Protein AF-A0A9P5LFS2-F1 (afdb_monomer)

Organism: NCBI:txid595255

Mean predicted aligned error: 13.46 Å

InterPro domains:
  IPR005656 MmgE/PrpD [PTHR16943] (4-489)
  IPR012705 2-methylcitrate dehydratase PrpD [TIGR02330] (9-488)
  IPR036148 MmgE/PrpD superfamily [SSF103378] (8-488)
  IPR036148 MmgE/PrpD superfamily [SSF103378] (498-830)
  IPR042183 MmgE/PrpD superfamily, domain 1 [G3DSA:1.10.4100.10] (11-475)
  IPR042183 MmgE/PrpD superfamily, domain 1 [G3DSA:1.10.4100.10] (500-798)
  IPR042188 MmgE/PrpD superfamily, domain 2 [G3DSA:3.30.1330.120] (293-437)
  IPR042188 MmgE/PrpD superfamily, domain 2 [G3DSA:3.30.1330.120] (650-782)
  IPR045336 MmgE/PrpD, N-terminal [PF03972] (14-235)
  IPR045336 MmgE/PrpD, N-terminal [PF03972] (502-619)
  IPR045337 MmgE/PrpD, C-terminal [PF19305] (296-475)
  IPR045337 MmgE/PrpD, C-terminal [PF19305] (650-820)

Structure (mmCIF, N/CA/C/O backbone):
data_AF-A0A9P5LFS2-F1
#
_entry.id   AF-A0A9P5LFS2-F1
#
loop_
_atom_site.group_PDB
_atom_site.id
_atom_site.type_symbol
_atom_site.label_atom_id
_atom_site.label_alt_id
_atom_site.label_comp_id
_atom_site.label_asym_id
_atom_site.label_entity_id
_atom_site.label_seq_id
_atom_site.pdbx_PDB_ins_code
_atom_site.Cartn_x
_atom_site.Cartn_y
_atom_site.Cartn_z
_atom_site.occupancy
_atom_site.B_iso_or_equiv
_atom_site.auth_seq_id
_atom_site.auth_comp_id
_atom_site.auth_asym_id
_atom_site.auth_atom_id
_atom_site.pdbx_PDB_model_num
ATOM 1 N N . MET A 1 1 ? -4.703 -47.625 25.492 1.00 35.09 1 MET A N 1
ATOM 2 C CA . MET A 1 1 ? -5.867 -46.845 25.975 1.00 35.09 1 MET A CA 1
ATOM 3 C C . MET A 1 1 ? -6.422 -46.089 24.776 1.00 35.09 1 MET A C 1
ATOM 5 O O . MET A 1 1 ? -5.621 -45.676 23.954 1.00 35.09 1 MET A O 1
ATOM 9 N N . ALA A 1 2 ? -7.746 -46.059 24.623 1.00 31.17 2 ALA A N 1
ATOM 10 C CA . ALA A 1 2 ? -8.492 -45.830 23.378 1.00 31.17 2 ALA A CA 1
ATOM 11 C C . ALA A 1 2 ? -7.915 -44.778 22.403 1.00 31.17 2 ALA A C 1
ATOM 13 O O . ALA A 1 2 ? -7.826 -43.598 22.721 1.00 31.17 2 ALA A O 1
ATOM 14 N N . THR A 1 3 ? -7.601 -45.222 21.185 1.00 36.81 3 THR A N 1
ATOM 15 C CA . THR A 1 3 ? -7.238 -44.421 20.004 1.00 36.81 3 THR A CA 1
ATOM 16 C C . THR A 1 3 ? -8.490 -43.897 19.291 1.00 36.81 3 THR A C 1
ATOM 18 O O . THR A 1 3 ? -8.722 -44.192 18.120 1.00 36.81 3 THR A O 1
ATOM 21 N N . GLY A 1 4 ? -9.347 -43.170 20.008 1.00 42.78 4 GLY A N 1
ATOM 22 C CA . GLY A 1 4 ? -10.378 -42.356 19.366 1.00 42.78 4 GLY A CA 1
ATOM 23 C C . GLY A 1 4 ? -9.766 -41.005 19.021 1.00 42.78 4 GLY A C 1
ATOM 24 O O . GLY A 1 4 ? -9.347 -40.303 19.939 1.00 42.78 4 GLY A O 1
ATOM 25 N N . ASN A 1 5 ? -9.682 -40.639 17.738 1.00 61.62 5 ASN A N 1
ATOM 26 C CA . ASN A 1 5 ? -9.365 -39.260 17.358 1.00 61.62 5 ASN A CA 1
ATOM 27 C C . ASN A 1 5 ? -10.404 -38.350 18.021 1.00 61.62 5 ASN A C 1
ATOM 29 O O . ASN A 1 5 ? -11.585 -38.426 17.685 1.00 61.62 5 ASN A O 1
ATOM 33 N N . ALA A 1 6 ? -9.981 -37.555 19.005 1.00 69.88 6 ALA A N 1
ATOM 34 C CA . ALA A 1 6 ? -10.860 -36.596 19.655 1.00 69.88 6 ALA A CA 1
ATOM 35 C C . ALA A 1 6 ? -11.424 -35.640 18.595 1.00 69.88 6 ALA A C 1
ATOM 37 O O . ALA A 1 6 ? -10.693 -35.174 17.721 1.00 69.88 6 ALA A O 1
ATOM 38 N N . GLU A 1 7 ? -12.726 -35.376 18.657 1.00 87.94 7 GLU A N 1
ATOM 39 C CA . GLU A 1 7 ? -13.367 -34.407 17.773 1.00 87.94 7 GLU A CA 1
ATOM 40 C C . GLU A 1 7 ? -12.897 -32.991 18.133 1.00 87.94 7 GLU A C 1
ATOM 42 O O . GLU A 1 7 ? -12.663 -32.691 19.307 1.00 87.94 7 GLU A O 1
ATOM 47 N N . TYR A 1 8 ? -12.745 -32.121 17.130 1.00 93.25 8 TYR A N 1
ATOM 48 C CA . TYR A 1 8 ? -12.422 -30.718 17.380 1.00 93.25 8 TYR A CA 1
ATOM 49 C C . TYR A 1 8 ? -13.563 -30.023 18.133 1.00 93.25 8 TYR A C 1
ATOM 51 O O . TYR A 1 8 ? -14.745 -30.273 17.865 1.00 93.25 8 TYR A O 1
ATOM 59 N N . ASP A 1 9 ? -13.204 -29.112 19.039 1.00 96.56 9 ASP A N 1
ATOM 60 C CA . ASP A 1 9 ? -14.144 -28.266 19.769 1.00 96.56 9 ASP A CA 1
ATOM 61 C C . ASP A 1 9 ? -15.167 -27.636 18.818 1.00 96.56 9 ASP A C 1
ATOM 63 O O . ASP A 1 9 ? -14.813 -27.160 17.737 1.00 96.56 9 ASP A O 1
ATOM 67 N N . ALA A 1 10 ? -16.441 -27.616 19.226 1.00 96.56 10 ALA A N 1
ATOM 68 C CA . ALA A 1 10 ? -17.539 -27.142 18.380 1.00 96.56 10 ALA A CA 1
ATOM 69 C C . ALA A 1 10 ? -17.257 -25.742 17.814 1.00 96.56 10 ALA A C 1
ATOM 71 O O . ALA A 1 10 ? -17.285 -25.570 16.604 1.00 96.56 10 ALA A O 1
ATOM 72 N N . ILE A 1 11 ? -16.824 -24.796 18.660 1.00 97.75 11 ILE A N 1
ATOM 73 C CA . ILE A 1 11 ? -16.442 -23.436 18.243 1.00 97.75 11 ILE A CA 1
ATOM 74 C C . ILE A 1 11 ? -15.418 -23.439 17.097 1.00 97.75 11 ILE A C 1
ATOM 76 O O . ILE A 1 11 ? -15.554 -22.657 16.163 1.00 97.75 11 ILE A O 1
ATOM 80 N N . ILE A 1 12 ? -14.414 -24.322 17.132 1.00 98.06 12 ILE A N 1
ATOM 81 C CA . ILE A 1 12 ? -13.402 -24.420 16.070 1.00 98.06 12 ILE A CA 1
ATOM 82 C C . ILE A 1 12 ? -14.042 -24.932 14.777 1.00 98.06 12 ILE A C 1
ATOM 84 O O . ILE A 1 12 ? -13.813 -24.359 13.713 1.00 98.06 12 ILE A O 1
ATOM 88 N N . ARG A 1 13 ? -14.867 -25.981 14.865 1.00 97.38 13 ARG A N 1
ATOM 89 C CA . ARG A 1 13 ? -15.572 -26.543 13.705 1.00 97.38 13 ARG A CA 1
ATOM 90 C C . ARG A 1 13 ? -16.541 -25.549 13.080 1.00 97.38 13 ARG A C 1
ATOM 92 O O . ARG A 1 13 ? -16.536 -25.408 11.868 1.00 97.38 13 ARG A O 1
ATOM 99 N N . ASP A 1 14 ? -17.309 -24.831 13.893 1.00 98.25 14 ASP A N 1
ATOM 100 C CA . ASP A 1 14 ? -18.269 -23.828 13.429 1.00 98.25 14 ASP A CA 1
ATOM 101 C C . ASP A 1 14 ? -17.571 -22.656 12.717 1.00 98.25 14 ASP A C 1
ATOM 103 O O . ASP A 1 14 ? -18.073 -22.154 11.712 1.00 98.25 14 ASP A O 1
ATOM 107 N N . ILE A 1 15 ? -16.399 -22.225 13.205 1.00 98.56 15 ILE A N 1
ATOM 108 C CA . ILE A 1 15 ? -15.578 -21.209 12.528 1.00 98.56 15 ILE A CA 1
ATOM 109 C C . ILE A 1 15 ? -15.118 -21.722 11.160 1.00 98.56 15 ILE A C 1
ATOM 111 O O . ILE A 1 15 ? -15.245 -21.009 10.166 1.00 98.56 15 ILE A O 1
ATOM 115 N N . VAL A 1 16 ? -14.578 -22.944 11.101 1.00 97.81 16 VAL A N 1
ATOM 116 C CA . VAL A 1 16 ? -14.068 -23.524 9.850 1.00 97.81 16 VAL A CA 1
ATOM 117 C C . VAL A 1 16 ? -15.199 -23.739 8.845 1.00 97.81 16 VAL A C 1
ATOM 119 O O . VAL A 1 16 ? -15.081 -23.278 7.711 1.00 97.81 16 VAL A O 1
ATOM 122 N N . ASP A 1 17 ? -16.318 -24.327 9.265 1.00 98.25 17 ASP A N 1
ATOM 123 C CA . ASP A 1 17 ? -17.513 -24.505 8.434 1.00 98.25 17 ASP A CA 1
ATOM 124 C C . ASP A 1 17 ? -17.994 -23.164 7.860 1.00 98.25 17 ASP A C 1
ATOM 126 O O . ASP A 1 17 ? -18.172 -23.010 6.648 1.00 98.25 17 ASP A O 1
ATOM 130 N N . TYR A 1 18 ? -18.083 -22.128 8.699 1.00 98.50 18 TYR A N 1
ATOM 131 C CA . TYR A 1 18 ? -18.462 -20.800 8.237 1.00 98.50 18 TYR A CA 1
ATOM 132 C C . TYR A 1 18 ? -17.463 -20.207 7.239 1.00 98.50 18 TYR A C 1
ATOM 134 O O . TYR A 1 18 ? -17.884 -19.602 6.249 1.00 98.50 18 TYR A O 1
ATOM 142 N N . VAL A 1 19 ? -16.154 -20.363 7.446 1.00 98.19 19 VAL A N 1
ATOM 143 C CA . VAL A 1 19 ? -15.147 -19.829 6.518 1.00 98.19 19 VAL A CA 1
ATOM 144 C C . VAL A 1 19 ? -15.230 -20.513 5.151 1.00 98.19 19 VAL A C 1
ATOM 146 O O . VAL A 1 19 ? -15.247 -19.803 4.144 1.00 98.19 19 VAL A O 1
ATOM 149 N N . TYR A 1 20 ? -15.372 -21.838 5.095 1.00 97.06 20 TYR A N 1
ATOM 150 C CA . TYR A 1 20 ? -15.348 -22.595 3.835 1.00 97.06 20 TYR A CA 1
ATOM 151 C C . TYR A 1 20 ? -16.703 -22.647 3.124 1.00 97.06 20 TYR A C 1
ATOM 153 O O . TYR A 1 20 ? -16.758 -22.651 1.893 1.00 97.06 20 TYR A O 1
ATOM 161 N N . HIS A 1 21 ? -17.804 -22.656 3.873 1.00 97.31 21 HIS A N 1
ATOM 162 C CA . HIS A 1 21 ? -19.137 -22.918 3.322 1.00 97.31 21 HIS A CA 1
ATOM 163 C C . HIS A 1 21 ? -20.133 -21.781 3.545 1.00 97.31 21 HIS A C 1
ATOM 165 O O . HIS A 1 21 ? -21.117 -21.673 2.806 1.00 97.31 21 HIS A O 1
ATOM 171 N N . GLY A 1 22 ? -19.873 -20.889 4.505 1.00 95.00 22 GLY A N 1
ATOM 172 C CA . GLY A 1 22 ? -20.713 -19.721 4.755 1.00 95.00 22 GLY A CA 1
ATOM 173 C C . GLY A 1 22 ? -20.782 -18.808 3.529 1.00 95.00 22 GLY A C 1
ATOM 174 O O . GLY A 1 22 ? -19.764 -18.282 3.069 1.00 95.00 22 GLY A O 1
ATOM 175 N N . LYS A 1 23 ? -21.985 -18.599 2.990 1.00 93.06 23 LYS A N 1
ATOM 176 C CA . LYS A 1 23 ? -22.215 -17.733 1.825 1.00 93.06 23 LYS A CA 1
ATOM 177 C C . LYS A 1 23 ? -22.647 -16.341 2.268 1.00 93.06 23 LYS A C 1
ATOM 179 O O . LYS A 1 23 ? -23.629 -16.203 2.990 1.00 93.06 23 LYS A O 1
ATOM 184 N N . ILE A 1 24 ? -21.975 -15.311 1.757 1.00 95.25 24 ILE A N 1
ATOM 185 C CA . ILE A 1 24 ? -22.404 -13.920 1.937 1.00 95.25 24 ILE A CA 1
ATOM 186 C C . ILE A 1 24 ? -23.422 -13.580 0.844 1.00 95.25 24 ILE A C 1
ATOM 188 O O . ILE A 1 24 ? -23.066 -13.358 -0.314 1.00 95.25 24 ILE A O 1
ATOM 192 N N . THR A 1 25 ? -24.706 -13.589 1.199 1.00 86.94 25 THR A N 1
ATOM 193 C CA . THR A 1 25 ? -25.821 -13.409 0.251 1.00 86.94 25 THR A CA 1
ATOM 194 C C . THR A 1 25 ? -26.281 -11.957 0.132 1.00 86.94 25 THR A C 1
ATOM 196 O O . THR A 1 25 ? -26.747 -11.540 -0.931 1.00 86.94 25 THR A O 1
ATOM 199 N N . ASN A 1 26 ? -26.126 -11.163 1.192 1.00 90.19 26 ASN A N 1
ATOM 200 C CA . ASN A 1 26 ? -26.540 -9.767 1.216 1.00 90.19 26 ASN A CA 1
ATOM 201 C C . ASN A 1 26 ? -25.515 -8.876 0.492 1.00 90.19 26 ASN A C 1
ATOM 203 O O . ASN A 1 26 ? -24.455 -8.545 1.022 1.00 90.19 26 ASN A O 1
ATOM 207 N N . LYS A 1 27 ? -25.843 -8.451 -0.735 1.00 88.12 27 LYS A N 1
ATOM 208 C CA . LYS A 1 27 ? -24.968 -7.584 -1.544 1.00 88.12 27 LYS A CA 1
ATOM 209 C C . LYS A 1 27 ? -24.677 -6.233 -0.879 1.00 88.12 27 LYS A C 1
ATOM 211 O O . LYS A 1 27 ? -23.605 -5.684 -1.113 1.00 88.12 27 LYS A O 1
ATOM 216 N N . ALA A 1 28 ? -25.581 -5.713 -0.043 1.00 91.81 28 ALA A N 1
ATOM 217 C CA . ALA A 1 28 ? -25.383 -4.431 0.636 1.00 91.81 28 ALA A CA 1
ATOM 218 C C . ALA A 1 28 ? -24.230 -4.474 1.656 1.00 91.81 28 ALA A C 1
ATOM 220 O O . ALA A 1 28 ? -23.597 -3.450 1.905 1.00 91.81 28 ALA A O 1
ATOM 221 N N . VAL A 1 29 ? -23.896 -5.658 2.182 1.00 96.50 29 VAL A N 1
ATOM 222 C CA . VAL A 1 29 ? -22.780 -5.847 3.125 1.00 96.50 29 VAL A CA 1
ATOM 223 C C . VAL A 1 29 ? -21.441 -5.531 2.475 1.00 96.50 29 VAL A C 1
ATOM 225 O O . VAL A 1 29 ? -20.579 -4.940 3.114 1.00 96.50 29 VAL A O 1
ATOM 228 N N . TYR A 1 30 ? -21.272 -5.845 1.188 1.00 97.31 30 TYR A N 1
ATOM 229 C CA . TYR A 1 30 ? -20.041 -5.514 0.469 1.00 97.31 30 TYR A CA 1
ATOM 230 C C . TYR A 1 30 ? -19.818 -4.002 0.379 1.00 97.31 30 TYR A C 1
ATOM 232 O O . TYR A 1 30 ? -18.676 -3.561 0.449 1.00 97.31 30 TYR A O 1
ATOM 240 N N . LYS A 1 31 ? -20.888 -3.194 0.317 1.00 95.44 31 LYS A N 1
ATOM 241 C CA . LYS A 1 31 ? -20.765 -1.730 0.379 1.00 95.44 31 LYS A CA 1
ATOM 242 C C . LYS A 1 31 ? -20.204 -1.279 1.731 1.00 95.44 31 LYS A C 1
ATOM 244 O O . LYS A 1 31 ? -19.312 -0.439 1.758 1.00 95.44 31 LYS A O 1
ATOM 249 N N . GLN A 1 32 ? -20.686 -1.848 2.839 1.00 96.44 32 GLN A N 1
ATOM 250 C CA . GLN A 1 32 ? -20.129 -1.555 4.165 1.00 96.44 32 GLN A CA 1
ATOM 251 C C . GLN A 1 32 ? -18.680 -2.037 4.296 1.00 96.44 32 GLN A C 1
ATOM 253 O O . GLN A 1 32 ? -17.837 -1.283 4.771 1.00 96.44 32 GLN A O 1
ATOM 258 N N . ALA A 1 33 ? -18.364 -3.231 3.788 1.00 98.38 33 ALA A N 1
ATOM 259 C CA . ALA A 1 33 ? -17.005 -3.766 3.792 1.00 98.38 33 ALA A CA 1
ATOM 260 C C . ALA A 1 33 ? -16.019 -2.858 3.034 1.00 98.38 33 ALA A C 1
ATOM 262 O O . ALA A 1 33 ? -14.942 -2.570 3.551 1.00 98.38 33 ALA A O 1
ATOM 263 N N . ARG A 1 34 ? -16.411 -2.318 1.867 1.00 98.12 34 ARG A N 1
ATOM 264 C CA . ARG A 1 34 ? -15.608 -1.321 1.135 1.00 98.12 34 ARG A CA 1
ATOM 265 C C . ARG A 1 34 ? -15.364 -0.067 1.965 1.00 98.12 34 ARG A C 1
ATOM 267 O O . ARG A 1 34 ? -14.228 0.383 2.044 1.00 98.12 34 ARG A O 1
ATOM 274 N N . MET A 1 35 ? -16.401 0.467 2.614 1.00 97.88 35 MET A N 1
ATOM 275 C CA . MET A 1 35 ? -16.255 1.642 3.483 1.00 97.88 35 MET A CA 1
ATOM 276 C C . MET A 1 35 ? -15.324 1.355 4.663 1.00 97.88 35 MET A C 1
ATOM 278 O O . MET A 1 35 ? -14.467 2.178 4.956 1.00 97.88 35 MET A O 1
ATOM 282 N N . ALA A 1 36 ? -15.415 0.174 5.276 1.00 98.50 36 ALA A N 1
ATO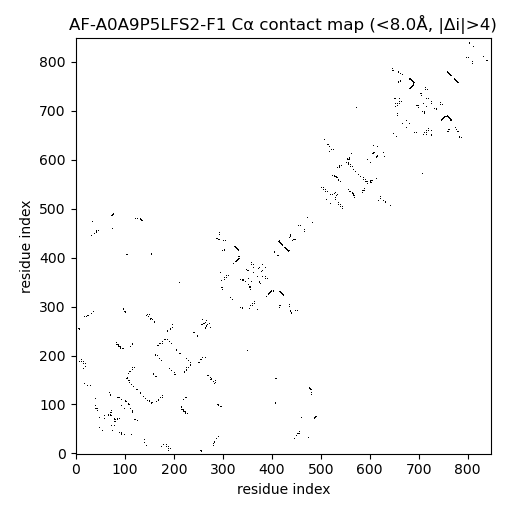M 283 C CA . ALA A 1 36 ? -14.509 -0.236 6.346 1.00 98.50 36 ALA A CA 1
ATOM 284 C C . ALA A 1 36 ? -13.064 -0.449 5.877 1.00 98.50 36 ALA A C 1
ATOM 286 O O . ALA A 1 36 ? -12.130 -0.093 6.592 1.00 98.50 36 ALA A O 1
ATOM 287 N N . LEU A 1 37 ? -12.862 -0.969 4.664 1.00 98.75 37 LEU A N 1
ATOM 288 C CA . LEU A 1 37 ? -11.531 -1.085 4.071 1.00 98.75 37 LEU A CA 1
ATOM 289 C C . LEU A 1 37 ? -10.919 0.297 3.787 1.00 98.75 37 LEU A C 1
ATOM 291 O O . LEU A 1 37 ? -9.755 0.526 4.113 1.00 98.75 37 LEU A O 1
ATOM 295 N N . LEU A 1 38 ? -11.700 1.229 3.229 1.00 98.69 38 LEU A N 1
ATOM 296 C CA . LEU A 1 38 ? -11.257 2.611 3.036 1.00 98.69 38 LEU A CA 1
ATOM 297 C C . LEU A 1 38 ? -10.953 3.292 4.374 1.00 98.69 38 LEU A C 1
ATOM 299 O O . LEU A 1 38 ? -9.890 3.885 4.504 1.00 98.69 38 LEU A O 1
ATOM 303 N N . ASP A 1 39 ? -11.834 3.173 5.370 1.00 98.62 39 ASP A N 1
ATOM 304 C CA . ASP A 1 39 ? -11.632 3.747 6.706 1.00 98.62 39 ASP A CA 1
ATOM 305 C C . ASP A 1 39 ? -10.309 3.282 7.324 1.00 98.62 39 ASP A C 1
ATOM 307 O O . ASP A 1 39 ? -9.482 4.108 7.708 1.00 98.62 39 ASP A O 1
ATOM 311 N N . ALA A 1 40 ? -10.059 1.969 7.323 1.00 98.62 40 ALA A N 1
ATOM 312 C CA . ALA A 1 40 ? -8.836 1.385 7.861 1.00 98.62 40 ALA A CA 1
ATOM 313 C C . ALA A 1 40 ? -7.578 1.879 7.128 1.00 98.62 40 ALA A C 1
ATOM 315 O O . ALA A 1 40 ? -6.602 2.275 7.767 1.00 98.62 40 ALA A O 1
ATOM 316 N N . LEU A 1 41 ? -7.591 1.906 5.789 1.00 98.62 41 LEU A N 1
ATOM 317 C CA . LEU A 1 41 ? -6.463 2.415 4.999 1.00 98.62 41 LEU A CA 1
ATOM 318 C C . LEU A 1 41 ? -6.259 3.923 5.194 1.00 98.62 41 LEU A C 1
ATOM 320 O O . LEU A 1 41 ? -5.121 4.376 5.283 1.00 98.62 41 LEU A O 1
ATOM 324 N N . GLY A 1 42 ? -7.337 4.696 5.328 1.00 98.31 42 GLY A N 1
ATOM 325 C CA . GLY A 1 42 ? -7.276 6.108 5.694 1.00 98.31 42 GLY A CA 1
ATOM 326 C C . GLY A 1 42 ? -6.629 6.307 7.065 1.00 98.31 42 GLY A C 1
ATOM 327 O O . GLY A 1 42 ? -5.731 7.134 7.201 1.00 98.31 42 GLY A O 1
ATOM 328 N N . CYS A 1 43 ? -7.025 5.525 8.072 1.00 97.69 43 CYS A N 1
ATOM 329 C CA . CYS A 1 43 ? -6.382 5.521 9.390 1.00 97.69 43 CYS A CA 1
ATOM 330 C C . CYS A 1 43 ? -4.896 5.150 9.309 1.00 97.69 43 CYS A C 1
ATOM 332 O O . CYS A 1 43 ? -4.083 5.777 9.980 1.00 97.69 43 CYS A O 1
ATOM 334 N N . ALA A 1 44 ? -4.509 4.211 8.440 1.00 98.25 44 ALA A N 1
ATOM 335 C CA . ALA A 1 44 ? -3.101 3.875 8.236 1.00 98.25 44 ALA A CA 1
ATOM 336 C C . ALA A 1 44 ? -2.273 5.067 7.721 1.00 98.25 44 ALA A C 1
ATOM 338 O O . ALA A 1 44 ? -1.171 5.308 8.217 1.00 98.25 44 ALA A O 1
ATOM 339 N N . ILE A 1 45 ? -2.806 5.836 6.765 1.00 98.06 45 ILE A N 1
ATOM 340 C CA . ILE A 1 45 ? -2.139 7.031 6.224 1.00 98.06 45 ILE A CA 1
ATOM 341 C C . ILE A 1 45 ? -2.083 8.163 7.256 1.00 98.06 45 ILE A C 1
ATOM 343 O O . ILE A 1 45 ? -1.040 8.797 7.415 1.00 98.06 45 ILE A O 1
ATOM 347 N N . GLU A 1 46 ? -3.170 8.381 7.995 1.00 95.62 46 GLU A N 1
ATOM 348 C CA . GLU A 1 46 ? -3.219 9.341 9.102 1.00 95.62 46 GLU A CA 1
ATOM 349 C C . GLU A 1 46 ? -2.172 9.012 10.174 1.00 95.62 46 GLU A C 1
ATOM 351 O O . GLU A 1 46 ? -1.366 9.872 10.529 1.00 95.62 46 GLU A O 1
ATOM 356 N N . THR A 1 47 ? -2.104 7.754 10.623 1.00 94.94 47 THR A N 1
ATOM 357 C CA . THR A 1 47 ? -1.098 7.287 11.585 1.00 94.94 47 THR A CA 1
ATOM 358 C C . THR A 1 47 ? 0.320 7.489 11.067 1.00 94.94 47 THR A C 1
ATOM 360 O O . THR A 1 47 ? 1.170 8.005 11.794 1.00 94.94 47 THR A O 1
ATOM 363 N N . LEU A 1 48 ? 0.594 7.114 9.815 1.00 95.44 48 LEU A N 1
ATOM 364 C CA . LEU A 1 48 ? 1.926 7.248 9.227 1.00 95.44 48 LEU A CA 1
ATOM 365 C C . LEU A 1 48 ? 2.393 8.713 9.167 1.00 95.44 48 LEU A C 1
ATOM 367 O O . LEU A 1 48 ? 3.593 8.984 9.280 1.00 95.44 48 LEU A O 1
ATOM 371 N N . HIS A 1 49 ? 1.459 9.646 8.972 1.00 92.94 49 HIS A N 1
ATOM 372 C CA . HIS A 1 49 ? 1.738 11.078 8.940 1.00 92.94 49 HIS A CA 1
ATOM 373 C C . HIS A 1 49 ? 1.900 11.674 10.345 1.00 92.94 49 HIS A C 1
ATOM 375 O O . HIS A 1 49 ? 2.864 12.398 10.591 1.00 92.94 49 HIS A O 1
ATOM 381 N N . LEU A 1 50 ? 0.977 11.361 11.259 1.00 89.25 50 LEU A N 1
ATOM 382 C CA . LEU A 1 50 ? 0.852 12.034 12.555 1.00 89.25 50 LEU A CA 1
ATOM 383 C C . LEU A 1 50 ? 1.628 11.365 13.697 1.00 89.25 50 LEU A C 1
ATOM 385 O O . LEU A 1 50 ? 1.863 12.014 14.712 1.00 89.25 50 LEU A O 1
ATOM 389 N N . SER A 1 51 ? 2.033 10.095 13.570 1.00 87.94 51 SER A N 1
ATOM 390 C CA . SER A 1 51 ? 2.721 9.356 14.638 1.00 87.94 51 SER A CA 1
ATOM 391 C C . SER A 1 51 ? 4.163 8.989 14.260 1.00 87.94 51 SER A C 1
ATOM 393 O O . SER A 1 51 ? 4.405 7.943 13.646 1.00 87.94 51 SER A O 1
ATOM 395 N N . PRO A 1 52 ? 5.161 9.798 14.670 1.00 87.81 52 PRO A N 1
ATOM 396 C CA . PRO A 1 52 ? 6.573 9.449 14.521 1.00 87.81 52 PRO A CA 1
ATOM 397 C C . PRO A 1 52 ? 6.939 8.126 15.206 1.00 87.81 52 PRO A C 1
ATOM 399 O O . PRO A 1 52 ? 7.751 7.366 14.684 1.00 87.81 52 PRO A O 1
ATOM 402 N N . GLU A 1 53 ? 6.315 7.835 16.351 1.00 87.12 53 GLU A N 1
ATOM 403 C CA . GLU A 1 53 ? 6.536 6.603 17.111 1.00 87.12 53 GLU A CA 1
ATOM 404 C C . GLU A 1 53 ? 6.097 5.364 16.332 1.00 87.12 53 GLU A C 1
ATOM 406 O O . GLU A 1 53 ? 6.875 4.425 16.185 1.00 87.12 53 GLU A O 1
ATOM 411 N N . CYS A 1 54 ? 4.875 5.371 15.783 1.00 91.31 54 CYS A N 1
ATOM 412 C CA . CYS A 1 54 ? 4.388 4.263 14.968 1.00 91.31 54 CYS A CA 1
ATOM 413 C C . CYS A 1 54 ? 5.218 4.127 13.690 1.00 91.31 54 CYS A C 1
ATOM 415 O O . CYS A 1 54 ? 5.642 3.028 13.336 1.00 91.31 54 CYS A O 1
ATOM 417 N N . LYS A 1 55 ? 5.529 5.253 13.035 1.00 92.25 55 LYS A N 1
ATOM 418 C CA . LYS A 1 55 ? 6.364 5.283 11.830 1.00 92.25 55 LYS A CA 1
ATOM 419 C C . LYS A 1 55 ? 7.737 4.641 12.051 1.00 92.25 55 LYS A C 1
ATOM 421 O O . LYS A 1 55 ? 8.244 3.999 11.137 1.00 92.25 55 LYS A O 1
ATOM 426 N N . ALA A 1 56 ? 8.317 4.759 13.246 1.00 89.31 56 ALA A N 1
ATOM 427 C CA . ALA A 1 56 ? 9.589 4.122 13.590 1.00 89.31 56 ALA A CA 1
ATOM 428 C C . ALA A 1 56 ? 9.512 2.584 13.690 1.00 89.31 56 ALA A C 1
ATOM 430 O O . ALA A 1 56 ? 10.546 1.920 13.621 1.00 89.31 56 ALA A O 1
ATOM 431 N N . LEU A 1 57 ? 8.313 2.008 13.835 1.00 90.88 57 LEU A N 1
ATOM 432 C CA . LEU A 1 57 ? 8.093 0.557 13.852 1.00 90.88 57 LEU A CA 1
ATOM 433 C C . LEU A 1 57 ? 7.969 -0.041 12.436 1.00 90.88 57 LEU A C 1
ATOM 435 O O . LEU A 1 57 ? 8.156 -1.249 12.260 1.00 90.88 57 LEU A O 1
ATOM 439 N N . VAL A 1 58 ? 7.656 0.790 11.436 1.00 95.69 58 VAL A N 1
ATOM 440 C CA . VAL A 1 58 ? 7.318 0.386 10.062 1.00 95.69 58 VAL A CA 1
ATOM 441 C C . VAL A 1 58 ? 8.569 0.177 9.201 1.00 95.69 58 VAL A C 1
ATOM 443 O O . VAL A 1 58 ? 9.535 0.930 9.289 1.00 95.69 58 VAL A O 1
ATOM 446 N N . GLY A 1 59 ? 8.544 -0.836 8.327 1.00 92.50 59 GLY A N 1
ATOM 447 C CA . GLY A 1 59 ? 9.637 -1.163 7.404 1.00 92.50 59 GLY A CA 1
ATOM 448 C C . GLY A 1 59 ? 10.376 -2.461 7.757 1.00 92.50 59 GLY A C 1
ATOM 449 O O . GLY A 1 59 ? 9.998 -3.168 8.689 1.00 92.50 59 GLY A O 1
ATOM 450 N N . PRO A 1 60 ? 11.414 -2.855 7.002 1.00 90.50 60 PRO A N 1
ATOM 451 C CA . PRO A 1 60 ? 12.107 -4.117 7.250 1.00 90.50 60 PRO A CA 1
ATOM 452 C C . PRO A 1 60 ? 12.851 -4.098 8.595 1.00 90.50 60 PRO A C 1
ATOM 454 O O . PRO A 1 60 ? 13.550 -3.135 8.900 1.00 90.50 60 PRO A O 1
ATOM 457 N N . ILE A 1 61 ? 12.762 -5.195 9.362 1.00 86.88 61 ILE A N 1
ATOM 458 C CA . ILE A 1 61 ? 13.475 -5.351 10.649 1.00 86.88 61 ILE A CA 1
ATOM 459 C C . ILE A 1 61 ? 14.986 -5.151 10.478 1.00 86.88 61 ILE A C 1
ATOM 461 O O . ILE A 1 61 ? 15.630 -4.502 11.297 1.00 86.88 61 ILE A O 1
ATOM 465 N N . VAL A 1 62 ? 15.548 -5.707 9.401 1.00 83.81 62 VAL A N 1
ATOM 466 C CA . VAL A 1 62 ? 16.940 -5.481 9.004 1.00 83.81 62 VAL A CA 1
ATOM 467 C C . VAL A 1 62 ? 16.944 -4.502 7.825 1.00 83.81 62 VAL A C 1
ATOM 469 O O . VAL A 1 62 ? 16.476 -4.872 6.739 1.00 83.81 62 VAL A O 1
ATOM 472 N N . PRO A 1 63 ? 17.454 -3.266 7.993 1.00 79.88 63 PRO A N 1
ATOM 473 C CA . PRO A 1 63 ? 17.527 -2.292 6.908 1.00 79.88 63 PRO A CA 1
ATOM 474 C C . PRO A 1 63 ? 18.226 -2.863 5.668 1.00 79.88 63 PRO A C 1
ATOM 476 O O . PRO A 1 63 ? 19.253 -3.529 5.771 1.00 79.88 63 PRO A O 1
ATOM 479 N N . GLY A 1 64 ? 17.657 -2.611 4.486 1.00 74.25 64 GLY A N 1
ATOM 480 C CA . GLY A 1 64 ? 18.169 -3.138 3.215 1.00 74.25 64 GLY A CA 1
ATOM 481 C C . GLY A 1 64 ? 17.693 -4.551 2.851 1.00 74.25 64 GLY A C 1
ATOM 482 O O . GLY A 1 64 ? 18.092 -5.057 1.805 1.00 74.25 64 GLY A O 1
ATOM 483 N N . THR A 1 65 ? 16.831 -5.182 3.659 1.00 73.75 65 THR A N 1
ATOM 484 C CA . THR A 1 65 ? 16.179 -6.452 3.291 1.00 73.75 65 THR A CA 1
ATOM 485 C C . THR A 1 65 ? 15.408 -6.306 1.978 1.00 73.75 65 THR A C 1
ATOM 487 O O . THR A 1 65 ? 14.628 -5.371 1.808 1.00 73.75 65 THR A O 1
ATOM 490 N N . ILE A 1 66 ? 15.607 -7.256 1.063 1.00 80.81 66 ILE A N 1
ATOM 491 C CA . ILE A 1 66 ? 14.909 -7.328 -0.224 1.00 80.81 66 ILE A CA 1
ATOM 492 C C . ILE A 1 66 ? 13.987 -8.543 -0.198 1.00 80.81 66 ILE A C 1
ATOM 494 O O . ILE A 1 66 ? 14.448 -9.668 -0.009 1.00 80.81 66 ILE A O 1
ATOM 498 N N . VAL A 1 67 ? 12.696 -8.318 -0.435 1.00 80.56 67 VAL A N 1
ATOM 499 C CA . VAL A 1 67 ? 11.680 -9.375 -0.499 1.00 80.56 67 VAL A CA 1
ATOM 500 C C . VAL A 1 67 ? 11.027 -9.360 -1.884 1.00 80.56 67 VAL A C 1
ATOM 502 O O . VAL A 1 67 ? 10.163 -8.520 -2.141 1.00 80.56 67 VAL A O 1
ATOM 505 N N . PRO A 1 68 ? 11.434 -10.246 -2.813 1.00 77.00 68 PRO A N 1
ATOM 506 C CA . PRO A 1 68 ? 10.827 -10.323 -4.141 1.00 77.00 68 PRO A CA 1
ATOM 507 C C . PRO A 1 68 ? 9.326 -10.630 -4.055 1.00 77.00 68 PRO A C 1
ATOM 509 O O . PRO A 1 68 ? 8.933 -11.616 -3.429 1.00 77.00 68 PRO A O 1
ATOM 512 N N . GLY A 1 69 ? 8.495 -9.783 -4.672 1.00 80.50 69 GLY A N 1
ATOM 513 C CA . GLY A 1 69 ? 7.031 -9.893 -4.590 1.00 80.50 69 GLY A CA 1
ATOM 514 C C . GLY A 1 69 ? 6.488 -9.770 -3.161 1.00 80.50 69 GLY A C 1
ATOM 515 O O . GLY A 1 69 ? 5.492 -10.408 -2.831 1.00 80.50 69 GLY A O 1
ATOM 516 N N . GLY A 1 70 ? 7.193 -9.049 -2.284 1.00 88.56 70 GLY A N 1
ATOM 517 C CA . GLY A 1 70 ? 6.774 -8.825 -0.903 1.00 88.56 70 GLY A CA 1
ATOM 518 C C . GLY A 1 70 ? 5.577 -7.882 -0.778 1.00 88.56 70 GLY A C 1
ATOM 519 O O . GLY A 1 70 ? 5.140 -7.249 -1.737 1.00 88.56 70 GLY A O 1
ATOM 520 N N . VAL A 1 71 ? 5.063 -7.775 0.441 1.00 95.31 71 VAL A N 1
ATOM 521 C CA . VAL A 1 71 ? 3.943 -6.906 0.799 1.00 95.31 71 VAL A CA 1
ATOM 522 C C . VAL A 1 71 ? 4.369 -5.453 0.734 1.00 95.31 71 VAL A C 1
ATOM 524 O O . VAL A 1 71 ? 5.394 -5.070 1.304 1.00 95.31 71 VAL A O 1
ATOM 527 N N . ARG A 1 72 ? 3.561 -4.637 0.064 1.00 94.31 72 ARG A N 1
ATOM 528 C CA . ARG A 1 72 ? 3.748 -3.187 0.003 1.00 94.31 72 ARG A CA 1
ATOM 529 C C . ARG A 1 72 ? 3.031 -2.521 1.165 1.00 94.31 72 ARG A C 1
ATOM 531 O O . ARG A 1 72 ? 1.855 -2.788 1.394 1.00 94.31 72 ARG A O 1
ATOM 538 N N . ILE A 1 73 ? 3.721 -1.619 1.861 1.00 96.88 73 ILE A N 1
ATOM 539 C CA . ILE A 1 73 ? 3.123 -0.855 2.961 1.00 96.88 73 ILE A CA 1
ATOM 540 C C . ILE A 1 73 ? 2.566 0.480 2.427 1.00 96.88 73 ILE A C 1
ATOM 542 O O . ILE A 1 73 ? 3.361 1.318 1.981 1.00 96.88 73 ILE A O 1
ATOM 546 N N . PRO A 1 74 ? 1.234 0.705 2.476 1.00 95.75 74 PRO A N 1
ATOM 547 C CA . PRO A 1 74 ? 0.578 1.952 2.084 1.00 95.75 74 PRO A CA 1
ATOM 548 C C . PRO A 1 74 ? 1.251 3.199 2.660 1.00 95.75 74 PRO A C 1
ATOM 550 O O . PRO A 1 74 ? 1.654 3.228 3.819 1.00 95.75 74 PRO A O 1
ATOM 553 N N . GLY A 1 75 ? 1.388 4.234 1.834 1.00 93.50 75 GLY A N 1
ATOM 554 C CA . GLY A 1 75 ? 2.040 5.490 2.196 1.00 93.50 75 GLY A CA 1
ATOM 555 C C . GLY A 1 75 ? 3.572 5.431 2.220 1.00 93.50 75 GLY A C 1
ATOM 556 O O . GLY A 1 75 ? 4.207 6.458 2.445 1.00 93.50 75 GLY A O 1
ATOM 557 N N . THR A 1 76 ? 4.197 4.278 1.953 1.00 91.62 76 THR A N 1
ATOM 558 C CA . THR A 1 76 ? 5.662 4.113 2.009 1.00 91.62 76 THR A CA 1
ATOM 559 C C . THR A 1 76 ? 6.232 3.441 0.757 1.00 91.62 76 THR A C 1
ATOM 561 O O . THR A 1 76 ? 5.495 2.970 -0.111 1.00 91.62 76 THR A O 1
ATOM 564 N N . GLY A 1 77 ? 7.565 3.375 0.675 1.00 88.00 77 GLY A N 1
ATOM 565 C CA . GLY A 1 77 ? 8.299 2.616 -0.341 1.00 88.00 77 GLY A CA 1
ATOM 566 C C . GLY A 1 77 ? 8.749 1.244 0.157 1.00 88.00 77 GLY A C 1
ATOM 567 O O . GLY A 1 77 ? 9.546 0.587 -0.512 1.00 88.00 77 GLY A O 1
ATOM 568 N N . HIS A 1 78 ? 8.310 0.833 1.349 1.00 90.88 78 HIS A N 1
ATOM 569 C CA . HIS A 1 78 ? 8.733 -0.419 1.955 1.00 90.88 78 HIS A CA 1
ATOM 570 C C . HIS A 1 78 ? 8.058 -1.612 1.280 1.00 90.88 78 HIS A C 1
ATOM 572 O O . HIS A 1 78 ? 6.842 -1.639 1.082 1.00 90.88 78 HIS A O 1
ATOM 578 N N . ILE A 1 79 ? 8.884 -2.613 0.977 1.00 92.25 79 ILE A N 1
ATOM 579 C CA . ILE A 1 79 ? 8.468 -3.951 0.574 1.00 92.25 79 ILE A CA 1
ATOM 580 C C . ILE A 1 79 ? 8.999 -4.912 1.634 1.00 92.25 79 ILE A C 1
ATOM 582 O O . ILE A 1 79 ? 10.211 -4.983 1.848 1.00 92.25 79 ILE A O 1
ATOM 586 N N . VAL A 1 80 ? 8.106 -5.630 2.305 1.00 94.81 80 VAL A N 1
ATOM 587 C CA . VAL A 1 80 ? 8.441 -6.524 3.422 1.00 94.81 80 VAL A CA 1
ATOM 588 C C . VAL A 1 80 ? 7.831 -7.910 3.218 1.00 94.81 80 VAL A C 1
ATOM 590 O O . VAL A 1 80 ? 7.042 -8.131 2.303 1.00 94.81 80 VAL A O 1
ATOM 593 N N . ASP A 1 81 ? 8.217 -8.892 4.026 1.00 95.94 81 ASP A N 1
ATOM 594 C CA . ASP A 1 81 ? 7.571 -10.205 3.996 1.00 95.94 81 ASP A CA 1
ATOM 595 C C . ASP A 1 81 ? 6.159 -10.150 4.622 1.00 95.94 81 ASP A C 1
ATOM 597 O O . ASP A 1 81 ? 5.846 -9.202 5.343 1.00 95.94 81 ASP A O 1
ATOM 601 N N . PRO A 1 82 ? 5.290 -11.151 4.383 1.00 96.12 82 PRO A N 1
ATOM 602 C CA . PRO A 1 82 ? 3.911 -11.123 4.873 1.00 96.12 82 PRO A CA 1
ATOM 603 C C . PRO A 1 82 ? 3.745 -11.036 6.392 1.00 96.12 82 PRO A C 1
ATOM 605 O O . PRO A 1 82 ? 2.730 -10.505 6.842 1.00 96.12 82 PRO A O 1
ATOM 608 N N . LEU A 1 83 ? 4.701 -11.531 7.192 1.00 97.25 83 LEU A N 1
ATOM 609 C CA . LEU A 1 83 ? 4.615 -11.415 8.651 1.00 97.25 83 LEU A CA 1
ATOM 610 C C . LEU A 1 83 ? 4.827 -9.957 9.047 1.00 97.25 83 LEU A C 1
ATOM 612 O O . LEU A 1 83 ? 3.997 -9.384 9.754 1.00 97.25 83 LEU A O 1
ATOM 616 N N . LYS A 1 84 ? 5.909 -9.345 8.551 1.00 98.12 84 LYS A N 1
ATOM 617 C CA . LYS A 1 84 ? 6.187 -7.934 8.833 1.00 98.12 84 LYS A CA 1
ATOM 618 C C . LYS A 1 84 ? 5.134 -7.012 8.219 1.00 98.12 84 LYS A C 1
ATOM 620 O O . LYS A 1 84 ? 4.759 -6.035 8.855 1.00 98.12 84 LYS A O 1
ATOM 625 N N . GLY A 1 85 ? 4.598 -7.365 7.051 1.00 98.19 85 GLY A N 1
ATOM 626 C CA . GLY A 1 85 ? 3.477 -6.668 6.424 1.00 98.19 85 GLY A CA 1
ATOM 627 C C . GLY A 1 85 ? 2.253 -6.601 7.330 1.00 98.19 85 GLY A C 1
ATOM 628 O O . GLY A 1 85 ? 1.698 -5.524 7.541 1.00 98.19 85 GLY A O 1
ATOM 629 N N . ALA A 1 86 ? 1.885 -7.735 7.932 1.00 98.62 86 ALA A N 1
ATOM 630 C CA . ALA A 1 86 ? 0.728 -7.815 8.816 1.00 98.62 86 ALA A CA 1
ATOM 631 C C . ALA A 1 86 ? 0.939 -7.056 10.131 1.00 98.62 86 ALA A C 1
ATOM 633 O O . ALA A 1 86 ? -0.004 -6.448 10.638 1.00 98.62 86 ALA A O 1
ATOM 634 N N . PHE A 1 87 ? 2.167 -7.043 10.658 1.00 98.69 87 PHE A N 1
ATOM 635 C CA . PHE A 1 87 ? 2.510 -6.192 11.796 1.00 98.69 87 PHE A CA 1
ATOM 636 C C . PHE A 1 87 ? 2.394 -4.704 11.444 1.00 98.69 87 PHE A C 1
ATOM 638 O O . PHE A 1 87 ? 1.713 -3.966 12.152 1.00 98.69 87 PHE A O 1
ATOM 645 N N . ASP A 1 88 ? 3.007 -4.280 10.337 1.00 98.50 88 ASP A N 1
ATOM 646 C CA . ASP A 1 88 ? 3.088 -2.871 9.935 1.00 98.50 88 ASP A CA 1
ATOM 647 C C . ASP A 1 88 ? 1.731 -2.280 9.616 1.00 98.50 88 ASP A C 1
ATOM 649 O O . ASP A 1 88 ? 1.366 -1.242 10.163 1.00 98.50 88 ASP A O 1
ATOM 653 N N . LEU A 1 89 ? 0.954 -2.962 8.776 1.00 98.50 89 LEU A N 1
ATOM 654 C CA . LEU A 1 89 ? -0.405 -2.536 8.474 1.00 98.50 89 LEU A CA 1
ATOM 655 C C . LEU A 1 89 ? -1.275 -2.513 9.730 1.00 98.50 89 LEU A C 1
ATOM 657 O O . LEU A 1 89 ? -2.048 -1.579 9.908 1.00 98.50 89 LEU A O 1
ATOM 661 N N . GLY A 1 90 ? -1.143 -3.502 10.616 1.00 98.25 90 GLY A N 1
ATOM 662 C CA . GLY A 1 90 ? -1.970 -3.584 11.818 1.00 98.25 90 GLY A CA 1
ATOM 663 C C . GLY A 1 90 ? -1.637 -2.489 12.821 1.00 98.25 90 GLY A C 1
ATOM 664 O O . GLY A 1 90 ? -2.544 -1.874 13.373 1.00 98.25 90 GLY A O 1
ATOM 665 N N . ALA A 1 91 ? -0.349 -2.187 13.003 1.00 97.81 91 ALA A N 1
ATOM 666 C CA . ALA A 1 91 ? 0.082 -1.038 13.785 1.00 97.81 91 ALA A CA 1
ATOM 667 C C . ALA A 1 91 ? -0.446 0.262 13.164 1.00 97.81 91 ALA A C 1
ATOM 669 O O . ALA A 1 91 ? -1.088 1.036 13.862 1.00 97.81 91 ALA A O 1
ATOM 670 N N . LEU A 1 92 ? -0.269 0.476 11.857 1.00 98.44 92 LEU A N 1
ATOM 671 C CA . LEU A 1 92 ? -0.720 1.697 11.182 1.00 98.44 92 LEU A CA 1
ATOM 672 C C . LEU A 1 92 ? -2.240 1.908 11.266 1.00 98.44 92 LEU A C 1
ATOM 674 O O . LEU A 1 92 ? -2.682 3.016 11.560 1.00 98.44 92 LEU A O 1
ATOM 678 N N . ILE A 1 93 ? -3.041 0.863 11.046 1.00 98.44 93 ILE A N 1
ATOM 679 C CA . ILE A 1 93 ? -4.508 0.939 11.136 1.00 98.44 93 ILE A CA 1
ATOM 680 C C . ILE A 1 93 ? -4.946 1.291 12.567 1.00 98.44 93 ILE A C 1
ATOM 682 O O . ILE A 1 93 ? -5.855 2.100 12.745 1.00 98.44 93 ILE A O 1
ATOM 686 N N . ARG A 1 94 ? -4.301 0.701 13.585 1.00 96.50 94 ARG A N 1
ATOM 687 C CA . ARG A 1 94 ? -4.786 0.726 14.973 1.00 96.50 94 ARG A CA 1
ATOM 688 C C . ARG A 1 94 ? -4.179 1.817 15.857 1.00 96.50 94 ARG A C 1
ATOM 690 O O . ARG A 1 94 ? -4.803 2.165 16.862 1.00 96.50 94 ARG A O 1
ATOM 697 N N . TYR A 1 95 ? -2.987 2.339 15.553 1.00 93.19 95 TYR A N 1
ATOM 698 C CA . TYR A 1 95 ? -2.170 3.079 16.532 1.00 93.19 95 TYR A CA 1
ATOM 699 C C . TYR A 1 95 ? -2.881 4.282 17.158 1.00 93.19 95 TYR A C 1
ATOM 701 O O . TYR A 1 95 ? -2.837 4.445 18.375 1.00 93.19 95 TYR A O 1
ATOM 709 N N . LEU A 1 96 ? -3.561 5.087 16.336 1.00 90.50 96 LEU A N 1
ATOM 710 C CA . LEU A 1 96 ? -4.287 6.288 16.768 1.00 90.50 96 LEU A CA 1
ATOM 711 C C . LEU A 1 96 ? -5.701 6.006 17.301 1.00 90.50 96 LEU A C 1
ATOM 713 O O . LEU A 1 96 ? -6.436 6.938 17.604 1.00 90.50 96 LEU A O 1
ATOM 717 N N . ASP A 1 97 ? -6.104 4.734 17.396 1.00 90.38 97 ASP A N 1
ATOM 718 C CA . ASP A 1 97 ? -7.426 4.320 17.892 1.00 90.38 97 ASP A CA 1
ATOM 719 C C . ASP A 1 97 ? -8.606 4.956 17.139 1.00 90.38 97 ASP A C 1
ATOM 721 O O . ASP A 1 97 ? -9.679 5.184 17.700 1.00 90.38 97 ASP A O 1
ATOM 725 N N . HIS A 1 98 ? -8.397 5.256 15.857 1.00 92.75 98 HIS A N 1
ATOM 726 C CA . HIS A 1 98 ? -9.362 5.950 15.011 1.00 92.75 98 HIS A CA 1
ATOM 727 C C . HIS A 1 98 ? -10.078 5.008 14.038 1.00 92.75 98 HIS A C 1
ATOM 729 O O . HIS A 1 98 ? -10.970 5.442 13.321 1.00 92.75 98 HIS A O 1
ATOM 735 N N . ASN A 1 99 ? -9.705 3.731 13.993 1.00 95.88 99 ASN A N 1
ATOM 736 C CA . ASN A 1 99 ? -10.364 2.717 13.179 1.00 95.88 99 ASN A CA 1
ATOM 737 C C . ASN A 1 99 ? -11.698 2.254 13.795 1.00 95.88 99 ASN A C 1
ATOM 739 O O . ASN A 1 99 ? -12.094 2.707 14.873 1.00 95.88 99 ASN A O 1
ATOM 743 N N . ASP A 1 100 ? -12.408 1.373 13.089 1.00 96.94 100 ASP A N 1
ATOM 744 C CA . ASP A 1 100 ? -13.713 0.863 13.511 1.00 96.94 100 ASP A CA 1
ATOM 745 C C . ASP A 1 100 ? -13.710 0.193 14.895 1.00 96.94 100 ASP A C 1
ATOM 747 O O . ASP A 1 100 ? -12.672 -0.094 15.495 1.00 96.94 100 ASP A O 1
ATOM 751 N N . ALA A 1 101 ? -14.903 -0.020 15.441 1.00 94.81 101 ALA A N 1
ATOM 752 C CA . ALA A 1 101 ? -15.091 -0.704 16.705 1.00 94.81 101 ALA A CA 1
ATOM 753 C C . ALA A 1 101 ? -16.357 -1.558 16.693 1.00 94.81 101 ALA A C 1
ATOM 755 O O . ALA A 1 101 ? -17.331 -1.304 15.980 1.00 94.81 101 ALA A O 1
ATOM 756 N N . TYR A 1 102 ? -16.359 -2.572 17.548 1.00 93.75 102 TYR A N 1
ATOM 757 C CA . TYR A 1 102 ? -17.534 -3.373 17.831 1.00 93.75 102 TYR A CA 1
ATOM 758 C C . TYR A 1 102 ? -17.693 -3.493 19.347 1.00 93.75 102 TYR A C 1
ATOM 760 O O . TYR A 1 102 ? -16.735 -3.798 20.048 1.00 93.75 102 TYR A O 1
ATOM 768 N N . ALA A 1 103 ? -18.896 -3.222 19.849 1.00 88.44 103 ALA A N 1
ATOM 769 C CA . ALA A 1 103 ? -19.252 -3.303 21.264 1.00 88.44 103 ALA A CA 1
ATOM 770 C C . ALA A 1 103 ? -19.890 -4.659 21.609 1.00 88.44 103 ALA A C 1
ATOM 772 O O . ALA A 1 103 ? -20.724 -5.144 20.836 1.00 88.44 103 ALA A O 1
ATOM 773 N N . GLY A 1 104 ? -19.531 -5.232 22.764 1.00 89.69 104 GLY A N 1
ATOM 774 C CA . GLY A 1 104 ? -20.043 -6.498 23.298 1.00 89.69 104 GLY A CA 1
ATOM 775 C C . GLY A 1 104 ? -19.630 -6.727 24.760 1.00 89.69 104 GLY A C 1
ATOM 776 O O . GLY A 1 104 ? -19.215 -5.787 25.441 1.00 89.69 104 GLY A O 1
ATOM 777 N N . ALA A 1 105 ? -19.718 -7.973 25.246 1.00 90.50 105 ALA A N 1
ATOM 778 C CA . ALA A 1 105 ? -19.119 -8.380 26.528 1.00 90.50 105 ALA A CA 1
ATOM 779 C C . ALA A 1 105 ? -17.596 -8.132 26.562 1.00 90.50 105 ALA A C 1
ATOM 781 O O . ALA A 1 105 ? -17.012 -7.862 27.611 1.00 90.50 105 ALA A O 1
ATOM 782 N N . GLU A 1 106 ? -16.966 -8.195 25.394 1.00 91.75 106 GLU A N 1
ATOM 783 C CA . GLU A 1 106 ? -15.630 -7.689 25.125 1.00 91.75 106 GLU A CA 1
ATOM 784 C C . GLU A 1 106 ? -15.696 -6.470 24.182 1.00 91.75 106 GLU A C 1
ATOM 786 O O . GLU A 1 106 ? -16.679 -6.270 23.461 1.00 91.75 106 GLU A O 1
ATOM 791 N N . TRP A 1 107 ? -14.647 -5.648 24.183 1.00 88.19 107 TRP A N 1
ATOM 792 C CA . TRP A 1 107 ? -14.457 -4.549 23.233 1.00 88.19 107 TRP A CA 1
ATOM 793 C C . TRP A 1 107 ? -13.350 -4.895 22.239 1.00 88.19 107 TRP A C 1
ATOM 795 O O . TRP A 1 107 ? -12.362 -5.522 22.614 1.00 88.19 107 TRP A O 1
ATOM 805 N N . GLY A 1 108 ? -13.471 -4.464 20.987 1.00 92.94 108 GLY A N 1
ATOM 806 C CA . GLY A 1 108 ? -12.449 -4.746 19.988 1.00 92.94 108 GLY A CA 1
ATOM 807 C C . GLY A 1 108 ? -12.705 -4.074 18.650 1.00 92.94 108 GLY A C 1
ATOM 808 O O . GLY A 1 108 ? -13.740 -3.439 18.438 1.00 92.94 108 GLY A O 1
ATOM 809 N N . HIS A 1 109 ? -11.732 -4.234 17.758 1.00 97.31 109 HIS A N 1
ATOM 810 C CA . HIS A 1 109 ? -11.663 -3.537 16.478 1.00 97.31 109 HIS A CA 1
ATOM 811 C C . HIS A 1 109 ? -11.514 -4.554 15.340 1.00 97.31 109 HIS A C 1
ATOM 813 O O . HIS A 1 109 ? -10.413 -5.041 15.071 1.00 97.31 109 HIS A O 1
ATOM 819 N N . PRO A 1 110 ? -12.620 -4.971 14.707 1.00 98.38 110 PRO A N 1
ATOM 820 C CA . PRO A 1 110 ? -12.572 -5.960 13.639 1.00 98.38 110 PRO A CA 1
ATOM 821 C C . PRO A 1 110 ? -11.707 -5.564 12.434 1.00 98.38 110 PRO A C 1
ATOM 823 O O . PRO A 1 110 ? -11.138 -6.459 11.798 1.00 98.38 110 PRO A O 1
ATOM 826 N N . SER A 1 111 ? -11.535 -4.266 12.140 1.00 98.62 111 SER A N 1
ATOM 827 C CA . SER A 1 111 ? -10.654 -3.817 11.050 1.00 98.62 111 SER A CA 1
ATOM 828 C C . SER A 1 111 ? -9.200 -4.221 11.224 1.00 98.62 111 SER A C 1
ATOM 830 O O . SER A 1 111 ? -8.473 -4.264 10.237 1.00 98.62 111 SER A O 1
ATOM 832 N N . ASP A 1 112 ? -8.760 -4.547 12.439 1.00 98.69 112 ASP A N 1
ATOM 833 C CA . ASP A 1 112 ? -7.388 -4.986 12.690 1.00 98.69 112 ASP A CA 1
ATOM 834 C C . ASP A 1 112 ? -7.022 -6.209 11.826 1.00 98.69 112 ASP A C 1
ATOM 836 O O . ASP A 1 112 ? -5.911 -6.295 11.296 1.00 98.69 112 ASP A O 1
ATOM 840 N N . ASN A 1 113 ? -7.986 -7.111 11.584 1.00 98.88 113 ASN A N 1
ATOM 841 C CA . ASN A 1 113 ? -7.805 -8.303 10.744 1.00 98.88 113 ASN A CA 1
ATOM 842 C C . ASN A 1 113 ? -7.445 -7.970 9.286 1.00 98.88 113 ASN A C 1
ATOM 844 O O . ASN A 1 113 ? -6.844 -8.799 8.597 1.00 98.88 113 ASN A O 1
ATOM 848 N N . LEU A 1 114 ? -7.781 -6.767 8.798 1.00 98.81 114 LEU A N 1
ATOM 849 C CA . LEU A 1 114 ? -7.430 -6.338 7.442 1.00 98.81 114 LEU A CA 1
ATOM 850 C C . LEU A 1 114 ? -5.922 -6.330 7.225 1.00 98.81 114 LEU A C 1
ATOM 852 O O . LEU A 1 114 ? -5.477 -6.608 6.116 1.00 98.81 114 LEU A O 1
ATOM 856 N N . ALA A 1 115 ? -5.130 -6.077 8.267 1.00 98.62 115 ALA A N 1
ATOM 857 C CA . ALA A 1 115 ? -3.681 -6.094 8.155 1.00 98.62 115 ALA A CA 1
ATOM 858 C C . ALA A 1 115 ? -3.149 -7.468 7.733 1.00 98.62 115 ALA A C 1
ATOM 860 O O . ALA A 1 115 ? -2.327 -7.567 6.821 1.00 98.62 115 ALA A O 1
ATOM 861 N N . ALA A 1 116 ? -3.656 -8.532 8.357 1.00 98.69 116 ALA A N 1
ATOM 862 C CA . ALA A 1 116 ? -3.326 -9.906 8.007 1.00 98.69 116 ALA A CA 1
ATOM 863 C C . ALA A 1 116 ? -3.839 -10.264 6.603 1.00 98.69 116 ALA A C 1
ATOM 865 O O . ALA A 1 116 ? -3.074 -10.776 5.782 1.00 98.69 116 ALA A O 1
ATOM 866 N N . ILE A 1 117 ? -5.112 -9.956 6.323 1.00 98.81 117 ILE A N 1
ATOM 867 C CA . ILE A 1 117 ? -5.768 -10.253 5.042 1.00 98.81 117 ILE A CA 1
ATOM 868 C C . ILE A 1 117 ? -5.016 -9.582 3.892 1.00 98.81 117 ILE A C 1
ATOM 870 O O . ILE A 1 117 ? -4.518 -10.285 3.017 1.00 98.81 117 ILE A O 1
ATOM 874 N N . LEU A 1 118 ? -4.870 -8.253 3.923 1.00 98.56 118 LEU A N 1
ATOM 875 C CA . LEU A 1 118 ? -4.218 -7.485 2.862 1.00 98.56 118 LEU A CA 1
ATOM 876 C C . LEU A 1 118 ? -2.771 -7.922 2.660 1.00 98.56 118 LEU A C 1
ATOM 878 O O . LEU A 1 118 ? -2.346 -8.068 1.521 1.00 98.56 118 LEU A O 1
ATOM 882 N N . SER A 1 119 ? -2.030 -8.195 3.737 1.00 98.25 119 SER A N 1
ATOM 883 C CA . SER A 1 119 ? -0.638 -8.644 3.624 1.00 98.25 119 SER A CA 1
ATOM 884 C C . SER A 1 119 ? -0.520 -9.968 2.881 1.00 98.25 119 SER A C 1
ATOM 886 O O . SER A 1 119 ? 0.311 -10.115 1.987 1.00 98.25 119 SER A O 1
ATOM 888 N N . VAL A 1 120 ? -1.364 -10.945 3.214 1.00 96.81 120 VAL A N 1
ATOM 889 C CA . VAL A 1 120 ? -1.329 -12.244 2.538 1.00 96.81 120 VAL A CA 1
ATOM 890 C C . VAL A 1 120 ? -1.851 -12.129 1.111 1.00 96.81 120 VAL A C 1
ATOM 892 O O . VAL A 1 120 ? -1.223 -12.671 0.205 1.00 96.81 120 VAL A O 1
ATOM 895 N N . THR A 1 121 ? -2.946 -11.407 0.874 1.00 97.00 121 THR A N 1
ATOM 896 C CA . THR A 1 121 ? -3.524 -11.302 -0.470 1.00 97.00 121 THR A CA 1
ATOM 897 C C . THR A 1 121 ? -2.659 -10.468 -1.414 1.00 97.00 121 THR A C 1
ATOM 899 O O . THR A 1 121 ? -2.511 -10.853 -2.568 1.00 97.00 121 THR A O 1
ATOM 902 N N . ASP A 1 122 ? -2.025 -9.390 -0.939 1.00 95.94 122 ASP A N 1
ATOM 903 C CA . ASP A 1 122 ? -1.077 -8.582 -1.722 1.00 95.94 122 ASP A CA 1
ATOM 904 C C . ASP A 1 122 ? 0.134 -9.416 -2.164 1.00 95.94 122 ASP A C 1
ATOM 906 O O . ASP A 1 122 ? 0.529 -9.406 -3.330 1.00 95.94 122 ASP A O 1
ATOM 910 N N . TRP A 1 123 ? 0.696 -10.191 -1.233 1.00 94.25 123 TRP A N 1
ATOM 911 C CA . TRP A 1 123 ? 1.805 -11.105 -1.503 1.00 94.25 123 TRP A CA 1
ATOM 912 C C . TRP A 1 123 ? 1.428 -12.247 -2.454 1.00 94.25 123 TRP A C 1
ATOM 914 O O . TRP A 1 123 ? 2.199 -12.576 -3.357 1.00 94.25 123 TRP A O 1
ATOM 924 N N . LEU A 1 124 ? 0.258 -12.867 -2.265 1.00 89.62 124 LEU A N 1
ATOM 925 C CA . LEU A 1 124 ? -0.224 -13.927 -3.153 1.00 89.62 124 LEU A CA 1
ATOM 926 C C . LEU A 1 124 ? -0.473 -13.384 -4.561 1.00 89.62 124 LEU A C 1
ATOM 928 O O . LEU A 1 124 ? 0.016 -13.957 -5.531 1.00 89.62 124 LEU A O 1
ATOM 932 N N . SER A 1 125 ? -1.177 -12.259 -4.679 1.00 89.00 125 SER A N 1
ATOM 933 C CA . SER A 1 125 ? -1.558 -11.690 -5.973 1.00 89.00 125 SER A CA 1
ATOM 934 C C . SER A 1 125 ? -0.332 -11.325 -6.820 1.00 89.00 125 SER A C 1
ATOM 936 O O . SER A 1 125 ? -0.268 -11.675 -7.996 1.00 89.00 125 SER A O 1
ATOM 938 N N . GLN A 1 126 ? 0.728 -10.792 -6.200 1.00 82.94 126 GLN A N 1
ATOM 939 C CA . GLN A 1 126 ? 1.996 -10.507 -6.887 1.00 82.94 126 GLN A CA 1
ATOM 940 C C . GLN A 1 126 ? 2.733 -11.751 -7.414 1.00 82.94 126 GLN A C 1
ATOM 942 O O . GLN A 1 126 ? 3.550 -11.635 -8.328 1.00 82.94 126 GLN A O 1
ATOM 947 N N . LYS A 1 127 ? 2.478 -12.943 -6.860 1.00 71.38 127 LYS A N 1
ATOM 948 C CA . LYS A 1 127 ? 3.091 -14.197 -7.329 1.00 71.38 127 LYS A CA 1
ATOM 949 C C . LYS A 1 127 ? 2.360 -14.837 -8.505 1.00 71.38 127 LYS A C 1
ATOM 951 O O . LYS A 1 127 ? 2.979 -15.617 -9.224 1.00 71.38 127 LYS A O 1
ATOM 956 N N . HIS A 1 128 ? 1.073 -14.547 -8.677 1.00 60.06 128 HIS A N 1
ATOM 957 C CA . HIS A 1 128 ? 0.211 -15.254 -9.626 1.00 60.06 128 HIS A CA 1
ATOM 958 C C . HIS A 1 128 ? -0.006 -14.521 -10.964 1.00 60.06 128 HIS A C 1
ATOM 960 O O . HIS A 1 128 ? -0.571 -15.113 -11.879 1.00 60.06 128 HIS A O 1
ATOM 966 N N . GLY A 1 129 ? 0.492 -13.290 -11.143 1.00 55.50 129 GLY A N 1
ATOM 967 C CA . GLY A 1 129 ? 0.345 -12.557 -12.411 1.00 55.50 129 GLY A CA 1
ATOM 968 C C . GLY A 1 129 ? -1.123 -12.244 -12.744 1.00 55.50 129 GLY A C 1
ATOM 969 O O . GLY A 1 129 ? -1.879 -11.886 -11.850 1.00 55.50 129 GLY A O 1
ATOM 970 N N . GLU A 1 130 ? -1.537 -12.395 -14.012 1.00 47.06 130 GLU A N 1
ATOM 971 C CA . GLU A 1 130 ? -2.888 -12.062 -14.535 1.00 47.06 130 GLU A CA 1
ATOM 972 C C . GLU A 1 130 ? -4.067 -12.806 -13.848 1.00 47.06 130 GLU A C 1
ATOM 974 O O . GLU A 1 130 ? -5.225 -12.517 -14.139 1.00 47.06 130 GLU A O 1
ATOM 979 N N . THR A 1 131 ? -3.808 -13.729 -12.910 1.00 59.38 131 THR A N 1
ATOM 980 C CA . THR A 1 131 ? -4.812 -14.415 -12.069 1.00 59.38 131 THR A CA 1
ATOM 981 C C . THR A 1 131 ? -4.635 -14.080 -10.578 1.00 59.38 131 THR A C 1
ATOM 983 O O . THR A 1 131 ? -4.516 -14.973 -9.736 1.00 59.38 131 THR A O 1
ATOM 986 N N . GLY A 1 132 ? -4.527 -12.789 -10.259 1.00 72.00 132 GLY A N 1
ATOM 987 C CA . GLY A 1 132 ? -4.364 -12.277 -8.896 1.00 72.00 132 GLY A CA 1
ATOM 988 C C . GLY A 1 132 ? -5.587 -12.483 -7.987 1.00 72.00 132 GLY A C 1
ATOM 989 O O . GLY A 1 132 ? -6.686 -12.797 -8.442 1.00 72.00 132 GLY A O 1
ATOM 990 N N . VAL A 1 133 ? -5.412 -12.289 -6.675 1.00 91.75 133 VAL A N 1
ATOM 991 C CA . VAL A 1 133 ? -6.521 -12.344 -5.704 1.00 91.75 133 VAL A CA 1
ATOM 992 C C . VAL A 1 133 ? -7.393 -11.101 -5.889 1.00 91.75 133 VAL A C 1
ATOM 994 O O . VAL A 1 133 ? -6.895 -9.986 -5.772 1.00 91.75 133 VAL A O 1
ATOM 997 N N . SER A 1 134 ? -8.688 -11.267 -6.154 1.00 95.12 134 SER A N 1
ATOM 998 C CA . SER A 1 134 ? -9.592 -10.135 -6.405 1.00 95.12 134 SER A CA 1
ATOM 999 C C . SER A 1 134 ? -9.992 -9.379 -5.130 1.00 95.12 134 SER A C 1
ATOM 1001 O O . SER A 1 134 ? -10.054 -9.959 -4.037 1.00 95.12 134 SER A O 1
ATOM 1003 N N . LEU A 1 135 ? -10.369 -8.101 -5.266 1.00 96.75 135 LEU A N 1
ATOM 1004 C CA . LEU A 1 135 ? -10.972 -7.320 -4.178 1.00 96.75 135 LEU A CA 1
ATOM 1005 C C . LEU A 1 135 ? -12.227 -7.994 -3.605 1.00 96.75 135 LEU A C 1
ATOM 1007 O O . LEU A 1 135 ? -12.422 -7.996 -2.390 1.00 96.75 135 LEU A O 1
ATOM 1011 N N . ARG A 1 136 ? -13.034 -8.667 -4.431 1.00 96.75 136 ARG A N 1
ATOM 1012 C CA . ARG A 1 136 ? -14.179 -9.475 -3.981 1.00 96.75 136 ARG A CA 1
ATOM 1013 C C . ARG A 1 136 ? -13.786 -10.499 -2.919 1.00 96.75 136 ARG A C 1
ATOM 1015 O O . ARG A 1 136 ? -14.518 -10.706 -1.945 1.00 96.75 136 ARG A O 1
ATOM 1022 N N . THR A 1 137 ? -12.643 -11.149 -3.113 1.00 97.12 137 THR A N 1
ATOM 1023 C CA . THR A 1 137 ? -12.117 -12.173 -2.205 1.00 97.12 137 THR A CA 1
ATOM 1024 C C . THR A 1 137 ? -11.650 -11.540 -0.896 1.00 97.12 137 THR A C 1
ATOM 1026 O O . THR A 1 137 ? -12.008 -12.031 0.176 1.00 97.12 137 THR A O 1
ATOM 1029 N N . VAL A 1 138 ? -10.957 -10.396 -0.970 1.00 98.25 138 VAL A N 1
ATOM 1030 C CA . VAL A 1 138 ? -10.542 -9.597 0.199 1.00 98.25 138 VAL A CA 1
ATOM 1031 C C . VAL A 1 138 ? -11.749 -9.169 1.034 1.00 98.25 138 VAL A C 1
ATOM 1033 O O . VAL A 1 138 ? -11.787 -9.435 2.233 1.00 98.25 138 VAL A O 1
ATOM 1036 N N . LEU A 1 139 ? -12.770 -8.579 0.404 1.00 98.50 139 LEU A N 1
ATOM 1037 C CA . LEU A 1 139 ? -13.990 -8.134 1.086 1.00 98.50 139 LEU A CA 1
ATOM 1038 C C . LEU A 1 139 ? -14.746 -9.313 1.718 1.00 98.50 139 LEU A C 1
ATOM 1040 O O . LEU A 1 139 ? -15.294 -9.195 2.810 1.00 98.50 139 LEU A O 1
ATOM 1044 N N . THR A 1 140 ? -14.745 -10.481 1.072 1.00 98.50 140 THR A N 1
ATOM 1045 C CA . THR A 1 140 ? -15.361 -11.695 1.633 1.00 98.50 140 THR A CA 1
ATOM 1046 C C . THR A 1 140 ? -14.603 -12.195 2.866 1.00 98.50 140 THR A C 1
ATOM 1048 O O . THR A 1 140 ? -15.231 -12.524 3.873 1.00 98.50 140 THR A O 1
ATOM 1051 N N . ALA A 1 141 ? -13.266 -12.216 2.820 1.00 98.62 141 ALA A N 1
ATOM 1052 C CA . ALA A 1 141 ? -12.435 -12.558 3.974 1.00 98.62 141 ALA A CA 1
ATOM 1053 C C . ALA A 1 141 ? -12.619 -11.556 5.122 1.00 98.62 141 ALA A C 1
ATOM 1055 O O . ALA A 1 141 ? -12.734 -11.967 6.274 1.00 98.62 141 ALA A O 1
ATOM 1056 N N . GLN A 1 142 ? -12.714 -10.260 4.810 1.00 98.69 142 GLN A N 1
ATOM 1057 C CA . GLN A 1 142 ? -12.983 -9.203 5.782 1.00 98.69 142 GLN A CA 1
ATOM 1058 C C . GLN A 1 142 ? -14.313 -9.443 6.500 1.00 98.69 142 GLN A C 1
ATOM 1060 O O . GLN A 1 142 ? -14.334 -9.510 7.724 1.00 98.69 142 GLN A O 1
ATOM 1065 N N . ILE A 1 143 ? -15.409 -9.638 5.757 1.00 98.81 143 ILE A N 1
ATOM 1066 C CA . ILE A 1 143 ? -16.738 -9.891 6.337 1.00 98.81 143 ILE A CA 1
ATOM 1067 C C . ILE A 1 143 ? -16.699 -11.109 7.266 1.00 98.81 143 ILE A C 1
ATOM 1069 O O . ILE A 1 143 ? -17.207 -11.045 8.383 1.00 98.81 143 ILE A O 1
ATOM 1073 N N . LYS A 1 144 ? -16.041 -12.194 6.840 1.00 98.75 144 LYS A N 1
ATOM 1074 C CA . LYS A 1 144 ? -15.921 -13.414 7.646 1.00 98.75 144 LYS A CA 1
ATOM 1075 C C . LYS A 1 144 ? -15.087 -13.207 8.909 1.00 98.75 144 LYS A C 1
ATOM 1077 O O . LYS A 1 144 ? -15.487 -13.666 9.976 1.00 98.75 144 LYS A O 1
ATOM 1082 N N . ALA A 1 145 ? -13.959 -12.504 8.816 1.00 98.81 145 ALA A N 1
ATOM 1083 C CA . ALA A 1 145 ? -13.122 -12.204 9.975 1.00 98.81 145 ALA A CA 1
ATOM 1084 C C . ALA A 1 145 ? -13.870 -11.330 10.993 1.00 98.81 145 ALA A C 1
ATOM 1086 O O . ALA A 1 145 ? -13.846 -11.618 12.191 1.00 98.81 145 ALA A O 1
ATOM 1087 N N . TYR A 1 146 ? -14.596 -10.319 10.505 1.00 98.69 146 TYR A N 1
ATOM 1088 C CA . TYR A 1 146 ? -15.447 -9.469 11.332 1.00 98.69 146 TYR A CA 1
ATOM 1089 C C . TYR A 1 146 ? -16.495 -10.305 12.059 1.00 98.69 146 TYR A C 1
ATOM 1091 O O . TYR A 1 146 ? -16.623 -10.203 13.277 1.00 98.69 146 TYR A O 1
ATOM 1099 N N . GLU A 1 147 ? -17.196 -11.178 11.336 1.00 98.44 147 GLU A N 1
ATOM 1100 C CA . GLU A 1 147 ? -18.238 -12.019 11.913 1.00 98.44 147 GLU A CA 1
ATOM 1101 C C . GLU A 1 147 ? -17.693 -12.960 12.996 1.00 98.44 147 GLU A C 1
ATOM 1103 O O . GLU A 1 147 ? -18.284 -13.056 14.073 1.00 98.44 147 GLU A O 1
ATOM 1108 N N . ILE A 1 148 ? -16.546 -13.609 12.758 1.00 98.62 148 ILE A N 1
ATOM 1109 C CA . ILE A 1 148 ? -15.910 -14.503 13.737 1.00 98.62 148 ILE A CA 1
ATOM 1110 C C . ILE A 1 148 ? -15.560 -13.738 15.014 1.00 98.62 148 ILE A C 1
ATOM 1112 O O . ILE A 1 148 ? -15.944 -14.163 16.107 1.00 98.62 148 ILE A O 1
ATOM 1116 N N . GLN A 1 149 ? -14.862 -12.606 14.881 1.00 98.56 149 GLN A N 1
ATOM 1117 C CA . GLN A 1 149 ? -14.463 -11.790 16.024 1.00 98.56 149 GLN A CA 1
ATOM 1118 C C . GLN A 1 149 ? -15.684 -11.245 16.766 1.00 98.56 149 GLN A C 1
ATOM 1120 O O . GLN A 1 149 ? -15.839 -11.524 17.952 1.00 98.56 149 GLN A O 1
ATOM 1125 N N . GLY A 1 150 ? -16.570 -10.507 16.094 1.00 97.00 150 GLY A N 1
ATOM 1126 C CA . GLY A 1 150 ? -17.675 -9.800 16.746 1.00 97.00 150 GLY A CA 1
ATOM 1127 C C . GLY A 1 150 ? -18.699 -10.734 17.396 1.00 97.00 150 GLY A C 1
ATOM 1128 O O . GLY A 1 150 ? -19.177 -10.450 18.495 1.00 97.00 150 GLY A O 1
ATOM 1129 N N . THR A 1 151 ? -18.973 -11.894 16.791 1.00 96.06 151 THR A N 1
ATOM 1130 C CA . THR A 1 151 ? -19.903 -12.886 17.360 1.00 96.06 151 THR A CA 1
ATOM 1131 C C . THR A 1 151 ? -19.380 -13.481 18.668 1.00 96.06 151 THR A C 1
ATOM 1133 O O . THR A 1 151 ? -20.153 -13.689 19.606 1.00 96.06 151 THR A O 1
ATOM 1136 N N . LEU A 1 152 ? -18.074 -13.764 18.747 1.00 97.19 152 LEU A N 1
ATOM 1137 C CA . LEU A 1 152 ? -17.438 -14.235 19.980 1.00 97.19 152 LEU A CA 1
ATOM 1138 C C . LEU A 1 152 ? -17.322 -13.092 20.997 1.00 97.19 152 LEU A C 1
ATOM 1140 O O . LEU A 1 152 ? -17.591 -13.272 22.181 1.00 97.19 152 LEU A O 1
ATOM 1144 N N . GLN A 1 153 ? -16.975 -11.893 20.545 1.00 95.12 153 GLN A N 1
ATOM 1145 C CA . GLN A 1 153 ? -16.814 -10.725 21.403 1.00 95.12 153 GLN A CA 1
ATOM 1146 C C . GLN A 1 153 ? -18.110 -10.332 22.134 1.00 95.12 153 GLN A C 1
ATOM 1148 O O . GLN A 1 153 ? -18.077 -9.806 23.245 1.00 95.12 153 GLN A O 1
ATOM 1153 N N . GLN A 1 154 ? -19.269 -10.605 21.532 1.00 93.06 154 GLN A N 1
ATOM 1154 C CA . GLN A 1 154 ? -20.565 -10.235 22.092 1.00 93.06 154 GLN A CA 1
ATOM 1155 C C . GLN A 1 154 ? -20.883 -10.949 23.418 1.00 93.06 154 GLN A C 1
ATOM 1157 O O . GLN A 1 154 ? -21.496 -10.326 24.282 1.00 93.06 154 GLN A O 1
ATOM 1162 N N . THR A 1 155 ? -20.464 -12.206 23.612 1.00 92.38 155 THR A N 1
ATOM 1163 C CA . THR A 1 155 ? -20.784 -12.991 24.826 1.00 92.38 155 THR A CA 1
ATOM 1164 C C . THR A 1 155 ? -19.580 -13.361 25.687 1.00 92.38 155 THR A C 1
ATOM 1166 O O . THR A 1 155 ? -19.770 -13.737 26.844 1.00 92.38 155 THR A O 1
ATOM 1169 N N . ASN A 1 156 ? -18.348 -13.250 25.179 1.00 95.44 156 ASN A N 1
ATOM 1170 C CA . ASN A 1 156 ? -17.151 -13.668 25.912 1.00 95.44 156 ASN A CA 1
ATOM 1171 C C . ASN A 1 156 ? -16.310 -12.461 26.353 1.00 95.44 156 ASN A C 1
ATOM 1173 O O . ASN A 1 156 ? -15.617 -11.862 25.541 1.00 95.44 156 ASN A O 1
ATOM 1177 N N . ALA A 1 157 ? -16.328 -12.136 27.650 1.00 93.62 157 ALA A N 1
ATOM 1178 C CA . ALA A 1 157 ? -15.521 -11.064 28.245 1.00 93.62 157 ALA A CA 1
ATOM 1179 C C . ALA A 1 157 ? -14.116 -11.554 28.656 1.00 93.62 157 ALA A C 1
ATOM 1181 O O . ALA A 1 157 ? -13.914 -11.945 29.809 1.00 93.62 157 ALA A O 1
ATOM 1182 N N . PHE A 1 158 ? -13.143 -11.576 27.741 1.00 94.81 158 PHE A N 1
ATOM 1183 C CA . PHE A 1 158 ? -11.763 -11.993 28.058 1.00 94.81 158 PHE A CA 1
ATOM 1184 C C . PHE A 1 158 ? -11.044 -10.978 28.956 1.00 94.81 158 PHE A C 1
ATOM 1186 O O . PHE A 1 158 ? -10.266 -11.365 29.834 1.00 94.81 158 PHE A O 1
ATOM 1193 N N . ASN A 1 159 ? -11.394 -9.698 28.823 1.00 90.62 159 ASN A N 1
ATOM 1194 C CA . ASN A 1 159 ? -10.922 -8.601 29.658 1.00 90.62 159 ASN A CA 1
ATOM 1195 C C . ASN A 1 159 ? -11.128 -8.861 31.162 1.00 90.62 159 ASN A C 1
ATOM 1197 O O . ASN A 1 159 ? -10.243 -8.544 31.957 1.00 90.62 159 ASN A O 1
ATOM 1201 N N . ALA A 1 160 ? -12.233 -9.508 31.546 1.00 91.25 160 ALA A N 1
ATOM 1202 C CA . ALA A 1 160 ? -12.582 -9.823 32.930 1.00 91.25 160 ALA A CA 1
ATOM 1203 C C . ALA A 1 160 ? -11.668 -10.903 33.531 1.00 91.25 160 ALA A C 1
ATOM 1205 O O . ALA A 1 160 ? -11.669 -11.121 34.740 1.00 91.25 160 ALA A O 1
ATOM 1206 N N . HIS A 1 161 ? -10.880 -11.565 32.682 1.00 92.69 161 HIS A N 1
ATOM 1207 C CA . HIS A 1 161 ? -9.897 -12.582 33.035 1.00 92.69 161 HIS A CA 1
ATOM 1208 C C . HIS A 1 161 ? -8.458 -12.132 32.718 1.00 92.69 161 HIS A C 1
ATOM 1210 O O . HIS A 1 161 ? -7.540 -12.946 32.714 1.00 92.69 161 HIS A O 1
ATOM 1216 N N . GLY A 1 162 ? -8.241 -10.833 32.474 1.00 89.62 162 GLY A N 1
ATOM 1217 C CA . GLY A 1 162 ? -6.911 -10.244 32.285 1.00 89.62 162 GLY A CA 1
ATOM 1218 C C . GLY A 1 162 ? -6.284 -10.463 30.904 1.00 89.62 162 GLY A C 1
ATOM 1219 O O . GLY A 1 162 ? -5.146 -10.041 30.686 1.00 89.62 162 GLY A O 1
ATOM 1220 N N . ILE A 1 163 ? -7.015 -11.076 29.971 1.00 94.50 163 ILE A N 1
ATOM 1221 C CA . ILE A 1 163 ? -6.569 -11.355 28.602 1.00 94.50 163 ILE A CA 1
ATOM 1222 C C . ILE A 1 163 ? -7.006 -10.207 27.688 1.00 94.50 163 ILE A C 1
ATOM 1224 O O . ILE A 1 163 ? -8.114 -9.687 27.826 1.00 94.50 163 ILE A O 1
ATOM 1228 N N . ASP A 1 164 ? -6.137 -9.785 26.767 1.00 94.69 164 ASP A N 1
ATOM 1229 C CA . ASP A 1 164 ? -6.497 -8.756 25.791 1.00 94.69 164 ASP A CA 1
ATOM 1230 C C . ASP A 1 164 ? -7.358 -9.300 24.641 1.00 94.69 164 ASP A C 1
ATOM 1232 O O . ASP A 1 164 ? -7.192 -10.437 24.197 1.00 94.69 164 ASP A O 1
ATOM 1236 N N . HIS A 1 165 ? -8.236 -8.451 24.101 1.00 96.50 165 HIS A N 1
ATOM 1237 C CA . HIS A 1 165 ? -9.190 -8.812 23.046 1.00 96.50 165 HIS A CA 1
ATOM 1238 C C . HIS A 1 165 ? -8.526 -9.255 21.735 1.00 96.50 165 HIS A C 1
ATOM 1240 O O . HIS A 1 165 ? -9.169 -9.901 20.909 1.00 96.50 165 HIS A O 1
ATOM 1246 N N . VAL A 1 166 ? -7.236 -8.956 21.536 1.00 96.88 166 VAL A N 1
ATOM 1247 C CA . VAL A 1 166 ? -6.477 -9.342 20.334 1.00 96.88 166 VAL A CA 1
ATOM 1248 C C . VAL A 1 166 ? -6.337 -10.863 20.157 1.00 96.88 166 VAL A C 1
ATOM 1250 O O . VAL A 1 166 ? -5.966 -11.314 19.074 1.00 96.88 166 VAL A O 1
ATOM 1253 N N . ILE A 1 167 ? -6.706 -11.675 21.161 1.00 97.12 167 ILE A N 1
ATOM 1254 C CA . ILE A 1 167 ? -6.979 -13.111 20.967 1.00 97.12 167 ILE A CA 1
ATOM 1255 C C . ILE A 1 167 ? -7.969 -13.346 19.819 1.00 97.12 167 ILE A C 1
ATOM 1257 O O . ILE A 1 167 ? -7.744 -14.211 18.973 1.00 97.12 167 ILE A O 1
ATOM 1261 N N . LEU A 1 168 ? -9.034 -12.544 19.746 1.00 98.38 168 LEU A N 1
ATOM 1262 C CA . LEU A 1 168 ? -10.065 -12.680 18.724 1.00 98.38 168 LEU A CA 1
ATOM 1263 C C . LEU A 1 168 ? -9.560 -12.271 17.342 1.00 98.38 168 LEU A C 1
ATOM 1265 O O . LEU A 1 168 ? -9.896 -12.941 16.370 1.00 98.38 168 LEU A O 1
ATOM 1269 N N . VAL A 1 169 ? -8.702 -11.248 17.264 1.00 98.69 169 VAL A N 1
ATOM 1270 C CA . VAL A 1 169 ? -8.014 -10.862 16.020 1.00 98.69 169 VAL A CA 1
ATOM 1271 C C . VAL A 1 169 ? -7.158 -12.028 15.521 1.00 98.69 169 VAL A C 1
ATOM 1273 O O . VAL A 1 169 ? -7.258 -12.435 14.366 1.00 98.69 169 VAL A O 1
ATOM 1276 N N . LYS A 1 170 ? -6.370 -12.647 16.411 1.00 98.56 170 LYS A N 1
ATOM 1277 C CA . LYS A 1 170 ? -5.525 -13.800 16.069 1.00 98.56 170 LYS A CA 1
ATOM 1278 C C . LYS A 1 170 ? -6.351 -14.986 15.557 1.00 98.56 170 LYS A C 1
ATOM 1280 O O . LYS A 1 170 ? -6.000 -15.575 14.535 1.00 98.56 170 LYS A O 1
ATOM 1285 N N . VAL A 1 171 ? -7.444 -15.331 16.243 1.00 98.56 171 VAL A N 1
ATOM 1286 C CA . VAL A 1 171 ? -8.331 -16.450 15.873 1.00 98.56 171 VAL A CA 1
ATOM 1287 C C . VAL A 1 171 ? -9.042 -16.180 14.544 1.00 98.56 171 VAL A C 1
ATOM 1289 O O . VAL A 1 171 ? -8.969 -17.015 13.640 1.00 98.56 171 VAL A O 1
ATOM 1292 N N . ALA A 1 172 ? -9.680 -15.015 14.397 1.00 98.81 172 ALA A N 1
ATOM 1293 C CA . ALA A 1 172 ? -10.424 -14.648 13.194 1.00 98.81 172 ALA A CA 1
ATOM 1294 C C . ALA A 1 172 ? -9.510 -14.545 11.966 1.00 98.81 172 ALA A C 1
ATOM 1296 O O . ALA A 1 172 ? -9.798 -15.161 10.938 1.00 98.81 172 ALA A O 1
ATOM 1297 N N . SER A 1 173 ? -8.373 -13.851 12.095 1.00 98.81 173 SER A N 1
ATOM 1298 C CA . SER A 1 173 ? -7.368 -13.755 11.033 1.00 98.81 173 SER A CA 1
ATOM 1299 C C . SER A 1 173 ? -6.842 -15.135 10.636 1.00 98.81 173 SER A C 1
ATOM 1301 O O . SER A 1 173 ? -6.839 -15.464 9.455 1.00 98.81 173 SER A O 1
ATOM 1303 N N . THR A 1 174 ? -6.457 -15.990 11.592 1.00 98.56 174 THR A N 1
ATOM 1304 C CA . THR A 1 174 ? -5.920 -17.328 11.272 1.00 98.56 174 THR A CA 1
ATOM 1305 C C . THR A 1 174 ? -6.918 -18.150 10.454 1.00 98.56 174 THR A C 1
ATOM 1307 O O . THR A 1 174 ? -6.532 -18.768 9.462 1.00 98.56 174 THR A O 1
ATOM 1310 N N . ALA A 1 175 ? -8.201 -18.120 10.827 1.00 98.31 175 ALA A N 1
ATOM 1311 C CA . ALA A 1 175 ? -9.245 -18.869 10.138 1.00 98.31 175 ALA A CA 1
ATOM 1312 C C . ALA A 1 175 ? -9.391 -18.451 8.664 1.00 98.31 175 ALA A C 1
ATOM 1314 O O . ALA A 1 175 ? -9.373 -19.307 7.777 1.00 98.31 175 ALA A O 1
ATOM 1315 N N . VAL A 1 176 ? -9.481 -17.145 8.385 1.00 98.50 176 VAL A N 1
ATOM 1316 C CA . VAL A 1 176 ? -9.647 -16.651 7.005 1.00 98.50 176 VAL A CA 1
ATOM 1317 C C . VAL A 1 176 ? -8.368 -16.766 6.179 1.00 98.50 176 VAL A C 1
ATOM 1319 O O . VAL A 1 176 ? -8.441 -17.021 4.980 1.00 98.50 176 VAL A O 1
ATOM 1322 N N . LEU A 1 177 ? -7.190 -16.633 6.796 1.00 98.00 177 LEU A N 1
ATOM 1323 C CA . LEU A 1 177 ? -5.912 -16.743 6.092 1.00 98.00 177 LEU A CA 1
ATOM 1324 C C . LEU A 1 177 ? -5.654 -18.148 5.553 1.00 98.00 177 LEU A C 1
ATOM 1326 O O . LEU A 1 177 ? -5.117 -18.289 4.460 1.00 98.00 177 LEU A O 1
ATOM 1330 N N . VAL A 1 178 ? -6.028 -19.189 6.297 1.00 93.06 178 VAL A N 1
ATOM 1331 C CA . VAL A 1 178 ? -5.859 -20.575 5.838 1.00 93.06 178 VAL A CA 1
ATOM 1332 C C . VAL A 1 178 ? -6.710 -20.847 4.598 1.00 93.06 178 VAL A C 1
ATOM 1334 O O . VAL A 1 178 ? -6.231 -21.487 3.666 1.00 93.06 178 VAL A O 1
ATOM 1337 N N . TRP A 1 179 ? -7.921 -20.290 4.552 1.00 95.31 179 TRP A N 1
ATOM 1338 C CA . TRP A 1 179 ? -8.774 -20.326 3.365 1.00 95.31 179 TRP A CA 1
ATOM 1339 C C . TRP A 1 179 ? -8.181 -19.525 2.196 1.00 95.31 179 TRP A C 1
ATOM 1341 O O . TRP A 1 179 ? -8.096 -20.039 1.087 1.00 95.31 179 TRP A O 1
ATOM 1351 N N . LEU A 1 180 ? -7.675 -18.310 2.442 1.00 94.81 180 LEU A N 1
ATOM 1352 C CA . LEU A 1 180 ? -6.999 -17.496 1.417 1.00 94.81 180 LEU A CA 1
ATOM 1353 C C . LEU A 1 180 ? -5.728 -18.155 0.856 1.00 94.81 180 LEU A C 1
ATOM 1355 O O . LEU A 1 180 ? -5.333 -17.878 -0.273 1.00 94.81 180 LEU A O 1
ATOM 1359 N N . LEU A 1 181 ? -5.072 -19.013 1.640 1.00 90.81 181 LEU A N 1
ATOM 1360 C CA . LEU A 1 181 ? -3.899 -19.785 1.228 1.00 90.81 181 LEU A CA 1
ATOM 1361 C C . LEU A 1 181 ? -4.242 -21.063 0.446 1.00 90.81 181 LEU A C 1
ATOM 1363 O O . LEU A 1 181 ? -3.298 -21.790 0.106 1.00 90.81 181 LEU A O 1
ATOM 1367 N N . ASP A 1 182 ? -5.533 -21.300 0.186 1.00 88.62 182 ASP A N 1
ATOM 1368 C CA . ASP A 1 182 ? -6.101 -22.467 -0.499 1.00 88.62 182 ASP A CA 1
ATOM 1369 C C . ASP A 1 182 ? -5.710 -23.795 0.169 1.00 88.62 182 ASP A C 1
ATOM 1371 O O . ASP A 1 182 ? -5.230 -24.742 -0.453 1.00 88.62 182 ASP A O 1
ATOM 1375 N N . LEU A 1 183 ? -5.823 -23.836 1.497 1.00 86.12 183 LEU A N 1
ATOM 1376 C CA . LEU A 1 183 ? -5.564 -25.038 2.287 1.00 86.12 183 LEU A CA 1
ATOM 1377 C C . LEU A 1 183 ? -6.869 -25.816 2.535 1.00 86.12 183 LEU A C 1
ATOM 1379 O O . LEU A 1 183 ? -7.946 -25.234 2.476 1.00 86.12 183 LEU A O 1
ATOM 1383 N N . PRO A 1 184 ? -6.810 -27.129 2.824 1.00 86.31 184 PRO A N 1
ATOM 1384 C CA . PRO A 1 184 ? -8.008 -27.909 3.131 1.00 86.31 184 PRO A CA 1
ATOM 1385 C C . PRO A 1 184 ? -8.560 -27.599 4.532 1.00 86.31 184 PRO A C 1
ATOM 1387 O O . PRO A 1 184 ? -7.816 -27.222 5.442 1.00 86.31 184 PRO A O 1
ATOM 1390 N N . GLU A 1 185 ? -9.848 -27.877 4.756 1.00 89.62 185 GLU A N 1
ATOM 1391 C CA . GLU A 1 185 ? -10.531 -27.692 6.051 1.00 89.62 185 GLU A CA 1
ATOM 1392 C C . GLU A 1 185 ? -9.806 -28.358 7.229 1.00 89.62 185 GLU A C 1
ATOM 1394 O O . GLU A 1 185 ? -9.741 -27.793 8.320 1.00 89.62 185 GLU A O 1
ATOM 1399 N N . SER A 1 186 ? -9.184 -29.523 7.019 1.00 84.75 186 SER A N 1
ATOM 1400 C CA . SER A 1 186 ? -8.393 -30.200 8.055 1.00 84.75 186 SER A CA 1
ATOM 1401 C C . SER A 1 186 ? -7.209 -29.353 8.537 1.00 84.75 186 SER A C 1
ATOM 1403 O O . SER A 1 186 ? -6.899 -29.337 9.728 1.00 84.75 186 SER A O 1
ATOM 1405 N N . ALA A 1 187 ? -6.566 -28.608 7.633 1.00 85.38 187 ALA A N 1
ATOM 1406 C CA . ALA A 1 187 ? -5.512 -27.664 7.986 1.00 85.38 187 ALA A CA 1
ATOM 1407 C C . ALA A 1 187 ? -6.085 -26.428 8.698 1.00 85.38 187 ALA A C 1
ATOM 1409 O O . ALA A 1 187 ? -5.447 -25.904 9.609 1.00 85.38 187 ALA A O 1
ATOM 1410 N N . ALA A 1 188 ? -7.299 -25.991 8.349 1.00 89.94 188 ALA A N 1
ATOM 1411 C CA . ALA A 1 188 ? -7.981 -24.902 9.050 1.00 89.94 188 ALA A CA 1
ATOM 1412 C C . ALA A 1 188 ? -8.343 -25.271 10.490 1.00 89.94 188 ALA A C 1
ATOM 1414 O O . ALA A 1 188 ? -8.054 -24.491 11.396 1.00 89.94 188 ALA A O 1
ATOM 1415 N N . LEU A 1 189 ? -8.8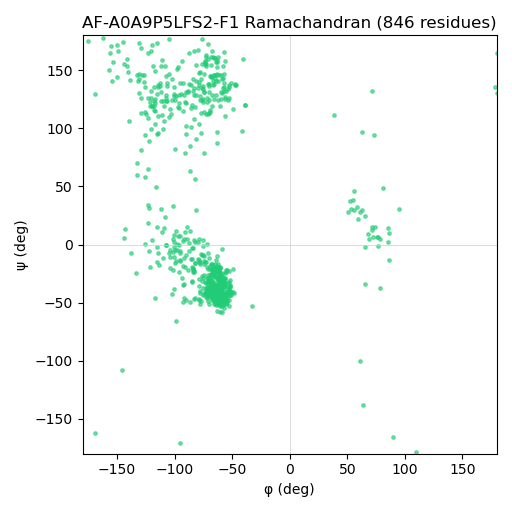68 -26.477 10.726 1.00 91.94 189 LEU A N 1
ATOM 1416 C CA . LEU A 1 189 ? -9.111 -26.993 12.078 1.00 91.94 189 LEU A CA 1
ATOM 1417 C C . LEU A 1 189 ? -7.821 -26.976 12.907 1.00 91.94 189 LEU A C 1
ATOM 1419 O O . LEU A 1 189 ? -7.809 -26.502 14.046 1.00 91.94 189 LEU A O 1
ATOM 1423 N N . ALA A 1 190 ? -6.711 -27.429 12.318 1.00 88.44 190 ALA A N 1
ATOM 1424 C CA . ALA A 1 190 ? -5.416 -27.414 12.979 1.00 88.44 190 ALA A CA 1
ATOM 1425 C C . ALA A 1 190 ? -4.925 -25.994 13.289 1.00 88.44 190 ALA A C 1
ATOM 1427 O O . ALA A 1 190 ? -4.620 -25.696 14.442 1.00 88.44 190 ALA A O 1
ATOM 1428 N N . ALA A 1 191 ? -4.901 -25.097 12.307 1.00 90.31 191 ALA A N 1
ATOM 1429 C CA . ALA A 1 191 ? -4.428 -23.728 12.489 1.00 90.31 191 ALA A CA 1
ATOM 1430 C C . ALA A 1 191 ? -5.267 -22.938 13.505 1.00 90.31 191 ALA A C 1
ATOM 1432 O O . ALA A 1 191 ? -4.709 -22.261 14.367 1.00 90.31 191 ALA A O 1
ATOM 1433 N N . VAL A 1 192 ? -6.599 -23.055 13.453 1.00 96.44 192 VAL A N 1
ATOM 1434 C CA . VAL A 1 192 ? -7.491 -22.387 14.413 1.00 96.44 192 VAL A CA 1
ATOM 1435 C C . VAL A 1 192 ? -7.291 -22.961 15.817 1.00 96.44 192 VAL A C 1
ATOM 1437 O O . VAL A 1 192 ? -7.244 -22.195 16.778 1.00 96.44 192 VAL A O 1
ATOM 1440 N N . SER A 1 193 ? -7.076 -24.275 15.959 1.00 95.38 193 SER A N 1
ATOM 1441 C CA . SER A 1 193 ? -6.703 -24.853 17.259 1.00 95.38 193 SER A CA 1
ATOM 1442 C C . SER A 1 193 ? -5.363 -24.322 17.779 1.00 95.38 193 SER A C 1
ATOM 1444 O O . SER A 1 193 ? -5.256 -24.001 18.961 1.00 95.38 193 SER A O 1
ATOM 1446 N N . HIS A 1 194 ? -4.376 -24.132 16.892 1.00 92.81 194 HIS A N 1
ATOM 1447 C CA . HIS A 1 194 ? -3.091 -23.521 17.237 1.00 92.81 194 HIS A CA 1
ATOM 1448 C C . HIS A 1 194 ? -3.251 -22.067 17.689 1.00 92.81 194 HIS A C 1
ATOM 1450 O O . HIS A 1 194 ? -2.573 -21.645 18.619 1.00 92.81 194 HIS A O 1
ATOM 1456 N N . ALA A 1 195 ? -4.177 -21.309 17.095 1.00 95.56 195 ALA A N 1
ATOM 1457 C CA . ALA A 1 195 ? -4.473 -19.947 17.531 1.00 95.56 195 ALA A CA 1
ATOM 1458 C C . ALA A 1 195 ? -5.060 -19.898 18.951 1.00 95.56 195 ALA A C 1
ATOM 1460 O O . ALA A 1 195 ? -4.722 -18.985 19.699 1.00 95.56 195 ALA A O 1
ATOM 1461 N N . TRP A 1 196 ? -5.882 -20.878 19.348 1.00 95.38 196 TRP A N 1
ATOM 1462 C CA . TRP A 1 196 ? -6.456 -20.953 20.701 1.00 95.38 196 TRP A CA 1
ATOM 1463 C C . TRP A 1 196 ? -5.441 -21.342 21.781 1.00 95.38 196 TRP A C 1
ATOM 1465 O O . TRP A 1 196 ? -5.487 -20.772 22.871 1.00 95.38 196 TRP A O 1
ATOM 1475 N N . ILE A 1 197 ? -4.523 -22.269 21.487 1.00 89.94 197 ILE A N 1
ATOM 1476 C CA . ILE A 1 197 ? -3.468 -22.685 22.435 1.00 89.94 197 ILE A CA 1
ATOM 1477 C C . ILE A 1 197 ? -2.295 -21.699 22.509 1.00 89.94 197 ILE A C 1
ATOM 1479 O O . ILE A 1 197 ? -1.439 -21.827 23.385 1.00 89.94 197 ILE A O 1
ATOM 1483 N N . ASP A 1 198 ? -2.203 -20.764 21.563 1.00 91.62 198 ASP A N 1
ATOM 1484 C CA . ASP A 1 198 ? -1.112 -19.801 21.508 1.00 91.62 198 ASP A CA 1
ATOM 1485 C C . ASP A 1 198 ? -1.101 -18.877 22.733 1.00 91.62 198 ASP A C 1
ATOM 1487 O O . ASP A 1 198 ? -2.125 -18.633 23.366 1.00 91.62 198 ASP A O 1
ATOM 1491 N N . GLY A 1 199 ? 0.059 -18.301 23.049 1.00 82.31 199 GLY A N 1
ATOM 1492 C CA . GLY A 1 199 ? 0.158 -17.333 24.139 1.00 82.31 199 GLY A CA 1
ATOM 1493 C C . GLY A 1 199 ? -0.698 -16.093 23.867 1.00 82.31 199 GLY A C 1
ATOM 1494 O O . GLY A 1 199 ? -0.528 -15.425 22.841 1.00 82.31 199 GLY A O 1
ATOM 1495 N N . HIS A 1 200 ? -1.599 -15.760 24.791 1.00 91.94 200 HIS A N 1
ATOM 1496 C CA . HIS A 1 200 ? -2.444 -14.567 24.691 1.00 91.94 200 HIS A CA 1
ATOM 1497 C C . HIS A 1 200 ? -1.891 -13.448 25.570 1.00 91.94 200 HIS A C 1
ATOM 1499 O O . HIS A 1 200 ? -1.584 -13.691 26.740 1.00 91.94 200 HIS A O 1
ATOM 1505 N N . PRO A 1 201 ? -1.713 -12.229 25.031 1.00 87.00 201 PRO A N 1
ATOM 1506 C CA . PRO A 1 201 ? -1.129 -11.148 25.802 1.00 87.00 201 PRO A CA 1
ATOM 1507 C C . PRO A 1 201 ? -2.065 -10.725 26.936 1.00 87.00 201 PRO A C 1
ATOM 1509 O O . PRO A 1 201 ? -3.287 -10.665 26.780 1.00 87.00 201 PRO A O 1
ATOM 1512 N N . LEU A 1 202 ? -1.461 -10.370 28.069 1.00 90.50 202 LEU A N 1
ATOM 1513 C CA . LEU A 1 202 ? -2.154 -9.661 29.140 1.00 90.50 202 LEU A CA 1
ATOM 1514 C C . LEU A 1 202 ? -2.632 -8.294 28.645 1.00 90.50 202 LEU A C 1
ATOM 1516 O O . LEU A 1 202 ? -2.089 -7.751 27.682 1.00 90.50 202 LEU A O 1
ATOM 1520 N N . ARG A 1 203 ? -3.590 -7.695 29.353 1.00 89.25 203 ARG A N 1
ATOM 1521 C CA . ARG A 1 203 ? -4.138 -6.373 29.007 1.00 89.25 203 ARG A CA 1
ATOM 1522 C C . ARG A 1 203 ? -3.547 -5.201 29.803 1.00 89.25 203 ARG A C 1
ATOM 1524 O O . ARG A 1 203 ? -4.062 -4.089 29.733 1.00 89.25 203 ARG A O 1
ATOM 1531 N N . THR A 1 204 ? -2.458 -5.422 30.542 1.00 85.19 204 THR A N 1
ATOM 1532 C CA . THR A 1 204 ? -1.841 -4.434 31.451 1.00 85.19 204 THR A CA 1
ATOM 1533 C C . THR A 1 204 ? -1.537 -3.091 30.779 1.00 85.19 204 THR A C 1
ATOM 1535 O O . THR A 1 204 ? -1.765 -2.050 31.377 1.00 85.19 204 THR A O 1
ATOM 1538 N N . TYR A 1 205 ? -1.103 -3.095 29.515 1.00 83.31 205 TYR A N 1
ATOM 1539 C CA . TYR A 1 205 ? -0.759 -1.883 28.754 1.00 83.31 205 TYR A CA 1
ATOM 1540 C C . TYR A 1 205 ? -1.959 -1.014 28.335 1.00 83.31 205 TYR A C 1
ATOM 1542 O O . TYR A 1 205 ? -1.775 -0.006 27.653 1.00 83.31 205 TYR A O 1
ATOM 1550 N N . ARG A 1 206 ? -3.188 -1.406 28.694 1.00 83.00 206 ARG A N 1
ATOM 1551 C CA . ARG A 1 206 ? -4.414 -0.623 28.465 1.00 83.00 206 ARG A CA 1
ATOM 1552 C C . ARG A 1 206 ? -4.989 -0.018 29.749 1.00 83.00 206 ARG A C 1
ATOM 1554 O O . ARG A 1 206 ? -6.028 0.624 29.677 1.00 83.00 206 ARG A O 1
ATOM 1561 N N . HIS A 1 207 ? -4.360 -0.261 30.900 1.00 79.38 207 HIS A N 1
ATOM 1562 C CA . HIS A 1 207 ? -4.878 0.123 32.213 1.00 79.38 207 HIS A CA 1
ATOM 1563 C C . HIS A 1 207 ? -3.851 0.904 33.018 1.00 79.38 207 HIS A C 1
ATOM 1565 O O . HIS A 1 207 ? -2.654 0.614 32.981 1.00 79.38 207 HIS A O 1
ATOM 1571 N N . GLU A 1 208 ? -4.343 1.847 33.813 1.00 71.69 208 GLU A N 1
ATOM 1572 C CA . GLU A 1 208 ? -3.539 2.585 34.782 1.00 71.69 208 GLU A CA 1
ATOM 1573 C C . GLU A 1 208 ? -2.861 1.628 35.793 1.00 71.69 208 GLU A C 1
ATOM 1575 O O . GLU A 1 208 ? -3.457 0.616 36.177 1.00 71.69 208 GLU A O 1
ATOM 1580 N N . PRO A 1 209 ? -1.614 1.903 36.233 1.00 76.00 209 PRO A N 1
ATOM 1581 C CA . PRO A 1 209 ? -0.727 3.008 35.835 1.00 76.00 209 PRO A CA 1
ATOM 1582 C C . PRO A 1 209 ? 0.182 2.679 34.636 1.00 76.00 209 PRO A C 1
ATOM 1584 O O . PRO A 1 209 ? 1.174 3.362 34.412 1.00 76.00 209 PRO A O 1
ATOM 1587 N N . ASN A 1 210 ? -0.107 1.612 33.882 1.00 78.00 210 ASN A N 1
ATOM 1588 C CA . ASN A 1 210 ? 0.781 1.066 32.847 1.00 78.00 210 ASN A CA 1
ATOM 1589 C C . ASN A 1 210 ? 0.278 1.305 31.414 1.00 78.00 210 ASN A C 1
ATOM 1591 O O . ASN A 1 210 ? 0.759 0.652 30.483 1.00 78.00 210 ASN A O 1
ATOM 1595 N N . THR A 1 211 ? -0.704 2.190 31.224 1.00 78.75 211 THR A N 1
ATOM 1596 C CA . THR A 1 211 ? -1.201 2.568 29.897 1.00 78.75 211 THR A CA 1
ATOM 1597 C C . THR A 1 211 ? -0.028 3.003 29.019 1.00 78.75 211 THR A C 1
ATOM 1599 O O . THR A 1 211 ? 0.757 3.860 29.414 1.00 78.75 211 THR A O 1
ATOM 1602 N N . GLY A 1 212 ? 0.122 2.404 27.836 1.00 78.44 212 GLY A N 1
ATOM 1603 C CA . GLY A 1 212 ? 1.281 2.678 26.989 1.00 78.44 212 GLY A CA 1
ATOM 1604 C C . GLY A 1 212 ? 1.106 2.268 25.527 1.00 78.44 212 GLY A C 1
ATOM 1605 O O . GLY A 1 212 ? 0.093 1.663 25.158 1.00 78.44 212 GLY A O 1
ATOM 1606 N N . PRO A 1 213 ? 2.114 2.537 24.676 1.00 81.12 213 PRO A N 1
ATOM 1607 C CA . PRO A 1 213 ? 1.992 2.471 23.216 1.00 81.12 213 PRO A CA 1
ATOM 1608 C C . PRO A 1 213 ? 1.717 1.063 22.674 1.00 81.12 213 PRO A C 1
ATOM 1610 O O . PRO A 1 213 ? 1.213 0.918 21.562 1.00 81.12 213 PRO A O 1
ATOM 1613 N N . ARG A 1 214 ? 1.952 0.004 23.467 1.00 87.12 214 ARG A N 1
ATOM 1614 C CA . ARG A 1 214 ? 1.575 -1.369 23.092 1.00 87.12 214 ARG A CA 1
ATOM 1615 C C . ARG A 1 214 ? 0.093 -1.516 22.768 1.00 87.12 214 ARG A C 1
ATOM 1617 O O . ARG A 1 214 ? -0.238 -2.326 21.906 1.00 87.12 214 ARG A O 1
ATOM 1624 N N . LYS A 1 215 ? -0.788 -0.696 23.356 1.00 85.75 215 LYS A N 1
ATOM 1625 C CA . LYS A 1 215 ? -2.215 -0.683 22.996 1.00 85.75 215 LYS A CA 1
ATOM 1626 C C . LYS A 1 215 ? -2.447 -0.429 21.497 1.00 85.75 215 LYS A C 1
ATOM 1628 O O . LYS A 1 215 ? -3.415 -0.957 20.955 1.00 85.75 215 LYS A O 1
ATOM 1633 N N . GLY A 1 216 ? -1.562 0.350 20.864 1.00 88.50 216 GLY A N 1
ATOM 1634 C CA . GLY A 1 216 ? -1.648 0.776 19.468 1.00 88.50 216 GLY A CA 1
ATOM 1635 C C . GLY A 1 216 ? -1.081 -0.227 18.461 1.00 88.50 216 GLY A C 1
ATOM 1636 O O . GLY A 1 216 ? -1.448 -0.171 17.295 1.00 88.50 216 GLY A O 1
ATOM 1637 N N . TRP A 1 217 ? -0.234 -1.173 18.887 1.00 94.38 217 TRP A N 1
ATOM 1638 C CA . TRP A 1 217 ? 0.366 -2.179 17.992 1.00 94.38 217 TRP A CA 1
ATOM 1639 C C . TRP A 1 217 ? 0.092 -3.641 18.381 1.00 94.38 217 TRP A C 1
ATOM 1641 O O . TRP A 1 217 ? 0.422 -4.543 17.613 1.00 94.38 217 TRP A O 1
ATOM 1651 N N . ALA A 1 218 ? -0.554 -3.914 19.523 1.00 93.31 218 ALA A N 1
ATOM 1652 C CA . ALA A 1 218 ? -0.889 -5.277 19.961 1.00 93.31 218 ALA A CA 1
ATOM 1653 C C . ALA A 1 218 ? -1.730 -6.059 18.936 1.00 93.31 218 ALA A C 1
ATOM 1655 O O . ALA A 1 218 ? -1.561 -7.269 18.791 1.00 93.31 218 ALA A O 1
ATOM 1656 N N . ALA A 1 219 ? -2.612 -5.377 18.204 1.00 96.56 219 ALA A N 1
ATOM 1657 C CA . ALA A 1 219 ? -3.407 -6.007 17.159 1.00 96.56 219 ALA A CA 1
ATOM 1658 C C . ALA A 1 219 ? -2.571 -6.354 15.913 1.00 96.56 219 ALA A C 1
ATOM 1660 O O . ALA A 1 219 ? -2.733 -7.435 15.354 1.00 96.56 219 ALA A O 1
ATOM 1661 N N . GLY A 1 220 ? -1.608 -5.502 15.537 1.00 96.31 220 GLY A N 1
ATOM 1662 C CA . GLY A 1 220 ? -0.627 -5.819 14.493 1.00 96.31 220 GLY A CA 1
ATOM 1663 C C . GLY A 1 220 ? 0.228 -7.039 14.840 1.00 96.31 220 GLY A C 1
ATOM 1664 O O . GLY A 1 220 ? 0.440 -7.904 13.993 1.00 96.31 220 GLY A O 1
ATOM 1665 N N . ASP A 1 221 ? 0.639 -7.179 16.103 1.00 95.56 221 ASP A N 1
ATOM 1666 C CA . ASP A 1 221 ? 1.326 -8.381 16.603 1.00 95.56 221 ASP A CA 1
ATOM 1667 C C . ASP A 1 221 ? 0.442 -9.640 16.502 1.00 95.56 221 ASP A C 1
ATOM 1669 O O . ASP A 1 221 ? 0.884 -10.686 16.019 1.00 95.56 221 ASP A O 1
ATOM 1673 N N . ALA A 1 222 ? -0.844 -9.538 16.856 1.00 97.19 222 ALA A N 1
ATOM 1674 C CA . ALA A 1 222 ? -1.800 -10.633 16.684 1.00 97.19 222 ALA A CA 1
ATOM 1675 C C . ALA A 1 222 ? -2.007 -11.020 15.205 1.00 97.19 222 ALA A C 1
ATOM 1677 O O . ALA A 1 222 ? -2.055 -12.212 14.891 1.00 97.19 222 ALA A O 1
ATOM 1678 N N . CYS A 1 223 ? -2.058 -10.043 14.295 1.00 98.62 223 CYS A N 1
ATOM 1679 C CA . CYS A 1 223 ? -2.128 -10.264 12.849 1.00 98.62 223 CYS A CA 1
ATOM 1680 C C . CYS A 1 223 ? -0.865 -10.945 12.307 1.00 98.62 223 CYS A C 1
ATOM 1682 O O . CYS A 1 223 ? -0.962 -11.947 11.596 1.00 98.62 223 CYS A O 1
ATOM 1684 N N . MET A 1 224 ? 0.323 -10.472 12.694 1.00 98.12 224 MET A N 1
ATOM 1685 C CA . MET A 1 224 ? 1.597 -11.123 12.370 1.00 98.12 224 MET A CA 1
ATOM 1686 C C . MET A 1 224 ? 1.616 -12.577 12.851 1.00 98.12 224 MET A C 1
ATOM 1688 O O . MET A 1 224 ? 2.034 -13.480 12.120 1.00 98.12 224 MET A O 1
ATOM 1692 N N . ARG A 1 225 ? 1.121 -12.824 14.069 1.00 97.56 225 ARG A N 1
ATOM 1693 C CA . ARG A 1 225 ? 1.033 -14.169 14.634 1.00 97.56 225 ARG A CA 1
ATOM 1694 C C . ARG A 1 225 ? 0.065 -15.057 13.858 1.00 97.56 225 ARG A C 1
ATOM 1696 O O . ARG A 1 225 ? 0.409 -16.206 13.594 1.00 97.56 225 ARG A O 1
ATOM 1703 N N . ALA A 1 226 ? -1.088 -14.538 13.445 1.00 98.12 226 ALA A N 1
ATOM 1704 C CA . ALA A 1 226 ? -2.038 -15.267 12.609 1.00 98.12 226 ALA A CA 1
ATOM 1705 C C . ALA A 1 226 ? -1.430 -15.672 11.256 1.00 98.12 226 ALA A C 1
ATOM 1707 O O . ALA A 1 226 ? -1.535 -16.833 10.856 1.00 98.12 226 ALA A O 1
ATOM 1708 N N . VAL A 1 227 ? -0.719 -14.752 10.588 1.00 97.62 227 VAL A N 1
ATOM 1709 C CA . VAL A 1 227 ? 0.018 -15.055 9.347 1.00 97.62 227 VAL A CA 1
ATOM 1710 C C . VAL A 1 227 ? 1.059 -16.144 9.586 1.00 97.62 227 VAL A C 1
ATOM 1712 O O . VAL A 1 227 ? 1.146 -17.099 8.814 1.00 97.62 227 VAL A O 1
ATOM 1715 N N . HIS A 1 228 ? 1.818 -16.049 10.678 1.00 95.50 228 HIS A N 1
ATOM 1716 C CA . HIS A 1 228 ? 2.807 -17.061 11.031 1.00 95.50 228 HIS A CA 1
ATOM 1717 C C . HIS A 1 228 ? 2.174 -18.446 11.243 1.00 95.50 228 HIS A C 1
ATOM 1719 O O . HIS A 1 228 ? 2.651 -19.421 10.664 1.00 95.50 228 HIS A O 1
ATOM 1725 N N . LEU A 1 229 ? 1.082 -18.545 12.012 1.00 91.38 229 LEU A N 1
ATOM 1726 C CA . LEU A 1 229 ? 0.380 -19.811 12.262 1.00 91.38 229 LEU A CA 1
ATOM 1727 C C . LEU A 1 229 ? -0.173 -20.429 10.969 1.00 91.38 229 LEU A C 1
ATOM 1729 O O . LEU A 1 229 ? -0.016 -21.634 10.742 1.00 91.38 229 LEU A O 1
ATOM 1733 N N . ALA A 1 230 ? -0.756 -19.613 10.090 1.00 91.94 230 ALA A N 1
ATOM 1734 C CA . ALA A 1 230 ? -1.261 -20.069 8.798 1.00 91.94 230 ALA A CA 1
ATOM 1735 C C . ALA A 1 230 ? -0.128 -20.593 7.889 1.00 91.94 230 ALA A C 1
ATOM 1737 O O . ALA A 1 230 ? -0.250 -21.667 7.295 1.00 91.94 230 ALA A O 1
ATOM 1738 N N . LEU A 1 231 ? 1.014 -19.896 7.829 1.00 88.00 231 LEU A N 1
ATOM 1739 C CA . LEU A 1 231 ? 2.167 -20.306 7.015 1.00 88.00 231 LEU A CA 1
ATOM 1740 C C . LEU A 1 231 ? 2.909 -21.527 7.577 1.00 88.00 231 LEU A C 1
ATOM 1742 O O . LEU A 1 231 ? 3.353 -22.375 6.801 1.00 88.00 231 LEU A O 1
ATOM 1746 N N . VAL A 1 232 ? 3.028 -21.659 8.901 1.00 84.44 232 VAL A N 1
ATOM 1747 C CA . VAL A 1 232 ? 3.584 -22.872 9.527 1.00 84.44 232 VAL A CA 1
ATOM 1748 C C . VAL A 1 232 ? 2.695 -24.074 9.225 1.00 84.44 232 VAL A C 1
ATOM 1750 O O . VAL A 1 232 ? 3.209 -25.122 8.840 1.00 84.44 232 VAL A O 1
ATOM 1753 N N . THR A 1 233 ? 1.372 -23.906 9.304 1.00 83.81 233 THR A N 1
ATOM 1754 C CA . THR A 1 233 ? 0.410 -24.955 8.934 1.00 83.81 233 THR A CA 1
ATOM 1755 C C . THR A 1 233 ? 0.554 -25.341 7.459 1.00 83.81 233 THR A C 1
ATOM 1757 O O . THR A 1 233 ? 0.651 -26.528 7.148 1.00 83.81 233 THR A O 1
ATOM 1760 N N . LYS A 1 234 ? 0.665 -24.355 6.552 1.00 80.12 234 LYS A N 1
ATOM 1761 C CA . LYS A 1 234 ? 0.942 -24.584 5.123 1.00 80.12 234 LYS A CA 1
ATOM 1762 C C . LYS A 1 234 ? 2.206 -25.414 4.915 1.00 80.12 234 LYS A C 1
ATOM 1764 O O . LYS A 1 234 ? 2.187 -26.386 4.171 1.00 80.12 234 LYS A O 1
ATOM 1769 N N . ARG A 1 235 ? 3.302 -25.042 5.582 1.00 75.69 235 ARG A N 1
ATOM 1770 C CA . ARG A 1 235 ? 4.596 -25.723 5.455 1.00 75.69 235 ARG A CA 1
ATOM 1771 C C . ARG A 1 235 ? 4.557 -27.146 6.014 1.00 75.69 235 ARG A C 1
ATOM 1773 O O . ARG A 1 235 ? 5.113 -28.044 5.394 1.00 75.69 235 ARG A O 1
ATOM 1780 N N . ALA A 1 236 ? 3.893 -27.356 7.149 1.00 60.69 236 ALA A N 1
ATOM 1781 C CA . ALA A 1 236 ? 3.713 -28.683 7.735 1.00 60.69 236 ALA A CA 1
ATOM 1782 C C . ALA A 1 236 ? 2.877 -29.606 6.829 1.00 60.69 236 ALA A C 1
ATOM 1784 O O . ALA A 1 236 ? 3.165 -30.793 6.743 1.00 60.69 236 ALA A O 1
ATOM 1785 N N . GLY A 1 237 ? 1.892 -29.059 6.107 1.00 54.03 237 GLY A N 1
ATOM 1786 C CA . GLY A 1 237 ? 1.083 -29.798 5.130 1.00 54.03 237 GLY A CA 1
ATOM 1787 C C . GLY A 1 237 ? 1.763 -30.081 3.781 1.00 54.03 237 GLY A C 1
ATOM 1788 O O . GLY A 1 237 ? 1.198 -30.811 2.977 1.00 54.03 237 GLY A O 1
ATOM 1789 N N . GLN A 1 238 ? 2.949 -29.519 3.516 1.00 48.47 238 GLN A N 1
ATOM 1790 C CA . GLN A 1 238 ? 3.734 -29.745 2.289 1.00 48.47 238 GLN A CA 1
ATOM 1791 C C . GLN A 1 238 ? 4.769 -30.876 2.418 1.00 48.47 238 GLN A C 1
ATOM 1793 O O . GLN A 1 238 ? 5.544 -31.104 1.489 1.00 48.47 238 GLN A O 1
ATOM 1798 N N . VAL A 1 239 ? 4.819 -31.572 3.557 1.00 47.28 239 VAL A N 1
ATOM 1799 C CA . VAL A 1 239 ? 5.672 -32.754 3.720 1.00 47.28 239 VAL A CA 1
ATOM 1800 C C . VAL A 1 239 ? 4.949 -33.952 3.107 1.00 47.28 239 VAL A C 1
ATOM 1802 O O . VAL A 1 239 ? 3.783 -34.186 3.414 1.00 47.28 239 VAL A O 1
ATOM 1805 N N . ASP A 1 240 ? 5.634 -34.682 2.226 1.00 46.09 240 ASP A N 1
ATOM 1806 C CA . ASP A 1 240 ? 5.128 -35.902 1.594 1.00 46.09 240 ASP A CA 1
ATOM 1807 C C . ASP A 1 240 ? 4.552 -36.863 2.664 1.00 46.09 240 ASP A C 1
ATOM 1809 O O . ASP A 1 240 ? 5.309 -37.321 3.535 1.00 46.09 240 ASP A O 1
ATOM 1813 N N . PRO A 1 241 ? 3.235 -37.163 2.620 1.00 44.22 241 PRO A N 1
ATOM 1814 C CA . PRO A 1 241 ? 2.569 -38.039 3.582 1.00 44.22 241 PRO A CA 1
ATOM 1815 C C . PRO A 1 241 ? 3.200 -39.432 3.683 1.00 44.22 241 PRO A C 1
ATOM 1817 O O . PRO A 1 241 ? 3.065 -40.078 4.721 1.00 44.22 241 PRO A O 1
ATOM 1820 N N . GLU A 1 242 ? 3.883 -39.893 2.630 1.00 38.78 242 GLU A N 1
ATOM 1821 C CA . GLU A 1 242 ? 4.494 -41.220 2.549 1.00 38.78 242 GLU A CA 1
ATOM 1822 C C . GLU A 1 242 ? 5.927 -41.263 3.104 1.00 38.78 242 GLU A C 1
ATOM 1824 O O . GLU A 1 242 ? 6.387 -42.325 3.523 1.00 38.78 242 GLU A O 1
ATOM 1829 N N . THR A 1 243 ? 6.636 -40.127 3.170 1.00 40.09 243 THR A N 1
ATOM 1830 C CA . THR A 1 243 ? 8.048 -40.080 3.620 1.00 40.09 243 THR A CA 1
ATOM 1831 C C . THR A 1 243 ? 8.283 -39.315 4.924 1.00 40.09 243 THR A C 1
ATOM 1833 O O . THR A 1 243 ? 9.385 -39.353 5.479 1.00 40.09 243 THR A O 1
ATOM 1836 N N . SER A 1 244 ? 7.262 -38.637 5.458 1.00 41.88 244 SER A N 1
ATOM 1837 C CA . SER A 1 244 ? 7.371 -37.919 6.728 1.00 41.88 244 SER A CA 1
ATOM 1838 C C . SER A 1 244 ? 7.425 -38.883 7.917 1.00 41.88 244 SER A C 1
ATOM 1840 O O . SER A 1 244 ? 6.426 -39.494 8.295 1.00 41.88 244 SER A O 1
ATOM 1842 N N . ALA A 1 245 ? 8.572 -38.946 8.599 1.00 37.66 245 ALA A N 1
ATOM 1843 C CA . ALA A 1 245 ? 8.678 -39.591 9.913 1.00 37.66 245 ALA A CA 1
ATOM 1844 C C . ALA A 1 245 ? 7.832 -38.882 11.001 1.00 37.66 245 ALA A C 1
ATOM 1846 O O . ALA A 1 245 ? 7.590 -39.445 12.068 1.00 37.66 245 ALA A O 1
ATOM 1847 N N . TRP A 1 246 ? 7.354 -37.662 10.725 1.00 36.44 246 TRP A N 1
ATOM 1848 C CA . TRP A 1 246 ? 6.295 -36.976 11.466 1.00 36.44 246 TRP A CA 1
ATOM 1849 C C . TRP A 1 246 ? 4.941 -37.323 10.823 1.00 36.44 246 TRP A C 1
ATOM 1851 O O . TRP A 1 246 ? 4.423 -36.563 10.014 1.00 36.44 246 TRP A O 1
ATOM 1861 N N . SER A 1 247 ? 4.437 -38.520 11.144 1.00 34.31 247 SER A N 1
ATOM 1862 C CA . SER A 1 247 ? 3.066 -39.038 10.939 1.00 34.31 247 SER A CA 1
ATOM 1863 C C . SER A 1 247 ? 2.338 -38.676 9.629 1.00 34.31 247 SER A C 1
ATOM 1865 O O . SER A 1 247 ? 1.863 -37.556 9.467 1.00 34.31 247 SER A O 1
ATOM 1867 N N . GLY A 1 248 ? 2.116 -39.666 8.759 1.00 36.25 248 GLY A N 1
ATOM 1868 C CA . GLY A 1 248 ? 1.388 -39.522 7.494 1.00 36.25 248 GLY A CA 1
ATOM 1869 C C . GLY A 1 248 ? -0.090 -39.122 7.624 1.00 36.25 248 GLY A C 1
ATOM 1870 O O . GLY A 1 248 ? -0.987 -39.960 7.610 1.00 36.25 248 GLY A O 1
ATOM 1871 N N . GLY A 1 249 ? -0.355 -37.823 7.691 1.00 42.81 249 GLY A N 1
ATOM 1872 C CA . GLY A 1 249 ? -1.688 -37.227 7.690 1.00 42.81 249 GLY A CA 1
ATOM 1873 C C . GLY A 1 249 ? -1.584 -35.706 7.789 1.00 42.81 249 GLY A C 1
ATOM 1874 O O . GLY A 1 249 ? -0.522 -35.181 8.101 1.00 42.81 249 GLY A O 1
ATOM 1875 N N . ALA A 1 250 ? -2.675 -35.002 7.490 1.00 49.03 250 ALA A N 1
ATOM 1876 C CA . ALA A 1 250 ? -2.807 -33.544 7.552 1.00 49.03 250 ALA A CA 1
ATOM 1877 C C . ALA A 1 250 ? -2.137 -32.880 8.780 1.00 49.03 250 ALA A C 1
ATOM 1879 O O . ALA A 1 250 ? -1.939 -33.524 9.808 1.00 49.03 250 ALA A O 1
ATOM 1880 N N . ALA A 1 251 ? -1.851 -31.571 8.694 1.00 54.34 251 ALA A N 1
ATOM 1881 C CA . ALA A 1 251 ? -1.332 -30.773 9.810 1.00 54.34 251 ALA A CA 1
ATOM 1882 C C . ALA A 1 251 ? -1.997 -31.162 11.147 1.00 54.34 251 ALA A C 1
ATOM 1884 O O . ALA A 1 251 ? -3.216 -31.076 11.288 1.00 54.34 251 ALA A O 1
ATOM 1885 N N . VAL A 1 252 ? -1.201 -31.617 12.119 1.00 69.06 252 VAL A N 1
ATOM 1886 C CA . VAL A 1 252 ? -1.720 -32.100 13.405 1.00 69.06 252 VAL A CA 1
ATOM 1887 C C . VAL A 1 252 ? -2.100 -30.894 14.266 1.00 69.06 252 VAL A C 1
ATOM 1889 O O . VAL A 1 252 ? -1.244 -30.094 14.652 1.00 69.06 252 VAL A O 1
ATOM 1892 N N . GLY A 1 253 ? -3.396 -30.730 14.529 1.00 81.31 253 GLY A N 1
ATOM 1893 C CA . GLY A 1 253 ? -3.913 -29.733 1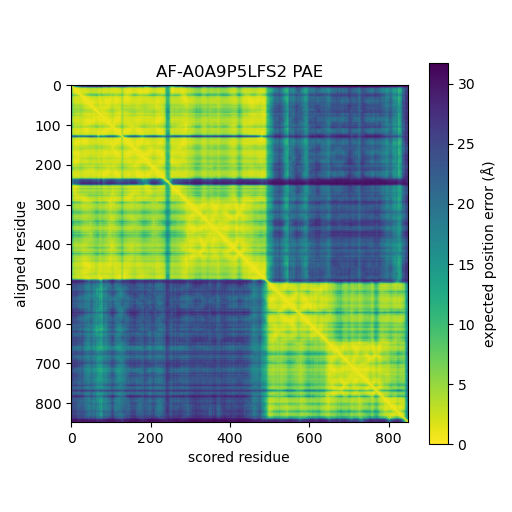5.468 1.00 81.31 253 GLY A CA 1
ATOM 1894 C C . GLY A 1 253 ? -4.153 -30.293 16.865 1.00 81.31 253 GLY A C 1
ATOM 1895 O O . GLY A 1 253 ? -3.811 -31.435 17.166 1.00 81.31 253 GLY A O 1
ATOM 1896 N N . VAL A 1 254 ? -4.793 -29.484 17.707 1.00 88.75 254 VAL A N 1
ATOM 1897 C CA . VAL A 1 254 ? -5.196 -29.847 19.070 1.00 88.75 254 VAL A CA 1
ATOM 1898 C C . VAL A 1 254 ? -6.727 -29.838 19.144 1.00 88.75 254 VAL A C 1
ATOM 1900 O O . VAL A 1 254 ? -7.311 -28.776 19.352 1.00 88.75 254 VAL A O 1
ATOM 1903 N N . PRO A 1 255 ? -7.407 -30.989 18.962 1.00 89.31 255 PRO A N 1
ATOM 1904 C CA . PRO A 1 255 ? -8.866 -31.025 18.867 1.00 89.31 255 PRO A CA 1
ATOM 1905 C C . PRO A 1 255 ? -9.595 -30.369 20.044 1.00 89.31 255 PRO A C 1
ATOM 1907 O O . PRO A 1 255 ? -10.551 -29.632 19.840 1.00 89.31 255 PRO A O 1
ATOM 1910 N N . THR A 1 256 ? -9.096 -30.563 21.263 1.00 93.88 256 THR A N 1
ATOM 1911 C CA . THR A 1 256 ? -9.685 -30.037 22.504 1.00 93.88 256 THR A CA 1
ATOM 1912 C C . THR A 1 256 ? -8.960 -28.789 23.031 1.00 93.88 256 THR A C 1
ATOM 1914 O O . THR A 1 256 ? -8.842 -28.598 24.242 1.00 93.88 256 THR A O 1
ATOM 1917 N N . ALA A 1 257 ? -8.435 -27.939 22.137 1.00 94.62 257 ALA A N 1
ATOM 1918 C CA . ALA A 1 257 ? -7.693 -26.717 22.478 1.00 94.62 257 ALA A CA 1
ATOM 1919 C C . ALA A 1 257 ? -8.436 -25.782 23.451 1.00 94.62 257 ALA A C 1
ATOM 1921 O O . ALA A 1 257 ? -7.807 -25.106 24.265 1.00 94.62 257 ALA A O 1
ATOM 1922 N N . ILE A 1 258 ? -9.765 -25.750 23.387 1.00 96.75 258 ILE A N 1
ATOM 1923 C CA . ILE A 1 258 ? -10.627 -24.943 24.249 1.00 96.75 258 ILE A CA 1
ATOM 1924 C C . ILE A 1 258 ? -11.068 -25.761 25.468 1.00 96.75 258 ILE A C 1
ATOM 1926 O O . ILE A 1 258 ? -10.925 -25.285 26.594 1.00 96.75 258 ILE A O 1
ATOM 1930 N N . SER A 1 259 ? -11.576 -26.983 25.262 1.00 96.00 259 SER A N 1
ATOM 1931 C CA . SER A 1 259 ? -12.308 -27.746 26.292 1.00 96.00 259 SER A CA 1
ATOM 1932 C C . SER A 1 259 ? -11.488 -28.747 27.112 1.00 96.00 259 SER A C 1
ATOM 1934 O O . SER A 1 259 ? -12.024 -29.337 28.056 1.00 96.00 259 SER A O 1
ATOM 1936 N N . ALA A 1 260 ? -10.213 -28.989 26.780 1.00 93.69 260 ALA A N 1
ATOM 1937 C CA . ALA A 1 260 ? -9.396 -29.953 27.513 1.00 93.69 260 ALA A CA 1
ATOM 1938 C C . ALA A 1 260 ? -9.348 -29.606 29.009 1.00 93.69 260 ALA A C 1
ATOM 1940 O O . ALA A 1 260 ? -8.965 -28.502 29.396 1.00 93.69 260 ALA A O 1
ATOM 1941 N N . ARG A 1 261 ? -9.686 -30.574 29.870 1.00 93.69 261 ARG A N 1
ATOM 1942 C CA . ARG A 1 261 ? -9.651 -30.361 31.323 1.00 93.69 261 ARG A CA 1
ATOM 1943 C C . ARG A 1 261 ? -8.259 -29.934 31.765 1.00 93.69 261 ARG A C 1
ATOM 1945 O O . ARG A 1 261 ? -7.275 -30.554 31.356 1.00 93.69 261 ARG A O 1
ATOM 1952 N N . ARG A 1 262 ? -8.189 -28.926 32.637 1.00 92.69 262 ARG A N 1
ATOM 1953 C CA . ARG A 1 262 ? -6.965 -28.315 33.193 1.00 92.69 262 ARG A CA 1
ATOM 1954 C C . ARG A 1 262 ? -6.069 -27.579 32.188 1.00 92.69 262 ARG A C 1
ATOM 1956 O O . ARG A 1 262 ? -5.434 -26.610 32.589 1.00 92.69 262 ARG A O 1
ATOM 1963 N N . TRP A 1 263 ? -5.971 -28.036 30.941 1.00 91.75 263 TRP A N 1
ATOM 1964 C CA . TRP A 1 263 ? -4.970 -27.561 29.975 1.00 91.75 263 TRP A CA 1
ATOM 1965 C C . TRP A 1 263 ? -5.547 -26.809 28.773 1.00 91.75 263 TRP A C 1
ATOM 1967 O O . TRP A 1 263 ? -4.801 -26.109 28.096 1.00 91.75 263 TRP A O 1
ATOM 1977 N N . GLY A 1 264 ? -6.842 -26.952 28.495 1.00 92.12 264 GLY A N 1
ATOM 1978 C CA . GLY A 1 264 ? -7.532 -26.202 27.449 1.00 92.12 264 GLY A CA 1
ATOM 1979 C C . GLY A 1 264 ? -7.746 -24.750 27.860 1.00 92.12 264 GLY A C 1
ATOM 1980 O O . GLY A 1 264 ? -7.770 -24.429 29.051 1.00 92.12 264 GLY A O 1
ATOM 1981 N N . PHE A 1 265 ? -7.920 -23.871 26.873 1.00 96.25 265 PHE A N 1
ATOM 1982 C CA . PHE A 1 265 ? -8.055 -22.428 27.081 1.00 96.25 265 PHE A CA 1
ATOM 1983 C C . PHE A 1 265 ? -9.126 -22.068 28.126 1.00 96.25 265 PHE A C 1
ATOM 1985 O O . PHE A 1 265 ? -8.883 -21.203 28.973 1.00 96.25 265 PHE A O 1
ATOM 1992 N N . SER A 1 266 ? -10.274 -22.760 28.122 1.00 96.38 266 SER A N 1
ATOM 1993 C CA . SER A 1 266 ? -11.358 -22.518 29.081 1.00 96.38 266 SER A CA 1
ATOM 1994 C C . SER A 1 266 ? -10.894 -22.665 30.530 1.00 96.38 266 SER A C 1
ATOM 1996 O O . SER A 1 266 ? -11.030 -21.725 31.313 1.00 96.38 266 SER A O 1
ATOM 1998 N N . ASP A 1 267 ? -10.299 -23.804 30.882 1.00 95.19 267 ASP A N 1
ATOM 1999 C CA . ASP A 1 267 ? -9.853 -24.087 32.251 1.00 95.19 267 ASP A CA 1
ATOM 2000 C C . ASP A 1 267 ? -8.575 -23.321 32.611 1.00 95.19 267 ASP A C 1
ATOM 2002 O O . ASP A 1 267 ? -8.469 -22.773 33.708 1.00 95.19 267 ASP A O 1
ATOM 2006 N N . ALA A 1 268 ? -7.601 -23.280 31.698 1.00 93.81 268 ALA A N 1
ATOM 2007 C CA . ALA A 1 268 ? -6.262 -22.773 31.981 1.00 93.81 268 ALA A CA 1
ATOM 2008 C C . ALA A 1 268 ? -6.175 -21.241 31.984 1.00 93.81 268 ALA A C 1
ATOM 2010 O O . ALA A 1 268 ? -5.321 -20.678 32.669 1.00 93.81 268 ALA A O 1
ATOM 2011 N N . SER A 1 269 ? -7.012 -20.555 31.199 1.00 92.62 269 SER A N 1
ATOM 2012 C CA . SER A 1 269 ? -6.879 -19.110 30.958 1.00 92.62 269 SER A CA 1
ATOM 2013 C C . SER A 1 269 ? -8.194 -18.339 31.088 1.00 92.62 269 SER A C 1
ATOM 2015 O O . SER A 1 269 ? -8.164 -17.160 31.427 1.00 92.62 269 SER A O 1
ATOM 2017 N N . TYR A 1 270 ? -9.349 -18.985 30.903 1.00 95.12 270 TYR A N 1
ATOM 2018 C CA . TYR A 1 270 ? -10.661 -18.323 30.932 1.00 95.12 270 TYR A CA 1
ATOM 2019 C C . TYR A 1 270 ? -11.511 -18.656 32.172 1.00 95.12 270 TYR A C 1
ATOM 2021 O O . TYR A 1 270 ? -12.738 -18.552 32.168 1.00 95.12 270 TYR A O 1
ATOM 2029 N N . GLY A 1 271 ? -10.860 -19.055 33.270 1.00 93.38 271 GLY A N 1
ATOM 2030 C CA . GLY A 1 271 ? -11.510 -19.274 34.566 1.00 93.38 271 GLY A CA 1
ATOM 2031 C C . GLY A 1 271 ? -12.560 -20.391 34.571 1.00 93.38 271 GLY A C 1
ATOM 2032 O O . GLY A 1 271 ? -13.537 -20.297 35.310 1.00 93.38 271 GLY A O 1
ATOM 2033 N N . GLY A 1 272 ? -12.397 -21.409 33.722 1.00 94.06 272 GLY A N 1
ATOM 2034 C CA . GLY A 1 272 ? -13.327 -22.532 33.568 1.00 94.06 272 GLY A CA 1
ATOM 2035 C C . GLY A 1 272 ? -14.608 -22.196 32.799 1.00 94.06 272 GLY A C 1
ATOM 2036 O O . GLY A 1 272 ? -15.519 -23.022 32.741 1.00 94.06 272 GLY A O 1
ATOM 2037 N N . LYS A 1 273 ? -14.725 -20.993 32.218 1.00 95.00 273 LYS A N 1
ATOM 2038 C CA . LYS A 1 273 ? -15.905 -20.605 31.434 1.00 95.00 273 LYS A CA 1
ATOM 2039 C C . LYS A 1 273 ? -15.875 -21.232 30.044 1.00 95.00 273 LYS A C 1
ATOM 2041 O O . LYS A 1 273 ? -14.833 -21.302 29.391 1.00 95.00 273 LYS A O 1
ATOM 2046 N N . ALA A 1 274 ? -17.046 -21.633 29.561 1.00 94.62 274 ALA A N 1
ATOM 2047 C CA . ALA A 1 274 ? -17.210 -22.051 28.177 1.00 94.62 274 ALA A CA 1
ATOM 2048 C C . ALA A 1 274 ? -17.078 -20.844 27.235 1.00 94.62 274 ALA A C 1
ATOM 2050 O O . ALA A 1 274 ? -17.642 -19.782 27.502 1.00 94.62 274 ALA A O 1
ATOM 2051 N N . VAL A 1 275 ? -16.375 -21.028 26.117 1.00 97.06 275 VAL A N 1
ATOM 2052 C CA . VAL A 1 275 ? -16.411 -20.080 24.998 1.00 97.06 275 VAL A CA 1
ATOM 2053 C C . VAL A 1 275 ? -17.710 -20.304 24.227 1.00 97.06 275 VAL A C 1
ATOM 2055 O O . VAL A 1 275 ? -18.028 -21.430 23.846 1.00 97.06 275 VAL A O 1
ATOM 2058 N N . THR A 1 276 ? -18.474 -19.238 24.009 1.00 96.06 276 THR A N 1
ATOM 2059 C CA . THR A 1 276 ? -19.798 -19.289 23.369 1.00 96.06 276 THR A CA 1
ATOM 2060 C C . THR A 1 276 ? -19.858 -18.397 22.135 1.00 96.06 276 THR A C 1
ATOM 2062 O O . THR A 1 276 ? -19.012 -17.532 21.947 1.00 96.06 276 THR A O 1
ATOM 2065 N N . ARG A 1 277 ? -20.868 -18.579 21.283 1.00 93.81 277 ARG A N 1
ATOM 2066 C CA . ARG A 1 277 ? -21.192 -17.635 20.205 1.00 93.81 277 ARG A CA 1
ATOM 2067 C C . ARG A 1 277 ? -22.531 -16.973 20.500 1.00 93.81 277 ARG A C 1
ATOM 2069 O O . ARG A 1 277 ? -23.454 -17.659 20.931 1.00 93.81 277 ARG A O 1
ATOM 2076 N N . ALA A 1 278 ? -22.645 -15.670 20.259 1.00 91.06 278 ALA A N 1
ATOM 2077 C CA . ALA A 1 278 ? -23.893 -14.945 20.499 1.00 91.06 278 ALA A CA 1
ATOM 2078 C C . ALA A 1 278 ? -25.007 -15.297 19.502 1.00 91.06 278 ALA A C 1
ATOM 2080 O O . ALA A 1 278 ? -26.186 -15.267 19.845 1.00 91.06 278 ALA A O 1
ATOM 2081 N N . TYR A 1 279 ? -24.632 -15.621 18.267 1.00 92.12 279 TYR A N 1
ATOM 2082 C CA . TYR A 1 279 ? -25.527 -15.988 17.173 1.00 92.12 279 TYR A CA 1
ATOM 2083 C C . TYR A 1 279 ? -24.769 -16.847 16.151 1.00 92.12 279 TYR A C 1
ATOM 2085 O O . TYR A 1 279 ? -23.556 -17.022 16.256 1.00 92.12 279 TYR A O 1
ATOM 2093 N N . ASN A 1 280 ? -25.480 -17.433 15.184 1.00 94.50 280 ASN A N 1
ATOM 2094 C CA . ASN A 1 280 ? -24.842 -18.154 14.079 1.00 94.50 280 ASN A CA 1
ATOM 2095 C C . ASN A 1 280 ? -24.097 -17.176 13.163 1.00 94.50 280 ASN A C 1
ATOM 2097 O O . ASN A 1 280 ? -24.580 -16.070 12.933 1.00 94.50 280 ASN A O 1
ATOM 2101 N N . TYR A 1 281 ? -22.958 -17.602 12.618 1.00 96.38 281 TYR A N 1
ATOM 2102 C CA . TYR A 1 281 ? -22.160 -16.767 11.726 1.00 96.38 281 TYR A CA 1
ATOM 2103 C C . TYR A 1 281 ? -22.920 -16.431 10.430 1.00 96.38 281 TYR A C 1
ATOM 2105 O O . TYR A 1 281 ? -23.429 -17.320 9.745 1.00 96.38 281 TYR A O 1
ATOM 2113 N N . GLY A 1 282 ? -22.975 -15.144 10.086 1.00 95.38 282 GLY A N 1
ATOM 2114 C CA . GLY A 1 282 ? -23.566 -14.618 8.860 1.00 95.38 282 GLY A CA 1
ATOM 2115 C C . GLY A 1 282 ? -22.794 -13.399 8.354 1.00 95.38 282 GLY A C 1
ATOM 2116 O O . GLY A 1 282 ? -21.695 -13.541 7.822 1.00 95.38 282 GLY A O 1
ATOM 2117 N N . SER A 1 283 ? -23.379 -12.212 8.485 1.00 96.56 283 SER A N 1
ATOM 2118 C CA . SER A 1 283 ? -22.768 -10.920 8.124 1.00 96.56 283 SER A CA 1
ATOM 2119 C C . SER A 1 283 ? -23.139 -9.786 9.088 1.00 96.56 283 SER A C 1
ATOM 2121 O O . SER A 1 283 ? -22.931 -8.611 8.775 1.00 96.56 283 SER A O 1
ATOM 2123 N N . ARG A 1 284 ? -23.711 -10.120 10.251 1.00 94.38 284 ARG A N 1
ATOM 2124 C CA . ARG A 1 284 ? -24.325 -9.162 11.179 1.00 94.38 284 ARG A CA 1
ATOM 2125 C C . ARG A 1 284 ? -23.317 -8.154 11.726 1.00 94.38 284 ARG A C 1
ATOM 2127 O O . ARG A 1 284 ? -23.660 -6.987 11.921 1.00 94.38 284 ARG A O 1
ATOM 2134 N N . VAL A 1 285 ? -22.083 -8.582 11.978 1.00 96.06 285 VAL A N 1
ATOM 2135 C CA . VAL A 1 285 ? -21.038 -7.718 12.537 1.00 96.06 285 VAL A CA 1
ATOM 2136 C C . VAL A 1 285 ? -20.689 -6.608 11.554 1.00 96.06 285 VAL A C 1
ATOM 2138 O O . VAL A 1 285 ? -20.656 -5.446 11.946 1.00 96.06 285 VAL A O 1
ATOM 2141 N N . MET A 1 286 ? -20.503 -6.944 10.274 1.00 97.44 286 MET A N 1
ATOM 2142 C CA . MET A 1 286 ? -20.231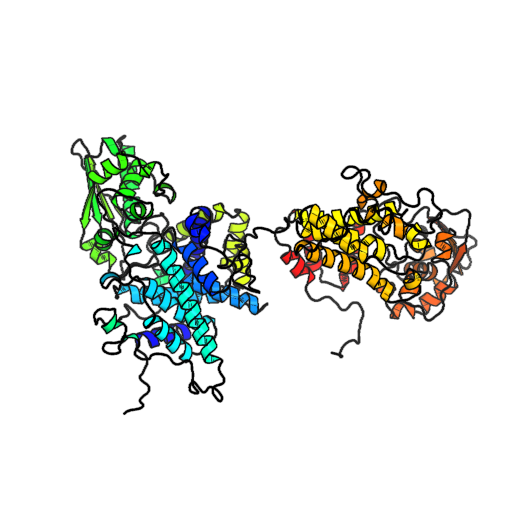 -5.947 9.234 1.00 97.44 286 MET A CA 1
ATOM 2143 C C . MET A 1 286 ? -21.425 -5.008 9.018 1.00 97.44 286 MET A C 1
ATOM 2145 O O . MET A 1 286 ? -21.237 -3.822 8.791 1.00 97.44 286 MET A O 1
ATOM 2149 N N . GLU A 1 287 ? -22.658 -5.509 9.116 1.00 94.88 287 GLU A N 1
ATOM 2150 C CA . GLU A 1 287 ? -23.873 -4.690 8.963 1.00 94.88 287 GLU A CA 1
ATOM 2151 C C . GLU A 1 287 ? -24.053 -3.655 10.080 1.00 94.88 287 GLU A C 1
ATOM 2153 O O . GLU A 1 287 ? -24.712 -2.632 9.877 1.00 94.88 287 GLU A O 1
ATOM 2158 N N . THR A 1 288 ? -23.479 -3.923 11.253 1.00 94.38 288 THR A N 1
ATOM 2159 C CA . THR A 1 288 ? -23.711 -3.147 12.476 1.00 94.38 288 THR A CA 1
ATOM 2160 C C . THR A 1 288 ? -22.427 -2.580 13.083 1.00 94.38 288 THR A C 1
ATOM 2162 O O . THR A 1 288 ? -22.406 -2.215 14.262 1.00 94.38 288 THR A O 1
ATOM 2165 N N . ILE A 1 289 ? -21.345 -2.504 12.308 1.00 95.12 289 ILE A N 1
ATOM 2166 C CA . ILE A 1 289 ? -20.065 -1.966 12.771 1.00 95.12 289 ILE A CA 1
ATOM 2167 C C . ILE A 1 289 ? -20.207 -0.489 13.190 1.00 95.12 289 ILE A C 1
ATOM 2169 O O . ILE A 1 289 ? -21.015 0.258 12.633 1.00 95.12 289 ILE A O 1
ATOM 2173 N N . LEU A 1 290 ? -19.452 -0.072 14.210 1.00 95.69 290 LEU A N 1
ATOM 2174 C CA . LEU A 1 290 ? -19.356 1.325 14.627 1.00 95.69 290 LEU A CA 1
ATOM 2175 C C . LEU A 1 290 ? -18.106 1.939 13.992 1.00 95.69 290 LEU A C 1
ATOM 2177 O O . LEU A 1 290 ? -16.991 1.519 14.293 1.00 95.69 290 LEU A O 1
ATOM 2181 N N . PHE A 1 291 ? -18.277 2.959 13.156 1.00 97.00 291 PHE A N 1
ATOM 2182 C CA . PHE A 1 291 ? -17.158 3.741 12.637 1.00 97.00 291 PHE A CA 1
ATOM 2183 C C . PHE A 1 291 ? -16.793 4.864 13.604 1.00 97.00 291 PHE A C 1
ATOM 2185 O O . PHE A 1 291 ? -17.663 5.562 14.124 1.00 97.00 291 PHE A O 1
ATOM 2192 N N . LYS A 1 292 ? -15.502 5.093 13.829 1.00 95.06 292 LYS A N 1
ATOM 2193 C CA . LYS A 1 292 ? -15.054 6.251 14.604 1.00 95.06 292 LYS A CA 1
ATOM 2194 C C . LYS A 1 292 ? -14.815 7.427 13.668 1.00 95.06 292 LYS A C 1
ATOM 2196 O O . LYS A 1 292 ? -13.813 7.470 12.961 1.00 95.06 292 LYS A O 1
ATOM 2201 N N . LEU A 1 293 ? -15.762 8.362 13.637 1.00 94.00 293 LEU A N 1
ATOM 2202 C CA . LEU A 1 293 ? -15.652 9.597 12.844 1.00 94.00 293 LEU A CA 1
ATOM 2203 C C . LEU A 1 293 ? -15.048 10.766 13.637 1.00 94.00 293 LEU A C 1
ATOM 2205 O O . LEU A 1 293 ? -14.689 11.784 13.051 1.00 94.00 293 LEU A O 1
ATOM 2209 N N . ILE A 1 294 ? -14.942 10.598 14.955 1.00 91.25 294 ILE A N 1
ATOM 2210 C CA . ILE A 1 294 ? -14.280 11.497 15.899 1.00 91.25 294 ILE A CA 1
ATOM 2211 C C . ILE A 1 294 ? -13.132 10.697 16.521 1.00 91.25 294 ILE A C 1
ATOM 2213 O O . ILE A 1 294 ? -13.333 9.534 16.891 1.00 91.25 294 ILE A O 1
ATOM 2217 N N . THR A 1 295 ? -11.946 11.299 16.632 1.00 84.56 295 THR A N 1
ATOM 2218 C CA . THR A 1 295 ? -10.768 10.657 17.230 1.00 84.56 295 THR A CA 1
ATOM 2219 C C . THR A 1 295 ? -10.918 10.603 18.748 1.00 84.56 295 THR A C 1
ATOM 2221 O O . THR A 1 295 ? -10.366 11.421 19.466 1.00 84.56 295 THR A O 1
ATOM 2224 N N . ALA A 1 296 ? -11.696 9.647 19.239 1.00 87.44 296 ALA A N 1
ATOM 2225 C CA . ALA A 1 296 ? -11.932 9.422 20.658 1.00 87.44 296 ALA A CA 1
ATOM 2226 C C . ALA A 1 296 ? -11.992 7.917 20.956 1.00 87.44 296 ALA A C 1
ATOM 2228 O O . ALA A 1 296 ? -12.262 7.082 20.078 1.00 87.44 296 ALA A O 1
ATOM 2229 N N . GLU A 1 297 ? -11.783 7.545 22.220 1.00 87.88 297 GLU A N 1
ATOM 2230 C CA . GLU A 1 297 ? -12.165 6.210 22.679 1.00 87.88 297 GLU A CA 1
ATOM 2231 C C . GLU A 1 297 ? -13.670 6.003 22.412 1.00 87.88 297 GLU A C 1
ATOM 2233 O O . GLU A 1 297 ? -14.476 6.929 22.547 1.00 87.88 297 GLU A O 1
ATOM 2238 N N . GLY A 1 298 ? -14.054 4.810 21.944 1.00 88.62 298 GLY A N 1
ATOM 2239 C CA . GLY A 1 298 ? -15.371 4.599 21.337 1.00 88.62 298 GLY A CA 1
ATOM 2240 C C . GLY A 1 298 ? -16.543 4.889 22.274 1.00 88.62 298 GLY A C 1
ATOM 2241 O O . GLY A 1 298 ? -17.573 5.379 21.814 1.00 88.62 298 GLY A O 1
ATOM 2242 N N . HIS A 1 299 ? -16.374 4.669 23.579 1.00 93.25 299 HIS A N 1
ATOM 2243 C CA . HIS A 1 299 ? -17.389 4.949 24.589 1.00 93.25 299 HIS A CA 1
ATOM 2244 C C . HIS A 1 299 ? -17.557 6.447 24.890 1.00 93.25 299 HIS A C 1
ATOM 2246 O O . HIS A 1 299 ? -18.548 6.834 25.512 1.00 93.25 299 HIS A O 1
ATOM 2252 N N . GLY A 1 300 ? -16.610 7.288 24.460 1.00 94.19 300 GLY A N 1
ATOM 2253 C CA . GLY A 1 300 ? -16.623 8.739 24.650 1.00 94.19 300 GLY A CA 1
ATOM 2254 C C . GLY A 1 300 ? -17.196 9.543 23.478 1.00 94.19 300 GLY A C 1
ATOM 2255 O O . GLY A 1 300 ? -17.496 10.720 23.658 1.00 94.19 300 GLY A O 1
ATOM 2256 N N . ILE A 1 301 ? -17.392 8.943 22.297 1.00 95.25 301 ILE A N 1
ATOM 2257 C CA . ILE A 1 301 ? -17.787 9.673 21.072 1.00 95.25 301 ILE A CA 1
ATOM 2258 C C . ILE A 1 301 ? -19.108 10.431 21.259 1.00 95.25 301 ILE A C 1
ATOM 2260 O O . ILE A 1 301 ? -19.187 11.625 20.979 1.00 95.25 301 ILE A O 1
ATOM 2264 N N . SER A 1 302 ? -20.134 9.772 21.796 1.00 97.00 302 SER A N 1
ATOM 2265 C CA . SER A 1 302 ? -21.427 10.418 22.049 1.00 97.00 302 SER A CA 1
ATOM 2266 C C . SER A 1 302 ? -21.357 11.494 23.137 1.00 97.00 302 SER A C 1
ATOM 2268 O O . SER A 1 302 ? -22.125 12.451 23.087 1.00 97.00 302 SER A O 1
ATOM 2270 N N . ALA A 1 303 ? -20.420 11.394 24.088 1.00 97.94 303 ALA A N 1
ATOM 2271 C CA . ALA A 1 303 ? -20.186 12.450 25.073 1.00 97.94 303 ALA A CA 1
ATOM 2272 C C . ALA A 1 303 ? -19.548 13.685 24.429 1.00 97.94 303 ALA A C 1
ATOM 2274 O O . ALA A 1 303 ? -19.928 14.801 24.763 1.00 97.94 303 ALA A O 1
ATOM 2275 N N . VAL A 1 304 ? -18.626 13.500 23.479 1.00 97.81 304 VAL A N 1
ATOM 2276 C CA . VAL A 1 304 ? -18.070 14.606 22.683 1.00 97.81 304 VAL A CA 1
ATOM 2277 C C . VAL A 1 304 ? -19.175 15.280 21.865 1.00 97.81 304 VAL A C 1
ATOM 2279 O O . VAL A 1 304 ? -19.298 16.500 21.895 1.00 97.81 304 VAL A O 1
ATOM 2282 N N . GLU A 1 305 ? -20.043 14.514 21.199 1.00 97.56 305 GLU A N 1
ATOM 2283 C CA . GLU A 1 305 ? -21.188 15.076 20.461 1.00 97.56 305 GLU A CA 1
ATOM 2284 C C . GLU A 1 305 ? -22.171 15.829 21.368 1.00 97.56 305 GLU A C 1
ATOM 2286 O O . GLU A 1 305 ? -22.680 16.889 20.992 1.00 97.56 305 GLU A O 1
ATOM 2291 N N . ALA A 1 306 ? -22.435 15.306 22.568 1.00 98.25 306 ALA A N 1
ATOM 2292 C CA . ALA A 1 306 ? -23.254 15.994 23.558 1.00 98.25 306 ALA A CA 1
ATOM 2293 C C . ALA A 1 306 ? -22.573 17.285 24.044 1.00 98.25 306 ALA A C 1
ATOM 2295 O O . ALA A 1 306 ? -23.226 18.318 24.171 1.00 98.25 306 ALA A O 1
ATOM 2296 N N . ALA A 1 307 ? -21.255 17.259 24.255 1.00 98.25 307 ALA A N 1
ATOM 2297 C CA . ALA A 1 307 ? -20.481 18.410 24.703 1.00 98.25 307 ALA A CA 1
ATOM 2298 C C . ALA A 1 307 ? -20.439 19.533 23.655 1.00 98.25 307 ALA A C 1
ATOM 2300 O O . ALA A 1 307 ? -20.526 20.699 24.029 1.00 98.25 307 ALA A O 1
ATOM 2301 N N . VAL A 1 308 ? -20.382 19.210 22.356 1.00 98.06 308 VAL A N 1
ATOM 2302 C CA . VAL A 1 308 ? -20.508 20.215 21.283 1.00 98.06 308 VAL A CA 1
ATOM 2303 C C . VAL A 1 308 ? -21.867 20.914 21.355 1.00 98.06 308 VAL A C 1
ATOM 2305 O O . VAL A 1 308 ? -21.918 22.138 21.347 1.00 98.06 308 VAL A O 1
ATOM 2308 N N . GLN A 1 309 ? -22.964 20.167 21.501 1.00 98.19 309 GLN A N 1
ATOM 2309 C CA . GLN A 1 309 ? -24.305 20.758 21.630 1.00 98.19 309 GLN A CA 1
ATOM 2310 C C . GLN A 1 309 ? -24.437 21.620 22.894 1.00 98.19 309 GLN A C 1
ATOM 2312 O O . GLN A 1 309 ? -25.028 22.696 22.858 1.00 98.19 309 GLN A O 1
ATOM 2317 N N . VAL A 1 310 ? -23.833 21.199 24.009 1.00 98.25 310 VAL A N 1
ATOM 2318 C CA . VAL A 1 310 ? -23.753 22.022 25.224 1.00 98.25 310 VAL A CA 1
ATOM 2319 C C . VAL A 1 310 ? -22.953 23.306 24.971 1.00 98.25 310 VAL A C 1
ATOM 2321 O O . VAL A 1 310 ? -23.384 24.380 25.391 1.00 98.25 310 VAL A O 1
ATOM 2324 N N . ALA A 1 311 ? -21.827 23.240 24.256 1.00 97.62 311 ALA A N 1
ATOM 2325 C CA . ALA A 1 311 ? -21.055 24.424 23.879 1.00 97.62 311 ALA A CA 1
ATOM 2326 C C . ALA A 1 311 ? -21.880 25.389 23.007 1.00 97.62 311 ALA A C 1
ATOM 2328 O O . ALA A 1 311 ? -21.842 26.601 23.216 1.00 97.62 311 ALA A O 1
ATOM 2329 N N . GLU A 1 312 ? -22.703 24.871 22.090 1.00 97.69 312 GLU A N 1
ATOM 2330 C CA . GLU A 1 312 ? -23.638 25.680 21.300 1.00 97.69 312 GLU A CA 1
ATOM 2331 C C . GLU A 1 312 ? -24.689 26.379 22.174 1.00 97.69 312 GLU A C 1
ATOM 2333 O O . GLU A 1 312 ? -24.965 27.564 21.961 1.00 97.69 312 GLU A O 1
ATOM 2338 N N . MET A 1 313 ? -25.236 25.690 23.183 1.00 97.25 313 MET A N 1
ATOM 2339 C CA . MET A 1 313 ? -26.174 26.279 24.149 1.00 97.25 313 MET A CA 1
ATOM 2340 C C . MET A 1 313 ? -25.526 27.399 24.973 1.00 97.25 313 MET A C 1
ATOM 2342 O O . MET A 1 313 ? -26.142 28.449 25.171 1.00 97.25 313 MET A O 1
ATOM 2346 N N . LEU A 1 314 ? -24.284 27.201 25.430 1.00 97.38 314 LEU A N 1
ATOM 2347 C CA . LEU A 1 314 ? -23.516 28.219 26.154 1.00 97.38 314 LEU A CA 1
ATOM 2348 C C . LEU A 1 314 ? -23.255 29.438 25.264 1.00 97.38 314 LEU A C 1
ATOM 2350 O O . LEU A 1 314 ? -23.570 30.565 25.654 1.00 97.38 314 LEU A O 1
ATOM 2354 N N . ARG A 1 315 ? -22.781 29.217 24.033 1.00 96.50 315 ARG A N 1
ATOM 2355 C CA . ARG A 1 315 ? -22.508 30.282 23.060 1.00 96.50 315 ARG A CA 1
ATOM 2356 C C . ARG A 1 315 ? -23.758 31.085 22.715 1.00 96.50 315 ARG A C 1
ATOM 2358 O O . ARG A 1 315 ? -23.702 32.313 22.688 1.00 96.50 315 ARG A O 1
ATOM 2365 N N . ALA A 1 316 ? -24.897 30.423 22.496 1.00 96.81 316 ALA A N 1
ATOM 2366 C CA . ALA A 1 316 ? -26.174 31.089 22.222 1.00 96.81 316 ALA A CA 1
ATOM 2367 C C . ALA A 1 316 ? -26.611 32.033 23.358 1.00 96.81 316 ALA A C 1
ATOM 2369 O O . ALA A 1 316 ? -27.340 32.996 23.123 1.00 96.81 316 ALA A O 1
ATOM 2370 N N . ARG A 1 317 ? -26.131 31.776 24.579 1.00 96.19 317 ARG A N 1
ATOM 2371 C CA . ARG A 1 317 ? -26.387 32.565 25.789 1.00 96.19 317 ARG A CA 1
ATOM 2372 C C . ARG A 1 317 ? -25.228 33.492 26.173 1.00 96.19 317 ARG A C 1
ATOM 2374 O O . ARG A 1 317 ? -25.310 34.141 27.209 1.00 96.19 317 ARG A O 1
ATOM 2381 N N . GLN A 1 318 ? -24.177 33.579 25.351 1.00 96.56 318 GLN A N 1
ATOM 2382 C CA . GLN A 1 318 ? -22.960 34.364 25.616 1.00 96.56 318 GLN A CA 1
ATOM 2383 C C . GLN A 1 318 ? -22.230 33.950 26.911 1.00 96.56 318 GLN A C 1
ATOM 2385 O O . GLN A 1 318 ? -21.606 34.777 27.580 1.00 96.56 318 GLN A O 1
ATOM 2390 N N . LEU A 1 319 ? -22.311 32.664 27.259 1.00 96.81 319 LEU A N 1
ATOM 2391 C CA . LEU A 1 319 ? -21.640 32.056 28.406 1.00 96.81 319 LEU A CA 1
ATOM 2392 C C . LEU A 1 319 ? -20.348 31.360 27.966 1.00 96.81 319 LEU A C 1
ATOM 2394 O O . LEU A 1 319 ? -20.255 30.868 26.843 1.00 96.81 319 LEU A O 1
ATOM 2398 N N . VAL A 1 320 ? -19.366 31.291 28.864 1.00 94.75 320 VAL A N 1
ATOM 2399 C CA . VAL A 1 320 ? -18.052 30.676 28.631 1.00 94.75 320 VAL A CA 1
ATOM 2400 C C . VAL A 1 320 ? -17.833 29.536 29.625 1.00 94.75 320 VAL A C 1
ATOM 2402 O O . VAL A 1 320 ? -18.060 29.700 30.825 1.00 94.75 320 VAL A O 1
ATOM 2405 N N . ALA A 1 321 ? -17.395 28.374 29.134 1.00 95.44 321 ALA A N 1
ATOM 2406 C CA . ALA A 1 321 ? -17.375 27.128 29.899 1.00 95.44 321 ALA A CA 1
ATOM 2407 C C . ALA A 1 321 ? -16.551 27.195 31.201 1.00 95.44 321 ALA A C 1
ATOM 2409 O O . ALA A 1 321 ? -17.025 26.782 32.258 1.00 95.44 321 ALA A O 1
ATOM 2410 N N . ASP A 1 322 ? -15.331 27.729 31.162 1.00 94.38 322 ASP A N 1
ATOM 2411 C CA . ASP A 1 322 ? -14.423 27.779 32.317 1.00 94.38 322 ASP A CA 1
ATOM 2412 C C . ASP A 1 322 ? -14.922 28.697 33.445 1.00 94.38 322 ASP A C 1
ATOM 2414 O O . ASP A 1 322 ? -14.717 28.388 34.627 1.00 94.38 322 ASP A O 1
ATOM 2418 N N . ARG A 1 323 ? -15.626 29.780 33.093 1.00 96.12 323 ARG A N 1
ATOM 2419 C CA . ARG A 1 323 ? -16.156 30.773 34.040 1.00 96.12 323 ARG A CA 1
ATOM 2420 C C . ARG A 1 323 ? -17.563 30.454 34.538 1.00 96.12 323 ARG A C 1
ATOM 2422 O O . ARG A 1 323 ? -17.822 30.554 35.735 1.00 96.12 323 ARG A O 1
ATOM 2429 N N . ASP A 1 324 ? -18.471 30.121 33.629 1.00 97.81 324 ASP A N 1
ATOM 2430 C CA . ASP A 1 324 ? -19.910 30.153 33.906 1.00 97.81 324 ASP A CA 1
ATOM 2431 C C . ASP A 1 324 ? -20.470 28.786 34.325 1.00 97.81 324 ASP A C 1
ATOM 2433 O O . ASP A 1 324 ? -21.561 28.719 34.888 1.00 97.81 324 ASP A O 1
ATOM 2437 N N . ILE A 1 325 ? -19.719 27.695 34.129 1.00 98.25 325 ILE A N 1
ATOM 2438 C CA . ILE A 1 325 ? -20.110 26.353 34.580 1.00 98.25 325 ILE A CA 1
ATOM 2439 C C . ILE A 1 325 ? -19.739 26.147 36.050 1.00 98.25 325 ILE A C 1
ATOM 2441 O O . ILE A 1 325 ? -18.576 26.289 36.444 1.00 98.25 325 ILE A O 1
ATOM 2445 N N . ARG A 1 326 ? -20.718 25.710 36.846 1.00 98.00 326 ARG A N 1
ATOM 2446 C CA . ARG A 1 326 ? -20.543 25.258 38.231 1.00 98.00 326 ARG A CA 1
ATOM 2447 C C . ARG A 1 326 ? -20.306 23.753 38.321 1.00 98.00 326 ARG A C 1
ATOM 2449 O O . ARG A 1 326 ? -19.415 23.319 39.045 1.00 98.00 326 ARG A O 1
ATOM 2456 N N . THR A 1 327 ? -21.095 22.948 37.611 1.00 98.19 327 THR A N 1
ATOM 2457 C CA . THR A 1 327 ? -21.023 21.477 37.668 1.00 98.19 327 THR A CA 1
ATOM 2458 C C . THR A 1 327 ? -21.432 20.864 36.333 1.00 98.19 327 THR A C 1
ATOM 2460 O O . THR A 1 327 ? -22.345 21.357 35.675 1.00 98.19 327 THR A O 1
ATOM 2463 N N . ILE A 1 328 ? -20.779 19.766 35.952 1.00 98.50 328 ILE A N 1
ATOM 2464 C CA . ILE A 1 328 ? -21.107 18.973 34.764 1.00 98.50 328 ILE A CA 1
ATOM 2465 C C . ILE A 1 328 ? -21.458 17.561 35.233 1.00 98.50 328 ILE A C 1
ATOM 2467 O O . ILE A 1 328 ? -20.634 16.879 35.839 1.00 98.50 328 ILE A O 1
ATOM 2471 N N . LYS A 1 329 ? -22.680 17.105 34.970 1.00 98.38 329 LYS A N 1
ATOM 2472 C CA . LYS A 1 329 ? -23.119 15.737 35.272 1.00 98.38 329 LYS A CA 1
ATOM 2473 C C . LYS A 1 329 ? -23.119 14.929 33.986 1.00 98.38 329 LYS A C 1
ATOM 2475 O O . LYS A 1 329 ? -23.765 15.328 33.021 1.00 98.38 329 LYS A O 1
ATOM 2480 N N . ILE A 1 330 ? -22.406 13.806 33.987 1.00 98.56 330 ILE A N 1
ATOM 2481 C CA . ILE A 1 330 ? -22.315 12.895 32.847 1.00 98.56 330 ILE A CA 1
ATOM 2482 C C . ILE A 1 330 ? -22.921 11.553 33.260 1.00 98.56 330 ILE A C 1
ATOM 2484 O O . ILE A 1 330 ? -22.392 10.876 34.144 1.00 98.56 330 ILE A O 1
ATOM 2488 N N . ARG A 1 331 ? -24.031 11.159 32.633 1.00 98.50 331 ARG A N 1
ATOM 2489 C CA . ARG A 1 331 ? -24.576 9.797 32.753 1.00 98.50 331 ARG A CA 1
ATOM 2490 C C . ARG A 1 331 ? -24.066 8.957 31.593 1.00 98.50 331 ARG A C 1
ATOM 2492 O O . ARG A 1 331 ? -24.162 9.375 30.440 1.00 98.50 331 ARG A O 1
ATOM 2499 N N . THR A 1 332 ? -23.522 7.786 31.892 1.00 98.44 332 THR A N 1
ATOM 2500 C CA . THR A 1 332 ? -22.876 6.915 30.905 1.00 98.44 332 THR A CA 1
ATOM 2501 C C . THR A 1 332 ? -23.120 5.438 31.216 1.00 98.44 332 THR A C 1
ATOM 2503 O O . THR A 1 332 ? -23.703 5.094 32.238 1.00 98.44 332 THR A O 1
ATOM 2506 N N . GLN A 1 333 ? -22.694 4.546 30.334 1.00 96.50 333 GLN A N 1
ATOM 2507 C CA . GLN A 1 333 ? -22.801 3.092 30.509 1.00 96.50 333 GLN A CA 1
ATOM 2508 C C . GLN A 1 333 ? -21.649 2.504 31.367 1.00 96.50 333 GLN A C 1
ATOM 2510 O O . GLN A 1 333 ? -20.630 3.144 31.648 1.00 96.50 333 GLN A O 1
ATOM 2515 N N . LYS A 1 334 ? -21.793 1.248 31.812 1.00 94.38 334 LYS A N 1
ATOM 2516 C CA . LYS A 1 334 ? -20.778 0.551 32.628 1.00 94.38 334 LYS A CA 1
ATOM 2517 C C . LYS A 1 334 ? -19.382 0.486 31.992 1.00 94.38 334 LYS A C 1
ATOM 2519 O O . LYS A 1 334 ? -18.399 0.667 32.721 1.00 94.38 334 LYS A O 1
ATOM 2524 N N . PRO A 1 335 ? -19.240 0.201 30.685 1.00 91.44 335 PRO A N 1
ATOM 2525 C CA . PRO A 1 335 ? -17.924 0.120 30.062 1.00 91.44 335 PRO A CA 1
ATOM 2526 C C . PRO A 1 335 ? -17.136 1.434 30.127 1.00 91.44 335 PRO A C 1
ATOM 2528 O O . PRO A 1 335 ? -15.975 1.404 30.523 1.00 91.44 335 PRO A O 1
ATOM 2531 N N . ALA A 1 336 ? -17.749 2.593 29.873 1.00 93.31 336 ALA A N 1
ATOM 2532 C CA . ALA A 1 336 ? -17.093 3.896 30.005 1.00 93.31 336 ALA A CA 1
ATOM 2533 C C . ALA A 1 336 ? -16.663 4.163 31.442 1.00 93.31 336 ALA A C 1
ATOM 2535 O O . ALA A 1 336 ? -15.537 4.610 31.663 1.00 93.31 336 ALA A O 1
ATOM 2536 N N . MET A 1 337 ? -17.513 3.816 32.417 1.00 93.94 337 MET A N 1
ATOM 2537 C CA . MET A 1 337 ? -17.158 3.902 33.838 1.00 93.94 337 MET A CA 1
ATOM 2538 C C . MET A 1 337 ? -15.912 3.084 34.186 1.00 93.94 337 MET A C 1
ATOM 2540 O O . MET A 1 337 ? -15.201 3.430 35.123 1.00 93.94 337 MET A O 1
ATOM 2544 N N . THR A 1 338 ? -15.664 1.997 33.456 1.00 88.19 338 THR A N 1
ATOM 2545 C CA . THR A 1 338 ? -14.556 1.069 33.711 1.00 88.19 338 THR A CA 1
ATOM 2546 C C . THR A 1 338 ? -13.296 1.437 32.926 1.00 88.19 338 THR A C 1
ATOM 2548 O O . THR A 1 338 ? -12.192 1.199 33.403 1.00 88.19 338 THR A O 1
ATOM 2551 N N . ILE A 1 339 ? -13.450 1.970 31.711 1.00 85.19 339 ILE A N 1
ATOM 2552 C CA . ILE A 1 339 ? -12.355 2.117 30.742 1.00 85.19 339 ILE A CA 1
ATOM 2553 C C . ILE A 1 339 ? -11.835 3.557 30.682 1.00 85.19 339 ILE A C 1
ATOM 2555 O O . ILE A 1 339 ? -10.623 3.750 30.621 1.00 85.19 339 ILE A O 1
ATOM 2559 N N . ILE A 1 340 ? -12.727 4.556 30.690 1.00 90.50 340 ILE A N 1
ATOM 2560 C CA . ILE A 1 340 ? -12.365 5.954 30.391 1.00 90.50 340 ILE A CA 1
ATOM 2561 C C . ILE A 1 340 ? -12.765 6.968 31.465 1.00 90.50 340 ILE A C 1
ATOM 2563 O O . ILE A 1 340 ? -12.503 8.158 31.316 1.00 90.50 340 ILE A O 1
ATOM 2567 N N . ASN A 1 341 ? -13.383 6.544 32.563 1.00 94.44 341 ASN A N 1
ATOM 2568 C CA . ASN A 1 341 ? -13.637 7.420 33.702 1.00 94.44 341 ASN A CA 1
ATOM 2569 C C . ASN A 1 341 ? -12.347 7.611 34.523 1.00 94.44 341 ASN A C 1
ATOM 2571 O O . ASN A 1 341 ? -12.027 6.775 35.367 1.00 94.44 341 ASN A O 1
ATOM 2575 N N . LYS A 1 342 ? -11.607 8.701 34.272 1.00 90.31 342 LYS A N 1
ATOM 2576 C CA . LYS A 1 342 ? -10.308 8.986 34.911 1.00 90.31 342 LYS A CA 1
ATOM 2577 C C . LYS A 1 342 ? -10.299 10.333 35.632 1.00 90.31 342 LYS A C 1
ATOM 2579 O O . LYS A 1 342 ? -10.535 11.381 35.025 1.00 90.31 342 LYS A O 1
ATOM 2584 N N . THR A 1 343 ? -9.927 10.308 36.909 1.00 88.94 343 THR A N 1
ATOM 2585 C CA . THR A 1 343 ? -9.746 11.490 37.769 1.00 88.94 343 THR A CA 1
ATOM 2586 C C . THR A 1 343 ? -8.275 11.689 38.130 1.00 88.94 343 THR A C 1
ATOM 2588 O O . THR A 1 343 ? -7.536 10.716 38.215 1.00 88.94 343 THR A O 1
ATOM 2591 N N . GLY A 1 344 ? -7.859 12.927 38.412 1.00 89.25 344 GLY A N 1
ATOM 2592 C CA . GLY A 1 344 ? -6.470 13.246 38.770 1.00 89.25 344 GLY A CA 1
ATOM 2593 C C . GLY A 1 344 ? -5.578 13.574 37.562 1.00 89.25 344 GLY A C 1
ATOM 2594 O O . GLY A 1 344 ? -6.096 13.860 36.480 1.00 89.25 344 GLY A O 1
ATOM 2595 N N . PRO A 1 345 ? -4.245 13.597 37.726 1.00 89.94 345 PRO A N 1
ATOM 2596 C CA . PRO A 1 345 ? -3.316 13.952 36.649 1.00 89.94 345 PRO A CA 1
ATOM 2597 C C . PRO A 1 345 ? -3.353 12.969 35.467 1.00 89.94 345 PRO A C 1
ATOM 2599 O O . PRO A 1 345 ? -3.537 11.770 35.664 1.00 89.94 345 PRO A O 1
ATOM 2602 N N . LEU A 1 346 ? -3.138 13.472 34.246 1.00 90.44 346 LEU A N 1
ATOM 2603 C CA . LEU A 1 346 ? -2.999 12.676 33.017 1.00 90.44 346 LEU A CA 1
ATOM 2604 C C . LEU A 1 346 ? -1.593 12.891 32.445 1.00 90.44 346 LEU A C 1
ATOM 2606 O O . LEU A 1 346 ? -1.195 14.035 32.225 1.00 90.44 346 LEU A O 1
ATOM 2610 N N . TRP A 1 347 ? -0.835 11.817 32.217 1.00 85.19 347 TRP A N 1
ATOM 2611 C CA . TRP A 1 347 ? 0.622 11.920 32.042 1.00 85.19 347 TRP A CA 1
ATOM 2612 C C . TRP A 1 347 ? 1.105 11.864 30.595 1.00 85.19 347 TRP A C 1
ATOM 2614 O O . TRP A 1 347 ? 2.216 12.301 30.313 1.00 85.19 347 TRP A O 1
ATOM 2624 N N . ASN A 1 348 ? 0.305 11.304 29.694 1.00 82.88 348 ASN A N 1
ATOM 2625 C CA . ASN A 1 348 ? 0.663 11.096 28.293 1.00 82.88 348 ASN A CA 1
ATOM 2626 C C . ASN A 1 348 ? -0.583 11.157 27.394 1.00 82.88 348 ASN A C 1
ATOM 2628 O O . ASN A 1 348 ? -1.721 11.172 27.876 1.00 82.88 348 ASN A O 1
ATOM 2632 N N . ASN A 1 349 ? -0.369 11.148 26.079 1.00 83.75 349 ASN A N 1
ATOM 2633 C CA . ASN A 1 349 ? -1.436 11.118 25.074 1.00 83.75 349 ASN A CA 1
ATOM 2634 C C . ASN A 1 349 ? -2.453 9.977 25.273 1.00 83.75 349 ASN A C 1
ATOM 2636 O O . ASN A 1 349 ? -3.657 10.202 25.155 1.00 83.75 349 ASN A O 1
ATOM 2640 N N . ALA A 1 350 ? -1.988 8.783 25.645 1.00 80.00 350 ALA A N 1
ATOM 2641 C CA . ALA A 1 350 ? -2.822 7.608 25.873 1.00 80.00 350 ALA A CA 1
ATOM 2642 C C . ALA A 1 350 ? -3.661 7.694 27.159 1.00 80.00 350 ALA A C 1
ATOM 2644 O O . ALA A 1 350 ? -4.644 6.968 27.306 1.00 80.00 350 ALA A O 1
ATOM 2645 N N . ASP A 1 351 ? -3.292 8.555 28.108 1.00 85.69 351 ASP A N 1
ATOM 2646 C CA . ASP A 1 351 ? -4.134 8.860 29.258 1.00 85.69 351 ASP A CA 1
ATOM 2647 C C . ASP A 1 351 ? -5.252 9.833 28.896 1.00 85.69 351 ASP A C 1
ATOM 2649 O O . ASP A 1 351 ? -6.384 9.637 29.343 1.00 85.69 351 ASP A O 1
ATOM 2653 N N . ARG A 1 352 ? -4.946 10.837 28.064 1.00 91.12 352 ARG A N 1
ATOM 2654 C CA . ARG A 1 352 ? -5.891 11.873 27.624 1.00 91.12 352 ARG A CA 1
ATOM 2655 C C . ARG A 1 352 ? -6.946 11.329 26.660 1.00 91.12 352 ARG A C 1
ATOM 2657 O O . ARG A 1 352 ? -8.130 11.601 26.853 1.00 91.12 352 ARG A O 1
ATOM 2664 N N . ASP A 1 353 ? -6.550 10.509 25.685 1.00 86.06 353 ASP A N 1
ATOM 2665 C CA . ASP A 1 353 ? -7.486 9.875 24.740 1.00 86.06 353 ASP A CA 1
ATOM 2666 C C . ASP A 1 353 ? -8.397 8.817 25.407 1.00 86.06 353 ASP A C 1
ATOM 2668 O O . ASP A 1 353 ? -9.441 8.468 24.861 1.00 86.06 353 ASP A O 1
ATOM 2672 N N . HIS A 1 354 ? -8.038 8.349 26.612 1.00 88.88 354 HIS A N 1
ATOM 2673 C CA . HIS A 1 354 ? -8.816 7.443 27.469 1.00 88.88 354 HIS A CA 1
ATOM 2674 C C . HIS A 1 354 ? -9.321 8.142 28.747 1.00 88.88 354 HIS A C 1
ATOM 2676 O O . HIS A 1 354 ? -9.460 7.505 29.792 1.00 88.88 354 HIS A O 1
ATOM 2682 N N . SER A 1 355 ? -9.593 9.450 28.693 1.00 93.62 355 SER A N 1
ATOM 2683 C CA . SER A 1 355 ? -10.277 10.187 29.764 1.00 93.62 355 SER A CA 1
ATOM 2684 C C . SER A 1 355 ? -11.532 10.867 29.219 1.00 93.62 355 SER A C 1
ATOM 2686 O O . SER A 1 355 ? -11.458 11.855 28.490 1.00 93.62 355 SER A O 1
ATOM 2688 N N . LEU A 1 356 ? -12.703 10.359 29.611 1.00 96.75 356 LEU A N 1
ATOM 2689 C CA . LEU A 1 356 ? -14.011 10.927 29.276 1.00 96.75 356 LEU A CA 1
ATOM 2690 C C . LEU A 1 356 ? -14.080 12.402 29.673 1.00 96.75 356 LEU A C 1
ATOM 2692 O O . LEU A 1 356 ? -14.517 13.245 28.893 1.00 96.75 356 LEU A O 1
ATOM 2696 N N . GLN A 1 357 ? -13.586 12.712 30.872 1.00 97.62 357 GLN A N 1
ATOM 2697 C CA . GLN A 1 357 ? -13.561 14.064 31.403 1.00 97.62 357 GLN A CA 1
ATOM 2698 C C . GLN A 1 357 ? -12.672 14.995 30.577 1.00 97.62 357 GLN A C 1
ATOM 2700 O O . GLN A 1 357 ? -13.061 16.129 30.315 1.00 97.62 357 GLN A O 1
ATOM 2705 N N . TYR A 1 358 ? -11.496 14.526 30.148 1.00 97.50 358 TYR A N 1
ATOM 2706 C CA . TYR A 1 358 ? -10.606 15.317 29.298 1.00 97.50 358 TYR A CA 1
ATOM 2707 C C . TYR A 1 358 ? -11.266 15.642 27.956 1.00 97.50 358 TYR A C 1
ATOM 2709 O O . TYR A 1 358 ? -11.326 16.806 27.566 1.00 97.50 358 TYR A O 1
ATOM 2717 N N . MET A 1 359 ? -11.835 14.630 27.292 1.00 97.56 359 MET A N 1
ATOM 2718 C CA . MET A 1 359 ? -12.505 14.800 25.999 1.00 97.56 359 MET A CA 1
ATOM 2719 C C . MET A 1 359 ? -13.660 15.802 26.079 1.00 97.56 359 MET A C 1
ATOM 2721 O O . MET A 1 359 ? -13.763 16.691 25.233 1.00 97.56 359 MET A O 1
ATOM 2725 N N . VAL A 1 360 ? -14.498 15.711 27.117 1.00 98.25 360 VAL A N 1
ATOM 2726 C CA . VAL A 1 360 ? -15.600 16.661 27.331 1.00 98.25 360 VAL A CA 1
ATOM 2727 C C . VAL A 1 360 ? -15.073 18.063 27.653 1.00 98.25 360 VAL A C 1
ATOM 2729 O O . VAL A 1 360 ? -15.574 19.036 27.096 1.00 98.25 360 VAL A O 1
ATOM 2732 N N . ALA A 1 361 ? -14.050 18.190 28.503 1.00 98.06 361 ALA A N 1
ATOM 2733 C CA . ALA A 1 361 ? -13.507 19.487 28.906 1.00 98.06 361 ALA A CA 1
ATOM 2734 C C . ALA A 1 361 ? -12.891 20.239 27.721 1.00 98.06 361 ALA A C 1
ATOM 2736 O O . ALA A 1 361 ? -13.223 21.403 27.495 1.00 98.06 361 ALA A O 1
ATOM 2737 N N . VAL A 1 362 ? -12.049 19.567 26.929 1.00 97.88 362 VAL A N 1
ATOM 2738 C CA . VAL A 1 362 ? -11.449 20.164 25.728 1.00 97.88 362 VAL A CA 1
ATOM 2739 C C . VAL A 1 362 ? -12.526 20.527 24.713 1.00 97.88 362 VAL A C 1
ATOM 2741 O O . VAL A 1 362 ? -12.498 21.634 24.191 1.00 97.88 362 VAL A O 1
ATOM 2744 N N . THR A 1 363 ? -13.524 19.666 24.493 1.00 98.00 363 THR A N 1
ATOM 2745 C CA . THR A 1 363 ? -14.631 19.965 23.566 1.00 98.00 363 THR A CA 1
ATOM 2746 C C . THR A 1 363 ? -15.391 21.233 23.967 1.00 98.00 363 THR A C 1
ATOM 2748 O O . THR A 1 363 ? -15.679 22.073 23.117 1.00 98.00 363 THR A O 1
ATOM 2751 N N . LEU A 1 364 ? -15.682 21.410 25.261 1.00 98.06 364 LEU A N 1
ATOM 2752 C CA . LEU A 1 364 ? -16.371 22.602 25.766 1.00 98.06 364 LEU A CA 1
ATOM 2753 C C . LEU A 1 364 ? -15.527 23.877 25.628 1.00 98.06 364 LEU A C 1
ATOM 2755 O O . LEU A 1 364 ? -16.078 24.936 25.349 1.00 98.06 364 LEU A O 1
ATOM 2759 N N . LEU A 1 365 ? -14.206 23.787 25.813 1.00 97.31 365 LEU A N 1
ATOM 2760 C CA . LEU A 1 365 ? -13.293 24.933 25.694 1.00 97.31 365 LEU A CA 1
ATOM 2761 C C . LEU A 1 365 ? -12.969 25.293 24.238 1.00 97.31 365 LEU A C 1
ATOM 2763 O O . LEU A 1 365 ? -12.800 26.467 23.916 1.00 97.31 365 LEU A O 1
ATOM 2767 N N . LYS A 1 366 ? -12.856 24.283 23.373 1.00 96.00 366 LYS A N 1
ATOM 2768 C CA . LYS A 1 366 ? -12.562 24.405 21.937 1.00 96.00 366 LYS A CA 1
ATOM 2769 C C . LYS A 1 366 ? -13.822 24.723 21.118 1.00 96.00 366 LYS A C 1
ATOM 2771 O O . LYS A 1 366 ? -13.708 25.094 19.953 1.00 96.00 366 LYS A O 1
ATOM 2776 N N . GLU A 1 367 ? -15.010 24.527 21.695 1.00 95.69 367 GLU A N 1
ATOM 2777 C CA . GLU A 1 367 ? -16.325 24.618 21.036 1.00 95.69 367 GLU A CA 1
ATOM 2778 C C . GLU A 1 367 ? -16.432 23.800 19.734 1.00 95.69 367 GLU A C 1
ATOM 2780 O O . GLU A 1 367 ? -17.173 24.135 18.808 1.00 95.69 367 GLU A O 1
ATOM 2785 N N . SER A 1 368 ? -15.657 22.724 19.638 1.00 95.31 368 SER A N 1
ATOM 2786 C CA . SER A 1 368 ? -15.624 21.819 18.493 1.00 95.31 368 SER A CA 1
ATOM 2787 C C . SER A 1 368 ? -15.116 20.453 18.934 1.00 95.31 368 SER A C 1
ATOM 2789 O O . SER A 1 368 ? -14.573 20.307 20.030 1.00 95.31 368 SER A O 1
ATOM 2791 N N . VAL A 1 369 ? -15.326 19.442 18.090 1.00 94.69 369 VAL A N 1
ATOM 2792 C CA . VAL A 1 369 ? -14.882 18.075 18.378 1.00 94.69 369 VAL A CA 1
ATOM 2793 C C . VAL A 1 369 ? -13.372 18.022 18.622 1.00 94.69 369 VAL A C 1
ATOM 2795 O O . VAL A 1 369 ? -12.595 18.772 18.027 1.00 94.69 369 VAL A O 1
ATOM 2798 N N . VAL A 1 370 ? -12.965 17.119 19.509 1.00 93.19 370 VAL A N 1
ATOM 2799 C CA . VAL A 1 370 ? -11.558 16.769 19.725 1.00 93.19 370 VAL A CA 1
ATOM 2800 C C . VAL A 1 370 ? -10.973 16.065 18.499 1.00 93.19 370 VAL A C 1
ATOM 2802 O O . VAL A 1 370 ? -11.633 15.235 17.871 1.00 93.19 370 VAL A O 1
ATOM 2805 N N . ASP A 1 371 ? -9.723 16.393 18.186 1.00 88.94 371 ASP A N 1
ATOM 2806 C CA . ASP A 1 371 ? -8.916 15.797 17.122 1.00 88.94 371 ASP A CA 1
ATOM 2807 C C . ASP A 1 371 ? -7.643 15.164 17.706 1.00 88.94 371 ASP A C 1
ATOM 2809 O O . ASP A 1 371 ? -7.240 15.462 18.828 1.00 88.94 371 ASP A O 1
ATOM 2813 N N . THR A 1 372 ? -6.941 14.338 16.921 1.00 84.75 372 THR A N 1
ATOM 2814 C CA . THR A 1 372 ? -5.689 13.673 17.349 1.00 84.75 372 THR A CA 1
ATOM 2815 C C . THR A 1 372 ? -4.672 14.637 17.986 1.00 84.75 372 THR A C 1
ATOM 2817 O O . THR A 1 372 ? -4.041 14.303 18.989 1.00 84.75 372 THR A O 1
ATOM 2820 N N . ALA A 1 373 ? -4.526 15.845 17.430 1.00 87.56 373 ALA A N 1
ATOM 2821 C CA . ALA A 1 373 ? -3.586 16.856 17.919 1.00 87.56 373 ALA A CA 1
ATOM 2822 C C . ALA A 1 373 ? -3.928 17.388 19.324 1.00 87.56 373 ALA A C 1
ATOM 2824 O O . ALA A 1 373 ? -3.050 17.891 20.023 1.00 87.56 373 ALA A O 1
ATOM 2825 N N . ASP A 1 374 ? -5.180 17.258 19.767 1.00 92.44 374 ASP A N 1
ATOM 2826 C CA . ASP A 1 374 ? -5.612 17.743 21.078 1.00 92.44 374 ASP A CA 1
ATOM 2827 C C . ASP A 1 374 ? -5.099 16.859 22.230 1.00 92.44 374 ASP A C 1
ATOM 2829 O O . ASP A 1 374 ? -5.093 17.286 23.379 1.00 92.44 374 ASP A O 1
ATOM 2833 N N . TYR A 1 375 ? -4.626 15.645 21.932 1.00 90.12 375 TYR A N 1
ATOM 2834 C CA . TYR A 1 375 ? -4.117 14.704 22.933 1.00 90.12 375 TYR A CA 1
ATOM 2835 C C . TYR A 1 375 ? -2.597 14.693 23.062 1.00 90.12 375 TYR A C 1
ATOM 2837 O O . TYR A 1 375 ? -2.088 14.109 24.018 1.00 90.12 375 TYR A O 1
ATOM 2845 N N . LEU A 1 376 ? -1.863 15.277 22.112 1.00 86.88 376 LEU A N 1
ATOM 2846 C CA . LEU A 1 376 ? -0.399 15.234 22.098 1.00 86.88 376 LEU A CA 1
ATOM 2847 C C . LEU A 1 376 ? 0.198 15.949 23.319 1.00 86.88 376 LEU A C 1
ATOM 2849 O O . LEU A 1 376 ? -0.416 16.848 23.887 1.00 86.88 376 LEU A O 1
ATOM 2853 N N . ASP A 1 377 ? 1.396 15.544 23.745 1.00 85.06 377 ASP A N 1
ATOM 2854 C CA . ASP A 1 377 ? 2.051 16.130 24.927 1.00 85.06 377 ASP A CA 1
ATOM 2855 C C . ASP A 1 377 ? 2.441 17.601 24.737 1.00 85.06 377 ASP A C 1
ATOM 2857 O O . ASP A 1 377 ? 2.527 18.345 25.710 1.00 85.06 377 ASP A O 1
ATOM 2861 N N . ASP A 1 378 ? 2.642 18.028 23.492 1.00 86.94 378 ASP A N 1
ATOM 2862 C CA . ASP A 1 378 ? 2.884 19.414 23.092 1.00 86.94 378 ASP A CA 1
ATOM 2863 C C . ASP A 1 378 ? 1.597 20.171 22.717 1.00 86.94 378 ASP A C 1
ATOM 2865 O O . ASP A 1 378 ? 1.654 21.331 22.302 1.00 86.94 378 ASP A O 1
ATOM 2869 N N . SER A 1 379 ? 0.429 19.542 22.881 1.00 90.88 379 SER A N 1
ATOM 2870 C CA . SER A 1 379 ? -0.861 20.182 22.651 1.00 90.88 379 SER A CA 1
ATOM 2871 C C . SER A 1 379 ? -1.080 21.338 23.632 1.00 90.88 379 SER A C 1
ATOM 2873 O O . SER A 1 379 ? -0.810 21.179 24.827 1.00 90.88 379 SER A O 1
ATOM 2875 N N . PRO A 1 380 ? -1.661 22.477 23.202 1.00 93.44 380 PRO A N 1
ATOM 2876 C CA . PRO A 1 380 ? -2.008 23.557 24.126 1.00 93.44 380 PRO A CA 1
ATOM 2877 C C . PRO A 1 380 ? -2.947 23.086 25.248 1.00 93.44 380 PRO A C 1
ATOM 2879 O O . PRO A 1 380 ? -2.870 23.596 26.363 1.00 93.44 380 PRO A O 1
ATOM 2882 N N . TRP A 1 381 ? -3.783 22.078 24.985 1.00 95.81 381 TRP A N 1
ATOM 2883 C CA . TRP A 1 381 ? -4.728 21.521 25.952 1.00 95.81 381 TRP A CA 1
ATOM 2884 C C . TRP A 1 381 ? -4.089 20.584 26.977 1.00 95.81 381 TRP A C 1
ATOM 2886 O O . TRP A 1 381 ? -4.711 20.281 27.993 1.00 95.81 381 TRP A O 1
ATOM 2896 N N . ALA A 1 382 ? -2.878 20.078 26.730 1.00 92.06 382 ALA A N 1
ATOM 2897 C CA . ALA A 1 382 ? -2.205 19.159 27.647 1.00 92.06 382 ALA A CA 1
ATOM 2898 C C . ALA A 1 382 ? -1.766 19.853 28.946 1.00 92.06 382 ALA A C 1
ATOM 2900 O O . ALA A 1 382 ? -1.658 19.201 29.982 1.00 92.06 382 ALA A O 1
ATOM 2901 N N . THR A 1 383 ? -1.533 21.168 28.888 1.00 91.06 383 THR A N 1
ATOM 2902 C CA . THR A 1 383 ? -1.065 21.993 30.013 1.00 91.06 383 THR A CA 1
ATOM 2903 C C . THR A 1 383 ? -2.028 23.122 30.391 1.00 91.06 383 THR A C 1
ATOM 2905 O O . THR A 1 383 ? -1.698 23.950 31.240 1.00 91.06 383 THR A O 1
ATOM 2908 N N . ASP A 1 384 ? -3.193 23.212 29.745 1.00 95.75 384 ASP A N 1
ATOM 2909 C CA . ASP A 1 384 ? -4.172 24.267 30.015 1.00 95.75 384 ASP A CA 1
ATOM 2910 C C . ASP A 1 384 ? -4.890 24.006 31.346 1.00 95.75 384 ASP A C 1
ATOM 2912 O O . ASP A 1 384 ? -5.666 23.058 31.484 1.00 95.75 384 ASP A O 1
ATOM 2916 N N . SER A 1 385 ? -4.673 24.883 32.326 1.00 95.62 385 SER A N 1
ATOM 2917 C CA . SER A 1 385 ? -5.267 24.758 33.661 1.00 95.62 385 SER A CA 1
ATOM 2918 C C . SER A 1 385 ? -6.798 24.799 33.657 1.00 95.62 385 SER A C 1
ATOM 2920 O O . SER A 1 385 ? -7.426 24.290 34.587 1.00 95.62 385 SER A O 1
ATOM 2922 N N . ARG A 1 386 ? -7.425 25.360 32.612 1.00 97.44 386 ARG A N 1
ATOM 2923 C CA . ARG A 1 386 ? -8.888 25.373 32.459 1.00 97.44 386 ARG A CA 1
ATOM 2924 C C . ARG A 1 386 ? -9.445 23.983 32.186 1.00 97.44 386 ARG A C 1
ATOM 2926 O O . ARG A 1 386 ? -10.570 23.700 32.592 1.00 97.44 386 ARG A O 1
ATOM 2933 N N . VAL A 1 387 ? -8.673 23.119 31.524 1.00 97.44 387 VAL A N 1
ATOM 2934 C CA . VAL A 1 387 ? -9.074 21.731 31.268 1.00 97.44 387 VAL A CA 1
ATOM 2935 C C . VAL A 1 387 ? -9.223 21.003 32.599 1.00 97.44 387 VAL A C 1
ATOM 2937 O O . VAL A 1 387 ? -10.288 20.457 32.877 1.00 97.44 387 VAL A O 1
ATOM 2940 N N . ASP A 1 388 ? -8.212 21.072 33.464 1.00 95.19 388 ASP A N 1
ATOM 2941 C CA . ASP A 1 388 ? -8.256 20.438 34.784 1.00 95.19 388 ASP A CA 1
ATOM 2942 C C . ASP A 1 388 ? -9.338 21.042 35.684 1.00 95.19 388 ASP A C 1
ATOM 2944 O O . ASP A 1 388 ? -10.115 20.299 36.286 1.00 95.19 388 ASP A O 1
ATOM 2948 N N . ALA A 1 389 ? -9.491 22.369 35.681 1.00 96.12 389 ALA A N 1
ATOM 2949 C CA . ALA A 1 389 ? -10.551 23.039 36.431 1.00 96.12 389 ALA A CA 1
ATOM 2950 C C . ALA A 1 389 ? -11.964 22.603 35.996 1.00 96.12 389 ALA A C 1
ATOM 2952 O O . ALA A 1 389 ? -12.867 22.516 36.827 1.00 96.12 389 ALA A O 1
ATOM 2953 N N . LEU A 1 390 ? -12.188 22.325 34.706 1.00 97.62 390 LEU A N 1
ATOM 2954 C CA . LEU A 1 390 ? -13.456 21.762 34.233 1.00 97.62 390 LEU A CA 1
ATOM 2955 C C . LEU A 1 390 ? -13.610 20.289 34.608 1.00 97.62 390 LEU A C 1
ATOM 2957 O O . LEU A 1 390 ? -14.700 19.885 35.008 1.00 97.62 390 LEU A O 1
ATOM 2961 N N . ARG A 1 391 ? -12.542 19.491 34.511 1.00 97.81 391 ARG A N 1
ATOM 2962 C CA . ARG A 1 391 ? -12.556 18.071 34.896 1.00 97.81 391 ARG A CA 1
ATOM 2963 C C . ARG A 1 391 ? -12.922 17.890 36.370 1.00 97.81 391 ARG A C 1
ATOM 2965 O O . ARG A 1 391 ? -13.695 16.994 36.690 1.00 97.81 391 ARG A O 1
ATOM 2972 N N . GLU A 1 392 ? -12.440 18.763 37.254 1.00 96.69 392 GLU A N 1
ATOM 2973 C CA . GLU A 1 392 ? -12.785 18.762 38.686 1.00 96.69 392 GLU A CA 1
ATOM 2974 C C . GLU A 1 392 ? -14.271 19.050 38.959 1.00 96.69 392 GLU A C 1
ATOM 2976 O O . GLU A 1 392 ? -14.807 18.631 39.985 1.00 96.69 392 GLU A O 1
ATOM 2981 N N . LYS A 1 393 ? -14.967 19.715 38.027 1.00 97.38 393 LYS A N 1
ATOM 2982 C CA . LYS A 1 393 ? -16.413 19.986 38.104 1.00 97.38 393 LYS A CA 1
ATOM 2983 C C . LYS A 1 393 ? -17.271 18.829 37.572 1.00 97.38 393 LYS A C 1
ATOM 2985 O O . LYS A 1 393 ? -18.501 18.940 37.598 1.00 97.38 393 LYS A O 1
ATOM 2990 N N . MET A 1 394 ? -16.666 17.756 37.051 1.00 98.25 394 MET A N 1
ATOM 2991 C CA . MET A 1 394 ? -17.383 16.649 36.415 1.00 98.25 394 MET A CA 1
ATOM 2992 C C . MET A 1 394 ? -17.730 15.530 37.394 1.00 98.25 394 MET A C 1
ATOM 2994 O O . MET A 1 394 ? -16.866 14.964 38.060 1.00 98.25 394 MET A O 1
ATOM 2998 N N . VAL A 1 395 ? -19.003 15.139 37.399 1.00 97.94 395 VAL A N 1
ATOM 2999 C CA . VAL A 1 395 ? -19.504 13.961 38.110 1.00 97.94 395 VAL A CA 1
ATOM 3000 C C . VAL A 1 395 ? -19.993 12.950 37.082 1.00 97.94 395 VAL A C 1
ATOM 3002 O O . VAL A 1 395 ? -21.001 13.179 36.413 1.00 97.94 395 VAL A O 1
ATOM 3005 N N . VAL A 1 396 ? -19.276 11.831 36.955 1.00 98.31 396 VAL A N 1
ATOM 3006 C CA . VAL A 1 396 ? -19.620 10.742 36.030 1.00 98.31 396 VAL A CA 1
ATOM 3007 C C . VAL A 1 396 ? -20.346 9.636 36.793 1.00 98.31 396 VAL A C 1
ATOM 3009 O O . VAL A 1 396 ? -19.861 9.162 37.821 1.00 98.31 396 VAL A O 1
ATOM 3012 N N . THR A 1 397 ? -21.512 9.225 36.302 1.00 98.06 397 THR A N 1
ATOM 3013 C CA . THR A 1 397 ? -22.358 8.198 36.929 1.00 98.06 397 THR A CA 1
ATOM 3014 C C . THR A 1 397 ? -22.801 7.152 35.917 1.00 98.06 397 THR A C 1
ATOM 3016 O O . THR A 1 397 ? -23.015 7.455 34.744 1.00 98.06 397 THR A O 1
ATOM 3019 N N . GLU A 1 398 ? -22.942 5.911 36.382 1.00 98.25 398 GLU A N 1
ATOM 3020 C CA . GLU A 1 398 ? -23.527 4.839 35.582 1.00 98.25 398 GLU A CA 1
ATOM 3021 C C . GLU A 1 398 ? -25.046 5.017 35.483 1.00 98.25 398 GLU A C 1
ATOM 3023 O O . GLU A 1 398 ? -25.725 5.158 36.500 1.00 98.25 398 GLU A O 1
ATOM 3028 N N . ASP A 1 399 ? -25.576 4.926 34.268 1.00 98.44 399 ASP A N 1
ATOM 3029 C CA . ASP A 1 399 ? -26.988 4.712 33.996 1.00 98.44 399 ASP A CA 1
ATOM 3030 C C . ASP A 1 399 ? -27.218 3.257 33.574 1.00 98.44 399 ASP A C 1
ATOM 3032 O O . ASP A 1 399 ? -26.719 2.781 32.550 1.00 98.44 399 ASP A O 1
ATOM 3036 N N . THR A 1 400 ? -27.992 2.528 34.375 1.00 97.75 400 THR A N 1
ATOM 3037 C CA . THR A 1 400 ? -28.228 1.097 34.159 1.00 97.75 400 THR A CA 1
ATOM 3038 C C . THR A 1 400 ? -29.048 0.796 32.906 1.00 97.75 400 THR A C 1
ATOM 3040 O O . THR A 1 400 ? -28.907 -0.295 32.356 1.00 97.75 400 THR A O 1
ATOM 3043 N N . ALA A 1 401 ? -29.883 1.732 32.434 1.00 97.81 401 ALA A N 1
ATOM 3044 C CA . ALA A 1 401 ? -30.613 1.563 31.180 1.00 97.81 401 ALA A CA 1
ATOM 3045 C C . ALA A 1 401 ? -29.660 1.705 29.987 1.00 97.81 401 ALA A C 1
ATOM 3047 O O . ALA A 1 401 ? -29.661 0.849 29.105 1.00 97.81 401 ALA A O 1
ATOM 3048 N N . PHE A 1 402 ? -28.754 2.692 30.020 1.00 97.81 402 PHE A N 1
ATOM 3049 C CA . PHE A 1 402 ? -27.705 2.824 28.998 1.00 97.81 402 PHE A CA 1
ATOM 3050 C C . PHE A 1 402 ? -26.799 1.587 28.965 1.00 97.81 402 PHE A C 1
ATOM 3052 O O . PHE A 1 402 ? -26.452 1.098 27.892 1.00 97.81 402 PHE A O 1
ATOM 3059 N N . THR A 1 403 ? -26.454 1.032 30.132 1.00 96.19 403 THR A N 1
ATOM 3060 C CA . THR A 1 403 ? -25.710 -0.233 30.223 1.00 96.19 403 THR A CA 1
ATOM 3061 C C . THR A 1 403 ? -26.481 -1.402 29.595 1.00 96.19 403 THR A C 1
ATOM 3063 O O . THR A 1 403 ? -25.886 -2.206 28.877 1.00 96.19 403 THR A O 1
ATOM 3066 N N . ALA A 1 404 ? -27.788 -1.523 29.848 1.00 95.38 404 ALA A N 1
ATOM 3067 C CA . ALA A 1 404 ? -28.602 -2.602 29.287 1.00 95.38 404 ALA A CA 1
ATOM 3068 C C . ALA A 1 404 ? -28.684 -2.521 27.752 1.00 95.38 404 ALA A C 1
ATOM 3070 O O . ALA A 1 404 ? -28.480 -3.530 27.072 1.00 95.38 404 ALA A O 1
ATOM 3071 N N . ASP A 1 405 ? -28.904 -1.322 27.212 1.00 95.31 405 ASP A N 1
ATOM 3072 C CA . ASP A 1 405 ? -29.003 -1.086 25.769 1.00 95.31 405 ASP A CA 1
ATOM 3073 C C . ASP A 1 405 ? -27.666 -1.277 25.041 1.00 95.31 405 ASP A C 1
ATOM 3075 O O . ASP A 1 405 ? -27.642 -1.780 23.913 1.00 95.31 405 ASP A O 1
ATOM 3079 N N . TYR A 1 406 ? -26.549 -0.964 25.703 1.00 93.19 406 TYR A N 1
ATOM 3080 C CA . TYR A 1 406 ? -25.201 -1.233 25.202 1.00 93.19 406 TYR A CA 1
ATOM 3081 C C . TYR A 1 406 ? -24.966 -2.735 24.954 1.00 93.19 406 TYR A C 1
ATOM 3083 O O . TYR A 1 406 ? -24.457 -3.126 23.900 1.00 93.19 406 TYR A O 1
ATOM 3091 N N . TYR A 1 407 ? -25.356 -3.598 25.901 1.00 91.19 407 TYR A N 1
ATOM 3092 C CA . TYR A 1 407 ? -25.168 -5.050 25.772 1.00 91.19 407 TYR A CA 1
ATOM 3093 C C . TYR A 1 407 ? -26.250 -5.739 24.935 1.00 91.19 407 TYR A C 1
ATOM 3095 O O . TYR A 1 407 ? -26.046 -6.876 24.497 1.00 91.19 407 TYR A O 1
ATOM 3103 N N . ASN A 1 408 ? -27.385 -5.078 24.694 1.00 89.81 408 ASN A N 1
ATOM 3104 C CA . ASN A 1 408 ? -28.450 -5.618 23.864 1.00 89.81 408 ASN A CA 1
ATOM 3105 C C . ASN A 1 408 ? -27.994 -5.674 22.391 1.00 89.81 408 ASN A C 1
ATOM 3107 O O . ASN A 1 408 ? -27.787 -4.623 21.781 1.00 89.81 408 ASN A O 1
ATOM 3111 N N . PRO A 1 409 ? -27.882 -6.869 21.779 1.00 85.31 409 PRO A N 1
ATOM 3112 C CA . PRO A 1 409 ? -27.353 -7.026 20.426 1.00 85.31 409 PRO A CA 1
ATOM 3113 C C . PRO A 1 409 ? -28.209 -6.357 19.338 1.00 85.31 409 PRO A C 1
ATOM 3115 O O . PRO A 1 409 ? -27.695 -6.117 18.242 1.00 85.31 409 PRO A O 1
ATOM 3118 N N . ASP A 1 410 ? -29.483 -6.054 19.605 1.00 87.75 410 ASP A N 1
ATOM 3119 C CA . ASP A 1 410 ? -30.392 -5.375 18.668 1.00 87.75 410 ASP A CA 1
ATOM 3120 C C . ASP A 1 410 ? -30.376 -3.839 18.832 1.00 87.75 410 ASP A C 1
ATOM 3122 O O . ASP A 1 410 ? -30.755 -3.092 17.918 1.00 87.75 410 ASP A O 1
ATOM 3126 N N . ILE A 1 411 ? -29.912 -3.340 19.984 1.00 91.12 411 ILE A N 1
ATOM 3127 C CA . ILE A 1 411 ? -29.837 -1.901 20.270 1.00 91.12 411 ILE A CA 1
ATOM 3128 C C . ILE A 1 411 ? -28.423 -1.385 20.034 1.00 91.12 411 ILE A C 1
ATOM 3130 O O . ILE A 1 411 ? -28.242 -0.609 19.090 1.00 91.12 411 ILE A O 1
ATOM 3134 N N . ARG A 1 412 ? -27.465 -1.857 20.844 1.00 91.12 412 ARG A N 1
ATOM 3135 C CA . ARG A 1 412 ? -26.026 -1.552 20.791 1.00 91.12 412 ARG A CA 1
ATOM 3136 C C . ARG A 1 412 ? -25.714 -0.056 20.843 1.00 91.12 412 ARG A C 1
ATOM 3138 O O . ARG A 1 412 ? -24.824 0.426 20.145 1.00 91.12 412 ARG A O 1
ATOM 3145 N N . SER A 1 413 ? -26.470 0.684 21.649 1.00 93.88 413 SER A N 1
ATOM 3146 C CA . SER A 1 413 ? -26.226 2.111 21.842 1.00 93.88 413 SER A CA 1
ATOM 3147 C C . SER A 1 413 ? -24.920 2.344 22.604 1.00 93.88 413 SER A C 1
ATOM 3149 O O . SER A 1 413 ? -24.443 1.499 23.363 1.00 93.88 413 SER A O 1
ATOM 3151 N N . VAL A 1 414 ? -24.323 3.512 22.392 1.00 94.81 414 VAL A N 1
ATOM 3152 C CA . VAL A 1 414 ? -23.146 3.960 23.143 1.00 94.81 414 VAL A CA 1
ATOM 3153 C C . VAL A 1 414 ? -23.526 5.289 23.762 1.00 94.81 414 VAL A C 1
ATOM 3155 O O . VAL A 1 414 ? -23.038 6.337 23.357 1.00 94.81 414 VAL A O 1
ATOM 3158 N N . THR A 1 415 ? -24.492 5.252 24.674 1.00 97.69 415 THR A N 1
ATOM 3159 C CA . THR A 1 415 ? -25.179 6.457 25.136 1.00 97.69 415 THR A CA 1
ATOM 3160 C C . THR A 1 415 ? -24.354 7.240 26.150 1.00 97.69 415 THR A C 1
ATOM 3162 O O . THR A 1 415 ? -23.788 6.666 27.083 1.00 97.69 415 THR A O 1
ATOM 3165 N N . ASN A 1 416 ? -24.343 8.563 25.995 1.00 98.56 416 ASN A N 1
ATOM 3166 C CA . ASN A 1 416 ? -23.941 9.504 27.034 1.00 98.56 416 ASN A CA 1
ATOM 3167 C C . ASN A 1 416 ? -24.974 10.631 27.134 1.00 98.56 416 ASN A C 1
ATOM 3169 O O . ASN A 1 416 ? -25.550 11.049 26.126 1.00 98.56 416 ASN A O 1
ATOM 3173 N N . ALA A 1 417 ? -25.179 11.130 28.350 1.00 98.56 417 ALA A N 1
ATOM 3174 C CA . ALA A 1 417 ? -25.984 12.313 28.611 1.00 98.56 417 ALA A CA 1
ATOM 3175 C C . ALA A 1 417 ? -25.188 13.338 29.419 1.00 98.56 417 ALA A C 1
ATOM 3177 O O . ALA A 1 417 ? -24.514 12.961 30.380 1.00 98.56 417 ALA A O 1
ATOM 3178 N N . ILE A 1 418 ? -25.263 14.612 29.030 1.00 98.62 418 ILE A N 1
ATOM 3179 C CA . ILE A 1 418 ? -24.571 15.720 29.695 1.00 98.62 418 ILE A CA 1
ATOM 3180 C C . ILE A 1 418 ? -25.592 16.757 30.161 1.00 98.62 418 ILE A C 1
ATOM 3182 O O . ILE A 1 418 ? -26.320 17.332 29.353 1.00 98.62 418 ILE A O 1
ATOM 3186 N N . SER A 1 419 ? -25.583 17.038 31.463 1.00 97.88 419 SER A N 1
ATOM 3187 C CA . SER A 1 419 ? -26.267 18.183 32.070 1.00 97.88 419 SER A CA 1
ATOM 3188 C C . SER A 1 419 ? -25.251 19.153 32.649 1.00 97.88 419 SER A C 1
ATOM 3190 O O . SER A 1 419 ? -24.323 18.750 33.355 1.00 97.88 419 SER A O 1
ATOM 3192 N N . VAL A 1 420 ? -25.465 20.442 32.404 1.00 98.31 420 VAL A N 1
ATOM 3193 C CA . VAL A 1 420 ? -24.624 21.521 32.925 1.00 98.31 420 VAL A CA 1
ATOM 3194 C C . VAL A 1 420 ? -25.431 22.391 33.868 1.00 98.31 420 VAL A C 1
ATOM 3196 O O . VAL A 1 420 ? -26.514 22.859 33.529 1.00 98.31 420 VAL A O 1
ATOM 3199 N N . GLU A 1 421 ? -24.871 22.626 35.046 1.00 98.19 421 GLU A N 1
ATOM 3200 C CA . GLU A 1 421 ? -25.368 23.603 36.001 1.00 98.19 421 GLU A CA 1
ATOM 3201 C C . GLU A 1 421 ? -24.428 24.805 36.033 1.00 98.19 421 GLU A C 1
ATOM 3203 O O . GLU A 1 421 ? -23.208 24.657 36.168 1.00 98.19 421 GLU A O 1
ATOM 3208 N N . LEU A 1 422 ? -25.003 25.992 35.890 1.00 98.12 422 LEU A N 1
ATOM 3209 C CA . LEU A 1 422 ? -24.304 27.263 35.811 1.00 98.12 422 LEU A CA 1
ATOM 3210 C C . LEU A 1 422 ? -24.050 27.857 37.205 1.00 98.12 422 LEU A C 1
ATOM 3212 O O . LEU A 1 422 ? -24.636 27.456 38.212 1.00 98.12 422 LEU A O 1
ATOM 3216 N N . THR A 1 423 ? -23.158 28.843 37.284 1.00 96.94 423 THR A N 1
ATOM 3217 C CA . THR A 1 423 ? -22.820 29.544 38.538 1.00 96.94 423 THR A CA 1
ATOM 3218 C C . THR A 1 423 ? -23.978 30.356 39.121 1.00 96.94 423 THR A C 1
ATOM 3220 O O . THR A 1 423 ? -23.977 30.627 40.319 1.00 96.94 423 THR A O 1
ATOM 3223 N N . ASN A 1 424 ? -24.983 30.693 38.308 1.00 95.06 424 ASN A N 1
ATOM 3224 C CA . ASN A 1 424 ? -26.240 31.322 38.727 1.00 95.06 424 ASN A CA 1
ATOM 3225 C C . ASN A 1 424 ? -27.320 30.307 39.165 1.00 95.06 424 ASN A C 1
ATOM 3227 O O . ASN A 1 424 ? -28.475 30.698 39.306 1.00 95.06 424 ASN A O 1
ATOM 3231 N N . GLU A 1 425 ? -26.955 29.031 39.349 1.00 94.44 425 GLU A N 1
ATOM 3232 C CA . GLU A 1 425 ? -27.838 27.910 39.724 1.00 94.44 425 GLU A CA 1
ATOM 3233 C C . GLU A 1 425 ? -28.850 27.482 38.646 1.00 94.44 425 GLU A C 1
ATOM 3235 O O . GLU A 1 425 ? -29.661 26.584 38.872 1.00 94.44 425 GLU A O 1
ATOM 3240 N N . GLU A 1 426 ? -28.791 28.065 37.447 1.00 96.81 426 GLU A N 1
ATOM 3241 C CA . GLU A 1 426 ? -29.572 27.583 36.311 1.00 96.81 426 GLU A CA 1
ATOM 3242 C C . GLU A 1 426 ? -29.019 26.243 35.799 1.00 96.81 426 GLU A C 1
ATOM 3244 O O . GLU A 1 426 ? -27.809 26.062 35.653 1.00 96.81 426 GLU A O 1
ATOM 3249 N N . VAL A 1 427 ? -29.914 25.308 35.478 1.00 96.88 427 VAL A N 1
ATOM 3250 C CA . VAL A 1 427 ? -29.572 24.021 34.861 1.00 96.88 427 VAL A CA 1
ATOM 3251 C C . VAL A 1 427 ? -29.988 24.057 33.395 1.00 96.88 427 VAL A C 1
ATOM 3253 O O . VAL A 1 427 ? -31.151 24.313 33.089 1.00 96.88 427 VAL A O 1
ATOM 3256 N N . LEU A 1 428 ? -29.036 23.811 32.495 1.00 96.38 428 LEU A N 1
ATOM 3257 C CA . LEU A 1 428 ? -29.303 23.690 31.063 1.00 96.38 428 LEU A CA 1
ATOM 3258 C C . LEU A 1 428 ? -30.022 22.372 30.750 1.00 96.38 428 LEU A C 1
ATOM 3260 O O . LEU A 1 428 ? -29.849 21.381 31.468 1.00 96.38 428 LEU A O 1
ATOM 3264 N N . ASP A 1 429 ? -30.785 22.359 29.653 1.00 96.50 429 ASP A N 1
ATOM 3265 C CA . ASP A 1 429 ? -31.431 21.146 29.146 1.00 96.50 429 ASP A CA 1
ATOM 3266 C C . ASP A 1 429 ? -30.398 20.024 28.959 1.00 96.50 429 ASP A C 1
ATOM 3268 O O . ASP A 1 429 ? -29.307 20.238 28.423 1.00 96.50 429 ASP A O 1
ATOM 3272 N N . GLU A 1 430 ? -30.732 18.819 29.428 1.00 98.06 430 GLU A N 1
ATOM 3273 C CA . GLU A 1 430 ? -29.851 17.661 29.287 1.00 98.06 430 GLU A CA 1
ATOM 3274 C C . GLU A 1 430 ? -29.735 17.265 27.813 1.00 98.06 430 GLU A C 1
ATOM 3276 O O . GLU A 1 430 ? -30.735 17.040 27.128 1.00 98.06 430 GLU A O 1
ATOM 3281 N N . VAL A 1 431 ? -28.501 17.119 27.338 1.00 98.56 431 VAL A N 1
ATOM 3282 C CA . VAL A 1 431 ? -28.230 16.613 25.995 1.00 98.56 431 VAL A CA 1
ATOM 3283 C C . VAL A 1 431 ? -27.950 15.122 26.079 1.00 98.56 431 VAL A C 1
ATOM 3285 O O . VAL A 1 431 ? -26.963 14.715 26.689 1.00 98.56 431 VAL A O 1
ATOM 3288 N N . VAL A 1 432 ? -28.787 14.310 25.431 1.00 98.44 432 VAL A N 1
ATOM 3289 C CA . VAL A 1 432 ? -28.624 12.853 25.343 1.00 98.44 432 VAL A CA 1
ATOM 3290 C C . VAL A 1 432 ? -28.262 12.464 23.914 1.00 98.44 432 VAL A C 1
ATOM 3292 O O . VAL A 1 432 ? -29.010 12.745 22.978 1.00 98.44 432 VAL A O 1
ATOM 3295 N N . VAL A 1 433 ? -27.139 11.769 23.740 1.00 98.12 433 VAL A N 1
ATOM 3296 C CA . VAL A 1 433 ? -26.740 11.187 22.453 1.00 98.12 433 VAL A CA 1
ATOM 3297 C C . VAL A 1 433 ? -26.691 9.672 22.606 1.00 98.12 433 VAL A C 1
ATOM 3299 O O . VAL A 1 433 ? -25.763 9.127 23.195 1.00 98.12 433 VAL A O 1
ATOM 3302 N N . GLU A 1 434 ? -27.715 8.994 22.084 1.00 96.56 434 GLU A N 1
ATOM 3303 C CA . GLU A 1 434 ? -27.861 7.532 22.161 1.00 96.56 434 GLU A CA 1
ATOM 3304 C C . GLU A 1 434 ? -26.976 6.798 21.142 1.00 96.56 434 GLU A C 1
ATOM 3306 O O . GLU A 1 434 ? -26.200 5.902 21.482 1.00 96.56 434 GLU A O 1
ATOM 3311 N N . PHE A 1 435 ? -27.069 7.208 19.874 1.00 96.75 435 PHE A N 1
ATOM 3312 C CA . PHE A 1 435 ? -26.296 6.634 18.778 1.00 96.75 435 PHE A CA 1
ATOM 3313 C C . PHE A 1 435 ? -25.270 7.653 18.281 1.00 96.75 435 PHE A C 1
ATOM 3315 O O . PHE A 1 435 ? -25.684 8.649 17.673 1.00 96.75 435 PHE A O 1
ATOM 3322 N N . PRO A 1 436 ? -23.962 7.417 18.503 1.00 95.19 436 PRO A N 1
ATOM 3323 C CA . PRO A 1 436 ? -22.923 8.318 18.019 1.00 95.19 436 PRO A CA 1
ATOM 3324 C C . PRO A 1 436 ? -22.906 8.376 16.488 1.00 95.19 436 PRO A C 1
ATOM 3326 O O . PRO A 1 436 ? -23.372 7.453 15.820 1.00 95.19 436 PRO A O 1
ATOM 3329 N N . VAL A 1 437 ? -22.335 9.434 15.916 1.00 95.19 437 VAL A N 1
ATOM 3330 C CA . VAL A 1 437 ? -22.376 9.775 14.481 1.00 95.19 437 VAL A CA 1
ATOM 3331 C C . VAL A 1 437 ? -21.952 8.639 13.538 1.00 95.19 437 VAL A C 1
ATOM 3333 O O . VAL A 1 437 ? -22.465 8.535 12.422 1.00 95.19 437 VAL A O 1
ATOM 3336 N N . GLY A 1 438 ? -21.053 7.755 13.971 1.00 95.44 438 GLY A N 1
ATOM 3337 C CA . GLY A 1 438 ? -20.594 6.617 13.173 1.00 95.44 438 GLY A CA 1
ATOM 3338 C C . GLY A 1 438 ? -21.323 5.294 13.431 1.00 95.44 438 GLY A C 1
ATOM 3339 O O . GLY A 1 438 ? -20.899 4.252 12.934 1.00 95.44 438 GLY A O 1
ATOM 3340 N N . HIS A 1 439 ? -22.391 5.302 14.229 1.00 96.38 439 HIS A N 1
ATOM 3341 C CA . HIS A 1 439 ? -23.206 4.122 14.501 1.00 96.38 439 HIS A CA 1
ATOM 3342 C C . HIS A 1 439 ? -24.103 3.785 13.302 1.00 96.38 439 HIS A C 1
ATOM 3344 O O . HIS A 1 439 ? -24.783 4.666 12.788 1.00 96.38 439 HIS A O 1
ATOM 3350 N N . HIS A 1 440 ? -24.217 2.506 12.927 1.00 93.81 440 HIS A N 1
ATOM 3351 C CA . HIS A 1 440 ? -24.974 2.045 11.746 1.00 93.81 440 HIS A CA 1
ATOM 3352 C C . HIS A 1 440 ? -26.441 2.527 11.644 1.00 93.81 440 HIS A C 1
ATOM 3354 O O . HIS A 1 440 ? -27.005 2.558 10.553 1.00 93.81 440 HIS A O 1
ATOM 3360 N N . LYS A 1 441 ? -27.076 2.913 12.763 1.00 94.81 441 LYS A N 1
ATOM 3361 C CA . LYS A 1 441 ? -28.433 3.508 12.784 1.00 94.81 441 LYS A CA 1
ATOM 3362 C C . LYS A 1 441 ? -28.481 4.977 12.334 1.00 94.81 441 LYS A C 1
ATOM 3364 O O . LYS A 1 441 ? -29.569 5.521 12.164 1.00 94.81 441 LYS A O 1
ATOM 3369 N N . ARG A 1 442 ? -27.340 5.644 12.152 1.00 94.75 442 ARG A N 1
ATOM 3370 C CA . ARG A 1 442 ? -27.257 7.034 11.689 1.00 94.75 442 ARG A CA 1
ATOM 3371 C C . ARG A 1 442 ? -27.147 7.056 10.164 1.00 94.75 442 ARG A C 1
ATOM 3373 O O . ARG A 1 442 ? -26.207 6.522 9.586 1.00 94.75 442 ARG A O 1
ATOM 3380 N N . ALA A 1 443 ? -28.083 7.735 9.501 1.00 93.44 443 ALA A N 1
ATOM 3381 C CA . ALA A 1 443 ? -28.147 7.774 8.035 1.00 93.44 443 ALA A CA 1
ATOM 3382 C C . ALA A 1 443 ? -26.873 8.338 7.369 1.00 93.44 443 ALA A C 1
ATOM 3384 O O . ALA A 1 443 ? -26.503 7.896 6.287 1.00 93.44 443 ALA A O 1
ATOM 3385 N N . MET A 1 444 ? -26.184 9.274 8.035 1.00 93.56 444 MET A N 1
ATOM 3386 C CA . MET A 1 444 ? -24.999 9.966 7.507 1.00 93.56 444 MET A CA 1
ATOM 3387 C C . MET A 1 444 ? -23.672 9.236 7.767 1.00 93.56 444 MET A C 1
ATOM 3389 O O . MET A 1 444 ? -22.617 9.758 7.412 1.00 93.56 444 MET A O 1
ATOM 3393 N N . THR A 1 445 ? -23.680 8.057 8.401 1.00 96.06 445 THR A N 1
ATOM 3394 C CA . THR A 1 445 ? -22.439 7.385 8.823 1.00 96.06 445 THR A CA 1
ATOM 3395 C C . THR A 1 445 ? -21.490 7.114 7.661 1.00 96.06 445 THR A C 1
ATOM 3397 O O . THR A 1 445 ? -20.322 7.481 7.746 1.00 96.06 445 THR A O 1
ATOM 3400 N N . LEU A 1 446 ? -21.965 6.511 6.566 1.00 95.81 446 LEU A N 1
ATOM 3401 C CA . LEU A 1 446 ? -21.084 6.139 5.450 1.00 95.81 446 LEU A CA 1
ATOM 3402 C C . LEU A 1 446 ? -20.536 7.368 4.702 1.00 95.81 446 LEU A C 1
ATOM 3404 O O . LEU A 1 446 ? -19.379 7.362 4.284 1.00 95.81 446 LEU A O 1
ATOM 3408 N N . ASP A 1 447 ? -21.322 8.442 4.598 1.00 96.69 447 ASP A N 1
ATOM 3409 C CA . ASP A 1 447 ? -20.857 9.717 4.031 1.00 96.69 447 ASP A CA 1
ATOM 3410 C C . ASP A 1 447 ? -19.782 10.357 4.924 1.00 96.69 447 ASP A C 1
ATOM 3412 O O . ASP A 1 447 ? -18.783 10.899 4.438 1.00 96.69 447 ASP A O 1
ATOM 3416 N N . GLY A 1 448 ? -19.948 10.234 6.244 1.00 96.94 448 GLY A N 1
ATOM 3417 C CA . GLY A 1 448 ? -18.944 10.617 7.230 1.00 96.94 448 GLY A CA 1
ATOM 3418 C C . GLY A 1 448 ? -17.647 9.817 7.089 1.00 96.94 448 GLY A C 1
ATOM 3419 O O . GLY A 1 448 ? -16.571 10.414 7.093 1.00 96.94 448 GLY A O 1
ATOM 3420 N N . VAL A 1 449 ? -17.733 8.497 6.878 1.00 97.94 449 VAL A N 1
ATOM 3421 C CA . VAL A 1 449 ? -16.561 7.635 6.623 1.00 97.94 449 VAL A CA 1
ATOM 3422 C C . VAL A 1 449 ? -15.815 8.092 5.372 1.00 97.94 449 VAL A C 1
ATOM 3424 O O . VAL A 1 449 ? -14.600 8.266 5.412 1.00 97.94 449 VAL A O 1
ATOM 3427 N N . MET A 1 450 ? -16.521 8.361 4.272 1.00 98.00 450 MET A N 1
ATOM 3428 C CA . MET A 1 450 ? -15.890 8.841 3.039 1.00 98.00 450 MET A CA 1
ATOM 3429 C C . MET A 1 450 ? -15.237 10.222 3.222 1.00 98.00 450 MET A C 1
ATOM 3431 O O . MET A 1 450 ? -14.148 10.476 2.704 1.00 98.00 450 MET A O 1
ATOM 3435 N N . THR A 1 451 ? -15.870 11.113 3.987 1.00 97.38 451 THR A N 1
ATOM 3436 C CA . THR A 1 451 ? -15.311 12.435 4.317 1.00 97.38 451 THR A CA 1
ATOM 3437 C C . THR A 1 451 ? -14.024 12.299 5.130 1.00 97.38 451 THR A C 1
ATOM 3439 O O . THR A 1 451 ? -13.005 12.902 4.782 1.00 97.38 451 THR A O 1
ATOM 3442 N N . LYS A 1 452 ? -14.039 11.450 6.165 1.00 96.50 452 LYS A N 1
ATOM 3443 C CA . LYS A 1 452 ? -12.858 11.100 6.963 1.00 96.50 452 LYS A CA 1
ATOM 3444 C C . LYS A 1 452 ? -11.760 10.489 6.096 1.00 96.50 452 LYS A C 1
ATOM 3446 O O . LYS A 1 452 ? -10.622 10.936 6.175 1.00 96.50 452 LYS A O 1
ATOM 3451 N N . PHE A 1 453 ? -12.090 9.517 5.246 1.00 98.25 453 PHE A N 1
ATOM 3452 C CA . PHE A 1 453 ? -11.131 8.880 4.347 1.00 98.25 453 PHE A CA 1
ATOM 3453 C C . PHE A 1 453 ? -10.424 9.912 3.466 1.00 98.25 453 PHE A C 1
ATOM 3455 O O . PHE A 1 453 ? -9.197 9.965 3.454 1.00 98.25 453 PHE A O 1
ATOM 3462 N N . ARG A 1 454 ? -11.174 10.795 2.792 1.00 98.12 454 ARG A N 1
ATOM 3463 C CA . ARG A 1 454 ? -10.588 11.853 1.952 1.00 98.12 454 ARG A CA 1
ATOM 3464 C C . ARG A 1 454 ? -9.680 12.792 2.746 1.00 98.12 454 ARG A C 1
ATOM 3466 O O . ARG A 1 454 ? -8.580 13.092 2.285 1.00 98.12 454 ARG A O 1
ATOM 3473 N N . ARG A 1 455 ? -10.106 13.218 3.941 1.00 96.12 455 ARG A N 1
ATOM 3474 C CA . ARG A 1 455 ? -9.283 14.041 4.842 1.00 96.12 455 ARG A CA 1
ATOM 3475 C C . ARG A 1 455 ? -7.980 13.325 5.193 1.00 96.12 455 ARG A C 1
ATOM 3477 O O . ARG A 1 455 ? -6.910 13.889 4.997 1.00 96.12 455 ARG A O 1
ATOM 3484 N N . ASN A 1 456 ? -8.064 12.084 5.657 1.00 96.56 456 ASN A N 1
ATOM 3485 C CA . ASN A 1 456 ? -6.903 11.317 6.092 1.00 96.56 456 ASN A CA 1
ATOM 3486 C C . ASN A 1 456 ? -5.934 11.039 4.931 1.00 96.56 456 ASN A C 1
ATOM 3488 O O . ASN A 1 456 ? -4.721 11.152 5.083 1.00 96.56 456 ASN A O 1
ATOM 3492 N N . MET A 1 457 ? -6.451 10.743 3.740 1.00 97.69 457 MET A N 1
ATOM 3493 C CA . MET A 1 457 ? -5.612 10.552 2.560 1.00 97.69 457 MET A CA 1
ATOM 3494 C C . MET A 1 457 ? -4.921 11.847 2.112 1.00 97.69 457 MET A C 1
ATOM 3496 O O . MET A 1 457 ? -3.795 11.786 1.620 1.00 97.69 457 MET A O 1
ATOM 3500 N N . SER A 1 458 ? -5.534 13.018 2.324 1.00 95.88 458 SER A N 1
ATOM 3501 C CA . SER A 1 458 ? -4.964 14.311 1.907 1.00 95.88 458 SER A CA 1
ATOM 3502 C C . SER A 1 458 ? -3.615 14.649 2.556 1.00 95.88 458 SER A C 1
ATOM 3504 O O . SER A 1 458 ? -2.855 15.437 1.998 1.00 95.88 458 SER A O 1
ATOM 3506 N N . TYR A 1 459 ? -3.264 14.006 3.678 1.00 92.88 459 TYR A N 1
ATOM 3507 C CA . TYR A 1 459 ? -1.942 14.149 4.295 1.00 92.88 459 TYR A CA 1
ATOM 3508 C C . TYR A 1 459 ? -0.798 13.700 3.381 1.00 92.88 459 TYR A C 1
ATOM 3510 O O . TYR A 1 459 ? 0.332 14.168 3.526 1.00 92.88 459 TYR A O 1
ATOM 3518 N N . MET A 1 460 ? -1.063 12.759 2.470 1.00 92.25 460 MET A N 1
ATOM 3519 C CA . MET A 1 460 ? -0.026 12.136 1.644 1.00 92.25 460 MET A CA 1
ATOM 3520 C C . MET A 1 460 ? -0.422 11.944 0.178 1.00 92.25 460 MET A C 1
ATOM 3522 O O . MET A 1 460 ? 0.429 11.523 -0.602 1.00 92.25 460 MET A O 1
ATOM 3526 N N . PHE A 1 461 ? -1.674 12.204 -0.208 1.00 92.50 461 PHE A N 1
ATOM 3527 C CA . PHE A 1 461 ? -2.220 11.948 -1.544 1.00 92.50 461 PHE A CA 1
ATOM 3528 C C . PHE A 1 461 ? -2.963 13.163 -2.098 1.00 92.50 461 PHE A C 1
ATOM 3530 O O . PHE A 1 461 ? -3.649 13.873 -1.365 1.00 92.50 461 PHE A O 1
ATOM 3537 N N . SER A 1 462 ? -2.831 13.394 -3.406 1.00 93.19 462 SER A N 1
ATOM 3538 C CA . SER A 1 462 ? -3.595 14.423 -4.113 1.00 93.19 462 SER A CA 1
ATOM 3539 C C . SER A 1 462 ? -5.065 14.020 -4.240 1.00 93.19 462 SER A C 1
ATOM 3541 O O . SER A 1 462 ? -5.405 12.838 -4.192 1.00 93.19 462 SER A O 1
ATOM 3543 N N . SER A 1 463 ? -5.955 14.988 -4.466 1.00 92.81 463 SER A N 1
ATOM 3544 C CA . SER A 1 463 ? -7.380 14.703 -4.681 1.00 92.81 463 SER A CA 1
ATOM 3545 C C . SER A 1 463 ? -7.617 13.734 -5.845 1.00 92.81 463 SER A C 1
ATOM 3547 O O . SER A 1 463 ? -8.433 12.830 -5.724 1.00 92.81 463 SER A O 1
ATOM 3549 N N . GLU A 1 464 ? -6.852 13.855 -6.933 1.00 90.75 464 GLU A N 1
ATOM 3550 C CA . GLU A 1 464 ? -6.942 12.959 -8.094 1.00 90.75 464 GLU A CA 1
ATOM 3551 C C . GLU A 1 464 ? -6.501 11.523 -7.762 1.00 90.75 464 GLU A C 1
ATOM 3553 O O . GLU A 1 464 ? -7.087 10.551 -8.237 1.00 90.75 464 GLU A O 1
ATOM 3558 N N . GLU A 1 465 ? -5.463 11.355 -6.938 1.00 90.44 465 GLU A N 1
ATOM 3559 C CA . GLU A 1 465 ? -5.056 10.036 -6.442 1.00 90.44 465 GLU A CA 1
ATOM 3560 C C . GLU A 1 465 ? -6.141 9.407 -5.572 1.00 90.44 465 GLU A C 1
ATOM 3562 O O . GLU A 1 465 ? -6.458 8.228 -5.737 1.00 90.44 465 GLU A O 1
ATOM 3567 N N . VAL A 1 466 ? -6.738 10.202 -4.684 1.00 95.81 466 VAL A N 1
ATOM 3568 C CA . VAL A 1 466 ? -7.833 9.752 -3.824 1.00 95.81 466 VAL A CA 1
ATOM 3569 C C . VAL A 1 466 ? -9.051 9.361 -4.654 1.00 95.81 466 VAL A C 1
ATOM 3571 O O . VAL A 1 466 ? -9.610 8.289 -4.428 1.00 95.81 466 VAL A O 1
ATOM 3574 N N . ASP A 1 467 ? -9.422 10.153 -5.659 1.00 94.56 467 ASP A N 1
ATOM 3575 C CA . ASP A 1 467 ? -10.545 9.837 -6.541 1.00 94.56 467 ASP A CA 1
ATOM 3576 C C . ASP A 1 467 ? -10.307 8.525 -7.302 1.00 94.56 467 ASP A C 1
ATOM 3578 O O . ASP A 1 467 ? -11.188 7.660 -7.318 1.00 94.56 467 ASP A O 1
ATOM 3582 N N . ARG A 1 468 ? -9.089 8.297 -7.818 1.00 93.50 468 ARG A N 1
ATOM 3583 C CA . ARG A 1 468 ? -8.709 7.012 -8.434 1.00 93.50 468 ARG A CA 1
ATOM 3584 C C . ARG A 1 468 ? -8.852 5.833 -7.473 1.00 93.50 468 ARG A C 1
ATOM 3586 O O . ARG A 1 468 ? -9.359 4.791 -7.878 1.00 93.50 468 ARG A O 1
ATOM 3593 N N . ILE A 1 469 ? -8.453 5.986 -6.210 1.00 96.56 469 ILE A N 1
ATOM 3594 C CA . ILE A 1 469 ? -8.616 4.942 -5.185 1.00 96.56 469 ILE A CA 1
ATOM 3595 C C . ILE A 1 469 ? -10.102 4.673 -4.907 1.00 96.56 469 ILE A C 1
ATOM 3597 O O . ILE A 1 469 ? -10.520 3.514 -4.860 1.00 96.56 469 ILE A O 1
ATOM 3601 N N . THR A 1 470 ? -10.915 5.726 -4.770 1.00 97.25 470 THR A N 1
ATOM 3602 C CA . THR A 1 470 ? -12.362 5.582 -4.533 1.00 97.25 470 THR A CA 1
ATOM 3603 C C . THR A 1 470 ? -13.117 5.008 -5.729 1.00 97.25 470 THR A C 1
ATOM 3605 O O . THR A 1 470 ? -14.155 4.385 -5.548 1.00 97.25 470 THR A O 1
ATOM 3608 N N . GLN A 1 471 ? -12.600 5.167 -6.947 1.00 96.19 471 GLN A N 1
ATOM 3609 C CA . GLN A 1 471 ? -13.146 4.500 -8.124 1.00 96.19 471 GLN A CA 1
ATOM 3610 C C . GLN A 1 471 ? -12.704 3.031 -8.188 1.00 96.19 471 GLN A C 1
ATOM 3612 O O . GLN A 1 471 ? -13.509 2.156 -8.500 1.00 96.19 471 GLN A O 1
ATOM 3617 N N . ALA A 1 472 ? -11.437 2.754 -7.870 1.00 93.44 472 ALA A N 1
ATOM 3618 C CA . ALA A 1 472 ? -10.850 1.419 -7.924 1.00 93.44 472 ALA A CA 1
ATOM 3619 C C . ALA A 1 472 ? -11.542 0.424 -6.978 1.00 93.44 472 ALA A C 1
ATOM 3621 O O . ALA A 1 472 ? -11.822 -0.704 -7.374 1.00 93.44 472 ALA A O 1
ATOM 3622 N N . ILE A 1 473 ? -11.878 0.853 -5.757 1.00 96.69 473 ILE A N 1
ATOM 3623 C CA . ILE A 1 473 ? -12.530 0.001 -4.746 1.00 96.69 473 ILE A CA 1
ATOM 3624 C C . ILE A 1 473 ? -13.925 -0.502 -5.170 1.00 96.69 473 ILE A C 1
ATOM 3626 O O . ILE A 1 473 ? -14.405 -1.501 -4.636 1.00 96.69 473 ILE A O 1
ATOM 3630 N N . GLU A 1 474 ? -14.584 0.157 -6.131 1.00 96.38 474 GLU A N 1
ATOM 3631 C CA . GLU A 1 474 ? -15.888 -0.275 -6.655 1.00 96.38 474 GLU A CA 1
ATOM 3632 C C . GLU A 1 474 ? -15.781 -1.420 -7.676 1.00 96.38 474 GLU A C 1
ATOM 3634 O O . GLU A 1 474 ? -16.789 -2.058 -7.991 1.00 96.38 474 GLU A O 1
ATOM 3639 N N . ASN A 1 475 ? -14.576 -1.719 -8.174 1.00 95.06 475 ASN A N 1
ATOM 3640 C CA . ASN A 1 475 ? -14.326 -2.855 -9.054 1.00 95.06 475 ASN A CA 1
ATOM 3641 C C . ASN A 1 475 ? -13.961 -4.111 -8.246 1.00 95.06 475 ASN A C 1
ATOM 3643 O O . ASN A 1 475 ? -12.799 -4.351 -7.924 1.00 95.06 475 ASN A O 1
ATOM 3647 N N . ASP A 1 476 ? -14.960 -4.947 -7.968 1.00 94.19 476 ASP A N 1
ATOM 3648 C CA . ASP A 1 476 ? -14.799 -6.204 -7.224 1.00 94.19 476 ASP A CA 1
ATOM 3649 C C . ASP A 1 476 ? -13.795 -7.182 -7.864 1.00 94.19 476 ASP A C 1
ATOM 3651 O O . ASP A 1 476 ? -13.163 -7.959 -7.145 1.00 94.19 476 ASP A O 1
ATOM 3655 N N . ASP A 1 477 ? -13.617 -7.139 -9.185 1.00 94.12 477 ASP A N 1
ATOM 3656 C CA . ASP A 1 477 ? -12.726 -8.048 -9.915 1.00 94.12 477 ASP A CA 1
ATOM 3657 C C . ASP A 1 477 ? -11.281 -7.537 -9.993 1.00 94.12 477 ASP A C 1
ATOM 3659 O O . ASP A 1 477 ? -10.397 -8.257 -10.459 1.00 94.12 477 ASP A O 1
ATOM 3663 N N . MET A 1 478 ? -11.011 -6.317 -9.515 1.00 92.12 478 MET A N 1
ATOM 3664 C CA . MET A 1 478 ? -9.666 -5.748 -9.524 1.00 92.12 478 MET A CA 1
ATOM 3665 C C . MET A 1 478 ? -8.695 -6.635 -8.728 1.00 92.12 478 MET A C 1
ATOM 3667 O O . MET A 1 478 ? -8.991 -6.972 -7.573 1.00 92.12 478 MET A O 1
ATOM 3671 N N . PRO A 1 479 ? -7.521 -6.982 -9.291 1.00 92.50 479 PRO A N 1
ATOM 3672 C CA . PRO A 1 479 ? -6.467 -7.641 -8.535 1.00 92.50 479 PRO A CA 1
ATOM 3673 C C . PRO A 1 479 ? -6.019 -6.770 -7.356 1.00 92.50 479 PRO A C 1
ATOM 3675 O O . PRO A 1 479 ? -5.734 -5.578 -7.503 1.00 92.50 479 PRO A O 1
ATOM 3678 N N . VAL A 1 480 ? -5.939 -7.358 -6.163 1.00 93.88 480 VAL A N 1
ATOM 3679 C CA . VAL A 1 480 ? -5.582 -6.630 -4.938 1.00 93.88 480 VAL A CA 1
ATOM 3680 C C . VAL A 1 480 ? -4.188 -6.012 -5.025 1.00 93.88 480 VAL A C 1
ATOM 3682 O O . VAL A 1 480 ? -3.954 -4.953 -4.453 1.00 93.88 480 VAL A O 1
ATOM 3685 N N . ASP A 1 481 ? -3.264 -6.620 -5.771 1.00 91.50 481 ASP A N 1
ATOM 3686 C CA . ASP A 1 481 ? -1.927 -6.071 -5.962 1.00 91.50 481 ASP A CA 1
ATOM 3687 C C . ASP A 1 481 ? -1.940 -4.780 -6.792 1.00 91.50 481 ASP A C 1
ATOM 3689 O O . ASP A 1 481 ? -1.101 -3.903 -6.570 1.00 91.50 481 ASP A O 1
ATOM 3693 N N . GLU A 1 482 ? -2.888 -4.623 -7.713 1.00 90.50 482 GLU A N 1
ATOM 3694 C CA . GLU A 1 482 ? -3.094 -3.359 -8.415 1.00 90.50 482 GLU A CA 1
ATOM 3695 C C . GLU A 1 482 ? -3.709 -2.314 -7.487 1.00 90.50 482 GLU A C 1
ATOM 3697 O O . GLU A 1 482 ? -3.253 -1.171 -7.477 1.00 90.50 482 GLU A O 1
ATOM 3702 N N . PHE A 1 483 ? -4.680 -2.708 -6.656 1.00 94.56 483 PHE A N 1
ATOM 3703 C CA . PHE A 1 483 ? -5.293 -1.808 -5.679 1.00 94.56 483 PHE A CA 1
ATOM 3704 C C . PHE A 1 483 ? -4.262 -1.299 -4.661 1.00 94.56 483 PHE A C 1
ATOM 3706 O O . PHE A 1 483 ? -4.110 -0.093 -4.474 1.00 94.56 483 PHE A O 1
ATOM 3713 N N . MET A 1 484 ? -3.465 -2.198 -4.078 1.00 95.38 484 MET A N 1
ATOM 3714 C CA . MET A 1 484 ? -2.388 -1.855 -3.143 1.00 95.38 484 MET A CA 1
ATOM 3715 C C . MET A 1 484 ? -1.293 -1.006 -3.804 1.00 95.38 484 MET A C 1
ATOM 3717 O O . MET A 1 484 ? -0.667 -0.180 -3.138 1.00 95.38 484 MET A O 1
ATOM 3721 N N . ALA A 1 485 ? -1.072 -1.143 -5.121 1.00 91.44 485 ALA A N 1
ATOM 3722 C CA . ALA A 1 485 ? -0.115 -0.310 -5.855 1.00 91.44 485 ALA A CA 1
ATOM 3723 C C . ALA A 1 485 ? -0.465 1.184 -5.817 1.00 91.44 485 ALA A C 1
ATOM 3725 O O . ALA A 1 485 ? 0.454 2.004 -5.858 1.00 91.44 485 ALA A O 1
ATOM 3726 N N . LEU A 1 486 ? -1.755 1.531 -5.720 1.00 92.38 486 LEU A N 1
ATOM 3727 C CA . LEU A 1 486 ? -2.229 2.919 -5.680 1.00 92.38 486 LEU A CA 1
ATOM 3728 C C . LEU A 1 486 ? -1.759 3.671 -4.428 1.00 92.38 486 LEU A C 1
ATOM 3730 O O . LEU A 1 486 ? -1.707 4.897 -4.434 1.00 92.38 486 LEU A O 1
ATOM 3734 N N . PHE A 1 487 ? -1.383 2.946 -3.372 1.00 94.44 487 PHE A N 1
ATOM 3735 C CA . PHE A 1 487 ? -0.972 3.523 -2.095 1.00 94.44 487 PHE A CA 1
ATOM 3736 C C . PHE A 1 487 ? 0.551 3.636 -1.930 1.00 94.44 487 PHE A C 1
ATOM 3738 O O . PHE A 1 487 ? 1.016 4.161 -0.920 1.00 94.44 487 PHE A O 1
ATOM 3745 N N . VAL A 1 488 ? 1.356 3.136 -2.872 1.00 88.44 488 VAL A N 1
ATOM 3746 C CA . VAL A 1 488 ? 2.818 3.071 -2.709 1.00 88.44 488 VAL A CA 1
ATOM 3747 C C . VAL A 1 488 ? 3.468 4.442 -2.896 1.00 88.44 488 VAL A C 1
ATOM 3749 O O . VAL A 1 488 ? 3.208 5.145 -3.872 1.00 88.44 488 VAL A O 1
ATOM 3752 N N . ARG A 1 489 ? 4.396 4.791 -2.000 1.00 83.69 489 ARG A N 1
ATOM 3753 C CA . ARG A 1 489 ? 5.219 6.008 -2.055 1.00 83.69 489 ARG A CA 1
ATOM 3754 C C . ARG A 1 489 ? 6.694 5.651 -2.058 1.00 83.69 489 ARG A C 1
ATOM 3756 O O . ARG A 1 489 ? 7.319 5.570 -1.010 1.00 83.69 489 ARG A O 1
ATOM 3763 N N . TRP A 1 490 ? 7.277 5.440 -3.230 1.00 64.88 490 TRP A N 1
ATOM 3764 C CA . TRP A 1 490 ? 8.681 5.048 -3.333 1.00 64.88 490 TRP A CA 1
ATOM 3765 C C . TRP A 1 490 ? 9.638 6.124 -2.795 1.00 64.88 490 TRP A C 1
ATOM 3767 O O . TRP A 1 490 ? 10.031 7.043 -3.513 1.00 64.88 490 TRP A O 1
ATOM 3777 N N . SER A 1 491 ? 10.061 5.983 -1.538 1.00 49.56 491 SER A N 1
ATOM 3778 C CA . SER A 1 491 ? 11.170 6.744 -0.968 1.00 49.56 491 SER A CA 1
ATOM 3779 C C . SER A 1 491 ? 12.477 6.261 -1.601 1.00 49.56 491 SER A C 1
ATOM 3781 O O . SER A 1 491 ? 12.874 5.116 -1.391 1.00 49.56 491 SER A O 1
ATOM 3783 N N . GLY A 1 492 ? 13.136 7.117 -2.384 1.00 50.72 492 GLY A N 1
ATOM 3784 C CA . GLY A 1 492 ? 14.419 6.795 -3.021 1.00 50.72 492 GLY A CA 1
ATOM 3785 C C . GLY A 1 492 ? 14.323 6.266 -4.452 1.00 50.72 492 GLY A C 1
ATOM 3786 O O . GLY A 1 492 ? 15.179 5.498 -4.885 1.00 50.72 492 GLY A O 1
ATOM 3787 N N . THR A 1 493 ? 13.312 6.675 -5.215 1.00 38.59 493 THR A N 1
ATOM 3788 C CA . THR A 1 493 ? 13.377 6.530 -6.671 1.00 38.59 493 THR A CA 1
ATOM 3789 C C . THR A 1 493 ? 14.197 7.668 -7.259 1.00 38.59 493 THR A C 1
ATOM 3791 O O . THR A 1 493 ? 14.097 8.823 -6.850 1.00 38.59 493 THR A O 1
ATOM 3794 N N . ALA A 1 494 ? 15.005 7.341 -8.260 1.00 43.59 494 ALA A N 1
ATOM 3795 C CA . ALA A 1 494 ? 15.313 8.261 -9.335 1.00 43.59 494 ALA A CA 1
ATOM 3796 C C . ALA A 1 494 ? 14.024 8.999 -9.737 1.00 43.59 494 ALA A C 1
ATOM 3798 O O . ALA A 1 494 ? 13.202 8.428 -10.447 1.00 43.59 494 ALA A O 1
ATOM 3799 N N . HIS A 1 495 ? 13.809 10.224 -9.234 1.00 47.81 495 HIS A N 1
ATOM 3800 C CA . HIS A 1 495 ? 12.693 11.078 -9.651 1.00 47.81 495 HIS A CA 1
ATOM 3801 C C . HIS A 1 495 ? 12.652 11.072 -11.178 1.00 47.81 495 HIS A C 1
ATOM 3803 O O . HIS A 1 495 ? 13.712 11.144 -11.774 1.00 47.81 495 HIS A O 1
ATOM 3809 N N . LEU A 1 496 ? 11.502 10.986 -11.839 1.00 50.16 496 LEU A N 1
ATOM 3810 C CA . LEU A 1 496 ? 11.427 10.784 -13.295 1.00 50.16 496 LEU A CA 1
ATOM 3811 C C . LEU A 1 496 ? 12.173 11.795 -14.198 1.00 50.16 496 LEU A C 1
ATOM 3813 O O . LEU A 1 496 ? 12.662 11.360 -15.248 1.00 50.16 496 LEU A O 1
ATOM 3817 N N . PRO A 1 497 ? 12.457 13.049 -13.774 1.00 54.97 497 PRO A N 1
ATOM 3818 C CA . PRO A 1 497 ? 13.495 13.877 -14.397 1.00 54.97 497 PRO A CA 1
ATOM 3819 C C . PRO A 1 497 ? 14.852 13.171 -14.568 1.00 54.97 497 PRO A C 1
ATOM 3821 O O . PRO A 1 497 ? 15.649 13.561 -15.407 1.00 54.97 497 PRO A O 1
ATOM 3824 N N . THR A 1 498 ? 15.121 12.107 -13.814 1.00 64.69 498 THR A N 1
ATOM 3825 C CA . THR A 1 498 ? 16.347 11.306 -13.809 1.00 64.69 498 THR A CA 1
ATOM 3826 C C . THR A 1 498 ? 16.437 10.357 -15.008 1.00 64.69 498 THR A C 1
ATOM 3828 O O . THR A 1 498 ? 17.556 10.087 -15.423 1.00 64.69 498 THR A O 1
ATOM 3831 N N . ILE A 1 499 ? 15.338 9.884 -15.624 1.00 73.38 499 ILE A N 1
ATOM 3832 C CA . ILE A 1 499 ? 15.431 9.052 -16.850 1.00 73.38 499 ILE A CA 1
ATOM 3833 C C . ILE A 1 499 ? 15.735 9.898 -18.075 1.00 73.38 499 ILE A C 1
ATOM 3835 O O . ILE A 1 499 ? 16.675 9.593 -18.817 1.00 73.38 499 ILE A O 1
ATOM 3839 N N . ALA A 1 500 ? 14.990 10.990 -18.247 1.00 78.69 500 ALA A N 1
ATOM 3840 C CA . ALA A 1 500 ? 15.306 11.993 -19.251 1.00 78.69 500 ALA A CA 1
ATOM 3841 C C . ALA A 1 500 ? 16.723 12.543 -19.016 1.00 78.69 500 ALA A C 1
ATOM 3843 O O . ALA A 1 500 ? 17.547 12.502 -19.924 1.00 78.69 500 ALA A O 1
ATOM 3844 N N . ALA A 1 501 ? 17.071 12.928 -17.780 1.00 84.06 501 ALA A N 1
ATOM 3845 C CA . ALA A 1 501 ? 18.418 13.403 -17.460 1.00 84.06 501 ALA A CA 1
ATOM 3846 C C . ALA A 1 501 ? 19.499 12.332 -17.649 1.00 84.06 501 ALA A C 1
ATOM 3848 O O . ALA A 1 501 ? 20.580 12.657 -18.118 1.00 84.06 501 ALA A O 1
ATOM 3849 N N . GLY A 1 502 ? 19.242 11.067 -17.316 1.00 89.00 502 GLY A N 1
ATOM 3850 C CA . GLY A 1 502 ? 20.176 9.965 -17.548 1.00 89.00 502 GLY A CA 1
ATOM 3851 C C . GLY A 1 502 ? 20.441 9.768 -19.039 1.00 89.00 502 GLY A C 1
ATOM 3852 O O . GLY A 1 502 ? 21.594 9.638 -19.448 1.00 89.00 502 GLY A O 1
ATOM 3853 N N . SER A 1 503 ? 19.388 9.839 -19.857 1.00 87.94 503 SER A N 1
ATOM 3854 C CA . SER A 1 503 ? 19.489 9.783 -21.320 1.00 87.94 503 SER A CA 1
ATOM 3855 C C . SER A 1 503 ? 20.265 10.979 -21.876 1.00 87.94 503 SER A C 1
ATOM 3857 O O . SER A 1 503 ? 21.201 10.784 -22.648 1.00 87.94 503 SER A O 1
ATOM 3859 N N . ILE A 1 504 ? 19.950 12.200 -21.425 1.00 90.56 504 ILE A N 1
ATOM 3860 C CA . ILE A 1 504 ? 20.666 13.433 -21.790 1.00 90.56 504 ILE A CA 1
ATOM 3861 C C . ILE A 1 504 ? 22.146 13.328 -21.406 1.00 90.56 504 ILE A C 1
ATOM 3863 O O . ILE A 1 504 ? 23.009 13.585 -22.237 1.00 90.56 504 ILE A O 1
ATOM 3867 N N . VAL A 1 505 ? 22.468 12.876 -20.190 1.00 93.25 505 VAL A N 1
ATOM 3868 C CA . VAL A 1 505 ? 23.857 12.674 -19.743 1.00 93.25 505 VAL A CA 1
ATOM 3869 C C . VAL A 1 505 ? 24.595 11.689 -20.651 1.00 93.25 505 VAL A C 1
ATOM 3871 O O . VAL A 1 505 ? 25.746 11.939 -21.009 1.00 93.25 505 VAL A O 1
ATOM 3874 N N . GLY A 1 506 ? 23.950 10.594 -21.059 1.00 93.25 506 GLY A N 1
ATOM 3875 C CA . GLY A 1 506 ? 24.524 9.653 -22.021 1.00 93.25 506 GLY A CA 1
ATOM 3876 C C . GLY A 1 506 ? 24.784 10.295 -23.387 1.00 93.25 506 GLY A C 1
ATOM 3877 O O . GLY A 1 506 ? 25.892 10.178 -23.920 1.00 93.25 506 GLY A O 1
ATOM 3878 N N . TYR A 1 507 ? 23.789 11.008 -23.925 1.00 91.94 507 TYR A N 1
ATOM 3879 C CA . TYR A 1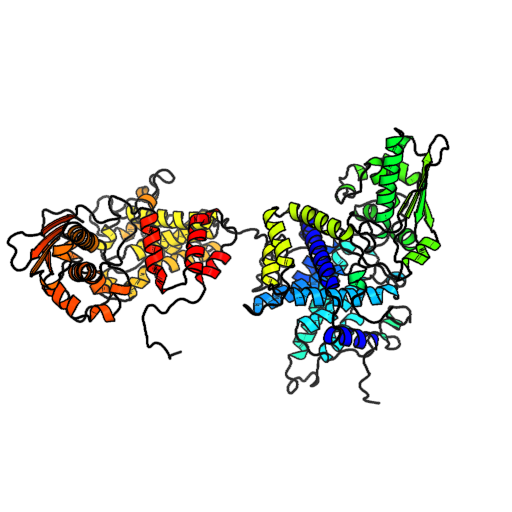 507 ? 23.879 11.716 -25.204 1.00 91.94 507 TYR A CA 1
ATOM 3880 C C . TYR A 1 507 ? 24.890 12.863 -25.202 1.00 91.94 507 TYR A C 1
ATOM 3882 O O . TYR A 1 507 ? 25.473 13.135 -26.244 1.00 91.94 507 TYR A O 1
ATOM 3890 N N . GLU A 1 508 ? 25.174 13.470 -24.052 1.00 93.75 508 GLU A N 1
ATOM 3891 C CA . GLU A 1 508 ? 26.247 14.456 -23.908 1.00 93.75 508 GLU A CA 1
ATOM 3892 C C . GLU A 1 508 ? 27.624 13.797 -23.795 1.00 93.75 508 GLU A C 1
ATOM 3894 O O . GLU A 1 508 ? 28.577 14.189 -24.466 1.00 93.75 508 GLU A O 1
ATOM 3899 N N . THR A 1 509 ? 27.752 12.774 -22.949 1.00 94.38 509 THR A N 1
ATOM 3900 C CA . THR A 1 509 ? 29.059 12.207 -22.586 1.00 94.38 509 THR A CA 1
ATOM 3901 C C . THR A 1 509 ? 29.737 11.522 -23.773 1.00 94.38 509 THR A C 1
ATOM 3903 O O . THR A 1 509 ? 30.934 11.703 -23.991 1.00 94.38 509 THR A O 1
ATOM 3906 N N . GLY A 1 510 ? 28.991 10.744 -24.565 1.00 93.56 510 GLY A N 1
ATOM 3907 C CA . GLY A 1 510 ? 29.554 9.976 -25.683 1.00 93.56 510 GLY A CA 1
ATOM 3908 C C . GLY A 1 510 ? 30.227 10.847 -26.753 1.00 93.56 510 GLY A C 1
ATOM 3909 O O . GLY A 1 510 ? 31.423 10.668 -27.006 1.00 93.56 510 GLY A O 1
ATOM 3910 N N . PRO A 1 511 ? 29.503 11.798 -27.375 1.00 92.69 511 PRO A N 1
ATOM 3911 C CA . PRO A 1 511 ? 30.067 12.721 -28.355 1.00 92.69 511 PRO A CA 1
ATOM 3912 C C . PRO A 1 511 ? 31.253 13.517 -27.811 1.00 92.69 511 PRO A C 1
ATOM 3914 O O . PRO A 1 511 ? 32.272 13.600 -28.491 1.00 92.69 511 PRO A O 1
ATOM 3917 N N . ARG A 1 512 ? 31.180 14.018 -26.570 1.00 94.25 512 ARG A N 1
ATOM 3918 C CA . ARG A 1 512 ? 32.266 14.778 -25.925 1.00 94.25 512 ARG A CA 1
ATOM 3919 C C . ARG A 1 512 ? 33.547 13.968 -25.760 1.00 94.25 512 ARG A C 1
ATOM 3921 O O . ARG A 1 512 ? 34.626 14.436 -26.120 1.00 94.25 512 ARG A O 1
ATOM 3928 N N . VAL A 1 513 ? 33.433 12.725 -25.287 1.00 94.81 513 VAL A N 1
ATOM 3929 C CA . VAL A 1 513 ? 34.570 11.791 -25.231 1.00 94.81 513 VAL A CA 1
ATOM 3930 C C . VAL A 1 513 ? 35.137 11.551 -26.634 1.00 94.81 513 VAL A C 1
ATOM 3932 O O . VAL A 1 513 ? 36.355 11.538 -26.812 1.00 94.81 513 VAL A O 1
ATOM 3935 N N . GLY A 1 514 ? 34.272 11.434 -27.646 1.00 93.81 514 GLY A N 1
ATOM 3936 C CA . GLY A 1 514 ? 34.678 11.335 -29.048 1.00 93.81 514 GLY A CA 1
ATOM 3937 C C . GLY A 1 514 ? 35.414 12.575 -29.569 1.00 93.81 514 GLY A C 1
ATOM 3938 O O . GLY A 1 514 ? 36.439 12.434 -30.236 1.00 93.81 514 GLY A O 1
ATOM 3939 N N . LEU A 1 515 ? 34.950 13.787 -29.245 1.00 93.56 515 LEU A N 1
ATOM 3940 C CA . LEU A 1 515 ? 35.607 15.051 -29.609 1.00 93.56 515 LEU A CA 1
ATOM 3941 C C . LEU A 1 515 ? 37.021 15.149 -29.024 1.00 93.56 515 LEU A C 1
ATOM 3943 O O . LEU A 1 515 ? 37.917 15.676 -29.686 1.00 93.56 515 LEU A O 1
ATOM 3947 N N . GLY A 1 516 ? 37.245 14.565 -27.843 1.00 94.88 516 GLY A N 1
ATOM 3948 C CA . GLY A 1 516 ? 38.571 14.458 -27.235 1.00 94.88 516 GLY A CA 1
ATOM 3949 C C . GLY A 1 516 ? 39.588 13.664 -28.067 1.00 94.88 516 GLY A C 1
ATOM 3950 O O . GLY A 1 516 ? 40.789 13.855 -27.900 1.00 94.88 516 GLY A O 1
ATOM 3951 N N . VAL A 1 517 ? 39.131 12.823 -28.999 1.00 93.62 517 VAL A N 1
ATOM 3952 C CA . VAL A 1 517 ? 39.956 12.056 -29.955 1.00 93.62 517 VAL A CA 1
ATOM 3953 C C . VAL A 1 517 ? 39.563 12.336 -31.412 1.00 93.62 517 VAL A C 1
ATOM 3955 O O . VAL A 1 517 ? 39.607 11.450 -32.264 1.00 93.62 517 VAL A O 1
ATOM 3958 N N . TYR A 1 518 ? 39.145 13.573 -31.707 1.00 91.88 518 TYR A N 1
ATOM 3959 C CA . TYR A 1 518 ? 38.815 14.050 -33.060 1.00 91.88 518 TYR A CA 1
ATOM 3960 C C . TYR A 1 518 ? 37.692 13.277 -33.784 1.00 91.88 518 TYR A C 1
ATOM 3962 O O . TYR A 1 518 ? 37.576 13.321 -35.014 1.00 91.88 518 TYR A O 1
ATOM 3970 N N . GLY A 1 519 ? 36.828 12.592 -33.032 1.00 87.00 519 GLY A N 1
ATOM 3971 C CA . GLY A 1 519 ? 35.595 11.971 -33.508 1.00 87.00 519 GLY A CA 1
ATOM 3972 C C . GLY A 1 519 ? 35.813 10.903 -34.582 1.00 87.00 519 GLY A C 1
ATOM 3973 O O . GLY A 1 519 ? 36.133 9.751 -34.283 1.00 87.00 519 GLY A O 1
ATOM 3974 N N . ILE A 1 520 ? 35.595 11.276 -35.850 1.00 80.31 520 ILE A N 1
ATOM 3975 C CA . ILE A 1 520 ? 35.602 10.362 -37.007 1.00 80.31 520 ILE A CA 1
ATOM 3976 C C . ILE A 1 520 ? 36.959 9.677 -37.235 1.00 80.31 520 ILE A C 1
ATOM 3978 O O . ILE A 1 520 ? 37.013 8.597 -37.822 1.00 80.31 520 ILE A O 1
ATOM 3982 N N . GLU A 1 521 ? 38.042 10.267 -36.732 1.00 83.31 521 GLU A N 1
ATOM 3983 C CA . GLU A 1 521 ? 39.401 9.725 -36.823 1.00 83.31 521 GLU A CA 1
ATOM 3984 C C . GLU A 1 521 ? 39.560 8.360 -36.133 1.00 83.31 521 GLU A C 1
ATOM 3986 O O . GLU A 1 521 ? 40.365 7.522 -36.537 1.00 83.31 521 GLU A O 1
ATOM 3991 N N . VAL A 1 522 ? 38.747 8.068 -35.120 1.00 87.19 522 VAL A N 1
ATOM 3992 C CA . VAL A 1 522 ? 38.745 6.745 -34.485 1.00 87.19 522 VAL A CA 1
ATOM 3993 C C . VAL A 1 522 ? 38.331 5.656 -35.484 1.00 87.19 522 VAL A C 1
ATOM 3995 O O . VAL A 1 522 ? 38.920 4.575 -35.483 1.00 87.19 522 VAL A O 1
ATOM 3998 N N . LEU A 1 523 ? 37.406 5.964 -36.404 1.00 84.94 523 LEU A N 1
ATOM 3999 C CA . LEU A 1 523 ? 36.967 5.031 -37.447 1.00 84.94 523 LEU A CA 1
ATOM 4000 C C . LEU A 1 523 ? 38.077 4.743 -38.464 1.00 84.94 523 LEU A C 1
ATOM 4002 O O . LEU A 1 523 ? 38.255 3.592 -38.861 1.00 84.94 523 LEU A O 1
ATOM 4006 N N . SER A 1 524 ? 38.828 5.770 -38.886 1.00 82.06 524 SER A N 1
ATOM 4007 C CA . SER A 1 524 ? 39.889 5.616 -39.895 1.00 82.06 524 SER A CA 1
ATOM 4008 C C . SER A 1 524 ? 41.069 4.785 -39.393 1.00 82.06 524 SER A C 1
ATOM 4010 O O . SER A 1 524 ? 41.772 4.183 -40.199 1.00 82.06 524 SER A O 1
ATOM 4012 N N . ARG A 1 525 ? 41.246 4.682 -38.072 1.00 85.12 525 ARG A N 1
ATOM 4013 C CA . ARG A 1 525 ? 42.268 3.837 -37.434 1.00 85.12 525 ARG A CA 1
ATOM 4014 C C . ARG A 1 525 ? 41.785 2.424 -37.100 1.00 85.12 525 ARG A C 1
ATOM 4016 O O . ARG A 1 525 ? 42.462 1.698 -36.382 1.00 85.12 525 ARG A O 1
ATOM 4023 N N . GLY A 1 526 ? 40.618 2.027 -37.605 1.00 86.19 526 GLY A N 1
ATOM 4024 C CA . GLY A 1 526 ? 40.126 0.659 -37.465 1.00 86.19 526 GLY A CA 1
ATOM 4025 C C . GLY A 1 526 ? 39.370 0.375 -36.166 1.00 86.19 526 GLY A C 1
ATOM 4026 O O . GLY A 1 526 ? 39.103 -0.791 -35.880 1.00 86.19 526 GLY A O 1
ATOM 4027 N N . TRP A 1 527 ? 38.964 1.401 -35.412 1.00 90.44 527 TRP A N 1
ATOM 4028 C CA . TRP A 1 527 ? 38.154 1.248 -34.201 1.00 90.44 527 TRP A CA 1
ATOM 4029 C C . TRP A 1 527 ? 36.684 1.580 -34.440 1.00 90.44 527 TRP A C 1
ATOM 4031 O O . TRP A 1 527 ? 36.342 2.529 -35.142 1.00 90.44 527 TRP A O 1
ATOM 4041 N N . HIS A 1 528 ? 35.790 0.831 -33.801 1.00 90.75 528 HIS A N 1
ATOM 4042 C CA . HIS A 1 528 ? 34.354 1.070 -33.852 1.00 90.75 528 HIS A CA 1
ATOM 4043 C C . HIS A 1 528 ? 33.929 2.139 -32.839 1.00 90.75 528 HIS A C 1
ATOM 4045 O O . HIS A 1 528 ? 33.866 1.868 -31.643 1.00 90.75 528 HIS A O 1
ATOM 4051 N N . SER A 1 529 ? 33.570 3.340 -33.309 1.00 90.25 529 SER A N 1
ATOM 4052 C CA . SER A 1 529 ? 33.263 4.498 -32.448 1.00 90.25 529 SER A CA 1
ATOM 4053 C C . SER A 1 529 ? 32.240 4.199 -31.350 1.00 90.25 529 SER A C 1
ATOM 4055 O O . SER A 1 529 ? 32.472 4.543 -30.198 1.00 90.25 529 SER A O 1
ATOM 4057 N N . GLY A 1 530 ? 31.152 3.487 -31.664 1.00 89.06 530 GLY A N 1
ATOM 4058 C CA . GLY A 1 530 ? 30.137 3.118 -30.671 1.00 89.06 530 GLY A CA 1
ATOM 4059 C C . GLY A 1 530 ? 30.669 2.248 -29.524 1.00 89.06 530 GLY A C 1
ATOM 4060 O O . GLY A 1 530 ? 30.210 2.384 -28.396 1.00 89.06 530 GLY A O 1
ATOM 4061 N N . ALA A 1 531 ? 31.672 1.405 -29.790 1.00 91.19 531 ALA A N 1
ATOM 4062 C CA . ALA A 1 531 ? 32.296 0.543 -28.787 1.00 91.19 531 ALA A CA 1
ATOM 4063 C C . ALA A 1 531 ? 33.383 1.268 -27.977 1.00 91.19 531 ALA A C 1
ATOM 4065 O O . ALA A 1 531 ? 33.692 0.861 -26.859 1.00 91.19 531 ALA A O 1
ATOM 4066 N N . ILE A 1 532 ? 33.955 2.340 -28.539 1.00 94.38 532 ILE A N 1
ATOM 4067 C CA . ILE A 1 532 ? 34.971 3.163 -27.879 1.00 94.38 532 ILE A CA 1
ATOM 4068 C C . ILE A 1 532 ? 34.325 4.249 -27.013 1.00 94.38 532 ILE A C 1
ATOM 4070 O O . ILE A 1 532 ? 34.659 4.369 -25.842 1.00 94.38 532 ILE A O 1
ATOM 4074 N N . PHE A 1 533 ? 33.370 5.012 -27.550 1.00 94.19 533 PHE A N 1
ATOM 4075 C CA . PHE A 1 533 ? 32.753 6.151 -26.851 1.00 94.19 533 PHE A CA 1
ATOM 4076 C C . PHE A 1 533 ? 31.596 5.731 -25.935 1.00 94.19 533 PHE A C 1
ATOM 4078 O O . PHE A 1 533 ? 31.349 6.347 -24.898 1.00 94.19 533 PHE A O 1
ATOM 4085 N N . GLY A 1 534 ? 30.879 4.670 -26.314 1.00 94.75 534 GLY A N 1
ATOM 4086 C CA . GLY A 1 534 ? 29.669 4.222 -25.631 1.00 94.75 534 GLY A CA 1
ATOM 4087 C C . GLY A 1 534 ? 29.846 3.770 -24.172 1.00 94.75 534 GLY A C 1
ATOM 4088 O O . GLY A 1 534 ? 28.944 4.054 -23.387 1.00 94.75 534 GLY A O 1
ATOM 4089 N N . PRO A 1 535 ? 30.953 3.117 -23.750 1.00 97.06 535 PRO A N 1
ATOM 4090 C CA . PRO A 1 535 ? 31.122 2.696 -22.358 1.00 97.06 535 PRO A CA 1
ATOM 4091 C C . PRO A 1 535 ? 31.071 3.860 -21.363 1.00 97.06 535 PRO A C 1
ATOM 4093 O O . PRO A 1 535 ? 30.333 3.786 -20.383 1.00 97.06 535 PRO A O 1
ATOM 4096 N N . ALA A 1 536 ? 31.792 4.954 -21.635 1.00 96.94 536 ALA A N 1
ATOM 4097 C CA . ALA A 1 536 ? 31.785 6.145 -20.783 1.00 96.94 536 ALA A CA 1
ATOM 4098 C C . ALA A 1 536 ? 30.392 6.793 -20.735 1.00 96.94 536 ALA A C 1
ATOM 4100 O O . ALA A 1 536 ? 29.898 7.123 -19.658 1.00 96.94 536 ALA A O 1
ATOM 4101 N N . ALA A 1 537 ? 29.728 6.899 -21.891 1.00 96.56 537 ALA A N 1
ATOM 4102 C CA . ALA A 1 537 ? 28.368 7.422 -21.992 1.00 96.56 537 ALA A CA 1
ATOM 4103 C C . ALA A 1 537 ? 27.360 6.595 -21.188 1.00 96.56 537 ALA A C 1
ATOM 4105 O O . ALA A 1 537 ? 26.581 7.134 -20.403 1.00 96.56 537 ALA A O 1
ATOM 4106 N N . SER A 1 538 ? 27.408 5.272 -21.346 1.00 97.31 538 SER A N 1
ATOM 4107 C CA . SER A 1 538 ? 26.523 4.354 -20.640 1.00 97.31 538 SER A CA 1
ATOM 4108 C C . SER A 1 538 ? 26.803 4.328 -19.139 1.00 97.31 538 SER A C 1
ATOM 4110 O O . SER A 1 538 ? 25.855 4.201 -18.368 1.00 97.31 538 SER A O 1
ATOM 4112 N N . ALA A 1 539 ? 28.064 4.450 -18.714 1.00 97.88 539 ALA A N 1
ATOM 4113 C CA . ALA A 1 539 ? 28.423 4.535 -17.302 1.00 97.88 539 ALA A CA 1
ATOM 4114 C C . ALA A 1 539 ? 27.888 5.819 -16.668 1.00 97.88 539 ALA A C 1
ATOM 4116 O O . ALA A 1 539 ? 27.253 5.753 -15.621 1.00 97.88 539 ALA A O 1
ATOM 4117 N N . ALA A 1 540 ? 28.079 6.969 -17.321 1.00 96.62 540 ALA A N 1
ATOM 4118 C CA . ALA A 1 540 ? 27.575 8.250 -16.836 1.00 96.62 540 ALA A CA 1
ATOM 4119 C C . ALA A 1 540 ? 26.038 8.265 -16.756 1.00 96.62 540 ALA A C 1
ATOM 4121 O O . ALA A 1 540 ? 25.479 8.663 -15.733 1.00 96.62 540 ALA A O 1
ATOM 4122 N N . ALA A 1 541 ? 25.353 7.760 -17.789 1.00 95.88 541 ALA A N 1
ATOM 4123 C CA . ALA A 1 541 ? 23.897 7.637 -17.809 1.00 95.88 541 ALA A CA 1
ATOM 4124 C C . ALA A 1 541 ? 23.380 6.719 -16.687 1.00 95.88 541 ALA A C 1
ATOM 4126 O O . ALA A 1 541 ? 22.526 7.121 -15.897 1.00 95.88 541 ALA A O 1
ATOM 4127 N N . ALA A 1 542 ? 23.928 5.504 -16.571 1.00 95.06 542 ALA A N 1
ATOM 4128 C CA . ALA A 1 542 ? 23.524 4.539 -15.550 1.00 95.06 542 ALA A CA 1
ATOM 4129 C C . ALA A 1 542 ? 23.848 5.027 -14.131 1.00 95.06 542 ALA A C 1
ATOM 4131 O O . ALA A 1 542 ? 23.022 4.897 -13.232 1.00 95.06 542 ALA A O 1
ATOM 4132 N N . ALA A 1 543 ? 25.012 5.640 -13.917 1.00 95.06 543 ALA A N 1
ATOM 4133 C CA . ALA A 1 543 ? 25.391 6.192 -12.623 1.00 95.06 543 ALA A CA 1
ATOM 4134 C C . ALA A 1 543 ? 24.502 7.383 -12.221 1.00 95.06 543 ALA A C 1
ATOM 4136 O O . ALA A 1 543 ? 24.135 7.499 -11.052 1.00 95.06 543 ALA A O 1
ATOM 4137 N N . LYS A 1 544 ? 24.078 8.218 -13.184 1.00 91.81 544 LYS A N 1
ATOM 4138 C CA . LYS A 1 544 ? 23.086 9.278 -12.948 1.00 91.81 544 LYS A CA 1
ATOM 4139 C C . LYS A 1 544 ? 21.721 8.704 -12.565 1.00 91.81 544 LYS A C 1
ATOM 4141 O O . LYS A 1 544 ? 21.121 9.187 -11.608 1.00 91.81 544 LYS A O 1
ATOM 4146 N N . LEU A 1 545 ? 21.262 7.667 -13.271 1.00 87.81 545 LEU A N 1
ATOM 4147 C CA . LEU A 1 545 ? 20.030 6.933 -12.950 1.00 87.81 545 LEU A CA 1
ATOM 4148 C C . LEU A 1 545 ? 20.068 6.322 -11.549 1.00 87.81 545 LEU A C 1
ATOM 4150 O O . LEU A 1 545 ? 19.081 6.367 -10.826 1.00 87.81 545 LEU A O 1
ATOM 4154 N N . LEU A 1 546 ? 21.220 5.791 -11.152 1.00 86.56 546 LEU A N 1
ATOM 4155 C CA . LEU A 1 546 ? 21.455 5.218 -9.829 1.00 86.56 546 LEU A CA 1
ATOM 4156 C C . LEU A 1 546 ? 21.722 6.273 -8.741 1.00 86.56 546 LEU A C 1
ATOM 4158 O O . LEU A 1 546 ? 21.984 5.892 -7.604 1.00 86.56 546 LEU A O 1
ATOM 4162 N N . GLN A 1 547 ? 21.672 7.569 -9.079 1.00 87.12 547 GLN A N 1
ATOM 4163 C CA . GLN A 1 547 ? 21.960 8.695 -8.182 1.00 87.12 547 GLN A CA 1
ATOM 4164 C C . GLN A 1 547 ? 23.310 8.574 -7.455 1.00 87.12 547 GLN A C 1
ATOM 4166 O O . GLN A 1 547 ? 23.443 8.936 -6.286 1.00 87.12 547 GLN A O 1
ATOM 4171 N N . LEU A 1 548 ? 24.332 8.060 -8.142 1.00 89.56 548 LEU A N 1
ATOM 4172 C CA . LEU A 1 548 ? 25.656 7.917 -7.544 1.00 89.56 548 LEU A CA 1
ATOM 4173 C C . LEU A 1 548 ? 26.303 9.294 -7.303 1.00 89.56 548 LEU A C 1
ATOM 4175 O O . LEU A 1 548 ? 26.129 10.206 -8.119 1.00 89.56 548 LEU A O 1
ATOM 4179 N N . PRO A 1 549 ? 27.081 9.467 -6.216 1.00 89.00 549 PRO A N 1
ATOM 4180 C CA . PRO A 1 549 ? 27.855 10.686 -6.006 1.00 89.00 549 PRO A CA 1
ATOM 4181 C C . PRO A 1 549 ? 28.928 10.843 -7.092 1.00 89.00 549 PRO A C 1
ATOM 4183 O O . PRO A 1 549 ? 29.382 9.859 -7.676 1.00 89.00 549 PRO A O 1
ATOM 4186 N N . ALA A 1 550 ? 29.385 12.077 -7.328 1.00 94.19 550 ALA A N 1
ATOM 4187 C CA . ALA A 1 550 ? 30.354 12.397 -8.384 1.00 94.19 550 ALA A CA 1
ATOM 4188 C C . ALA A 1 550 ? 31.619 11.518 -8.347 1.00 94.19 550 ALA A C 1
ATOM 4190 O O . ALA A 1 550 ? 32.112 11.097 -9.391 1.00 94.19 550 ALA A O 1
ATOM 4191 N 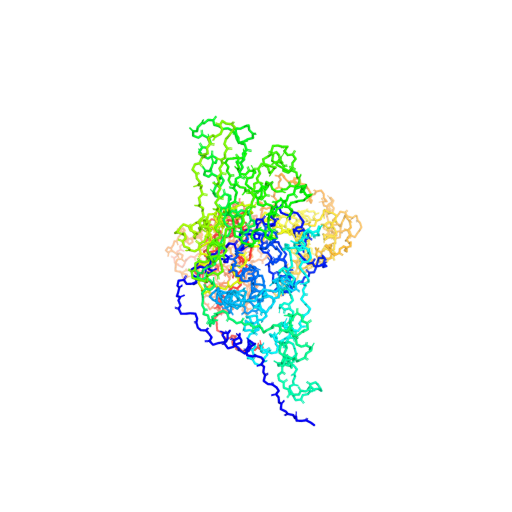N . THR A 1 551 ? 32.099 11.176 -7.150 1.00 94.56 551 THR A N 1
ATOM 4192 C CA . THR A 1 551 ? 33.250 10.284 -6.954 1.00 94.56 551 THR A CA 1
ATOM 4193 C C . THR A 1 551 ? 33.004 8.877 -7.500 1.00 94.56 551 THR A C 1
ATOM 4195 O O . THR A 1 551 ? 33.864 8.340 -8.193 1.00 94.56 551 THR A O 1
ATOM 4198 N N . ALA A 1 552 ? 31.822 8.309 -7.254 1.00 94.75 552 ALA A N 1
ATOM 4199 C CA . ALA A 1 552 ? 31.424 7.000 -7.765 1.00 94.75 552 ALA A CA 1
ATOM 4200 C C . ALA A 1 552 ? 31.060 7.041 -9.261 1.00 94.75 552 ALA A C 1
ATOM 4202 O O . ALA A 1 552 ? 31.261 6.056 -9.968 1.00 94.75 552 ALA A O 1
ATOM 4203 N N . ILE A 1 553 ? 30.576 8.179 -9.778 1.00 97.06 553 ILE A N 1
ATOM 4204 C CA . ILE A 1 553 ? 30.420 8.384 -11.230 1.00 97.06 553 ILE A CA 1
ATOM 4205 C C . ILE A 1 553 ? 31.791 8.322 -11.915 1.00 97.06 553 ILE A C 1
ATOM 4207 O O . ILE A 1 553 ? 31.937 7.639 -12.927 1.00 97.06 553 ILE A O 1
ATOM 4211 N N . GLU A 1 554 ? 32.805 8.984 -11.354 1.00 96.94 554 GLU A N 1
ATOM 4212 C CA . GLU A 1 554 ? 34.175 8.910 -11.868 1.00 96.94 554 GLU A CA 1
ATOM 4213 C C . GLU A 1 554 ? 34.708 7.469 -11.837 1.00 96.94 554 GLU A C 1
ATOM 4215 O O . GLU A 1 554 ? 35.311 7.021 -12.811 1.00 96.94 554 GLU A O 1
ATOM 4220 N N . ASP A 1 555 ? 34.435 6.716 -10.765 1.00 97.75 555 ASP A N 1
ATOM 4221 C CA . ASP A 1 555 ? 34.793 5.295 -10.680 1.00 97.75 555 ASP A CA 1
ATOM 4222 C C . ASP A 1 555 ? 34.121 4.464 -11.780 1.00 97.75 555 ASP A C 1
ATOM 4224 O O . ASP A 1 555 ? 34.784 3.678 -12.463 1.00 97.75 555 ASP A O 1
ATOM 4228 N N . ALA A 1 556 ? 32.823 4.676 -12.007 1.00 98.06 556 ALA A N 1
ATOM 4229 C CA . ALA A 1 556 ? 32.071 4.006 -13.062 1.00 98.06 556 ALA A CA 1
ATOM 4230 C C . ALA A 1 556 ? 32.639 4.317 -14.456 1.00 98.06 556 ALA A C 1
ATOM 4232 O O . ALA A 1 556 ? 32.876 3.401 -15.245 1.00 98.06 556 ALA A O 1
ATOM 4233 N N . VAL A 1 557 ? 32.913 5.589 -14.762 1.00 97.88 557 VAL A N 1
ATOM 4234 C CA . VAL A 1 557 ? 33.529 5.989 -16.039 1.00 97.88 557 VAL A CA 1
ATOM 4235 C C . VAL A 1 557 ? 34.928 5.382 -16.176 1.00 97.88 557 VAL A C 1
ATOM 4237 O O . VAL A 1 557 ? 35.247 4.819 -17.222 1.00 97.88 557 VAL A O 1
ATOM 4240 N N . GLY A 1 558 ? 35.731 5.406 -15.108 1.00 97.31 558 GLY A N 1
ATOM 4241 C CA . GLY A 1 558 ? 37.045 4.766 -15.026 1.00 97.31 558 GLY A CA 1
ATOM 4242 C C . GLY A 1 558 ? 37.017 3.291 -15.416 1.00 97.31 558 GLY A C 1
ATOM 4243 O O . GLY A 1 558 ? 37.756 2.859 -16.299 1.00 97.31 558 GLY A O 1
ATOM 4244 N N . MET A 1 559 ? 36.132 2.518 -14.787 1.00 97.56 559 MET A N 1
ATOM 4245 C CA . MET A 1 559 ? 35.976 1.084 -15.052 1.00 97.56 559 MET A CA 1
ATOM 4246 C C . MET A 1 559 ? 35.393 0.780 -16.435 1.00 97.56 559 MET A C 1
ATOM 4248 O O . MET A 1 559 ? 35.764 -0.220 -17.057 1.00 97.56 559 MET A O 1
ATOM 4252 N N . ALA A 1 560 ? 34.475 1.612 -16.926 1.00 97.56 560 ALA A N 1
ATOM 4253 C CA . ALA A 1 560 ? 33.875 1.426 -18.242 1.00 97.56 560 ALA A CA 1
ATOM 4254 C C . ALA A 1 560 ? 34.883 1.692 -19.368 1.00 97.56 560 ALA A C 1
ATOM 4256 O O . ALA A 1 560 ? 34.945 0.921 -20.327 1.00 97.56 560 ALA A O 1
ATOM 4257 N N . CYS A 1 561 ? 35.715 2.729 -19.229 1.00 96.25 561 CYS A N 1
ATOM 4258 C CA . CYS A 1 561 ? 36.775 3.066 -20.179 1.00 96.25 561 CYS A CA 1
ATOM 4259 C C . CYS A 1 561 ? 37.811 1.943 -20.338 1.00 96.25 561 CYS A C 1
ATOM 4261 O O . CYS A 1 561 ? 38.257 1.694 -21.454 1.00 96.25 561 CYS A O 1
ATOM 4263 N N . THR A 1 562 ? 38.140 1.209 -19.268 1.00 91.94 562 THR A N 1
ATOM 4264 C CA . THR A 1 562 ? 39.033 0.032 -19.332 1.00 91.94 562 THR A CA 1
ATOM 4265 C C . THR A 1 562 ? 38.494 -1.080 -20.235 1.00 91.94 562 THR A C 1
ATOM 4267 O O . THR A 1 562 ? 39.257 -1.881 -20.765 1.00 91.94 562 THR A O 1
ATOM 4270 N N . GLN A 1 563 ? 37.177 -1.140 -20.422 1.00 92.94 563 GLN A N 1
ATOM 4271 C CA . GLN A 1 563 ? 36.509 -2.162 -21.227 1.00 92.94 563 GLN A CA 1
ATOM 4272 C C . GLN A 1 563 ? 36.131 -1.651 -22.627 1.00 92.94 563 GLN A C 1
ATOM 4274 O O . GLN A 1 563 ? 35.401 -2.329 -23.355 1.00 92.94 563 GLN A O 1
ATOM 4279 N N . ALA A 1 564 ? 36.577 -0.452 -23.009 1.00 93.19 564 ALA A N 1
ATOM 4280 C CA . ALA A 1 564 ? 36.331 0.100 -24.332 1.00 93.19 564 ALA A CA 1
ATOM 4281 C C . ALA A 1 564 ? 37.133 -0.666 -25.392 1.00 93.19 564 ALA A C 1
ATOM 4283 O O . ALA A 1 564 ? 38.354 -0.781 -25.310 1.00 93.19 564 ALA A O 1
ATOM 4284 N N . GLY A 1 565 ? 36.447 -1.191 -26.407 1.00 89.38 565 GLY A N 1
ATOM 4285 C CA . GLY A 1 565 ? 37.095 -1.968 -27.458 1.00 89.38 565 GLY A CA 1
ATOM 4286 C C . GLY A 1 565 ? 36.111 -2.499 -28.490 1.00 89.38 565 GLY A C 1
ATOM 4287 O O . GLY A 1 565 ? 35.053 -3.017 -28.148 1.00 89.38 565 GLY A O 1
ATOM 4288 N N . GLY A 1 566 ? 36.472 -2.383 -29.767 1.00 89.06 566 GLY A N 1
ATOM 4289 C CA . GLY A 1 566 ? 35.686 -2.910 -30.880 1.00 89.06 566 GLY A CA 1
ATOM 4290 C C . GLY A 1 566 ? 36.351 -2.615 -32.219 1.00 89.06 566 GLY A C 1
ATOM 4291 O O . GLY A 1 566 ? 36.746 -1.481 -32.480 1.00 89.06 566 GLY A O 1
ATOM 4292 N N . LEU A 1 567 ? 36.486 -3.630 -33.070 1.00 88.88 567 LEU A N 1
ATOM 4293 C CA . LEU A 1 567 ? 37.170 -3.508 -34.357 1.00 88.88 567 LEU A CA 1
ATOM 4294 C C . LEU A 1 567 ? 36.215 -3.036 -35.457 1.00 88.88 567 LEU A C 1
ATOM 4296 O O . LEU A 1 567 ? 35.095 -3.536 -35.587 1.00 88.88 567 LEU A O 1
ATOM 4300 N N . MET A 1 568 ? 36.687 -2.117 -36.301 1.00 85.94 568 MET A N 1
ATOM 4301 C CA . MET A 1 568 ? 35.962 -1.643 -37.483 1.00 85.94 568 MET A CA 1
ATOM 4302 C C . MET A 1 568 ? 35.805 -2.734 -38.543 1.00 85.94 568 MET A C 1
ATOM 4304 O O . MET A 1 568 ? 34.875 -2.671 -39.338 1.00 85.94 568 MET A O 1
ATOM 4308 N N . SER A 1 569 ? 36.646 -3.776 -38.525 1.00 82.12 569 SER A N 1
ATOM 4309 C CA . SER A 1 569 ? 36.495 -4.944 -39.404 1.00 82.12 569 SER A CA 1
ATOM 4310 C C . SER A 1 569 ? 35.116 -5.605 -39.292 1.00 82.12 569 SER A C 1
ATOM 4312 O O . SER A 1 569 ? 34.663 -6.216 -40.255 1.00 82.12 569 SER A O 1
ATOM 4314 N N . ALA A 1 570 ? 34.391 -5.399 -38.183 1.00 75.75 570 ALA A N 1
ATOM 4315 C CA . ALA A 1 570 ? 32.998 -5.813 -38.040 1.00 75.75 570 ALA A CA 1
ATOM 4316 C C . ALA A 1 570 ? 32.073 -5.269 -39.152 1.00 75.75 570 ALA A C 1
ATOM 4318 O O . ALA A 1 570 ? 31.023 -5.852 -39.407 1.00 75.75 570 ALA A O 1
ATOM 4319 N N . GLN A 1 571 ? 32.440 -4.178 -39.837 1.00 73.31 571 GLN A N 1
ATOM 4320 C CA . GLN A 1 571 ? 31.649 -3.611 -40.933 1.00 73.31 571 GLN A CA 1
ATOM 4321 C C . GLN A 1 571 ? 31.559 -4.511 -42.178 1.00 73.31 571 GLN A C 1
ATOM 4323 O O . GLN A 1 571 ? 30.618 -4.347 -42.953 1.00 73.31 571 GLN A O 1
ATOM 4328 N N . TYR A 1 572 ? 32.488 -5.459 -42.352 1.00 72.50 572 TYR A N 1
ATOM 4329 C CA . TYR A 1 572 ? 32.517 -6.413 -43.466 1.00 72.50 572 TYR A CA 1
ATOM 4330 C C . TYR A 1 572 ? 31.665 -7.654 -43.150 1.00 72.50 572 TYR A C 1
ATOM 4332 O O . TYR A 1 572 ? 32.169 -8.762 -43.032 1.00 72.50 572 TYR A O 1
ATOM 4340 N N . GLU A 1 573 ? 30.358 -7.437 -42.975 1.00 63.34 573 GLU A N 1
ATOM 4341 C CA . GLU A 1 573 ? 29.323 -8.491 -42.922 1.00 63.34 573 GLU A CA 1
ATOM 4342 C C . GLU A 1 573 ? 29.289 -9.391 -41.672 1.00 63.34 573 GLU A C 1
ATOM 4344 O O . GLU A 1 573 ? 28.540 -10.366 -41.624 1.00 63.34 573 GLU A O 1
ATOM 4349 N N . SER A 1 574 ? 30.001 -9.035 -40.598 1.00 69.69 574 SER A N 1
ATOM 4350 C CA . SER A 1 574 ? 29.897 -9.765 -39.329 1.00 69.69 574 SER A CA 1
ATOM 4351 C C . SER A 1 574 ? 28.653 -9.366 -38.525 1.00 69.69 574 SER A C 1
ATOM 4353 O O . SER A 1 574 ? 28.391 -8.182 -38.287 1.00 69.69 574 SER A O 1
ATOM 4355 N N . THR A 1 575 ? 27.927 -10.354 -37.992 1.00 72.69 575 THR A N 1
ATOM 4356 C CA . THR A 1 575 ? 26.809 -10.128 -37.056 1.00 72.69 575 THR A CA 1
ATOM 4357 C C . THR A 1 575 ? 27.253 -9.407 -35.778 1.00 72.69 575 THR A C 1
ATOM 4359 O O . THR A 1 575 ? 26.462 -8.664 -35.191 1.00 72.69 575 THR A O 1
ATOM 4362 N N . VAL A 1 576 ? 28.538 -9.505 -35.398 1.00 78.12 576 VAL A N 1
ATOM 4363 C CA . VAL A 1 576 ? 29.104 -8.820 -34.221 1.00 78.12 576 VAL A CA 1
ATOM 4364 C C . VAL A 1 576 ? 29.021 -7.295 -34.323 1.00 78.12 576 VAL A C 1
ATOM 4366 O O . VAL A 1 576 ? 28.977 -6.620 -33.296 1.00 78.12 576 VAL A O 1
ATOM 4369 N N . LYS A 1 577 ? 28.916 -6.727 -35.536 1.00 80.62 577 LYS A N 1
ATOM 4370 C CA . LYS A 1 577 ? 28.682 -5.287 -35.746 1.00 80.62 577 LYS A CA 1
ATOM 4371 C C . LYS A 1 577 ? 27.470 -4.793 -34.958 1.00 80.62 577 LYS A C 1
ATOM 4373 O O . LYS A 1 577 ? 27.515 -3.714 -34.371 1.00 80.62 577 LYS A O 1
ATOM 4378 N N . ARG A 1 578 ? 26.400 -5.597 -34.921 1.00 77.88 578 ARG A N 1
ATOM 4379 C CA . ARG A 1 578 ? 25.161 -5.276 -34.195 1.00 77.88 578 ARG A CA 1
ATOM 4380 C C . ARG A 1 578 ? 25.370 -5.299 -32.676 1.00 77.88 578 ARG A C 1
ATOM 4382 O O . ARG A 1 578 ? 24.723 -4.535 -31.970 1.00 77.88 578 ARG A O 1
ATOM 4389 N N . MET A 1 579 ? 26.328 -6.093 -32.192 1.00 84.62 579 MET A N 1
ATOM 4390 C CA . MET A 1 579 ? 26.636 -6.251 -30.767 1.00 84.62 579 MET A CA 1
ATOM 4391 C C . MET A 1 579 ? 27.572 -5.177 -30.203 1.00 84.62 579 MET A C 1
ATOM 4393 O O . MET A 1 579 ? 27.551 -4.960 -28.997 1.00 84.62 579 MET A O 1
ATOM 4397 N N . GLN A 1 580 ? 28.351 -4.471 -31.033 1.00 87.44 580 GLN A N 1
ATOM 4398 C CA . GLN A 1 580 ? 29.339 -3.477 -30.569 1.00 87.44 580 GLN A CA 1
ATOM 4399 C C . GLN A 1 580 ? 28.739 -2.425 -29.615 1.00 87.44 580 GLN A C 1
ATOM 4401 O O . GLN A 1 580 ? 29.314 -2.117 -28.573 1.00 87.44 580 GLN A O 1
ATOM 4406 N N . HIS A 1 581 ? 27.546 -1.911 -29.930 1.00 88.94 581 HIS A N 1
ATOM 4407 C CA . HIS A 1 581 ? 26.834 -0.960 -29.065 1.00 88.94 581 HIS A CA 1
ATOM 4408 C C . HIS A 1 581 ? 26.251 -1.632 -27.811 1.00 88.94 581 HIS A C 1
ATOM 4410 O O . HIS A 1 581 ? 26.223 -1.025 -26.744 1.00 88.94 581 HIS A O 1
ATOM 4416 N N . GLY A 1 582 ? 25.836 -2.899 -27.917 1.00 88.75 582 GLY A N 1
ATOM 4417 C CA . GLY A 1 582 ? 25.380 -3.697 -26.777 1.00 88.75 582 GLY A CA 1
ATOM 4418 C C . GLY A 1 582 ? 26.499 -3.972 -25.769 1.00 88.75 582 GLY A C 1
ATOM 4419 O O . GLY A 1 582 ? 26.276 -3.874 -24.566 1.00 88.75 582 GLY A O 1
ATOM 4420 N N . PHE A 1 583 ? 27.724 -4.236 -26.235 1.00 90.25 583 PHE A N 1
ATOM 4421 C CA . PHE A 1 583 ? 28.892 -4.376 -25.361 1.00 90.25 583 PHE A CA 1
ATOM 4422 C C . PHE A 1 583 ? 29.212 -3.075 -24.633 1.00 90.25 583 PHE A C 1
ATOM 4424 O O . PHE A 1 583 ? 29.449 -3.101 -23.429 1.00 90.25 583 PHE A O 1
ATOM 4431 N N . ALA A 1 584 ? 29.147 -1.938 -25.325 1.00 93.38 584 ALA A N 1
ATOM 4432 C CA . ALA A 1 584 ? 29.333 -0.638 -24.697 1.00 93.38 584 ALA A CA 1
ATOM 4433 C C . ALA A 1 584 ? 28.302 -0.369 -23.587 1.00 93.38 584 ALA A C 1
ATOM 4435 O O . ALA A 1 584 ? 28.684 -0.003 -22.474 1.00 93.38 584 ALA A O 1
ATOM 4436 N N . ALA A 1 585 ? 27.018 -0.622 -23.867 1.00 94.44 585 ALA A N 1
ATOM 4437 C CA . ALA A 1 585 ? 25.941 -0.481 -22.888 1.00 94.44 585 ALA A CA 1
ATOM 4438 C C . ALA A 1 585 ? 26.137 -1.411 -21.677 1.00 94.44 585 ALA A C 1
ATOM 4440 O O . ALA A 1 585 ? 26.058 -0.980 -20.526 1.00 94.44 585 ALA A O 1
ATOM 4441 N N . ARG A 1 586 ? 26.476 -2.684 -21.924 1.00 95.25 586 ARG A N 1
ATOM 4442 C CA . ARG A 1 586 ? 26.794 -3.659 -20.872 1.00 95.25 586 ARG A CA 1
ATOM 4443 C C . ARG A 1 586 ? 27.941 -3.173 -19.988 1.00 95.25 586 ARG A C 1
ATOM 4445 O O . ARG A 1 586 ? 27.820 -3.214 -18.768 1.00 95.25 586 ARG A O 1
ATOM 4452 N N . ASN A 1 587 ? 29.045 -2.735 -20.590 1.00 96.06 587 ASN A N 1
ATOM 4453 C CA . ASN A 1 587 ? 30.256 -2.353 -19.865 1.00 96.06 587 ASN A CA 1
ATOM 4454 C C . ASN A 1 587 ? 30.009 -1.132 -18.968 1.00 96.06 587 ASN A C 1
ATOM 4456 O O . ASN A 1 587 ? 30.447 -1.125 -17.819 1.00 96.06 587 ASN A O 1
ATOM 4460 N N . GLY A 1 588 ? 29.269 -0.133 -19.462 1.00 96.69 588 GLY A N 1
ATOM 4461 C CA . GLY A 1 588 ? 28.910 1.044 -18.674 1.00 96.69 588 GLY A CA 1
ATOM 4462 C C . GLY A 1 588 ? 27.938 0.735 -17.534 1.00 96.69 588 GLY A C 1
ATOM 4463 O O . GLY A 1 588 ? 28.172 1.153 -16.401 1.00 96.69 588 GLY A O 1
ATOM 4464 N N . LEU A 1 589 ? 26.889 -0.053 -17.798 1.00 96.31 589 LEU A N 1
ATOM 4465 C CA . LEU A 1 589 ? 25.940 -0.482 -16.765 1.00 96.31 589 LEU A CA 1
ATOM 4466 C C . LEU A 1 589 ? 26.626 -1.310 -15.669 1.00 96.31 589 LEU A C 1
ATOM 4468 O O . LEU A 1 589 ? 26.436 -1.056 -14.480 1.00 96.31 589 LEU A O 1
ATOM 4472 N N . PHE A 1 590 ? 27.450 -2.280 -16.068 1.00 96.88 590 PHE A N 1
ATOM 4473 C CA . PHE A 1 590 ? 28.210 -3.113 -15.142 1.00 96.88 590 PHE A CA 1
ATOM 4474 C C . PHE A 1 590 ? 29.153 -2.271 -14.273 1.00 96.88 590 PHE A C 1
ATOM 4476 O O . PHE A 1 590 ? 29.173 -2.431 -13.055 1.00 96.88 590 PHE A O 1
ATOM 4483 N N . ALA A 1 591 ? 29.871 -1.319 -14.874 1.00 97.38 591 ALA A N 1
ATOM 4484 C CA . ALA A 1 591 ? 30.751 -0.408 -14.152 1.00 97.38 591 ALA A CA 1
ATOM 4485 C C . ALA A 1 591 ? 30.000 0.483 -13.147 1.00 97.38 591 ALA A C 1
ATOM 4487 O O . ALA A 1 591 ? 30.480 0.688 -12.033 1.00 97.38 591 ALA A O 1
ATOM 4488 N N . ALA A 1 592 ? 28.807 0.970 -13.495 1.00 96.69 592 ALA A N 1
ATOM 4489 C CA . ALA A 1 592 ? 27.977 1.742 -12.573 1.00 96.69 592 ALA A CA 1
ATOM 4490 C C . ALA A 1 592 ? 27.515 0.900 -11.369 1.00 96.69 592 ALA A C 1
ATOM 4492 O O . ALA A 1 592 ? 27.547 1.379 -10.235 1.00 96.69 592 ALA A O 1
ATOM 4493 N N . PHE A 1 593 ? 27.151 -0.371 -11.577 1.00 94.06 593 PHE A N 1
ATOM 4494 C CA . PHE A 1 593 ? 26.830 -1.275 -10.469 1.00 94.06 593 PHE A CA 1
ATOM 4495 C C . PHE A 1 593 ? 28.042 -1.596 -9.593 1.00 94.06 593 PHE A C 1
ATOM 4497 O O . PHE A 1 593 ? 27.918 -1.568 -8.371 1.00 94.06 593 PHE A O 1
ATOM 4504 N N . MET A 1 594 ? 29.209 -1.832 -10.194 1.00 92.69 594 MET A N 1
ATOM 4505 C CA . MET A 1 594 ? 30.466 -2.032 -9.466 1.00 92.69 594 MET A CA 1
ATOM 4506 C C . MET A 1 594 ? 30.802 -0.818 -8.588 1.00 92.69 594 MET A C 1
ATOM 4508 O O . MET A 1 594 ? 31.103 -0.978 -7.405 1.00 92.69 594 MET A O 1
ATOM 4512 N N . ALA A 1 595 ? 30.672 0.397 -9.131 1.00 91.38 595 ALA A N 1
ATOM 4513 C CA . ALA A 1 595 ? 30.912 1.635 -8.391 1.00 91.38 595 ALA A CA 1
ATOM 4514 C C . ALA A 1 595 ? 29.908 1.819 -7.244 1.00 91.38 595 ALA A C 1
ATOM 4516 O O . ALA A 1 595 ? 30.292 2.178 -6.134 1.00 91.38 595 ALA A O 1
ATOM 4517 N N . ARG A 1 596 ? 28.625 1.503 -7.476 1.00 91.81 596 ARG A N 1
ATOM 4518 C CA . ARG A 1 596 ? 27.589 1.503 -6.429 1.00 91.81 596 ARG A CA 1
ATOM 4519 C C . ARG A 1 596 ? 27.923 0.541 -5.286 1.00 91.81 596 ARG A C 1
ATOM 4521 O O . ARG A 1 596 ? 27.612 0.830 -4.137 1.00 91.81 596 ARG A O 1
ATOM 4528 N N . SER A 1 597 ? 28.559 -0.585 -5.598 1.00 86.44 597 SER A N 1
ATOM 4529 C CA . SER A 1 597 ? 29.045 -1.561 -4.617 1.00 86.44 597 SER A CA 1
ATOM 4530 C C . SER A 1 597 ? 30.360 -1.153 -3.935 1.00 86.44 597 SER A C 1
ATOM 4532 O O . SER A 1 597 ? 30.894 -1.933 -3.151 1.00 86.44 597 SER A O 1
ATOM 4534 N N . GLY A 1 598 ? 30.884 0.048 -4.205 1.00 87.00 598 GLY A N 1
ATOM 4535 C CA . GLY A 1 598 ? 32.100 0.580 -3.588 1.00 87.00 598 GLY A CA 1
ATOM 4536 C C . GLY A 1 598 ? 33.402 0.181 -4.288 1.00 87.00 598 GLY A C 1
ATOM 4537 O O . GLY A 1 598 ? 34.476 0.423 -3.740 1.00 87.00 598 GLY A O 1
ATOM 4538 N N . TYR A 1 599 ? 33.343 -0.425 -5.480 1.00 90.88 599 TYR A N 1
ATOM 4539 C CA . TYR A 1 599 ? 34.545 -0.770 -6.238 1.00 90.88 599 TYR A CA 1
ATOM 4540 C C . TYR A 1 599 ? 35.124 0.471 -6.931 1.00 90.88 599 TYR A C 1
ATOM 4542 O O . TYR A 1 599 ? 34.439 1.140 -7.706 1.00 90.88 599 TYR A O 1
ATOM 4550 N N . ALA A 1 600 ? 36.395 0.768 -6.659 1.00 92.62 600 ALA A N 1
ATOM 4551 C CA . ALA A 1 600 ? 37.070 1.949 -7.188 1.00 92.62 600 ALA A CA 1
ATOM 4552 C C . ALA A 1 600 ? 37.510 1.761 -8.651 1.00 92.62 600 ALA A C 1
ATOM 4554 O O . ALA A 1 600 ? 38.015 0.706 -9.041 1.00 92.62 600 ALA A O 1
ATOM 4555 N N . GLY A 1 601 ? 37.353 2.813 -9.452 1.00 92.75 601 GLY A N 1
ATOM 4556 C CA . GLY A 1 601 ? 37.796 2.886 -10.839 1.00 92.75 601 GLY A CA 1
ATOM 4557 C C . GLY A 1 601 ? 39.045 3.746 -11.019 1.00 92.75 601 GLY A C 1
ATOM 4558 O O . GLY A 1 601 ? 39.566 4.362 -10.088 1.00 92.75 601 GLY A O 1
ATOM 4559 N N . ILE A 1 602 ? 39.549 3.799 -12.255 1.00 93.00 602 ILE A N 1
ATOM 4560 C CA . ILE A 1 602 ? 40.713 4.623 -12.597 1.00 93.00 602 ILE A CA 1
ATOM 4561 C C . ILE A 1 602 ? 40.310 6.102 -12.554 1.00 93.00 602 ILE A C 1
ATOM 4563 O O . ILE A 1 602 ? 39.557 6.577 -13.400 1.00 93.00 602 ILE A O 1
ATOM 4567 N N . LYS A 1 603 ? 40.857 6.848 -11.595 1.00 93.62 603 LYS A N 1
ATOM 4568 C CA . LYS A 1 603 ? 40.679 8.306 -11.494 1.00 93.62 603 LYS A CA 1
ATOM 4569 C C . LYS A 1 603 ? 41.333 9.028 -12.665 1.00 93.62 603 LYS A C 1
ATOM 4571 O O . LYS A 1 603 ? 42.391 8.575 -13.108 1.00 93.62 603 LYS A O 1
ATOM 4576 N N . GLN A 1 604 ? 40.760 10.133 -13.142 1.00 93.81 604 GLN A N 1
ATOM 4577 C CA . GLN A 1 604 ? 41.257 10.888 -14.313 1.00 93.81 604 GLN A CA 1
ATOM 4578 C C . GLN A 1 604 ? 41.457 10.022 -15.580 1.00 93.81 604 GLN A C 1
ATOM 4580 O O . GLN A 1 604 ? 42.351 10.277 -16.387 1.00 93.81 604 GLN A O 1
ATOM 4585 N N . VAL A 1 605 ? 40.660 8.958 -15.766 1.00 95.88 605 VAL A N 1
ATOM 4586 C CA . VAL A 1 605 ? 40.876 7.974 -16.849 1.00 95.88 605 VAL A CA 1
ATOM 4587 C C . VAL A 1 605 ? 40.965 8.605 -18.242 1.00 95.88 605 VAL A C 1
ATOM 4589 O O . VAL A 1 605 ? 41.704 8.103 -19.083 1.00 95.88 605 VAL A O 1
ATOM 4592 N N . LEU A 1 606 ? 40.236 9.698 -18.495 1.00 95.75 606 LEU A N 1
ATOM 4593 C CA . LEU A 1 606 ? 40.181 10.338 -19.808 1.00 95.75 606 LEU A CA 1
ATOM 4594 C C . LEU A 1 606 ? 41.495 11.054 -20.146 1.00 95.75 606 LEU A C 1
ATOM 4596 O O . LEU A 1 606 ? 42.039 10.847 -21.226 1.00 95.75 606 LEU A O 1
ATOM 4600 N N . GLU A 1 607 ? 42.045 11.825 -19.214 1.00 92.56 607 GLU A N 1
ATOM 4601 C CA . GLU A 1 607 ? 43.164 12.750 -19.449 1.00 92.56 607 GLU A CA 1
ATOM 4602 C C . GLU A 1 607 ? 44.541 12.238 -19.003 1.00 92.56 607 GLU A C 1
ATOM 4604 O O . GLU A 1 607 ? 45.547 12.912 -19.231 1.00 92.56 607 GLU A O 1
ATOM 4609 N N . ARG A 1 608 ? 44.625 11.036 -18.412 1.00 94.06 608 ARG A N 1
ATOM 4610 C CA . ARG A 1 608 ? 45.909 10.457 -17.983 1.00 94.06 608 ARG A CA 1
ATOM 4611 C C . ARG A 1 608 ? 46.944 10.419 -19.129 1.00 94.06 608 ARG A C 1
ATOM 4613 O O . ARG A 1 608 ? 46.689 9.778 -20.156 1.00 94.06 608 ARG A O 1
ATOM 4620 N N . PRO A 1 609 ? 48.147 11.009 -18.944 1.00 90.25 609 PRO A N 1
ATOM 4621 C CA . PRO A 1 609 ? 49.164 11.065 -20.001 1.00 90.25 609 PRO A CA 1
ATOM 4622 C C . PRO A 1 609 ? 49.679 9.694 -20.455 1.00 90.25 609 PRO A C 1
ATOM 4624 O O . PRO A 1 609 ? 49.954 9.499 -21.634 1.00 90.25 609 PRO A O 1
ATOM 4627 N N . TYR A 1 610 ? 49.786 8.733 -19.532 1.00 91.44 610 TYR A N 1
ATOM 4628 C CA . TYR A 1 610 ? 50.220 7.364 -19.813 1.00 91.44 610 TYR A CA 1
ATOM 4629 C C . TYR A 1 610 ? 49.099 6.375 -19.487 1.00 91.44 610 TYR A C 1
ATOM 4631 O O . TYR A 1 610 ? 48.595 6.361 -18.363 1.00 91.44 610 TYR A O 1
ATOM 4639 N N . GLY A 1 611 ? 48.699 5.571 -20.477 1.00 89.19 611 GLY A N 1
ATOM 4640 C CA . GLY A 1 611 ? 47.643 4.562 -20.335 1.00 89.19 611 GLY A CA 1
ATOM 4641 C C . GLY A 1 611 ? 46.230 5.125 -20.131 1.00 89.19 611 GLY A C 1
ATOM 4642 O O . GLY A 1 611 ? 45.316 4.367 -19.821 1.00 89.19 611 GLY A O 1
ATOM 4643 N N . GLY A 1 612 ? 46.036 6.439 -20.287 1.00 93.50 612 GLY A N 1
ATOM 4644 C CA . GLY A 1 612 ? 44.716 7.064 -20.268 1.00 93.50 612 GLY A CA 1
ATOM 4645 C C . GLY A 1 612 ? 43.919 6.754 -21.531 1.00 93.50 612 GLY A C 1
ATOM 4646 O O . GLY A 1 612 ? 44.470 6.367 -22.565 1.00 93.50 612 GLY A O 1
ATOM 4647 N N . PHE A 1 613 ? 42.605 6.937 -21.458 1.00 96.12 613 PHE A N 1
ATOM 4648 C CA . PHE A 1 613 ? 41.694 6.656 -22.559 1.00 96.12 613 PHE A CA 1
ATOM 4649 C C . PHE A 1 613 ? 42.029 7.510 -23.790 1.00 96.12 613 PHE A C 1
ATOM 4651 O O . PHE A 1 613 ? 42.256 6.956 -24.865 1.00 96.12 613 PHE A O 1
ATOM 4658 N N . LEU A 1 614 ? 42.119 8.841 -23.646 1.00 95.69 614 LEU A N 1
ATOM 4659 C CA . LEU A 1 614 ? 42.373 9.729 -24.787 1.00 95.69 614 LEU A CA 1
ATOM 4660 C C . LEU A 1 614 ? 43.778 9.514 -25.365 1.00 95.69 614 LEU A C 1
ATOM 4662 O O . LEU A 1 614 ? 43.931 9.368 -26.577 1.00 95.69 614 LEU A O 1
ATOM 4666 N N . SER A 1 615 ? 44.797 9.421 -24.504 1.00 94.69 615 SER A N 1
ATOM 4667 C CA . SER A 1 615 ? 46.183 9.197 -24.929 1.00 94.69 615 SER A CA 1
ATOM 4668 C C . SER A 1 615 ? 46.332 7.881 -25.698 1.00 94.69 615 SER A C 1
ATOM 4670 O O . SER A 1 615 ? 46.891 7.874 -26.794 1.00 94.69 615 SER A O 1
ATOM 4672 N N . THR A 1 616 ? 45.732 6.791 -25.218 1.00 94.81 616 THR A N 1
ATOM 4673 C CA . THR A 1 616 ? 45.812 5.470 -25.866 1.00 94.81 616 THR A CA 1
ATOM 4674 C C . THR A 1 616 ? 45.009 5.414 -27.165 1.00 94.81 616 THR A C 1
ATOM 4676 O O . THR A 1 616 ? 45.529 5.015 -28.210 1.00 94.81 616 THR A O 1
ATOM 4679 N N . PHE A 1 617 ? 43.753 5.872 -27.149 1.00 94.50 617 PHE A N 1
ATOM 4680 C CA . PHE A 1 617 ? 42.913 5.894 -28.346 1.00 94.50 617 PHE A CA 1
ATOM 4681 C C . PHE A 1 617 ? 43.278 7.014 -29.325 1.00 94.50 617 PHE A C 1
ATOM 4683 O O . PHE A 1 617 ? 42.629 7.106 -30.355 1.00 94.50 617 PHE A O 1
ATOM 4690 N N . SER A 1 618 ? 44.324 7.808 -29.099 1.00 93.00 618 SER A N 1
ATOM 4691 C CA . SER A 1 618 ? 44.879 8.731 -30.105 1.00 93.00 618 SER A CA 1
ATOM 4692 C C . SER A 1 618 ? 46.136 8.231 -30.825 1.00 93.00 618 SER A C 1
ATOM 4694 O O . SER A 1 618 ? 46.543 8.822 -31.825 1.00 93.00 618 SER A O 1
ATOM 4696 N N . LEU A 1 619 ? 46.756 7.134 -30.368 1.00 90.69 619 LEU A N 1
ATOM 4697 C CA . LEU A 1 619 ? 48.062 6.700 -30.880 1.00 90.69 619 LEU A CA 1
ATOM 4698 C C . LEU A 1 619 ? 48.079 6.513 -32.406 1.00 90.69 619 LEU A C 1
ATOM 4700 O O . LEU A 1 619 ? 47.206 5.866 -32.984 1.00 90.69 619 LEU A O 1
ATOM 4704 N N . GLY A 1 620 ? 49.094 7.074 -33.063 1.00 87.94 620 GLY A N 1
ATOM 4705 C CA . GLY A 1 620 ? 49.280 6.942 -34.510 1.00 87.94 620 GLY A CA 1
ATOM 4706 C C . GLY A 1 620 ? 48.319 7.771 -35.368 1.00 87.94 620 GLY A C 1
ATOM 4707 O O . GLY A 1 620 ? 48.215 7.502 -36.560 1.00 87.94 620 GLY A O 1
ATOM 4708 N N . ASN A 1 621 ? 47.615 8.761 -34.804 1.00 89.56 621 ASN A N 1
ATOM 4709 C CA . ASN A 1 621 ? 46.736 9.631 -35.590 1.00 89.56 621 ASN A CA 1
ATOM 4710 C C . ASN A 1 621 ? 47.456 10.744 -36.375 1.00 89.56 621 ASN A C 1
ATOM 4712 O O . ASN A 1 621 ? 46.869 11.337 -37.275 1.00 89.56 621 ASN A O 1
ATOM 4716 N N . GLY A 1 622 ? 48.723 11.022 -36.059 1.00 89.06 622 GLY A N 1
ATOM 4717 C CA . GLY A 1 622 ? 49.521 12.038 -36.752 1.00 89.06 622 GLY A CA 1
ATOM 4718 C C . GLY A 1 622 ? 49.104 13.484 -36.462 1.00 89.06 622 GLY A C 1
ATOM 4719 O O . GLY A 1 622 ? 49.510 14.380 -37.200 1.00 89.06 622 GLY A O 1
ATOM 4720 N N . ARG A 1 623 ? 48.307 13.732 -35.413 1.00 89.38 623 ARG A N 1
ATOM 4721 C CA . ARG A 1 623 ? 47.890 15.080 -35.004 1.00 89.38 623 ARG A CA 1
ATOM 4722 C C . ARG A 1 623 ? 48.762 15.640 -33.886 1.00 89.38 623 ARG A C 1
ATOM 4724 O O . ARG A 1 623 ? 49.281 14.904 -33.050 1.00 89.38 623 ARG A O 1
ATOM 4731 N N . THR A 1 624 ? 48.848 16.969 -33.851 1.00 92.25 624 THR A N 1
ATOM 4732 C CA . THR A 1 624 ? 49.503 17.728 -32.781 1.00 92.25 624 THR A CA 1
ATOM 4733 C C . THR A 1 624 ? 48.545 18.820 -32.283 1.00 92.25 624 THR A C 1
ATOM 4735 O O . THR A 1 624 ? 48.262 19.745 -33.047 1.00 92.25 624 THR A O 1
ATOM 4738 N N . PRO A 1 625 ? 48.042 18.744 -31.034 1.00 93.25 625 PRO A N 1
ATOM 4739 C CA . PRO A 1 625 ? 48.219 17.638 -30.083 1.00 93.25 625 PRO A CA 1
ATOM 4740 C C . PRO A 1 625 ? 47.529 16.343 -30.558 1.00 93.25 625 PRO A C 1
ATOM 4742 O O . PRO A 1 625 ? 46.657 16.376 -31.419 1.00 93.25 625 PRO A O 1
ATOM 4745 N N . ALA A 1 626 ? 47.920 15.190 -30.011 1.00 92.00 626 ALA A N 1
ATOM 4746 C CA . ALA A 1 626 ? 47.335 13.904 -30.410 1.00 92.00 626 ALA A CA 1
ATOM 4747 C C . ALA A 1 626 ? 45.882 13.735 -29.920 1.00 92.00 626 ALA A C 1
ATOM 4749 O O . ALA A 1 626 ? 45.096 13.031 -30.547 1.00 92.00 626 ALA A O 1
ATOM 4750 N N . TYR A 1 627 ? 45.499 14.407 -28.833 1.00 95.19 627 TYR A N 1
ATOM 4751 C CA . TYR A 1 627 ? 44.156 14.389 -28.251 1.00 95.19 627 TYR A CA 1
ATOM 4752 C C . TYR A 1 627 ? 43.842 15.732 -27.574 1.00 95.19 627 TYR A C 1
ATOM 4754 O O . TYR A 1 627 ? 44.735 16.553 -27.357 1.00 95.19 627 TYR A O 1
ATOM 4762 N N . LEU A 1 628 ? 42.568 15.960 -27.252 1.00 95.88 628 LEU A N 1
ATOM 4763 C CA . LEU A 1 628 ? 42.030 17.236 -26.775 1.00 95.88 628 LEU A CA 1
ATOM 4764 C C . LEU A 1 628 ? 41.208 17.047 -25.482 1.00 95.88 628 LEU A C 1
ATOM 4766 O O . LEU A 1 628 ? 39.981 16.977 -25.556 1.00 95.88 628 LEU A O 1
ATOM 4770 N N . PRO A 1 629 ? 41.835 16.965 -24.294 1.00 94.31 629 PRO A N 1
ATOM 4771 C CA . PRO A 1 629 ? 41.110 16.707 -23.045 1.00 94.31 629 PRO A CA 1
ATOM 4772 C C . PRO A 1 629 ? 40.064 17.790 -22.736 1.00 94.31 629 PRO A C 1
ATOM 4774 O O . PRO A 1 629 ? 38.929 17.462 -22.398 1.00 94.31 629 PRO A O 1
ATOM 4777 N N . ASP A 1 630 ? 40.382 19.063 -22.988 1.00 94.44 630 ASP A N 1
ATOM 4778 C CA . ASP A 1 630 ? 39.469 20.185 -22.729 1.00 94.44 630 ASP A CA 1
ATOM 4779 C C . ASP A 1 630 ? 38.161 20.089 -23.528 1.00 94.44 630 ASP A C 1
ATOM 4781 O O . ASP A 1 630 ? 37.112 20.534 -23.065 1.00 94.44 630 ASP A O 1
ATOM 4785 N N . ARG A 1 631 ? 38.175 19.447 -24.707 1.00 93.38 631 ARG A N 1
ATOM 4786 C CA . ARG A 1 631 ? 36.967 19.269 -25.534 1.00 93.38 631 ARG A CA 1
ATOM 4787 C C . ARG A 1 631 ? 35.934 18.347 -24.902 1.00 93.38 631 ARG A C 1
ATOM 4789 O O . ARG A 1 631 ? 34.765 18.429 -25.269 1.00 93.38 631 ARG A O 1
ATOM 4796 N N . VAL A 1 632 ? 36.335 17.509 -23.948 1.00 94.06 632 VAL A N 1
ATOM 4797 C CA . VAL A 1 632 ? 35.405 16.646 -23.214 1.00 94.06 632 VAL A CA 1
ATOM 4798 C C . VAL A 1 632 ? 34.477 17.480 -22.322 1.00 94.06 632 VAL A C 1
ATOM 4800 O O . VAL A 1 632 ? 33.304 17.149 -22.170 1.00 94.06 632 VAL A O 1
ATOM 4803 N N . VAL A 1 633 ? 34.971 18.585 -21.760 1.00 92.81 633 VAL A N 1
ATOM 4804 C CA . VAL A 1 633 ? 34.243 19.405 -20.772 1.00 92.81 633 VAL A CA 1
ATOM 4805 C C . VAL A 1 633 ? 33.924 20.822 -21.260 1.00 92.81 633 VAL A C 1
ATOM 4807 O O . VAL A 1 633 ? 33.266 21.592 -20.562 1.00 92.81 633 VAL A O 1
ATOM 4810 N N . GLU A 1 634 ? 34.361 21.179 -22.467 1.00 93.19 634 GLU A N 1
ATOM 4811 C CA . GLU A 1 634 ? 34.143 22.497 -23.059 1.00 93.19 634 GLU A CA 1
ATOM 4812 C C . GLU A 1 634 ? 32.648 22.848 -23.125 1.00 93.19 634 GLU A C 1
ATOM 4814 O O . GLU A 1 634 ? 31.838 22.119 -23.703 1.00 93.19 634 GLU A O 1
ATOM 4819 N N . GLY A 1 635 ? 32.282 23.999 -22.555 1.00 90.69 635 GLY A N 1
ATOM 4820 C CA . GLY A 1 635 ? 30.934 24.554 -22.684 1.00 90.69 635 GLY A CA 1
ATOM 4821 C C . GLY A 1 635 ? 29.828 23.714 -22.040 1.00 90.69 635 GLY A C 1
ATOM 4822 O O . GLY A 1 635 ? 28.681 23.820 -22.474 1.00 90.69 635 GLY A O 1
ATOM 4823 N N . LEU A 1 636 ? 30.135 22.884 -21.034 1.00 90.31 636 LEU A N 1
ATOM 4824 C CA . LEU A 1 636 ? 29.105 22.208 -20.234 1.00 90.31 636 LEU A CA 1
ATOM 4825 C C . LEU A 1 636 ? 28.066 23.222 -19.721 1.00 90.31 636 LEU A C 1
ATOM 4827 O O . LEU A 1 636 ? 28.418 24.326 -19.310 1.00 90.31 636 LEU A O 1
ATOM 4831 N N . ASN A 1 637 ? 26.788 22.838 -19.754 1.00 83.56 637 ASN A N 1
ATOM 4832 C CA . ASN A 1 637 ? 25.615 23.668 -19.429 1.00 83.56 637 ASN A CA 1
ATOM 4833 C C . ASN A 1 637 ? 25.335 24.857 -20.371 1.00 83.56 637 ASN A C 1
ATOM 4835 O O . ASN A 1 637 ? 24.344 25.552 -20.164 1.00 83.56 637 ASN A O 1
ATOM 4839 N N . VAL A 1 638 ? 26.165 25.099 -21.391 1.00 87.88 638 VAL A N 1
ATOM 4840 C CA . VAL A 1 638 ? 25.983 26.204 -22.353 1.00 87.88 638 VAL A CA 1
ATOM 4841 C C . VAL A 1 638 ? 25.751 25.677 -23.766 1.00 87.88 638 VAL A C 1
ATOM 4843 O O . VAL A 1 638 ? 24.842 26.131 -24.454 1.00 87.88 638 VAL A O 1
ATOM 4846 N N . ARG A 1 639 ? 26.558 24.705 -24.197 1.00 88.62 639 ARG A N 1
ATOM 4847 C CA . ARG A 1 639 ? 26.426 24.001 -25.475 1.00 88.62 639 ARG A CA 1
ATOM 4848 C C . ARG A 1 639 ? 26.017 22.564 -25.193 1.00 88.62 639 ARG A C 1
ATOM 4850 O O . ARG A 1 639 ? 26.681 21.913 -24.390 1.00 88.62 639 ARG A O 1
ATOM 4857 N N . TRP A 1 640 ? 24.992 22.074 -25.880 1.00 90.19 640 TRP A N 1
ATOM 4858 C CA . TRP A 1 640 ? 24.540 20.686 -25.799 1.00 90.19 640 TRP A CA 1
ATOM 4859 C C . TRP A 1 640 ? 24.926 19.951 -27.084 1.00 90.19 640 TRP A C 1
ATOM 4861 O O . TRP A 1 640 ? 24.625 20.405 -28.187 1.00 90.19 640 TRP A O 1
ATOM 4871 N N . GLU A 1 641 ? 25.626 18.827 -26.950 1.00 90.69 641 GLU A N 1
ATOM 4872 C CA . GLU A 1 641 ? 25.916 17.940 -28.081 1.00 90.69 641 GLU A CA 1
ATOM 4873 C C . GLU A 1 641 ? 24.654 17.200 -28.551 1.00 90.69 641 GLU A C 1
ATOM 4875 O O . GLU A 1 641 ? 24.587 16.785 -29.707 1.00 90.69 641 GLU A O 1
ATOM 4880 N N . LEU A 1 642 ? 23.631 17.084 -27.693 1.00 87.12 642 LEU A N 1
ATOM 4881 C CA . LEU A 1 642 ? 22.310 16.555 -28.041 1.00 87.12 642 LEU A CA 1
ATOM 4882 C C . LEU A 1 642 ? 21.710 17.240 -29.281 1.00 87.12 642 LEU A C 1
ATOM 4884 O O . LEU A 1 642 ? 21.174 16.552 -30.148 1.00 87.12 642 LEU A O 1
ATOM 4888 N N . ASP A 1 643 ? 21.880 18.559 -29.416 1.00 84.62 643 ASP A N 1
ATOM 4889 C CA . ASP A 1 643 ? 21.375 19.342 -30.557 1.00 84.62 643 ASP A CA 1
ATOM 4890 C C . ASP A 1 643 ? 22.080 18.998 -31.882 1.00 84.62 643 ASP A C 1
ATOM 4892 O O . ASP A 1 643 ? 21.590 19.320 -32.964 1.00 84.62 643 ASP A O 1
ATOM 4896 N N . GLN A 1 644 ? 23.240 18.340 -31.810 1.00 83.81 644 GLN A N 1
ATOM 4897 C CA . GLN A 1 644 ? 24.029 17.908 -32.964 1.00 83.81 644 GLN A CA 1
ATOM 4898 C C . GLN A 1 644 ? 23.735 16.451 -33.363 1.00 83.81 644 GLN A C 1
ATOM 4900 O O . GLN A 1 644 ? 24.257 15.964 -34.372 1.00 83.81 644 GLN A O 1
ATOM 4905 N N . ILE A 1 645 ? 22.922 15.722 -32.586 1.00 85.19 645 ILE A N 1
ATOM 4906 C CA . ILE A 1 645 ? 22.601 14.319 -32.862 1.00 85.19 645 ILE A CA 1
ATOM 4907 C C . ILE A 1 645 ? 21.614 14.222 -34.028 1.00 85.19 645 ILE A C 1
ATOM 4909 O O . ILE A 1 645 ? 20.494 14.723 -33.991 1.00 85.19 645 ILE A O 1
ATOM 4913 N N . VAL A 1 646 ? 22.018 13.488 -35.065 1.00 86.44 646 VAL A N 1
ATOM 4914 C CA . VAL A 1 646 ? 21.205 13.272 -36.266 1.00 86.44 646 VAL A CA 1
ATOM 4915 C C . VAL A 1 646 ? 20.322 12.032 -36.119 1.00 86.44 646 VAL A C 1
ATOM 4917 O O . VAL A 1 646 ? 20.819 10.907 -35.997 1.00 86.44 646 VAL A O 1
ATOM 4920 N N . VAL A 1 647 ? 19.004 12.216 -36.235 1.00 88.81 647 VAL A N 1
ATOM 4921 C CA . VAL A 1 647 ? 18.041 11.113 -36.366 1.00 88.81 647 VAL A CA 1
ATOM 4922 C C . VAL A 1 647 ? 17.941 10.694 -37.831 1.00 88.81 647 VAL A C 1
ATOM 4924 O O . VAL A 1 647 ? 17.569 11.473 -38.702 1.00 88.81 647 VAL A O 1
ATOM 4927 N N . LYS A 1 648 ? 18.261 9.429 -38.111 1.00 89.31 648 LYS A N 1
ATOM 4928 C CA . LYS A 1 648 ? 18.236 8.873 -39.470 1.00 89.31 648 LYS A CA 1
ATOM 4929 C C . LYS A 1 648 ? 16.804 8.595 -39.947 1.00 89.31 648 LYS A C 1
ATOM 4931 O O . LYS A 1 648 ? 16.125 7.813 -39.275 1.00 89.31 648 LYS A O 1
ATOM 4936 N N . PRO A 1 649 ? 16.359 9.120 -41.102 1.00 89.06 649 PRO A N 1
ATOM 4937 C CA . PRO A 1 649 ? 15.040 8.798 -41.660 1.00 89.06 649 PRO A CA 1
ATOM 4938 C C . PRO A 1 649 ? 14.974 7.392 -42.284 1.00 89.06 649 PRO A C 1
ATOM 4940 O O . PRO A 1 649 ? 13.913 6.770 -42.287 1.00 89.06 649 PRO A O 1
ATOM 4943 N N . TYR A 1 650 ? 16.113 6.864 -42.747 1.00 91.88 650 TYR A N 1
ATOM 4944 C CA . TYR A 1 650 ? 16.206 5.590 -43.471 1.00 91.88 650 TYR A CA 1
ATOM 4945 C C . TYR A 1 650 ? 17.040 4.550 -42.715 1.00 91.88 650 TYR A C 1
ATOM 4947 O O . TYR A 1 650 ? 18.014 4.891 -42.032 1.00 91.88 650 TYR A O 1
ATOM 4955 N N . ALA A 1 651 ? 16.709 3.267 -42.887 1.00 91.38 651 ALA A N 1
ATOM 4956 C CA . ALA A 1 651 ? 17.400 2.137 -42.257 1.00 91.38 651 ALA A CA 1
ATOM 4957 C C . ALA A 1 651 ? 18.697 1.714 -42.988 1.00 91.38 651 ALA A C 1
ATOM 4959 O O . ALA A 1 651 ? 19.096 0.550 -42.939 1.00 91.38 651 ALA A O 1
ATOM 4960 N N . SER A 1 652 ? 19.369 2.663 -43.648 1.00 91.56 652 SER A N 1
ATOM 4961 C CA . SER A 1 652 ? 20.606 2.472 -44.413 1.00 91.56 652 SER A CA 1
ATOM 4962 C C . SER A 1 652 ? 21.777 3.308 -43.872 1.00 91.56 652 SER A C 1
ATOM 4964 O O . SER A 1 652 ? 21.640 4.158 -42.980 1.00 91.56 652 SER A O 1
ATOM 4966 N N . MET A 1 653 ? 22.972 3.057 -44.403 1.00 89.00 653 MET A N 1
ATOM 4967 C CA . MET A 1 653 ? 24.195 3.793 -44.091 1.00 89.00 653 MET A CA 1
ATOM 4968 C C . MET A 1 653 ? 24.080 5.272 -44.498 1.00 89.00 653 MET A C 1
ATOM 4970 O O . MET A 1 653 ? 23.542 5.596 -45.548 1.00 89.00 653 MET A O 1
ATOM 4974 N N . ALA A 1 654 ? 24.609 6.184 -43.670 1.00 88.12 654 ALA A N 1
ATOM 4975 C CA . ALA A 1 654 ? 24.368 7.629 -43.800 1.00 88.12 654 ALA A CA 1
ATOM 4976 C C . ALA A 1 654 ? 24.770 8.214 -45.167 1.00 88.12 654 ALA A C 1
ATOM 4978 O O . ALA A 1 654 ? 24.121 9.127 -45.661 1.00 88.12 654 ALA A O 1
ATOM 4979 N N . ALA A 1 655 ? 25.814 7.681 -45.806 1.00 88.62 655 ALA A N 1
ATOM 4980 C CA . ALA A 1 655 ? 26.247 8.155 -47.118 1.00 88.62 655 ALA A CA 1
ATOM 4981 C C . ALA A 1 655 ? 25.339 7.695 -48.274 1.00 88.62 655 ALA A C 1
ATOM 4983 O O . ALA A 1 655 ? 25.505 8.195 -49.379 1.00 88.62 655 ALA A O 1
ATOM 4984 N N . THR A 1 656 ? 24.378 6.788 -48.056 1.00 93.75 656 THR A N 1
ATOM 4985 C CA . THR A 1 656 ? 23.356 6.455 -49.069 1.00 93.75 656 THR A CA 1
ATOM 4986 C C . THR A 1 656 ? 22.111 7.336 -48.961 1.00 93.75 656 THR A C 1
ATOM 4988 O O . THR A 1 656 ? 21.265 7.303 -49.848 1.00 93.75 656 THR A O 1
ATOM 4991 N N . HIS A 1 657 ? 21.983 8.148 -47.903 1.00 94.56 657 HIS A N 1
ATOM 4992 C CA . HIS A 1 657 ? 20.769 8.936 -47.652 1.00 94.56 657 HIS A CA 1
ATOM 4993 C C . HIS A 1 657 ? 20.549 10.001 -48.723 1.00 94.56 657 HIS A C 1
ATOM 4995 O O . HIS A 1 657 ? 19.431 10.134 -49.201 1.00 94.56 657 HIS A O 1
ATOM 5001 N N . SER A 1 658 ? 21.612 10.666 -49.188 1.00 94.94 658 SER A N 1
ATOM 5002 C CA . SER A 1 658 ? 21.503 11.637 -50.284 1.00 94.94 658 SER A CA 1
ATOM 5003 C C . SER A 1 658 ? 21.037 10.990 -51.591 1.00 94.94 658 SER A C 1
ATOM 5005 O O . SER A 1 658 ? 20.380 11.641 -52.394 1.00 94.94 658 SER A O 1
ATOM 5007 N N . THR A 1 659 ? 21.331 9.701 -51.800 1.00 96.69 659 THR A N 1
ATOM 5008 C CA . THR A 1 659 ? 20.812 8.954 -52.951 1.00 96.69 659 THR A CA 1
ATOM 5009 C C . THR A 1 659 ? 19.304 8.771 -52.819 1.00 96.69 659 THR A C 1
ATOM 5011 O O . THR A 1 659 ? 18.566 9.054 -53.756 1.00 96.69 659 THR A O 1
ATOM 5014 N N . ILE A 1 660 ? 18.841 8.336 -51.644 1.00 96.81 660 ILE A N 1
ATOM 5015 C CA . ILE A 1 660 ? 17.416 8.118 -51.357 1.00 96.81 660 ILE A CA 1
ATOM 5016 C C . ILE A 1 660 ? 16.643 9.436 -51.492 1.00 96.81 660 ILE A C 1
ATOM 5018 O O . ILE A 1 660 ? 15.644 9.488 -52.203 1.00 96.81 660 ILE A O 1
ATOM 5022 N N . ASP A 1 661 ? 17.143 10.513 -50.883 1.00 95.56 661 ASP A N 1
ATOM 5023 C CA . ASP A 1 661 ? 16.534 11.843 -50.965 1.00 95.56 661 ASP A CA 1
ATOM 5024 C C . ASP A 1 661 ? 16.489 12.368 -52.407 1.00 95.56 661 ASP A C 1
ATOM 5026 O O . ASP A 1 661 ? 15.489 12.954 -52.817 1.00 95.56 661 ASP A O 1
ATOM 5030 N N . GLY A 1 662 ? 17.535 12.113 -53.199 1.00 96.44 662 GLY A N 1
ATOM 5031 C CA . GLY A 1 662 ? 17.574 12.487 -54.611 1.00 96.44 662 GLY A CA 1
ATOM 5032 C C . GLY A 1 662 ? 16.526 11.748 -55.441 1.00 96.44 662 GLY A C 1
ATOM 5033 O O . GLY A 1 662 ? 15.854 12.360 -56.269 1.00 96.44 662 GLY A O 1
ATOM 5034 N N . ILE A 1 663 ? 16.333 10.449 -55.195 1.00 97.62 663 ILE A N 1
ATOM 5035 C CA . ILE A 1 663 ? 15.268 9.673 -55.842 1.00 97.62 663 ILE A CA 1
ATOM 5036 C C . ILE A 1 663 ? 13.887 10.182 -55.417 1.00 97.62 663 ILE A C 1
ATOM 5038 O O . ILE A 1 663 ? 13.038 10.372 -56.284 1.00 97.62 663 ILE A O 1
ATOM 5042 N N . ILE A 1 664 ? 13.666 10.458 -54.127 1.00 96.25 664 ILE A N 1
ATOM 5043 C CA . ILE A 1 664 ? 12.398 11.018 -53.626 1.00 96.25 664 ILE A CA 1
ATOM 5044 C C . ILE A 1 664 ? 12.093 12.355 -54.310 1.00 96.25 664 ILE A C 1
ATOM 5046 O O . ILE A 1 664 ? 10.974 12.571 -54.775 1.00 96.25 664 ILE A O 1
ATOM 5050 N N . ALA A 1 665 ? 13.081 13.245 -54.409 1.00 96.44 665 ALA A N 1
ATOM 5051 C CA . ALA A 1 665 ? 12.924 14.536 -55.068 1.00 96.44 665 ALA A CA 1
ATOM 5052 C C . ALA A 1 665 ? 12.606 14.383 -56.566 1.00 96.44 665 ALA A C 1
ATOM 5054 O O . ALA A 1 665 ? 11.708 15.057 -57.072 1.00 96.44 665 ALA A O 1
ATOM 5055 N N . LEU A 1 666 ? 13.259 13.446 -57.262 1.00 96.56 666 LEU A N 1
ATOM 5056 C CA . LEU A 1 666 ? 12.945 13.123 -58.657 1.00 96.56 666 LEU A CA 1
ATOM 5057 C C . LEU A 1 666 ? 11.533 12.539 -58.814 1.00 96.56 666 LEU A C 1
ATOM 5059 O O . LEU A 1 666 ? 10.804 12.975 -59.703 1.00 96.56 666 LEU A O 1
ATOM 5063 N N . GLN A 1 667 ? 11.123 11.606 -57.947 1.00 96.19 667 GLN A N 1
ATOM 5064 C CA . GLN A 1 667 ? 9.767 11.037 -57.927 1.00 96.19 667 GLN A CA 1
ATOM 5065 C C . GLN A 1 667 ? 8.705 12.120 -57.682 1.00 96.19 667 GLN A C 1
ATOM 5067 O O . GLN A 1 667 ? 7.658 12.106 -58.323 1.00 96.19 667 GLN A O 1
ATOM 5072 N N . ALA A 1 668 ? 8.982 13.088 -56.805 1.00 96.12 668 ALA A N 1
ATOM 5073 C CA . ALA A 1 668 ? 8.077 14.200 -56.525 1.00 96.12 668 ALA A CA 1
ATOM 5074 C C . ALA A 1 668 ? 8.007 15.220 -57.676 1.00 96.12 668 ALA A C 1
ATOM 5076 O O . ALA A 1 668 ? 6.932 15.731 -57.984 1.00 96.12 668 ALA A O 1
ATOM 5077 N N . LYS A 1 669 ? 9.142 15.523 -58.320 1.00 96.19 669 LYS A N 1
ATOM 5078 C CA . LYS A 1 669 ? 9.230 16.498 -59.418 1.00 96.19 669 LYS A CA 1
ATOM 5079 C C . LYS A 1 669 ? 8.687 15.951 -60.741 1.00 96.19 669 LYS A C 1
ATOM 5081 O O . LYS A 1 669 ? 8.147 16.716 -61.538 1.00 96.19 669 LYS A O 1
ATOM 5086 N N . TYR A 1 670 ? 8.811 14.643 -60.963 1.00 94.25 670 TYR A N 1
ATOM 5087 C CA . TYR A 1 670 ? 8.448 13.968 -62.212 1.00 94.25 670 TYR A CA 1
ATOM 5088 C C . TYR A 1 670 ? 7.606 12.699 -61.964 1.00 94.25 670 TYR A C 1
ATOM 5090 O O . TYR A 1 670 ? 8.014 11.602 -62.355 1.00 94.25 670 TYR A O 1
ATOM 5098 N N . PRO A 1 671 ? 6.425 12.803 -61.325 1.00 93.38 671 PRO A N 1
ATOM 5099 C CA . PRO A 1 671 ? 5.672 11.642 -60.842 1.00 93.38 671 PRO A CA 1
ATOM 5100 C C . PRO A 1 671 ? 5.238 10.693 -61.963 1.00 93.38 671 PRO A C 1
ATOM 5102 O O . PRO A 1 671 ? 5.357 9.482 -61.819 1.00 93.38 671 PRO A O 1
ATOM 5105 N N . SER A 1 672 ? 4.795 11.216 -63.110 1.00 90.88 672 SER A N 1
ATOM 5106 C CA . SER A 1 672 ? 4.400 10.392 -64.261 1.00 90.88 672 SER A CA 1
ATOM 5107 C C . SER A 1 672 ? 5.577 9.659 -64.904 1.00 90.88 672 SER A C 1
ATOM 5109 O O . SER A 1 672 ? 5.443 8.504 -65.295 1.00 90.88 672 SER A O 1
ATOM 5111 N N . GLN A 1 673 ? 6.730 10.322 -65.013 1.00 90.50 673 GLN A N 1
ATOM 5112 C CA . GLN A 1 673 ? 7.921 9.766 -65.650 1.00 90.50 673 GLN A CA 1
ATOM 5113 C C . GLN A 1 673 ? 8.606 8.730 -64.753 1.00 90.50 673 GLN A C 1
ATOM 5115 O O . GLN A 1 673 ? 9.100 7.718 -65.238 1.00 90.50 673 GLN A O 1
ATOM 5120 N N . MET A 1 674 ? 8.619 8.978 -63.442 1.00 91.19 674 MET A N 1
ATOM 5121 C CA . MET A 1 674 ? 9.269 8.116 -62.455 1.00 91.19 674 MET A CA 1
ATOM 5122 C C . MET A 1 674 ? 8.377 6.955 -61.986 1.00 91.19 674 MET A C 1
ATOM 5124 O O . MET A 1 674 ? 8.889 6.035 -61.355 1.00 91.19 674 MET A O 1
ATOM 5128 N N . ALA A 1 675 ? 7.071 6.966 -62.294 1.00 88.25 675 ALA A N 1
ATOM 5129 C CA . ALA A 1 675 ? 6.146 5.880 -61.947 1.00 88.25 675 ALA A CA 1
ATOM 5130 C C . ALA A 1 675 ? 6.369 4.598 -62.769 1.00 88.25 675 ALA A C 1
ATOM 5132 O O . ALA A 1 675 ? 6.082 3.504 -62.287 1.00 88.25 675 ALA A O 1
ATOM 5133 N N . VAL A 1 676 ? 6.872 4.710 -64.004 1.00 88.62 676 VAL A N 1
ATOM 5134 C CA . VAL A 1 676 ? 7.089 3.557 -64.893 1.00 88.62 676 VAL A CA 1
ATOM 5135 C C . VAL A 1 676 ? 8.562 3.150 -64.861 1.00 88.62 676 VAL A C 1
ATOM 5137 O O . VAL A 1 676 ? 9.347 3.508 -65.737 1.00 88.62 676 VAL A O 1
ATOM 5140 N N . VAL A 1 677 ? 8.943 2.381 -63.839 1.00 90.00 677 VAL A N 1
ATOM 5141 C CA . VAL A 1 677 ? 10.336 1.962 -63.574 1.00 90.00 677 VAL A CA 1
ATOM 5142 C C . VAL A 1 677 ? 10.988 1.236 -64.765 1.00 90.00 677 VAL A C 1
ATOM 5144 O O . VAL A 1 677 ? 12.196 1.353 -64.986 1.00 90.00 677 VAL A O 1
ATOM 5147 N N . ASP A 1 678 ? 10.211 0.536 -65.592 1.00 89.44 678 ASP A N 1
ATOM 5148 C CA . ASP A 1 678 ? 10.708 -0.142 -66.800 1.00 89.44 678 ASP A CA 1
ATOM 5149 C C . ASP A 1 678 ? 11.208 0.823 -67.884 1.00 89.44 678 ASP A C 1
ATOM 5151 O O . ASP A 1 678 ? 12.042 0.450 -68.706 1.00 89.44 678 ASP A O 1
ATOM 5155 N N . GLN A 1 679 ? 10.760 2.085 -67.876 1.00 91.00 679 GLN A N 1
ATOM 5156 C CA . GLN A 1 679 ? 11.252 3.102 -68.808 1.00 91.00 679 GLN A CA 1
ATOM 5157 C C . GLN A 1 679 ? 12.623 3.651 -68.405 1.00 91.00 679 GLN A C 1
ATOM 5159 O O . GLN A 1 679 ? 13.288 4.263 -69.242 1.00 91.00 679 GLN A O 1
ATOM 5164 N N . ILE A 1 680 ? 13.082 3.421 -67.171 1.00 95.00 680 ILE A N 1
ATOM 5165 C CA . ILE A 1 680 ? 14.402 3.856 -66.711 1.00 95.00 680 ILE A CA 1
ATOM 5166 C C . ILE A 1 680 ? 15.476 3.044 -67.433 1.00 95.00 680 ILE A C 1
ATOM 5168 O O . ILE A 1 680 ? 15.614 1.840 -67.224 1.00 95.00 680 ILE A O 1
ATOM 5172 N N . ARG A 1 681 ? 16.265 3.713 -68.273 1.00 95.25 681 ARG A N 1
ATOM 5173 C CA . ARG A 1 681 ? 17.387 3.103 -68.990 1.00 95.25 681 ARG A CA 1
ATOM 5174 C C . ARG A 1 681 ? 18.629 3.025 -68.108 1.00 95.25 681 ARG A C 1
ATOM 5176 O O . ARG A 1 681 ? 19.301 1.999 -68.091 1.00 95.25 681 ARG A O 1
ATOM 5183 N N . CYS A 1 682 ? 18.946 4.119 -67.422 1.00 96.31 682 CYS A N 1
ATOM 5184 C CA . CYS A 1 682 ? 20.161 4.270 -66.631 1.00 96.31 682 CYS A CA 1
ATOM 5185 C C . CYS A 1 682 ? 19.941 5.305 -65.523 1.00 96.31 682 CYS A C 1
ATOM 5187 O O . CYS A 1 682 ? 19.324 6.346 -65.758 1.00 96.31 682 CYS A O 1
ATOM 5189 N N . ILE A 1 683 ? 20.478 5.037 -64.335 1.00 97.75 683 ILE A N 1
ATOM 5190 C CA . ILE A 1 683 ? 20.617 6.011 -63.255 1.00 97.75 683 ILE A CA 1
ATOM 5191 C C . ILE A 1 683 ? 22.099 6.157 -62.937 1.00 97.75 683 ILE A C 1
ATOM 5193 O O . ILE A 1 683 ? 22.739 5.204 -62.503 1.00 97.75 683 ILE A O 1
ATOM 5197 N N . THR A 1 684 ? 22.640 7.360 -63.096 1.00 98.06 684 THR A N 1
ATOM 5198 C CA . THR A 1 684 ? 23.992 7.688 -62.634 1.00 98.06 684 THR A CA 1
ATOM 5199 C C . THR A 1 684 ? 23.912 8.432 -61.307 1.00 98.06 684 THR A C 1
ATOM 5201 O O . THR A 1 684 ? 23.257 9.469 -61.216 1.00 98.06 684 THR A O 1
ATOM 5204 N N . VAL A 1 685 ? 24.597 7.917 -60.286 1.00 97.94 685 VAL A N 1
ATOM 5205 C CA . VAL A 1 685 ? 24.734 8.541 -58.965 1.00 97.94 685 VAL A CA 1
ATOM 5206 C C . VAL A 1 685 ? 26.174 9.020 -58.807 1.00 97.94 685 VAL A C 1
ATOM 5208 O O . VAL A 1 685 ? 27.075 8.239 -58.504 1.00 97.94 685 VAL A O 1
ATOM 5211 N N . GLU A 1 686 ? 26.406 10.311 -59.026 1.00 97.94 686 GLU A N 1
ATOM 5212 C CA . GLU A 1 686 ? 27.689 10.956 -58.749 1.00 97.94 686 GLU A CA 1
ATOM 5213 C C . GLU A 1 686 ? 27.830 11.176 -57.239 1.00 97.94 686 GLU A C 1
ATOM 5215 O O . GLU A 1 686 ? 26.979 11.816 -56.616 1.00 97.94 686 GLU A O 1
ATOM 5220 N N . MET A 1 687 ? 28.907 10.661 -56.648 1.00 96.94 687 MET A N 1
ATOM 5221 C CA . MET A 1 687 ? 29.149 10.669 -55.205 1.00 96.94 687 MET A CA 1
ATOM 5222 C C . MET A 1 687 ? 30.511 11.279 -54.882 1.00 96.94 687 MET A C 1
ATOM 5224 O O . MET A 1 687 ? 31.484 11.051 -55.599 1.00 96.94 687 MET A O 1
ATOM 5228 N N . SER A 1 688 ? 30.611 11.984 -53.757 1.00 92.75 688 SER A N 1
ATOM 5229 C CA . SER A 1 688 ? 31.907 12.372 -53.189 1.00 92.75 688 SER A CA 1
ATOM 5230 C C . SER A 1 688 ? 32.805 11.152 -52.931 1.00 92.75 688 SER A C 1
ATOM 5232 O O . SER A 1 688 ? 32.321 10.031 -52.741 1.00 92.75 688 SER A O 1
ATOM 5234 N N . GLU A 1 689 ? 34.123 11.353 -52.858 1.00 88.25 689 GLU A N 1
ATOM 5235 C CA . GLU A 1 689 ? 35.071 10.263 -52.581 1.00 88.25 689 GLU A CA 1
ATOM 5236 C C . GLU A 1 689 ? 34.742 9.478 -51.288 1.00 88.25 689 GLU A C 1
ATOM 5238 O O . GLU A 1 689 ? 34.705 8.242 -51.342 1.00 88.25 689 GLU A O 1
ATOM 5243 N N . PRO A 1 690 ? 34.439 10.118 -50.134 1.00 85.38 690 PRO A N 1
ATOM 5244 C CA . PRO A 1 690 ? 34.084 9.384 -48.919 1.00 85.38 690 PRO A CA 1
ATOM 5245 C C . PRO A 1 690 ? 32.793 8.566 -49.044 1.00 85.38 690 PRO A C 1
ATOM 5247 O O . PRO A 1 690 ? 32.699 7.485 -48.457 1.00 85.38 690 PRO A O 1
ATOM 5250 N N . ALA A 1 691 ? 31.797 9.072 -49.777 1.00 88.56 691 ALA A N 1
ATOM 5251 C CA . ALA A 1 691 ? 30.523 8.389 -49.972 1.00 88.56 691 ALA A CA 1
ATOM 5252 C C . ALA A 1 691 ? 30.664 7.214 -50.953 1.00 88.56 691 ALA A C 1
ATOM 5254 O O . ALA A 1 691 ? 30.193 6.111 -50.662 1.00 88.56 691 ALA A O 1
ATOM 5255 N N . PHE A 1 692 ? 31.397 7.421 -52.052 1.00 92.06 692 PHE A N 1
ATOM 5256 C CA . PHE A 1 692 ? 31.686 6.395 -53.050 1.00 92.06 692 PHE A CA 1
ATOM 5257 C C . PHE A 1 692 ? 32.438 5.205 -52.441 1.00 92.06 692 PHE A C 1
ATOM 5259 O O . PHE A 1 692 ? 31.990 4.067 -52.565 1.00 92.06 692 PHE A O 1
ATOM 5266 N N . LYS A 1 693 ? 33.514 5.453 -51.677 1.00 86.00 693 LYS A N 1
ATOM 5267 C CA . LYS A 1 693 ? 34.28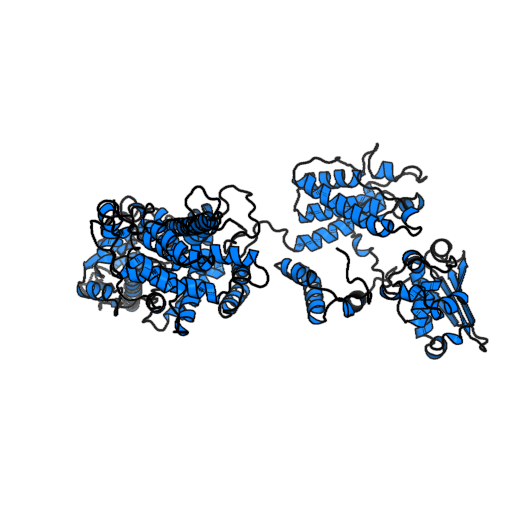9 4.380 -51.023 1.00 86.00 693 LYS A CA 1
ATOM 5268 C C . LYS A 1 693 ? 33.463 3.522 -50.060 1.00 86.00 693 LYS A C 1
ATOM 5270 O O . LYS A 1 693 ? 33.790 2.358 -49.855 1.00 86.00 693 LYS A O 1
ATOM 5275 N N . LYS A 1 694 ? 32.423 4.087 -49.436 1.00 82.69 694 LYS A N 1
ATOM 5276 C CA . LYS A 1 694 ? 31.616 3.391 -48.420 1.00 82.69 694 LYS A CA 1
ATOM 5277 C C . LYS A 1 694 ? 30.389 2.685 -48.989 1.00 82.69 694 LYS A C 1
ATOM 5279 O O . LYS A 1 694 ? 30.015 1.648 -48.450 1.00 82.69 694 LYS A O 1
ATOM 5284 N N . GLY A 1 695 ? 29.755 3.242 -50.022 1.00 88.19 695 GLY A N 1
ATOM 5285 C CA . GLY A 1 695 ? 28.491 2.710 -50.542 1.00 88.19 695 GLY A CA 1
ATOM 5286 C C . GLY A 1 695 ? 28.289 2.786 -52.049 1.00 88.19 695 GLY A C 1
ATOM 5287 O O . GLY A 1 695 ? 27.210 2.434 -52.512 1.00 88.19 695 GLY A O 1
ATOM 5288 N N . GLY A 1 696 ? 29.299 3.211 -52.808 1.00 90.00 696 GLY A N 1
ATOM 5289 C CA . GLY A 1 696 ? 29.277 3.230 -54.273 1.00 90.00 696 GLY A CA 1
ATOM 5290 C C . GLY A 1 696 ? 29.777 1.941 -54.932 1.00 90.00 696 GLY A C 1
ATOM 5291 O O . GLY A 1 696 ? 29.908 1.898 -56.150 1.00 90.00 696 GLY A O 1
ATOM 5292 N N . TRP A 1 697 ? 30.087 0.900 -54.154 1.00 89.31 697 TRP A N 1
ATOM 5293 C CA . TRP A 1 697 ? 30.508 -0.400 -54.679 1.00 89.31 697 TRP A CA 1
ATOM 5294 C C . TRP A 1 697 ? 29.319 -1.177 -55.263 1.00 89.31 697 TRP A C 1
ATOM 5296 O O . TRP A 1 697 ? 28.190 -1.082 -54.769 1.00 89.31 697 TRP A O 1
ATOM 5306 N N . SER A 1 698 ? 29.585 -1.963 -56.308 1.00 88.00 698 SER A N 1
ATOM 5307 C CA . SER A 1 698 ? 28.584 -2.796 -56.978 1.00 88.00 698 SER A CA 1
ATOM 5308 C C . SER A 1 698 ? 28.377 -4.115 -56.225 1.00 88.00 698 SER A C 1
ATOM 5310 O O . SER A 1 698 ? 29.328 -4.891 -56.100 1.00 88.00 698 SER A O 1
ATOM 5312 N N . PRO A 1 699 ? 27.166 -4.392 -55.716 1.00 89.00 699 PRO A N 1
ATOM 5313 C CA . PRO A 1 699 ? 26.878 -5.645 -55.030 1.00 89.00 699 PRO A CA 1
ATOM 5314 C C . PRO A 1 699 ? 26.768 -6.835 -55.989 1.00 89.00 699 PRO A C 1
ATOM 5316 O O . PRO A 1 699 ? 26.443 -6.681 -57.164 1.00 89.00 699 PRO A O 1
ATOM 5319 N N . THR A 1 700 ? 27.014 -8.035 -55.460 1.00 89.19 700 THR A N 1
ATOM 5320 C CA . THR A 1 700 ? 26.822 -9.320 -56.156 1.00 89.19 700 THR A CA 1
ATOM 5321 C C . THR A 1 700 ? 25.795 -10.165 -55.402 1.00 89.19 700 THR A C 1
ATOM 5323 O O . THR A 1 700 ? 25.593 -9.958 -54.205 1.00 89.19 700 THR A O 1
ATOM 5326 N N . ARG A 1 701 ? 25.101 -11.073 -56.104 1.00 89.94 701 ARG A N 1
ATOM 5327 C CA . ARG A 1 701 ? 24.122 -11.998 -55.509 1.00 89.94 701 ARG A CA 1
ATOM 5328 C C . ARG A 1 701 ? 24.844 -13.294 -55.091 1.00 89.94 701 ARG A C 1
ATOM 5330 O O . ARG A 1 701 ? 25.570 -13.835 -55.928 1.00 89.94 701 ARG A O 1
ATOM 5337 N N . PRO A 1 702 ? 24.656 -13.815 -53.861 1.00 88.31 702 PRO A N 1
ATOM 5338 C CA . PRO A 1 702 ? 23.755 -13.329 -52.812 1.00 88.31 702 PRO A CA 1
ATOM 5339 C C . PRO A 1 702 ? 24.309 -12.115 -52.052 1.00 88.31 702 PRO A C 1
ATOM 5341 O O . PRO A 1 702 ? 25.512 -11.996 -51.835 1.00 88.31 702 PRO A O 1
ATOM 5344 N N . LEU A 1 703 ? 23.405 -11.240 -51.606 1.00 89.12 703 LEU A N 1
ATOM 5345 C CA . LEU A 1 703 ? 23.732 -10.048 -50.823 1.00 89.12 703 LEU A CA 1
ATOM 5346 C C . LEU A 1 703 ? 23.313 -10.254 -49.364 1.00 89.12 703 LEU A C 1
ATOM 5348 O O . LEU A 1 703 ? 22.236 -10.775 -49.086 1.00 89.12 703 LEU A O 1
ATOM 5352 N N . THR A 1 704 ? 24.141 -9.827 -48.411 1.00 87.19 704 THR A N 1
ATOM 5353 C CA . THR A 1 704 ? 23.759 -9.856 -46.993 1.00 87.19 704 THR A CA 1
ATOM 5354 C C . THR A 1 704 ? 22.887 -8.651 -46.633 1.00 87.19 704 THR A C 1
ATOM 5356 O O . THR A 1 704 ? 23.024 -7.577 -47.216 1.00 87.19 704 THR A O 1
ATOM 5359 N N . VAL A 1 705 ? 22.052 -8.766 -45.591 1.00 87.81 705 VAL A N 1
ATOM 5360 C CA . VAL A 1 705 ? 21.283 -7.627 -45.034 1.00 87.81 705 VAL A CA 1
ATOM 5361 C C . VAL A 1 705 ? 22.194 -6.435 -44.727 1.00 87.81 705 VAL A C 1
ATOM 5363 O O . VAL A 1 7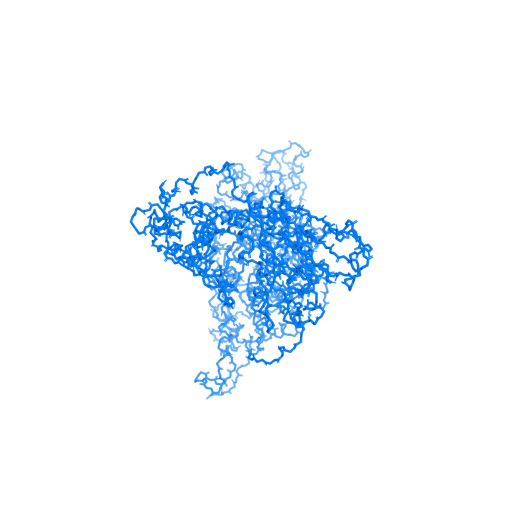05 ? 21.857 -5.287 -45.004 1.00 87.81 705 VAL A O 1
ATOM 5366 N N . THR A 1 706 ? 23.383 -6.704 -44.179 1.00 82.81 706 THR A N 1
ATOM 5367 C CA . THR A 1 706 ? 24.354 -5.648 -43.866 1.00 82.81 706 THR A CA 1
ATOM 5368 C C . THR A 1 706 ? 24.949 -5.048 -45.139 1.00 82.81 706 THR A C 1
ATOM 5370 O O . THR A 1 706 ? 25.097 -3.831 -45.197 1.00 82.81 706 THR A O 1
ATOM 5373 N N . GLY A 1 707 ? 25.245 -5.859 -46.157 1.00 86.88 707 GLY A N 1
ATOM 5374 C CA . GLY A 1 707 ? 25.677 -5.390 -47.473 1.00 86.88 707 GLY A CA 1
ATOM 5375 C C . GLY A 1 707 ? 24.634 -4.490 -48.142 1.00 86.88 707 GLY A C 1
ATOM 5376 O O . GLY A 1 707 ? 24.962 -3.378 -48.552 1.00 86.88 707 GLY A O 1
ATOM 5377 N N . ALA A 1 708 ? 23.363 -4.905 -48.149 1.00 91.31 708 ALA A N 1
ATOM 5378 C CA . ALA A 1 708 ? 22.243 -4.137 -48.699 1.00 91.31 708 ALA A CA 1
ATOM 5379 C C . ALA A 1 708 ? 22.081 -2.762 -48.026 1.00 91.31 708 ALA A C 1
ATOM 5381 O O . ALA A 1 708 ? 21.925 -1.747 -48.702 1.00 91.31 708 ALA A O 1
ATOM 5382 N N . GLN A 1 709 ? 22.218 -2.690 -46.698 1.00 91.19 709 GLN A N 1
ATOM 5383 C CA . GLN A 1 709 ? 22.178 -1.421 -45.955 1.00 91.19 709 GLN A CA 1
ATOM 5384 C C . GLN A 1 709 ? 23.359 -0.485 -46.259 1.00 91.19 709 GLN A C 1
ATOM 5386 O O . GLN A 1 709 ? 23.297 0.703 -45.930 1.00 91.19 709 GLN A O 1
ATOM 5391 N N . MET A 1 710 ? 24.446 -1.005 -46.832 1.00 88.31 710 MET A N 1
ATOM 5392 C CA . MET A 1 710 ? 25.692 -0.275 -47.068 1.00 88.31 710 MET A CA 1
ATOM 5393 C C . MET A 1 710 ? 25.861 0.189 -48.519 1.00 88.31 710 MET A C 1
ATOM 5395 O O . MET A 1 710 ? 26.802 0.935 -48.767 1.00 88.31 710 MET A O 1
ATOM 5399 N N . THR A 1 711 ? 24.982 -0.187 -49.457 1.00 92.00 711 THR A N 1
ATOM 5400 C CA . THR A 1 711 ? 25.100 0.183 -50.881 1.00 92.00 711 THR A CA 1
ATOM 5401 C C . THR A 1 711 ? 23.997 1.141 -51.342 1.00 92.00 711 THR A C 1
ATOM 5403 O O . THR A 1 711 ? 22.820 0.990 -51.008 1.00 92.00 711 THR A O 1
ATOM 5406 N N . ALA A 1 712 ? 24.386 2.157 -52.116 1.00 96.00 712 ALA A N 1
ATOM 5407 C CA . ALA A 1 712 ? 23.480 3.162 -52.664 1.00 96.00 712 ALA A CA 1
ATOM 5408 C C . ALA A 1 712 ? 22.572 2.591 -53.765 1.00 96.00 712 ALA A C 1
ATOM 5410 O O . ALA A 1 712 ? 21.426 3.013 -53.884 1.00 96.00 712 ALA A O 1
ATOM 5411 N N . THR A 1 713 ? 23.055 1.601 -54.524 1.00 96.25 713 THR A N 1
ATOM 5412 C CA . THR A 1 713 ? 22.302 0.969 -55.623 1.00 96.25 713 THR A CA 1
ATOM 5413 C C . THR A 1 713 ? 21.041 0.260 -55.123 1.00 96.25 713 THR A C 1
ATOM 5415 O O . THR A 1 713 ? 19.951 0.529 -55.622 1.00 96.25 713 THR A O 1
ATOM 5418 N N . TYR A 1 714 ? 21.163 -0.571 -54.082 1.00 96.81 714 TYR A N 1
ATOM 5419 C CA . TYR A 1 714 ? 20.023 -1.244 -53.450 1.00 96.81 714 TYR A CA 1
ATOM 5420 C C . TYR A 1 714 ? 19.057 -0.235 -52.817 1.00 96.81 714 TYR A C 1
ATOM 5422 O O . TYR A 1 714 ? 17.853 -0.301 -53.038 1.00 96.81 714 TYR A O 1
ATOM 5430 N N . ALA A 1 715 ? 19.576 0.744 -52.066 1.00 96.75 715 ALA A N 1
ATOM 5431 C CA . ALA A 1 715 ? 18.742 1.757 -51.419 1.00 96.75 715 ALA A CA 1
ATOM 5432 C C . ALA A 1 715 ? 17.924 2.587 -52.428 1.00 96.75 715 ALA A C 1
ATOM 5434 O O . ALA A 1 715 ? 16.748 2.855 -52.190 1.00 96.75 715 ALA A O 1
ATOM 5435 N N . ALA A 1 716 ? 18.526 2.956 -53.563 1.00 97.00 716 ALA A N 1
ATOM 5436 C CA . ALA A 1 716 ? 17.834 3.638 -54.653 1.00 97.00 716 ALA A CA 1
ATOM 5437 C C . ALA A 1 716 ? 16.762 2.748 -55.301 1.00 97.00 716 ALA A C 1
ATOM 5439 O O . ALA A 1 716 ? 15.653 3.218 -55.543 1.00 97.00 716 ALA A O 1
ATOM 5440 N N . ALA A 1 717 ? 17.066 1.466 -55.536 1.00 96.88 717 ALA A N 1
ATOM 5441 C CA . ALA A 1 717 ? 16.110 0.518 -56.102 1.00 96.88 717 ALA A CA 1
ATOM 5442 C C . ALA A 1 717 ? 14.885 0.317 -55.193 1.00 96.88 717 ALA A C 1
ATOM 5444 O O . ALA A 1 717 ? 13.756 0.398 -55.673 1.00 96.88 717 ALA A O 1
ATOM 5445 N N . MET A 1 718 ? 15.088 0.154 -53.880 1.00 97.25 718 MET A N 1
ATOM 5446 C CA . MET A 1 718 ? 13.984 0.034 -52.920 1.00 97.25 718 MET A CA 1
ATOM 5447 C C . MET A 1 718 ? 13.131 1.302 -52.855 1.00 97.25 718 MET A C 1
ATOM 5449 O O . MET A 1 718 ? 11.907 1.214 -52.825 1.00 97.25 718 MET A O 1
ATOM 5453 N N . GLN A 1 719 ? 13.746 2.488 -52.894 1.00 96.88 719 GLN A N 1
ATOM 5454 C CA . GLN A 1 719 ? 12.986 3.739 -52.937 1.00 96.88 719 GLN A CA 1
ATOM 5455 C C . GLN A 1 719 ? 12.160 3.873 -54.229 1.00 96.88 719 GLN A C 1
ATOM 5457 O O . GLN A 1 719 ? 11.041 4.381 -54.194 1.00 96.88 719 GLN A O 1
ATOM 5462 N N . LEU A 1 720 ? 12.683 3.416 -55.368 1.00 96.25 720 LEU A N 1
ATOM 5463 C CA . LEU A 1 720 ? 11.966 3.454 -56.646 1.00 96.25 720 LEU A CA 1
ATOM 5464 C C . LEU A 1 720 ? 10.785 2.481 -56.695 1.00 96.25 720 LEU A C 1
ATOM 5466 O O . LEU A 1 720 ? 9.719 2.866 -57.163 1.00 96.25 720 LEU A O 1
ATOM 5470 N N . LEU A 1 721 ? 10.984 1.246 -56.229 1.00 95.62 721 LEU A N 1
ATOM 5471 C CA . LEU A 1 721 ? 9.993 0.170 -56.328 1.00 95.62 721 LEU A CA 1
ATOM 5472 C C . LEU A 1 721 ? 8.955 0.221 -55.203 1.00 95.62 721 LEU A C 1
ATOM 5474 O O . LEU A 1 721 ? 7.759 0.142 -55.463 1.00 95.62 721 LEU A O 1
ATOM 5478 N N . ASP A 1 722 ? 9.409 0.381 -53.961 1.00 93.94 722 ASP A N 1
ATOM 5479 C CA . ASP A 1 722 ? 8.555 0.260 -52.776 1.00 93.94 722 ASP A CA 1
ATOM 5480 C C . ASP A 1 722 ? 8.192 1.628 -52.173 1.00 93.94 722 ASP A C 1
ATOM 5482 O O . ASP A 1 722 ? 7.357 1.709 -51.273 1.00 93.94 722 ASP A O 1
ATOM 5486 N N . GLY A 1 723 ? 8.837 2.712 -52.620 1.00 92.81 723 GLY A N 1
ATOM 5487 C CA . GLY A 1 723 ? 8.609 4.065 -52.102 1.00 92.81 723 GLY A CA 1
ATOM 5488 C C . GLY A 1 723 ? 9.174 4.319 -50.699 1.00 92.81 723 GLY A C 1
ATOM 5489 O O . GLY A 1 723 ? 8.919 5.381 -50.126 1.00 92.81 723 GLY A O 1
ATOM 5490 N N . GLN A 1 724 ? 9.927 3.372 -50.129 1.00 90.94 724 GLN A N 1
ATOM 5491 C CA . GLN A 1 724 ? 10.463 3.454 -48.769 1.00 90.94 724 GLN A CA 1
ATOM 5492 C C . GLN A 1 724 ? 11.746 2.631 -48.588 1.00 90.94 724 GLN A C 1
ATOM 5494 O O . GLN A 1 724 ? 11.997 1.666 -49.303 1.00 90.94 724 GLN A O 1
ATOM 5499 N N . VAL A 1 725 ? 12.553 2.996 -47.583 1.00 93.94 725 VAL A N 1
ATOM 5500 C CA . VAL A 1 725 ? 13.817 2.320 -47.231 1.00 93.94 725 VAL A CA 1
ATOM 5501 C C . VAL A 1 725 ? 13.878 2.076 -45.715 1.00 93.94 725 VAL A C 1
ATOM 5503 O O . VAL A 1 725 ? 14.617 2.735 -44.974 1.00 93.94 725 VAL A O 1
ATOM 5506 N N . GLN A 1 726 ? 13.043 1.148 -45.238 1.00 90.56 726 GLN A N 1
ATOM 5507 C CA . GLN A 1 726 ? 12.862 0.792 -43.820 1.00 90.56 726 GLN A CA 1
ATOM 5508 C C . GLN A 1 726 ? 13.304 -0.660 -43.542 1.00 90.56 726 GLN A C 1
ATOM 5510 O O . GLN A 1 726 ? 13.658 -1.366 -44.485 1.00 90.56 726 GLN A O 1
ATOM 5515 N N . PRO A 1 727 ? 13.342 -1.145 -42.279 1.00 88.31 727 PRO A N 1
ATOM 5516 C CA . PRO A 1 727 ? 13.825 -2.496 -41.970 1.00 88.31 727 PRO A CA 1
ATOM 5517 C C . PRO A 1 727 ? 13.163 -3.620 -42.783 1.00 88.31 727 PRO A C 1
ATOM 5519 O O . PRO A 1 727 ? 13.856 -4.561 -43.161 1.00 88.31 727 PRO A O 1
ATOM 5522 N N . ALA A 1 728 ? 11.873 -3.491 -43.116 1.00 86.88 728 ALA A N 1
ATOM 5523 C CA . ALA A 1 728 ? 11.145 -4.452 -43.946 1.00 86.88 728 ALA A CA 1
ATOM 5524 C C . ALA A 1 728 ? 11.766 -4.621 -45.347 1.00 86.88 728 ALA A C 1
ATOM 5526 O O . ALA A 1 728 ? 11.880 -5.742 -45.833 1.00 86.88 728 ALA A O 1
ATOM 5527 N N . GLN A 1 729 ? 12.268 -3.539 -45.956 1.00 91.88 729 GLN A N 1
ATOM 5528 C CA . GLN A 1 729 ? 12.938 -3.559 -47.267 1.00 91.88 729 GLN A CA 1
ATOM 5529 C C . GLN A 1 729 ? 14.317 -4.229 -47.250 1.00 91.88 729 GLN A C 1
ATOM 5531 O O . GLN A 1 729 ? 14.915 -4.442 -48.302 1.00 91.88 729 GLN A O 1
ATOM 5536 N N . PHE A 1 730 ? 14.828 -4.574 -46.070 1.00 91.75 730 PHE A N 1
ATOM 5537 C CA . PHE A 1 730 ? 16.066 -5.330 -45.904 1.00 91.75 730 PHE A CA 1
ATOM 5538 C C . PHE A 1 730 ? 15.816 -6.750 -45.369 1.00 91.75 730 PHE A C 1
ATOM 5540 O O . PHE A 1 730 ? 16.769 -7.422 -44.972 1.00 91.75 730 PHE A O 1
ATOM 5547 N N . ALA A 1 731 ? 14.560 -7.212 -45.318 1.00 89.12 731 ALA A N 1
ATOM 5548 C CA . ALA A 1 731 ? 14.241 -8.588 -44.944 1.00 89.12 731 ALA A CA 1
ATOM 5549 C C . ALA A 1 731 ? 14.788 -9.574 -45.996 1.00 89.12 731 ALA A C 1
ATOM 5551 O O . ALA A 1 731 ? 14.754 -9.244 -47.180 1.00 89.12 731 ALA A O 1
ATOM 5552 N N . PRO A 1 732 ? 15.246 -10.786 -45.616 1.00 88.38 732 PRO A N 1
ATOM 5553 C CA . PRO A 1 732 ? 15.903 -11.723 -46.536 1.00 88.38 732 PRO A CA 1
ATOM 5554 C C . PRO A 1 732 ? 15.164 -11.955 -47.863 1.00 88.38 732 PRO A C 1
ATOM 5556 O O . PRO A 1 732 ? 15.792 -11.931 -48.914 1.00 88.38 732 PRO A O 1
ATOM 5559 N N . ALA A 1 733 ? 13.833 -12.080 -47.836 1.00 89.06 733 ALA A N 1
ATOM 5560 C CA . ALA A 1 733 ? 13.024 -12.260 -49.043 1.00 89.06 733 ALA A CA 1
ATOM 5561 C C . ALA A 1 733 ? 13.126 -11.085 -50.038 1.00 89.06 733 ALA A C 1
ATOM 5563 O O . ALA A 1 733 ? 13.057 -11.291 -51.245 1.00 89.06 733 ALA A O 1
ATOM 5564 N N . GLN A 1 734 ? 13.330 -9.857 -49.549 1.00 92.81 734 GLN A N 1
ATOM 5565 C CA . GLN A 1 734 ? 13.493 -8.671 -50.395 1.00 92.81 734 GLN A CA 1
ATOM 5566 C C . GLN A 1 734 ? 14.837 -8.670 -51.129 1.00 92.81 734 GLN A C 1
ATOM 5568 O O . GLN A 1 734 ? 14.933 -8.146 -52.232 1.00 92.81 734 GLN A O 1
ATOM 5573 N N . LEU A 1 735 ? 15.869 -9.296 -50.557 1.00 92.06 735 LEU A N 1
ATOM 5574 C CA . LEU A 1 735 ? 17.196 -9.363 -51.172 1.00 92.06 735 LEU A CA 1
ATOM 5575 C C . LEU A 1 735 ? 17.246 -10.359 -52.343 1.00 92.06 735 LEU A C 1
ATOM 5577 O O . LEU A 1 735 ? 18.156 -10.288 -53.168 1.00 92.06 735 LEU A O 1
ATOM 5581 N N . GLU A 1 736 ? 16.261 -11.254 -52.442 1.00 91.94 736 GLU A N 1
ATOM 5582 C CA . GLU A 1 736 ? 16.139 -12.254 -53.509 1.00 91.94 736 GLU A CA 1
ATOM 5583 C C . GLU A 1 736 ? 15.216 -11.817 -54.660 1.00 91.94 736 GLU A C 1
ATOM 5585 O O . GLU A 1 736 ? 15.043 -12.556 -55.629 1.00 91.94 736 GLU A O 1
ATOM 5590 N N . ARG A 1 737 ? 14.636 -10.616 -54.579 1.00 95.81 737 ARG A N 1
ATOM 5591 C CA . ARG A 1 737 ? 13.713 -10.064 -55.575 1.00 95.81 737 ARG A CA 1
ATOM 5592 C C . ARG A 1 737 ? 14.393 -9.768 -56.912 1.00 95.81 737 ARG A C 1
ATOM 5594 O O . ARG A 1 737 ? 15.285 -8.923 -57.000 1.00 95.81 737 ARG A O 1
ATOM 5601 N N . ASP A 1 738 ? 13.933 -10.426 -57.972 1.00 95.69 738 ASP A N 1
ATOM 5602 C CA . ASP A 1 738 ? 14.507 -10.269 -59.313 1.00 95.69 738 ASP A CA 1
ATOM 5603 C C . ASP A 1 738 ? 14.276 -8.867 -59.903 1.00 95.69 738 ASP A C 1
ATOM 5605 O O . ASP A 1 738 ? 15.149 -8.349 -60.600 1.00 95.69 738 ASP A O 1
ATOM 5609 N N . ASP A 1 739 ? 13.150 -8.214 -59.589 1.00 95.56 739 ASP A N 1
ATOM 5610 C CA . ASP A 1 739 ? 12.849 -6.839 -60.014 1.00 95.56 739 ASP A CA 1
ATOM 5611 C C . ASP A 1 739 ? 13.828 -5.822 -59.402 1.00 95.56 739 ASP A C 1
ATOM 5613 O O . ASP A 1 739 ? 14.312 -4.921 -60.096 1.00 95.56 739 ASP A O 1
ATOM 5617 N N . VAL A 1 740 ? 14.203 -6.020 -58.134 1.00 96.31 740 VAL A N 1
ATOM 5618 C CA . VAL A 1 740 ? 15.224 -5.220 -57.442 1.00 96.31 740 VAL A CA 1
ATOM 5619 C C . VAL A 1 740 ? 16.586 -5.385 -58.121 1.00 96.31 740 VAL A C 1
ATOM 5621 O O . VAL A 1 740 ? 17.221 -4.386 -58.464 1.00 96.31 740 VAL A O 1
ATOM 5624 N N . TRP A 1 741 ? 17.023 -6.620 -58.393 1.00 96.31 741 TRP A N 1
ATOM 5625 C CA . TRP A 1 741 ? 18.300 -6.882 -59.076 1.00 96.31 741 TRP A CA 1
ATOM 5626 C C . TRP A 1 741 ? 18.330 -6.338 -60.511 1.00 96.31 741 TRP A C 1
ATOM 5628 O O . TRP A 1 741 ? 19.332 -5.746 -60.925 1.00 96.31 741 TRP A O 1
ATOM 5638 N N . ALA A 1 742 ? 17.232 -6.478 -61.258 1.00 94.81 742 ALA A N 1
ATOM 5639 C CA . ALA A 1 742 ? 17.100 -5.935 -62.609 1.00 94.81 742 ALA A CA 1
ATOM 5640 C C . ALA A 1 742 ? 17.171 -4.399 -62.628 1.00 94.81 742 ALA A C 1
ATOM 5642 O O . ALA A 1 742 ? 17.729 -3.802 -63.553 1.00 94.81 742 ALA A O 1
ATOM 5643 N N . LEU A 1 743 ? 16.626 -3.732 -61.608 1.00 95.50 743 LEU A N 1
ATOM 5644 C CA . LEU A 1 743 ? 16.762 -2.288 -61.455 1.00 95.50 743 LEU A CA 1
ATOM 5645 C C . LEU A 1 743 ? 18.179 -1.889 -61.033 1.00 95.50 743 LEU A C 1
ATOM 5647 O O . LEU A 1 743 ? 18.752 -0.993 -61.644 1.00 95.50 743 LEU A O 1
ATOM 5651 N N . MET A 1 744 ? 18.781 -2.578 -60.062 1.00 95.94 744 MET A N 1
ATOM 5652 C CA . MET A 1 744 ? 20.150 -2.300 -59.607 1.00 95.94 744 MET A CA 1
ATOM 5653 C C . MET A 1 744 ? 21.184 -2.392 -60.734 1.00 95.94 744 MET A C 1
ATOM 5655 O O . MET A 1 744 ? 22.110 -1.586 -60.764 1.00 95.94 744 MET A O 1
ATOM 5659 N N . ALA A 1 745 ? 21.005 -3.308 -61.692 1.00 95.19 745 ALA A N 1
ATOM 5660 C CA . ALA A 1 745 ? 21.869 -3.426 -62.870 1.00 95.19 745 ALA A CA 1
ATOM 5661 C C . ALA A 1 745 ? 21.894 -2.160 -63.753 1.00 95.19 745 ALA A C 1
ATOM 5663 O O . ALA A 1 745 ? 22.830 -1.972 -64.528 1.00 95.19 745 ALA A O 1
ATOM 5664 N N . ARG A 1 746 ? 20.884 -1.288 -63.622 1.00 96.00 746 ARG A N 1
ATOM 5665 C CA . ARG A 1 746 ? 20.750 -0.009 -64.335 1.00 96.00 746 ARG A CA 1
ATOM 5666 C C . ARG A 1 746 ? 21.221 1.193 -63.507 1.00 96.00 746 ARG A C 1
ATOM 5668 O O . ARG A 1 746 ? 21.118 2.321 -63.981 1.00 96.00 746 ARG A O 1
ATOM 5675 N N . ILE A 1 747 ? 21.702 0.984 -62.276 1.00 97.44 747 ILE A N 1
ATOM 5676 C CA . ILE A 1 747 ? 22.148 2.048 -61.366 1.00 97.44 747 ILE A CA 1
ATOM 5677 C C . ILE A 1 747 ? 23.671 2.001 -61.235 1.00 97.44 747 ILE A C 1
ATOM 5679 O O . ILE A 1 747 ? 24.246 1.028 -60.747 1.00 97.44 747 ILE A O 1
ATOM 5683 N N . HIS A 1 748 ? 24.333 3.087 -61.620 1.00 97.12 748 HIS A N 1
ATOM 5684 C CA . HIS A 1 748 ? 25.784 3.211 -61.606 1.00 97.12 748 HIS A CA 1
ATOM 5685 C C . HIS A 1 748 ? 26.220 4.326 -60.661 1.00 97.12 748 HIS A C 1
ATOM 5687 O O . HIS A 1 748 ? 25.938 5.504 -60.882 1.00 97.12 748 HIS A O 1
ATOM 5693 N N . CYS A 1 749 ? 26.944 3.960 -59.607 1.00 97.50 749 CYS A N 1
ATOM 5694 C CA . CYS A 1 749 ? 27.619 4.927 -58.753 1.00 97.50 749 CYS A CA 1
ATOM 5695 C C . CYS A 1 749 ? 28.960 5.313 -59.381 1.00 97.50 749 CYS A C 1
ATOM 5697 O O . CYS A 1 749 ? 29.721 4.443 -59.804 1.00 97.50 749 CYS A O 1
ATOM 5699 N N . VAL A 1 750 ? 29.271 6.607 -59.413 1.00 96.81 750 VAL A N 1
ATOM 5700 C CA . VAL A 1 750 ? 30.551 7.126 -59.912 1.00 96.81 750 VAL A CA 1
ATOM 5701 C C . VAL A 1 750 ? 31.133 8.128 -58.924 1.00 96.81 750 VAL A C 1
ATOM 5703 O O . VAL A 1 750 ? 30.411 8.925 -58.327 1.00 96.81 750 VAL A O 1
ATOM 5706 N N . GLN A 1 751 ? 32.451 8.097 -58.739 1.00 95.94 751 GLN A N 1
ATOM 5707 C CA . GLN A 1 751 ? 33.134 9.087 -57.913 1.00 95.94 751 GLN A CA 1
ATOM 5708 C C . GLN A 1 751 ? 33.220 10.425 -58.656 1.00 95.94 751 GLN A C 1
ATOM 5710 O O . GLN A 1 751 ? 33.680 10.482 -59.794 1.00 95.94 751 GLN A O 1
ATOM 5715 N N . ASN A 1 752 ? 32.850 11.509 -57.980 1.00 94.62 752 ASN A N 1
ATOM 5716 C CA . ASN A 1 752 ? 33.052 12.877 -58.430 1.00 94.62 752 ASN A CA 1
ATOM 5717 C C . ASN A 1 752 ? 33.806 13.668 -57.348 1.00 94.62 752 ASN A C 1
ATOM 5719 O O . ASN A 1 752 ? 33.299 13.915 -56.255 1.00 94.62 752 ASN A O 1
ATOM 5723 N N . THR A 1 753 ? 35.037 14.072 -57.666 1.00 91.31 753 THR A N 1
ATOM 5724 C CA . THR A 1 753 ? 35.934 14.794 -56.751 1.00 91.31 753 THR A CA 1
ATOM 5725 C C . THR A 1 753 ? 35.552 16.259 -56.542 1.00 91.31 753 THR A C 1
ATOM 5727 O O . THR A 1 753 ? 36.117 16.897 -55.661 1.00 91.31 753 THR A O 1
ATOM 5730 N N . SER A 1 754 ? 34.609 16.807 -57.318 1.00 93.25 754 SER A N 1
ATOM 5731 C CA . SER A 1 754 ? 34.079 18.160 -57.107 1.00 93.25 754 SER A CA 1
ATOM 5732 C C . SER A 1 754 ? 32.955 18.213 -56.065 1.00 93.25 754 SER A C 1
ATOM 5734 O O . SER A 1 754 ? 32.415 19.290 -55.830 1.00 93.25 754 SER A O 1
ATOM 5736 N N . LEU A 1 755 ? 32.536 17.068 -55.516 1.00 92.00 755 LEU A N 1
ATOM 5737 C CA . LEU A 1 755 ? 31.456 16.963 -54.536 1.00 92.00 755 LEU A CA 1
ATOM 5738 C C . LEU A 1 755 ? 32.013 16.825 -53.118 1.00 92.00 755 LEU A C 1
ATOM 5740 O O . LEU A 1 755 ? 32.918 16.028 -52.861 1.00 92.00 755 LEU A O 1
ATOM 5744 N N . GLU A 1 756 ? 31.424 17.561 -52.181 1.00 87.06 756 GLU A N 1
ATOM 5745 C CA . GLU A 1 756 ? 31.758 17.480 -50.758 1.00 87.06 756 GLU A CA 1
ATOM 5746 C C . GLU A 1 756 ? 31.089 16.278 -50.070 1.00 87.06 756 GLU A C 1
ATOM 5748 O O . GLU A 1 756 ? 30.192 15.646 -50.618 1.00 87.06 756 GLU A O 1
ATOM 5753 N N . THR A 1 757 ? 31.511 15.952 -48.842 1.00 82.38 757 THR A N 1
ATOM 5754 C CA . THR A 1 757 ? 31.236 14.695 -48.109 1.00 82.38 757 THR A CA 1
ATOM 5755 C C . THR A 1 757 ? 29.884 14.017 -48.374 1.00 82.38 757 THR A C 1
ATOM 5757 O O . THR A 1 757 ? 29.871 12.828 -48.684 1.00 82.38 757 THR A O 1
ATOM 5760 N N . TYR A 1 758 ? 28.757 14.724 -48.254 1.00 87.44 758 TYR A N 1
ATOM 5761 C CA . TYR A 1 758 ? 27.421 14.143 -48.452 1.00 87.44 758 TYR A CA 1
ATOM 5762 C C . TYR A 1 758 ? 26.730 14.576 -49.750 1.00 87.44 758 TYR A C 1
ATOM 5764 O O . TYR A 1 758 ? 25.612 14.132 -50.015 1.00 87.44 758 TYR A O 1
ATOM 5772 N N . GLN A 1 759 ? 27.372 15.417 -50.556 1.00 94.19 759 GLN A N 1
ATOM 5773 C CA . GLN A 1 759 ? 26.797 15.903 -51.799 1.00 94.19 759 GLN A CA 1
ATOM 5774 C C . GLN A 1 759 ? 26.722 14.782 -52.828 1.00 94.19 759 GLN A C 1
ATOM 5776 O O . GLN A 1 759 ? 27.671 14.009 -53.002 1.00 94.19 759 GLN A O 1
ATOM 5781 N N . GLN A 1 760 ? 25.588 14.706 -53.517 1.00 96.19 760 GLN A N 1
ATOM 5782 C CA . GLN A 1 760 ? 25.376 13.763 -54.608 1.00 96.19 760 GLN A CA 1
ATOM 5783 C C . GLN A 1 760 ? 24.600 14.417 -55.742 1.00 96.19 760 GLN A C 1
ATOM 5785 O O . GLN A 1 760 ? 23.750 15.279 -55.514 1.00 96.19 760 GLN A O 1
ATOM 5790 N N . ARG A 1 761 ? 24.882 13.987 -56.972 1.00 97.75 761 ARG A N 1
ATOM 5791 C CA . ARG A 1 761 ? 24.092 14.354 -58.150 1.00 97.75 761 ARG A CA 1
ATOM 5792 C C . ARG A 1 761 ? 23.545 13.093 -58.793 1.00 97.75 761 ARG A C 1
ATOM 5794 O O . ARG A 1 761 ? 24.306 12.182 -59.102 1.00 97.75 761 ARG A O 1
ATOM 5801 N N . LEU A 1 762 ? 22.237 13.055 -58.994 1.00 98.00 762 LEU A N 1
ATOM 5802 C CA . LEU A 1 762 ? 21.552 11.944 -59.633 1.00 98.00 762 LEU A CA 1
ATOM 5803 C C . LEU A 1 762 ? 21.134 12.362 -61.036 1.00 98.00 762 LEU A C 1
ATOM 5805 O O . LEU A 1 762 ? 20.635 13.470 -61.231 1.00 98.00 762 LEU A O 1
ATOM 5809 N N . ARG A 1 763 ? 21.334 11.468 -62.003 1.00 97.56 763 ARG A N 1
ATOM 5810 C CA . ARG A 1 763 ? 20.881 11.625 -63.386 1.00 97.56 763 ARG A CA 1
ATOM 5811 C C . ARG A 1 763 ? 20.116 10.382 -63.803 1.00 97.56 763 ARG A C 1
ATOM 5813 O O . ARG A 1 763 ? 20.654 9.286 -63.680 1.00 97.56 763 ARG A O 1
ATOM 5820 N N . VAL A 1 764 ? 18.893 10.551 -64.288 1.00 97.50 764 VAL A N 1
ATOM 5821 C CA . VAL A 1 764 ? 18.023 9.466 -64.752 1.00 97.50 764 VAL A CA 1
ATOM 5822 C C . VAL A 1 764 ? 17.751 9.650 -66.237 1.00 97.50 764 VAL A C 1
ATOM 5824 O O . VAL A 1 764 ? 17.227 10.678 -66.666 1.00 97.50 764 VAL A O 1
ATOM 5827 N N . GLU A 1 765 ? 18.110 8.639 -67.018 1.00 96.69 765 GLU A N 1
ATOM 5828 C CA . GLU A 1 765 ? 17.841 8.566 -68.450 1.00 96.69 765 GLU A CA 1
ATOM 5829 C C . GLU A 1 765 ? 16.639 7.656 -68.701 1.00 96.69 765 GLU A C 1
ATOM 5831 O O . GLU A 1 765 ? 16.612 6.509 -68.244 1.00 96.69 765 GLU A O 1
ATOM 5836 N N . LEU A 1 766 ? 15.656 8.154 -69.452 1.00 94.31 766 LEU A N 1
ATOM 5837 C CA . LEU A 1 766 ? 14.439 7.420 -69.790 1.00 94.31 766 LEU A CA 1
ATOM 5838 C C . LEU A 1 766 ? 14.471 6.936 -71.241 1.00 94.31 766 LEU A C 1
ATOM 5840 O O . LEU A 1 766 ? 15.014 7.579 -72.140 1.00 94.31 766 LEU A O 1
ATOM 5844 N N . THR A 1 767 ? 13.867 5.779 -71.483 1.00 91.19 767 THR A N 1
ATOM 5845 C CA . THR A 1 767 ? 13.791 5.161 -72.806 1.00 91.19 767 THR A CA 1
ATOM 5846 C C . THR A 1 767 ? 12.953 6.027 -73.741 1.00 91.19 767 THR A C 1
ATOM 5848 O O . THR A 1 767 ? 11.808 6.355 -73.442 1.00 91.19 767 THR A O 1
ATOM 5851 N N . GLY A 1 768 ? 13.520 6.397 -74.892 1.00 86.12 768 GLY A N 1
ATOM 5852 C CA . GLY A 1 768 ? 12.826 7.201 -75.902 1.00 86.12 768 GLY A CA 1
ATOM 5853 C C . GLY A 1 768 ? 12.711 8.696 -75.582 1.00 86.12 768 GLY A C 1
ATOM 5854 O O . GLY A 1 768 ? 12.063 9.410 -76.342 1.00 86.12 768 GLY A O 1
ATOM 5855 N N . GLN A 1 769 ? 13.348 9.185 -74.510 1.00 86.06 769 GLN A N 1
ATOM 5856 C CA . GLN A 1 769 ? 13.414 10.613 -74.179 1.00 86.06 769 GLN A CA 1
ATOM 5857 C C . GLN A 1 769 ? 14.854 11.126 -74.287 1.00 86.06 769 GLN A C 1
ATOM 5859 O O . GLN A 1 769 ? 15.795 10.460 -73.864 1.00 86.06 769 GLN A O 1
ATOM 5864 N N . ALA A 1 770 ? 15.028 12.315 -74.872 1.00 79.38 770 ALA A N 1
ATOM 5865 C CA . ALA A 1 770 ? 16.340 12.958 -74.996 1.00 79.38 770 ALA A CA 1
ATOM 5866 C C . ALA A 1 770 ? 16.745 13.739 -73.732 1.00 79.38 770 ALA A C 1
ATOM 5868 O O . ALA A 1 770 ? 17.926 14.005 -73.526 1.00 79.38 770 ALA A O 1
ATOM 5869 N N . GLU A 1 771 ? 15.774 14.123 -72.900 1.00 88.19 771 GLU A N 1
ATOM 5870 C CA . GLU A 1 771 ? 16.010 14.887 -71.678 1.00 88.19 771 GLU A CA 1
ATOM 5871 C C . GLU A 1 771 ? 16.395 13.960 -70.516 1.00 88.19 771 GLU A C 1
ATOM 5873 O O . GLU A 1 771 ? 15.742 12.949 -70.260 1.00 88.19 771 GLU A O 1
ATOM 5878 N N . THR A 1 772 ? 17.464 14.313 -69.800 1.00 92.88 772 THR A N 1
ATOM 5879 C CA . THR A 1 772 ? 17.916 13.604 -68.598 1.00 92.88 772 THR A CA 1
ATOM 5880 C C . THR A 1 772 ? 17.369 14.293 -67.355 1.00 92.88 772 THR A C 1
ATOM 5882 O O . THR A 1 772 ? 17.675 15.461 -67.097 1.00 92.88 772 THR A O 1
ATOM 5885 N N . LEU A 1 773 ? 16.623 13.561 -66.529 1.00 95.75 773 LEU A N 1
ATOM 5886 C CA . LEU A 1 773 ? 16.144 14.093 -65.257 1.00 95.75 773 LEU A CA 1
ATOM 5887 C C . LEU A 1 773 ? 17.327 14.194 -64.295 1.00 95.75 773 LEU A C 1
ATOM 5889 O O . LEU A 1 773 ? 18.040 13.217 -64.084 1.00 95.75 773 LEU A O 1
ATOM 5893 N N . THR A 1 774 ? 17.557 15.375 -63.727 1.00 96.50 774 THR A N 1
ATOM 5894 C CA . THR A 1 774 ? 18.709 15.628 -62.852 1.00 96.50 774 THR A CA 1
ATOM 5895 C C . THR A 1 774 ? 18.261 16.202 -61.519 1.00 96.50 774 THR A C 1
ATOM 5897 O O . THR A 1 774 ? 17.388 17.071 -61.486 1.00 96.50 774 THR A O 1
ATOM 5900 N N . GLU A 1 775 ? 18.904 15.750 -60.444 1.00 97.50 775 GLU A N 1
ATOM 5901 C CA . GLU A 1 775 ? 18.708 16.260 -59.088 1.00 97.50 775 GLU A CA 1
ATOM 5902 C C . GLU A 1 775 ? 20.045 16.394 -58.354 1.00 97.50 775 GLU A C 1
ATOM 5904 O O . GLU A 1 775 ? 20.943 15.562 -58.516 1.00 97.50 775 GLU A O 1
ATOM 5909 N N . PHE A 1 776 ? 20.189 17.453 -57.554 1.00 96.75 776 PHE A N 1
ATOM 5910 C CA . PHE A 1 776 ? 21.387 17.708 -56.759 1.00 96.75 776 PHE A CA 1
ATOM 5911 C C . PHE A 1 776 ? 21.026 17.790 -55.281 1.00 96.75 776 PHE A C 1
ATOM 5913 O O . PHE A 1 776 ? 20.298 18.682 -54.853 1.00 96.75 776 PHE A O 1
ATOM 5920 N N . VAL A 1 777 ? 21.604 16.894 -54.487 1.00 94.69 777 VAL A N 1
ATOM 5921 C CA . VAL A 1 777 ? 21.371 16.829 -53.047 1.00 94.69 777 VAL A CA 1
ATOM 5922 C C . VAL A 1 777 ? 22.589 17.384 -52.329 1.00 94.69 777 VAL A C 1
ATOM 5924 O O . VAL A 1 777 ? 23.650 16.761 -52.321 1.00 94.69 777 VAL A O 1
ATOM 5927 N N . ALA A 1 778 ? 22.434 18.562 -51.722 1.00 91.19 778 ALA A N 1
ATOM 5928 C CA . ALA A 1 778 ? 23.506 19.236 -50.991 1.00 91.19 778 ALA A CA 1
ATOM 5929 C C . ALA A 1 778 ? 23.847 18.531 -49.663 1.00 91.19 778 ALA A C 1
ATOM 5931 O O . ALA A 1 778 ? 25.014 18.444 -49.280 1.00 91.19 778 ALA A O 1
ATOM 5932 N N . ALA A 1 779 ? 22.829 18.015 -48.973 1.00 89.56 779 ALA A N 1
ATOM 5933 C CA . ALA A 1 779 ? 22.944 17.229 -47.750 1.00 89.56 779 ALA A CA 1
ATOM 5934 C C . ALA A 1 779 ? 21.684 16.361 -47.572 1.00 89.56 779 ALA A C 1
ATOM 5936 O O . ALA A 1 779 ? 20.608 16.771 -48.016 1.00 89.56 779 ALA A O 1
ATOM 5937 N N . PRO A 1 780 ? 21.792 15.186 -46.930 1.00 89.38 780 PRO A N 1
ATOM 5938 C CA . PRO A 1 780 ? 20.647 14.330 -46.675 1.00 89.38 780 PRO A CA 1
ATOM 5939 C C . PRO A 1 780 ? 19.750 14.912 -45.581 1.00 89.38 780 PRO A C 1
ATOM 5941 O O . PRO A 1 780 ? 20.215 15.630 -44.690 1.00 89.38 780 PRO A O 1
ATOM 5944 N N . ARG A 1 781 ? 18.470 14.536 -45.595 1.00 87.75 781 ARG A N 1
ATOM 5945 C CA . ARG A 1 781 ? 17.507 14.880 -44.543 1.00 87.75 781 ARG A CA 1
ATOM 5946 C C . ARG A 1 781 ? 18.035 14.497 -43.158 1.00 87.75 781 ARG A C 1
ATOM 5948 O O . ARG A 1 781 ? 18.583 13.414 -42.957 1.00 87.75 781 ARG A O 1
ATOM 5955 N N . GLY A 1 782 ? 17.839 15.390 -42.189 1.00 81.31 782 GLY A N 1
ATOM 5956 C CA . GLY A 1 782 ? 18.340 15.238 -40.822 1.00 81.31 782 GLY A CA 1
ATOM 5957 C C . GLY A 1 782 ? 19.773 15.742 -40.621 1.00 81.31 782 GLY A C 1
ATOM 5958 O O . GLY A 1 782 ? 20.175 15.932 -39.479 1.00 81.31 782 GLY A O 1
ATOM 5959 N N . ASN A 1 783 ? 20.536 16.005 -41.689 1.00 80.06 783 ASN A N 1
ATOM 5960 C CA . ASN A 1 783 ? 21.874 16.593 -41.620 1.00 80.06 783 ASN A CA 1
ATOM 5961 C C . ASN A 1 783 ? 21.834 18.050 -42.122 1.00 80.06 783 ASN A C 1
ATOM 5963 O O . ASN A 1 783 ? 21.357 18.322 -43.221 1.00 80.06 783 ASN A O 1
ATOM 5967 N N . GLY A 1 784 ? 22.274 19.007 -41.302 1.00 70.44 784 GLY A N 1
ATOM 5968 C CA . GLY A 1 784 ? 22.154 20.451 -41.565 1.00 70.44 784 GLY A CA 1
ATOM 5969 C C . GLY A 1 784 ? 20.759 21.030 -41.282 1.00 70.44 784 GLY A C 1
ATOM 5970 O O . GLY A 1 784 ? 20.657 22.120 -40.727 1.00 70.44 784 GLY A O 1
ATOM 5971 N N . LYS A 1 785 ? 19.687 20.283 -41.581 1.00 76.44 785 LYS A N 1
ATOM 5972 C CA . LYS A 1 785 ? 18.315 20.565 -41.127 1.00 76.44 785 LYS A CA 1
ATOM 5973 C C . LYS A 1 785 ? 17.756 19.337 -40.389 1.00 76.44 785 LYS A C 1
ATOM 5975 O O . LYS A 1 785 ? 17.544 18.311 -41.046 1.00 76.44 785 LYS A O 1
ATOM 5980 N N . PRO A 1 786 ? 17.527 19.411 -39.064 1.00 82.62 786 PRO A N 1
ATOM 5981 C CA . PRO A 1 786 ? 16.938 18.318 -38.295 1.00 82.62 786 PRO A CA 1
ATOM 5982 C C . PRO A 1 786 ? 15.565 17.903 -38.834 1.00 82.62 786 PRO A C 1
ATOM 5984 O O . PRO A 1 786 ? 14.850 18.711 -39.434 1.00 82.62 786 PRO A O 1
ATOM 5987 N N . LEU A 1 787 ? 15.196 16.641 -38.608 1.00 89.50 787 LEU A N 1
ATOM 5988 C CA . LEU A 1 787 ? 13.818 16.192 -38.810 1.00 89.50 787 LEU A CA 1
ATOM 5989 C C . LEU A 1 787 ? 12.895 16.927 -37.830 1.00 89.50 787 LEU A C 1
ATOM 5991 O O . LEU A 1 787 ? 13.302 17.217 -36.704 1.00 89.50 787 LEU A O 1
ATOM 5995 N N . SER A 1 788 ? 11.663 17.224 -38.249 1.00 90.56 788 SER A N 1
ATOM 5996 C CA . SER A 1 788 ? 10.657 17.736 -37.315 1.00 90.56 788 SER A CA 1
ATOM 5997 C C . SER A 1 788 ? 10.242 16.645 -36.321 1.00 90.56 788 SER A C 1
ATOM 5999 O O . SER A 1 788 ? 10.422 15.451 -36.573 1.00 90.56 788 SER A O 1
ATOM 6001 N N . ASN A 1 789 ? 9.639 17.036 -35.197 1.00 90.31 789 ASN A N 1
ATOM 6002 C CA . ASN A 1 789 ? 9.057 16.059 -34.274 1.00 90.31 789 ASN A CA 1
ATOM 6003 C C . ASN A 1 789 ? 7.986 15.205 -34.970 1.00 90.31 789 ASN A C 1
ATOM 6005 O O . ASN A 1 789 ? 7.949 13.997 -34.756 1.00 90.31 789 ASN A O 1
ATOM 6009 N N . ASP A 1 790 ? 7.199 15.797 -35.871 1.00 92.81 790 ASP A N 1
ATOM 6010 C CA . ASP A 1 790 ? 6.205 15.070 -36.666 1.00 92.81 790 ASP A CA 1
ATOM 6011 C C . ASP A 1 790 ? 6.854 14.039 -37.602 1.00 92.81 790 ASP A C 1
ATOM 6013 O O . ASP A 1 790 ? 6.392 12.905 -37.662 1.00 92.81 790 ASP A O 1
ATOM 6017 N N . ASP A 1 791 ? 7.980 14.367 -38.253 1.00 90.25 791 ASP A N 1
ATOM 6018 C CA . ASP A 1 791 ? 8.744 13.404 -39.064 1.00 90.25 791 ASP A CA 1
ATOM 6019 C C . ASP A 1 791 ? 9.204 12.197 -38.217 1.00 90.25 791 ASP A C 1
ATOM 6021 O O . ASP A 1 791 ? 9.208 11.051 -38.681 1.00 90.25 791 ASP A O 1
ATOM 6025 N N . ILE A 1 792 ? 9.611 12.439 -36.965 1.00 92.25 792 ILE A N 1
ATOM 6026 C CA . ILE A 1 792 ? 10.062 11.394 -36.034 1.00 92.25 792 ILE A CA 1
ATOM 6027 C C . ILE A 1 792 ? 8.876 10.547 -35.551 1.00 92.25 792 ILE A C 1
ATOM 6029 O O . ILE A 1 792 ? 8.995 9.320 -35.498 1.00 92.25 792 ILE A O 1
ATOM 6033 N N . LEU A 1 793 ? 7.737 11.169 -35.237 1.00 94.44 793 LEU A N 1
ATOM 6034 C CA . LEU A 1 793 ? 6.514 10.474 -34.826 1.00 94.44 793 LEU A CA 1
ATOM 6035 C C . LEU A 1 793 ? 5.929 9.640 -35.965 1.00 94.44 793 LEU A C 1
ATOM 6037 O O . LEU A 1 793 ? 5.574 8.480 -35.767 1.00 94.44 793 LEU A O 1
ATOM 6041 N N . ASP A 1 794 ? 5.916 10.168 -37.183 1.00 91.75 794 ASP A N 1
ATOM 6042 C CA . ASP A 1 794 ? 5.500 9.420 -38.363 1.00 91.75 794 ASP A CA 1
ATOM 6043 C C . ASP A 1 794 ? 6.400 8.214 -38.615 1.00 91.75 794 ASP A C 1
ATOM 6045 O O . ASP A 1 794 ? 5.923 7.140 -38.992 1.00 91.75 794 ASP A O 1
ATOM 6049 N N . LYS A 1 795 ? 7.708 8.362 -38.386 1.00 90.31 795 LYS A N 1
ATOM 6050 C CA . LYS A 1 795 ? 8.642 7.238 -38.428 1.00 90.31 795 LYS A CA 1
ATOM 6051 C C . LYS A 1 795 ? 8.333 6.216 -37.330 1.00 90.31 795 LYS A C 1
ATOM 6053 O O . LYS A 1 795 ? 8.304 5.025 -37.630 1.00 90.31 795 LYS A O 1
ATOM 6058 N N . TRP A 1 796 ? 8.095 6.644 -36.087 1.00 92.50 796 TRP A N 1
ATOM 6059 C CA . TRP A 1 796 ? 7.690 5.762 -34.982 1.00 92.50 796 TRP A CA 1
ATOM 6060 C C . TRP A 1 796 ? 6.442 4.954 -35.345 1.00 92.50 796 TRP A C 1
ATOM 6062 O O . TRP A 1 796 ? 6.459 3.725 -35.260 1.00 92.50 796 TRP A O 1
ATOM 6072 N N . ARG A 1 797 ? 5.397 5.627 -35.833 1.00 92.81 797 ARG A N 1
ATOM 6073 C CA . ARG A 1 797 ? 4.125 5.003 -36.209 1.00 92.81 797 ARG A CA 1
ATOM 6074 C C . ARG A 1 797 ? 4.293 3.993 -37.336 1.00 92.81 797 ARG A C 1
ATOM 6076 O O . ARG A 1 797 ? 3.736 2.906 -37.247 1.00 92.81 797 ARG A O 1
ATOM 6083 N N . ARG A 1 798 ? 5.104 4.307 -38.353 1.00 87.56 798 ARG A N 1
ATOM 6084 C CA . ARG A 1 798 ? 5.423 3.376 -39.450 1.00 87.56 798 ARG A CA 1
ATOM 6085 C C . ARG A 1 798 ? 6.218 2.161 -38.980 1.00 87.56 798 ARG A C 1
ATOM 6087 O O . ARG A 1 798 ? 5.916 1.051 -39.389 1.00 87.56 798 ARG A O 1
ATOM 6094 N N . LEU A 1 799 ? 7.216 2.355 -38.115 1.00 87.06 799 LEU A N 1
ATOM 6095 C CA . LEU A 1 799 ? 8.046 1.257 -37.606 1.00 87.06 799 LEU A CA 1
ATOM 6096 C C . LEU A 1 799 ? 7.292 0.309 -36.668 1.00 87.06 799 LEU A C 1
ATOM 6098 O O . LEU A 1 799 ? 7.741 -0.816 -36.466 1.00 87.06 799 LEU A O 1
ATOM 6102 N N . THR A 1 800 ? 6.188 0.764 -36.078 1.00 90.19 800 THR A N 1
ATOM 6103 C CA . THR A 1 800 ? 5.428 0.002 -35.079 1.00 90.19 800 THR A CA 1
ATOM 6104 C C . THR A 1 800 ? 4.073 -0.493 -35.558 1.00 90.19 800 THR A C 1
ATOM 6106 O O . THR A 1 800 ? 3.507 -1.347 -34.882 1.00 90.19 800 THR A O 1
ATOM 6109 N N . ALA A 1 801 ? 3.578 -0.015 -36.707 1.00 87.56 801 ALA A N 1
ATOM 6110 C CA . ALA A 1 801 ? 2.242 -0.318 -37.227 1.00 87.56 801 ALA A CA 1
ATOM 6111 C C . ALA A 1 801 ? 1.921 -1.821 -37.272 1.00 87.56 801 ALA A C 1
ATOM 6113 O O . ALA A 1 801 ? 0.826 -2.211 -36.881 1.00 87.56 801 ALA A O 1
ATOM 6114 N N . ASP A 1 802 ? 2.887 -2.649 -37.678 1.00 83.06 802 ASP A N 1
ATOM 6115 C CA . ASP A 1 802 ? 2.717 -4.106 -37.797 1.00 83.06 802 ASP A CA 1
ATOM 6116 C C . ASP A 1 802 ? 3.321 -4.885 -36.610 1.00 83.06 802 ASP A C 1
ATOM 6118 O O . ASP A 1 802 ? 3.310 -6.116 -36.579 1.00 83.06 802 ASP A O 1
ATOM 6122 N N . VAL A 1 803 ? 3.876 -4.175 -35.620 1.00 85.69 803 VAL A N 1
ATOM 6123 C CA . VAL A 1 803 ? 4.559 -4.759 -34.451 1.00 85.69 803 VAL A CA 1
ATOM 6124 C C . VAL A 1 803 ? 3.650 -4.762 -33.226 1.00 85.69 803 VAL A C 1
ATOM 6126 O O . VAL A 1 803 ? 3.690 -5.702 -32.437 1.00 85.69 803 VAL A O 1
ATOM 6129 N N . ILE A 1 804 ? 2.849 -3.718 -33.038 1.00 91.25 804 ILE A N 1
ATOM 6130 C CA . ILE A 1 804 ? 1.937 -3.554 -31.902 1.00 91.25 804 ILE A CA 1
ATOM 6131 C C . ILE A 1 804 ? 0.633 -2.917 -32.378 1.00 91.25 804 ILE A C 1
ATOM 6133 O O . ILE A 1 804 ? 0.621 -2.192 -33.369 1.00 91.25 804 ILE A O 1
ATOM 6137 N N . ASP A 1 805 ? -0.464 -3.182 -31.670 1.00 90.44 805 ASP A N 1
ATOM 6138 C CA . ASP A 1 805 ? -1.757 -2.583 -31.993 1.00 90.44 805 ASP A CA 1
ATOM 6139 C C . ASP A 1 805 ? -1.766 -1.055 -31.792 1.00 90.44 805 ASP A C 1
ATOM 6141 O O . ASP A 1 805 ? -0.930 -0.472 -31.091 1.00 90.44 805 ASP A O 1
ATOM 6145 N N . LEU A 1 806 ? -2.736 -0.409 -32.444 1.00 92.12 806 LEU A N 1
ATOM 6146 C CA . LEU A 1 806 ? -2.898 1.043 -32.473 1.00 92.12 806 LEU A CA 1
ATOM 6147 C C . LEU A 1 806 ? -3.045 1.649 -31.069 1.00 92.12 806 LEU A C 1
ATOM 6149 O O . LEU A 1 806 ? -2.417 2.662 -30.771 1.00 92.12 806 LEU A O 1
ATOM 6153 N N . GLU A 1 807 ? -3.842 1.021 -30.204 1.00 93.31 807 GLU A N 1
ATOM 6154 C CA . GLU A 1 807 ? -4.132 1.533 -28.863 1.00 93.31 807 GLU A CA 1
ATOM 6155 C C . GLU A 1 807 ? -2.871 1.535 -27.994 1.00 93.31 807 GLU A C 1
ATOM 6157 O O . GLU A 1 807 ? -2.506 2.556 -27.402 1.00 93.31 807 GLU A O 1
ATOM 6162 N N . ARG A 1 808 ? -2.151 0.411 -27.977 1.00 92.75 808 ARG A N 1
ATOM 6163 C CA . ARG A 1 808 ? -0.890 0.257 -27.253 1.00 92.75 808 ARG A CA 1
ATOM 6164 C C . ARG A 1 808 ? 0.180 1.205 -27.780 1.00 92.75 808 ARG A C 1
ATOM 6166 O O . ARG A 1 808 ? 0.904 1.810 -26.986 1.00 92.75 808 ARG A O 1
ATOM 6173 N N . ARG A 1 809 ? 0.288 1.358 -29.101 1.00 95.12 809 ARG A N 1
ATOM 6174 C CA . ARG A 1 809 ? 1.232 2.286 -29.735 1.00 95.12 809 ARG A CA 1
ATOM 6175 C C . ARG A 1 809 ? 0.974 3.729 -29.312 1.00 95.12 809 ARG A C 1
ATOM 6177 O O . ARG A 1 809 ? 1.913 4.413 -28.907 1.00 95.12 809 ARG A O 1
ATOM 6184 N N . ASP A 1 810 ? -0.276 4.174 -29.381 1.00 94.12 810 ASP A N 1
ATOM 6185 C CA . ASP A 1 810 ? -0.656 5.548 -29.054 1.00 94.12 810 ASP A CA 1
ATOM 6186 C C . ASP A 1 810 ? -0.525 5.818 -27.540 1.00 94.12 810 ASP A C 1
ATOM 6188 O O . ASP A 1 810 ? -0.176 6.927 -27.129 1.00 94.12 810 ASP A O 1
ATOM 6192 N N . ALA A 1 811 ? -0.727 4.802 -26.691 1.00 91.56 811 ALA A N 1
ATOM 6193 C CA . ALA A 1 811 ? -0.451 4.885 -25.256 1.00 91.56 811 ALA A CA 1
ATOM 6194 C C . ALA A 1 811 ? 1.050 5.049 -24.954 1.00 91.56 811 ALA A C 1
ATOM 6196 O O . ALA A 1 811 ? 1.420 5.897 -24.138 1.00 91.56 811 ALA A O 1
ATOM 6197 N N . ILE A 1 812 ? 1.919 4.285 -25.632 1.00 93.75 812 ILE A N 1
ATOM 6198 C CA . ILE A 1 812 ? 3.380 4.438 -25.524 1.00 93.75 812 ILE A CA 1
ATOM 6199 C C . ILE A 1 812 ? 3.798 5.834 -25.990 1.00 93.75 812 ILE A C 1
ATOM 6201 O O . ILE A 1 812 ? 4.537 6.511 -25.279 1.00 93.75 812 ILE A O 1
ATOM 6205 N N . GLU A 1 813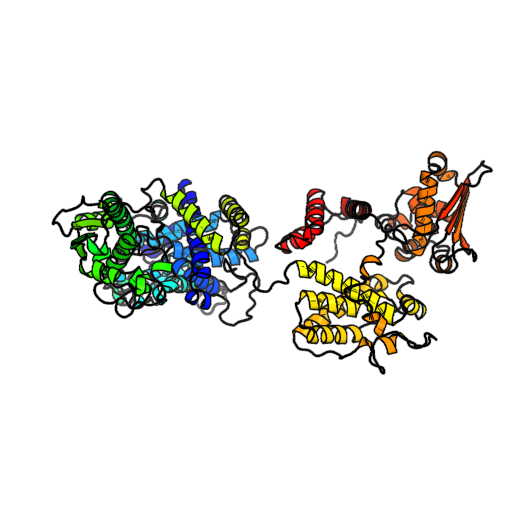 ? 3.308 6.274 -27.153 1.00 94.88 813 GLU A N 1
ATOM 6206 C CA . GLU A 1 813 ? 3.618 7.591 -27.722 1.00 94.88 813 GLU A CA 1
ATOM 6207 C C . GLU A 1 813 ? 3.276 8.714 -26.732 1.00 94.88 813 GLU A C 1
ATOM 6209 O O . GLU A 1 813 ? 4.127 9.547 -26.421 1.00 94.88 813 GLU A O 1
ATOM 6214 N N . ARG A 1 814 ? 2.070 8.684 -26.154 1.00 92.00 814 ARG A N 1
ATOM 6215 C CA . ARG A 1 814 ? 1.614 9.675 -25.169 1.00 92.00 814 ARG A CA 1
ATOM 6216 C C . ARG A 1 814 ? 2.500 9.720 -23.926 1.00 92.00 814 ARG A C 1
ATOM 6218 O O . ARG A 1 814 ? 2.883 10.801 -23.494 1.00 92.00 814 ARG A O 1
ATOM 6225 N N . ILE A 1 815 ? 2.829 8.556 -23.362 1.00 88.00 815 ILE A N 1
ATOM 6226 C CA . ILE A 1 815 ? 3.653 8.452 -22.150 1.00 88.00 815 ILE A CA 1
ATOM 6227 C C . ILE A 1 815 ? 5.081 8.938 -22.408 1.00 88.00 815 ILE A C 1
ATOM 6229 O O . ILE A 1 815 ? 5.646 9.629 -21.569 1.00 88.00 815 ILE A O 1
ATOM 6233 N N . VAL A 1 816 ? 5.668 8.603 -23.560 1.00 89.00 816 VAL A N 1
ATOM 6234 C CA . VAL A 1 816 ? 7.035 9.020 -23.910 1.00 89.00 816 VAL A CA 1
ATOM 6235 C C . VAL A 1 816 ? 7.114 10.523 -24.188 1.00 89.00 816 VAL A C 1
ATOM 6237 O O . VAL A 1 816 ? 8.092 11.153 -23.795 1.00 89.00 816 VAL A O 1
ATOM 6240 N N . LEU A 1 817 ? 6.095 11.112 -24.824 1.00 89.75 817 LEU A N 1
ATOM 6241 C CA . LEU A 1 817 ? 6.039 12.557 -25.083 1.00 89.75 817 LEU A CA 1
ATOM 6242 C C . LEU A 1 817 ? 5.761 13.401 -23.831 1.00 89.75 817 LEU A C 1
ATOM 6244 O O . LEU A 1 817 ? 5.960 14.608 -23.874 1.00 89.75 817 LEU A O 1
ATOM 6248 N N . GLN A 1 818 ? 5.297 12.776 -22.748 1.00 84.19 818 GLN A N 1
ATOM 6249 C CA . GLN A 1 818 ? 5.022 13.414 -21.459 1.00 84.19 818 GLN A CA 1
ATOM 6250 C C . GLN A 1 818 ? 5.832 12.750 -20.339 1.00 84.19 818 GLN A C 1
ATOM 6252 O O . GLN A 1 818 ? 5.362 12.637 -19.205 1.00 84.19 818 GLN A O 1
ATOM 6257 N N . LEU A 1 819 ? 7.029 12.243 -20.653 1.00 76.69 819 LEU A N 1
ATOM 6258 C CA . LEU A 1 819 ? 7.821 11.417 -19.738 1.00 76.69 819 LEU A CA 1
ATOM 6259 C C . LEU A 1 819 ? 8.169 12.158 -18.435 1.00 76.69 819 LEU A C 1
ATOM 6261 O O . LEU A 1 819 ? 8.326 11.533 -17.388 1.00 76.69 819 LEU A O 1
ATOM 6265 N N . GLU A 1 820 ? 8.245 13.487 -18.484 1.00 68.56 820 GLU A N 1
ATOM 6266 C CA . GLU A 1 820 ? 8.427 14.379 -17.341 1.00 68.56 820 GLU A CA 1
ATOM 6267 C C . GLU A 1 820 ? 7.224 14.426 -16.381 1.00 68.56 820 GLU A C 1
ATOM 6269 O O . GLU A 1 820 ? 7.401 14.769 -15.212 1.00 68.56 820 GLU A O 1
ATOM 6274 N N . MET A 1 821 ? 6.029 14.047 -16.846 1.00 67.62 821 MET A N 1
ATOM 6275 C CA . MET A 1 821 ? 4.776 14.046 -16.075 1.00 67.62 821 MET A CA 1
ATOM 6276 C C . MET A 1 821 ? 4.398 12.660 -15.529 1.00 67.62 821 MET A C 1
ATOM 6278 O O . MET A 1 821 ? 3.559 12.549 -14.631 1.00 67.62 821 MET A O 1
ATOM 6282 N N . VAL A 1 822 ? 5.006 11.592 -16.049 1.00 65.31 822 VAL A N 1
ATOM 6283 C CA . VAL A 1 822 ? 4.744 10.204 -15.635 1.00 65.31 822 VAL A CA 1
ATOM 6284 C C . VAL A 1 822 ? 5.198 10.001 -14.185 1.00 65.31 822 VAL A C 1
ATOM 6286 O O . VAL A 1 822 ? 6.256 10.476 -13.800 1.00 65.31 822 VAL A O 1
ATOM 6289 N N . GLN A 1 823 ? 4.414 9.293 -13.364 1.00 56.41 823 GLN A N 1
ATOM 6290 C CA . GLN A 1 823 ? 4.745 9.024 -11.947 1.00 56.41 823 GLN A CA 1
ATOM 6291 C C . GLN A 1 823 ? 5.233 7.586 -11.698 1.00 56.41 823 GLN A C 1
ATOM 6293 O O . GLN A 1 823 ? 5.886 7.310 -10.693 1.00 56.41 823 GLN A O 1
ATOM 6298 N N . ASP A 1 824 ? 4.933 6.656 -12.610 1.00 63.72 824 ASP A N 1
ATOM 6299 C CA . ASP A 1 824 ? 5.295 5.243 -12.486 1.00 63.72 824 ASP A CA 1
ATOM 6300 C C . ASP A 1 824 ? 5.750 4.667 -13.830 1.00 63.72 824 ASP A C 1
ATOM 6302 O O . ASP A 1 824 ? 4.947 4.367 -14.715 1.00 63.72 824 ASP A O 1
ATOM 6306 N N . MET A 1 825 ? 7.058 4.442 -13.962 1.00 72.06 825 MET A N 1
ATOM 6307 C CA . MET A 1 825 ? 7.651 3.860 -15.168 1.00 72.06 825 MET A CA 1
ATOM 6308 C C . MET A 1 825 ? 7.188 2.437 -15.457 1.00 72.06 825 MET A C 1
ATOM 6310 O O . MET A 1 825 ? 7.305 1.990 -16.598 1.00 72.06 825 MET A O 1
ATOM 6314 N N . ARG A 1 826 ? 6.631 1.718 -14.473 1.00 73.25 826 ARG A N 1
ATOM 6315 C CA . ARG A 1 826 ? 6.058 0.389 -14.713 1.00 73.25 826 ARG A CA 1
ATOM 6316 C C . ARG A 1 826 ? 4.889 0.455 -15.686 1.00 73.25 826 ARG A C 1
ATOM 6318 O O . ARG A 1 826 ? 4.654 -0.530 -16.370 1.00 73.25 826 ARG A O 1
ATOM 6325 N N . GLN A 1 827 ? 4.207 1.596 -15.808 1.00 77.19 827 GLN A N 1
ATOM 6326 C CA . GLN A 1 827 ? 3.185 1.797 -16.836 1.00 77.19 827 GLN A CA 1
ATOM 6327 C C . GLN A 1 827 ? 3.794 1.674 -18.236 1.00 77.19 827 GLN A C 1
ATOM 6329 O O . GLN A 1 827 ? 3.329 0.864 -19.037 1.00 77.19 827 GLN A O 1
ATOM 6334 N N . LEU A 1 828 ? 4.896 2.390 -18.497 1.00 83.62 828 LEU A N 1
ATOM 6335 C CA . LEU A 1 828 ? 5.622 2.259 -19.758 1.00 83.62 828 LEU A CA 1
ATOM 6336 C C . LEU A 1 828 ? 6.197 0.848 -19.922 1.00 83.62 828 LEU A C 1
ATOM 6338 O O . LEU A 1 828 ? 6.075 0.269 -20.992 1.00 83.62 828 LEU A O 1
ATOM 6342 N N . VAL A 1 829 ? 6.785 0.263 -18.874 1.00 81.00 829 VAL A N 1
ATOM 6343 C CA . VAL A 1 829 ? 7.357 -1.094 -18.947 1.00 81.00 829 VAL A CA 1
ATOM 6344 C C . VAL A 1 829 ? 6.292 -2.141 -19.279 1.00 81.00 829 VAL A C 1
ATOM 6346 O O . VAL A 1 829 ? 6.544 -2.973 -20.142 1.00 81.00 829 VAL A O 1
ATOM 6349 N N . ARG A 1 830 ? 5.098 -2.078 -18.673 1.00 81.62 830 ARG A N 1
ATOM 6350 C CA . ARG A 1 830 ? 3.963 -2.964 -18.994 1.00 81.62 830 ARG A CA 1
ATOM 6351 C C . ARG A 1 830 ? 3.538 -2.812 -20.452 1.00 81.62 830 ARG A C 1
ATOM 6353 O O . ARG A 1 830 ? 3.362 -3.804 -21.158 1.00 81.62 830 ARG A O 1
ATOM 6360 N N . LEU A 1 831 ? 3.444 -1.569 -20.925 1.00 85.62 831 LEU A N 1
ATOM 6361 C CA . LEU A 1 831 ? 3.168 -1.291 -22.331 1.00 85.62 831 LEU A CA 1
ATOM 6362 C C . LEU A 1 831 ? 4.301 -1.757 -23.245 1.00 85.62 831 LEU A C 1
ATOM 6364 O O . LEU A 1 831 ? 4.037 -2.113 -24.381 1.00 85.62 831 LEU A O 1
ATOM 6368 N N . LEU A 1 832 ? 5.554 -1.815 -22.803 1.00 86.81 832 LEU A N 1
ATOM 6369 C CA . LEU A 1 832 ? 6.658 -2.343 -23.608 1.00 86.81 832 LEU A CA 1
ATOM 6370 C C . LEU A 1 832 ? 6.761 -3.878 -23.547 1.00 86.81 832 LEU A C 1
ATOM 6372 O O . LEU A 1 832 ? 7.262 -4.473 -24.495 1.00 86.81 832 LEU A O 1
ATOM 6376 N N . SER A 1 833 ? 6.246 -4.534 -22.501 1.00 81.25 833 SER A N 1
ATOM 6377 C CA . SER A 1 833 ? 6.402 -5.982 -22.275 1.00 81.25 833 SER A CA 1
ATOM 6378 C C . SER A 1 833 ? 5.377 -6.885 -22.971 1.00 81.25 833 SER A C 1
ATOM 6380 O O . SER A 1 833 ? 5.555 -8.099 -22.989 1.00 81.25 833 SER A O 1
ATOM 6382 N N . GLY A 1 834 ? 4.290 -6.337 -23.517 1.00 75.75 834 GLY A N 1
ATOM 6383 C CA . GLY A 1 834 ? 3.270 -7.124 -24.223 1.00 75.75 834 GLY A CA 1
ATOM 6384 C C . GLY A 1 834 ? 3.778 -7.784 -25.516 1.00 75.75 834 GLY A C 1
ATOM 6385 O O . GLY A 1 834 ? 4.761 -7.336 -26.114 1.00 75.75 834 GLY A O 1
ATOM 6386 N N . ARG A 1 835 ? 3.058 -8.809 -25.994 1.00 77.94 835 ARG A N 1
ATOM 6387 C CA . ARG A 1 835 ? 3.383 -9.556 -27.228 1.00 77.94 835 ARG A CA 1
ATOM 6388 C C . ARG A 1 835 ? 3.430 -8.640 -28.455 1.00 77.94 835 ARG A C 1
ATOM 6390 O O . ARG A 1 835 ? 2.622 -7.723 -28.563 1.00 77.94 835 ARG A O 1
ATOM 6397 N N . THR A 1 836 ? 4.363 -8.894 -29.365 1.00 83.25 836 THR A N 1
ATOM 6398 C CA . THR A 1 836 ? 4.488 -8.174 -30.639 1.00 83.25 836 THR A CA 1
ATOM 6399 C C . THR A 1 836 ? 4.061 -9.058 -31.806 1.00 83.25 836 THR A C 1
ATOM 6401 O O . THR A 1 836 ? 4.165 -10.283 -31.723 1.00 83.25 836 THR A O 1
ATOM 6404 N N . GLY A 1 837 ? 3.610 -8.444 -32.897 1.00 76.38 837 GLY A N 1
ATOM 6405 C CA . GLY A 1 837 ? 3.400 -9.113 -34.176 1.00 76.38 837 GLY A CA 1
ATOM 6406 C C . GLY A 1 837 ? 4.697 -9.724 -34.712 1.00 76.38 837 GLY A C 1
ATOM 6407 O O . GLY A 1 837 ? 5.788 -9.184 -34.508 1.00 76.38 837 GLY A O 1
ATOM 6408 N N . ASP A 1 838 ? 4.578 -10.868 -35.387 1.00 70.50 838 ASP A N 1
ATOM 6409 C CA . ASP A 1 838 ? 5.685 -11.485 -36.119 1.00 70.50 838 ASP A CA 1
ATOM 6410 C C . ASP A 1 838 ? 5.829 -10.804 -37.485 1.00 70.50 838 ASP A C 1
ATOM 6412 O O . ASP A 1 838 ? 5.199 -11.188 -38.470 1.00 70.50 838 ASP A O 1
ATOM 6416 N N . ILE A 1 839 ? 6.654 -9.759 -37.527 1.00 63.56 839 ILE A N 1
ATOM 6417 C CA . ILE A 1 839 ? 6.906 -8.965 -38.737 1.00 63.56 839 ILE A CA 1
ATOM 6418 C C . ILE A 1 839 ? 7.822 -9.657 -39.760 1.00 63.56 839 ILE A C 1
ATOM 6420 O O . ILE A 1 839 ? 8.101 -9.072 -40.806 1.00 63.56 839 ILE A O 1
ATOM 6424 N N . PHE A 1 840 ? 8.319 -10.869 -39.480 1.00 57.00 840 PHE A N 1
ATOM 6425 C CA . PHE A 1 840 ? 9.232 -11.583 -40.381 1.00 57.00 840 PHE A CA 1
ATOM 6426 C C . PHE A 1 840 ? 8.587 -12.741 -41.153 1.00 57.00 840 PHE A C 1
ATOM 6428 O O . PHE A 1 840 ? 9.225 -13.236 -42.075 1.00 57.00 840 PHE A O 1
ATOM 6435 N N . GLY A 1 841 ? 7.335 -13.109 -40.859 1.00 48.50 841 GLY A N 1
ATOM 6436 C CA . GLY A 1 841 ? 6.513 -13.990 -41.694 1.00 48.50 841 GLY A CA 1
ATOM 6437 C C . GLY A 1 841 ? 7.038 -15.425 -41.879 1.00 48.50 841 GLY A C 1
ATOM 6438 O O . GLY A 1 841 ? 7.772 -15.700 -42.818 1.00 48.50 841 GLY A O 1
ATOM 6439 N N . ALA A 1 842 ? 6.504 -16.342 -41.064 1.00 41.47 842 ALA A N 1
ATOM 6440 C CA . ALA A 1 842 ? 6.445 -17.807 -41.225 1.00 41.47 842 ALA A CA 1
ATOM 6441 C C . ALA A 1 842 ? 7.745 -18.644 -41.080 1.00 41.47 842 ALA A C 1
ATOM 6443 O O . ALA A 1 842 ? 8.769 -18.405 -41.702 1.00 41.47 842 ALA A O 1
ATOM 6444 N N . GLU A 1 843 ? 7.608 -19.718 -40.284 1.00 37.16 843 GLU A N 1
ATOM 6445 C CA . GLU A 1 843 ? 8.556 -20.822 -40.015 1.00 37.16 843 GLU A CA 1
ATOM 6446 C C . GLU A 1 843 ? 9.696 -20.609 -39.000 1.00 37.16 843 GLU A C 1
ATOM 6448 O O . GLU A 1 843 ? 10.817 -21.073 -39.176 1.00 37.16 843 GLU A O 1
ATOM 6453 N N . HIS A 1 844 ? 9.378 -20.079 -37.818 1.00 35.34 844 HIS A N 1
ATOM 6454 C CA . HIS A 1 844 ? 10.058 -20.511 -36.584 1.00 35.34 844 HIS A CA 1
ATOM 6455 C C . HIS A 1 844 ? 9.038 -20.968 -35.535 1.00 35.34 844 HIS A C 1
ATOM 6457 O O . HIS A 1 844 ? 8.962 -20.475 -34.414 1.00 35.34 844 HIS A O 1
ATOM 6463 N N . LYS A 1 845 ? 8.225 -21.963 -35.910 1.00 36.16 845 LYS A N 1
ATOM 6464 C CA . LYS A 1 845 ? 7.690 -22.908 -34.926 1.00 36.16 845 LYS A CA 1
ATOM 6465 C C . LYS A 1 845 ? 8.697 -24.048 -34.798 1.00 36.16 845 LYS A C 1
ATOM 6467 O O . LYS A 1 845 ? 9.105 -24.620 -35.804 1.00 36.16 845 LYS A O 1
ATOM 6472 N N . THR A 1 846 ? 9.030 -24.380 -33.551 1.00 34.50 846 THR A N 1
ATOM 6473 C CA . THR A 1 846 ? 9.921 -25.461 -33.083 1.00 34.50 846 THR A CA 1
ATOM 6474 C C . THR A 1 846 ? 11.427 -25.258 -33.296 1.00 34.50 846 THR A C 1
ATOM 6476 O O . THR A 1 846 ? 11.976 -25.670 -34.307 1.00 34.50 846 THR A O 1
ATOM 6479 N N . MET A 1 847 ? 12.113 -24.730 -32.275 1.00 28.73 847 MET A N 1
ATOM 6480 C CA . MET A 1 847 ? 13.068 -25.506 -31.462 1.00 28.73 847 MET A CA 1
ATOM 6481 C C . MET A 1 847 ? 13.496 -24.715 -30.210 1.00 28.73 847 MET A C 1
ATOM 6483 O O . MET A 1 847 ? 13.956 -23.583 -30.331 1.00 28.73 847 MET A O 1
ATOM 6487 N N . LEU A 1 848 ? 13.389 -25.413 -29.068 1.00 29.14 848 LEU A N 1
ATOM 6488 C CA . LEU A 1 848 ? 13.732 -25.083 -27.671 1.00 29.14 848 LEU A CA 1
ATOM 6489 C C . LEU A 1 848 ? 12.770 -24.169 -26.905 1.00 29.14 848 LEU A C 1
ATOM 6491 O O . LEU A 1 848 ? 12.847 -22.930 -27.038 1.00 29.14 848 LEU A O 1
#

Solvent-accessible surface area (backbone atoms only — not comparable to full-atom values): 44100 Å² total; per-residue (Å²): 130,84,89,65,84,68,68,58,38,64,72,54,48,53,52,45,50,40,65,79,68,57,77,87,77,63,70,69,46,56,57,46,42,49,53,51,51,46,36,31,54,17,29,24,39,36,27,56,72,74,29,70,72,63,44,72,68,50,63,56,93,55,83,86,62,82,42,89,58,31,11,72,42,69,69,30,52,41,44,24,47,47,41,58,24,2,26,38,42,9,22,27,24,36,46,72,52,38,30,45,36,44,80,38,55,22,64,50,46,56,61,39,31,47,16,26,50,50,14,49,40,29,26,50,12,54,71,50,56,101,68,33,44,28,38,49,56,53,47,51,43,47,38,48,28,22,19,50,29,45,31,32,25,41,62,41,44,45,61,84,57,49,32,36,57,42,53,38,41,18,35,20,32,19,44,42,46,26,54,76,69,73,52,56,70,64,42,32,47,14,33,34,23,48,47,56,64,43,92,69,56,65,40,59,37,72,34,87,96,48,57,43,75,57,64,20,34,48,44,1,52,22,16,19,48,14,46,48,44,31,51,52,39,53,57,59,55,69,52,56,54,90,75,38,91,77,60,65,60,71,35,86,50,45,36,43,26,47,74,32,83,71,72,5,36,19,46,60,60,48,82,60,41,82,89,57,65,66,59,82,87,69,51,64,39,53,66,57,38,30,43,45,81,52,54,36,42,79,66,38,44,10,37,36,59,24,24,34,54,50,28,51,56,32,52,78,67,77,47,50,60,79,75,40,50,55,35,36,42,36,42,26,22,56,64,36,62,74,68,20,64,59,82,81,88,70,89,46,36,75,43,39,51,40,14,46,42,52,46,33,30,48,9,35,73,66,61,36,79,58,45,72,65,56,34,33,80,84,20,75,62,62,75,34,66,59,39,56,60,44,37,75,32,50,49,79,43,76,33,70,66,42,33,51,36,30,64,32,90,92,65,52,35,43,33,18,32,40,32,44,30,31,69,84,72,50,70,52,81,69,32,74,24,47,69,30,73,23,27,63,89,36,91,59,21,67,62,45,43,53,51,50,24,54,57,28,37,51,80,82,41,53,71,68,58,50,50,52,51,65,56,50,70,72,41,45,77,41,36,33,38,62,59,54,54,76,37,54,37,69,75,84,60,64,54,49,63,28,57,58,46,13,51,50,44,21,50,37,42,19,56,20,55,26,47,15,34,64,43,70,55,36,46,79,73,44,32,28,55,52,10,50,29,28,5,38,7,28,3,44,12,41,17,49,43,68,66,48,55,70,71,37,33,44,14,3,27,19,45,4,51,76,66,39,60,43,60,35,71,30,76,74,70,39,75,61,47,74,42,35,51,53,51,8,42,49,37,0,41,52,18,20,52,42,16,74,72,68,46,84,34,45,76,64,35,55,67,30,82,75,89,9,52,31,50,56,69,19,67,91,68,87,50,88,70,55,48,37,66,63,50,47,62,59,52,68,97,77,58,66,55,58,84,71,61,66,66,74,90,49,68,49,41,76,65,34,39,19,49,38,52,33,51,51,51,46,40,70,76,36,49,80,70,54,66,46,65,87,41,54,59,37,33,41,36,36,20,3,57,69,22,24,77,65,19,38,63,85,85,60,89,86,64,50,58,64,51,48,32,36,23,31,43,54,43,38,32,36,36,68,74,71,70,45,51,44,70,72,66,50,36,74,74,53,70,69,37,65,70,50,54,61,47,31,77,34,42,43,56,42,74,32,87,91,38,53,69,52,20,29,38,39,36,38,34,40,66,97,49,92,68,64,51,70,41,76,24,77,53,26,83,21,50,100,48,70,66,51,70,64,57,53,49,54,49,51,52,64,74,34,60,68,32,43,58,70,68,62,48,52,52,51,52,54,49,63,78,38,42,79,74,52,90,55,70,62,58,57,49,54,70,65,68,55,86,63,48,78,82,80,69,89,85,85,78,87,85,136

Sequence (848 aa):
MATGNAEYDAIIRDIVDYVYHGKITNKAVYKQARMALLDALGCAIETLHLSPECKALVGPIVPGTIVPGGVRIPGTGHIVDPLKGAFDLGALIRYLDHNDAYAGAEWGHPSDNLAAILSVTDWLSQKHGETGVSLRTVLTAQIKAYEIQGTLQQTNAFNAHGIDHVILVKVASTAVLVWLLDLPESAALAAVSHAWIDGHPLRTYRHEPNTGPRKGWAAGDACMRAVHLALVTKRAGQVDPETSAWSGGAAVGVPTAISARRWGFSDASYGGKAVTRAYNYGSRVMETILFKLITAEGHGISAVEAAVQVAEMLRARQLVADRDIRTIKIRTQKPAMTIINKTGPLWNNADRDHSLQYMVAVTLLKESVVDTADYLDDSPWATDSRVDALREKMVVTEDTAFTADYYNPDIRSVTNAISVELTNEEVLDEVVVEFPVGHHKRAMTLDGVMTKFRRNMSYMFSSEEVDRITQAIENDDMPVDEFMALFVRWSGTAHLPTIAAGSIVGYETGPRVGLGVYGIEVLSRGWHSGAIFGPAASAAAAAKLLQLPATAIEDAVGMACTQAGGLMSAQYESTVKRMQHGFAARNGLFAAFMARSGYAGIKQVLERPYGGFLSTFSLGNGRTPAYLPDRVVEGLNVRWELDQIVVKPYASMAATHSTIDGIIALQAKYPSQMAVVDQIRCITVEMSEPAFKKGGWSPTRPLTVTGAQMTATYAAAMQLLDGQVQPAQFAPAQLERDDVWALMARIHCVQNTSLETYQQRLRVELTGQAETLTEFVAAPRGNGKPLSNDDILDKWRRLTADVIDLERRDAIERIVLQLEMVQDMRQLVRLLSGRTGDIFGAEHKTML

Radius of gyration: 38.35 Å; Cα contacts (8 Å, |Δi|>4): 1541; chains: 1; bounding box: 82×81×116 Å

Secondary structure (DSSP, 8-state):
-----PPPPHHHHHHHHHHHH-----HHHHHHHHHHHHHHHHHHHHHHHH-HHHHTT-S-SSTT---TTPEE-TTS--EE-HHHHHHHHHHHHHTTS-S-BEESSSEE-GGGHHHHHHHHHHHHHHHHTTSPPBHHHHHHHHHHHHHHHHHHHHH--SGGGTB-THHHHHHHHHHHHHHHTT--HHHHHHHHHHHHHSPPPBSGGGSTT---THHHHHHHHHHHHHHHHHHHHHHHTTS-TTT-SS-SSS----TTTTTSTTTSHHHHTSTTPPP--SS-SSSHHHHTPBP--SSS-GGGHHHHHHHHHHHHHHHHTT--HHHHEEEEEEEE-HHHHHHT---S---SHHHHTT-HHHHHHHHHHHTS---GGGGSTTSGGGS-HHHHHHHTTEEEEE-HHHHHHHH-TTT----EEEEEEETTS-BPPPEEESS-TTBTTSTTHHHHHHHHHHHHHHTTS-HHHHHHHHHHTT-TTSBHHHHHHTT---TT---THHHHHHHHHHHHHHHHHHHTTTTTHHHHTTB-HHHHHHHHHHHHHHHHHTT--HHHHHHHHHHHHHT---BGGGGTT-THHHHHHHHHHHHHHHHHHHHHTT----TTTTT-TTT-HHHHHTTT---SSS--THHHHTTTTTS-GGGGPPPPSSSS-GGGHHHHHHHHHHHHHSHHHHS-GGGEEEEEEEE-HHHHHHH-SPP-SS--HHHHHH-HHHHHHHHHHHS--SGGGGSHHHHT-HHHHHHHTTEEEEE-TTS-TT-EEEEEEETT-SPEEEEEESS-TTSSSPPPHHHHHHHHHHHHTTTS-HHHHHHHHHHHHTTTT-S-HHHHHHHHHS----TT-S------

Nearest PDB structures (foldseek):
  1szq-assembly1_B  TM=8.911E-01  e=1.154E-42  Escherichia coli
  5mux-assembly3_F  TM=9.525E-01  e=2.281E-39  Bacillus subtilis subsp. subtilis str. 168
  5mvi-assembly3_B  TM=9.459E-01  e=6.637E-26  Salmonella enterica
  5mvi-assembly2_D  TM=9.518E-01  e=1.499E-25  Salmonella enterica
  5mvi-assembly2_C  TM=9.477E-01  e=1.436E-25  Salmonella enterica

Foldseek 3Di:
DDPDPFAADPLLVLLLCCLPPNDFPDPVLLVLLLLLLLLLLLQLLLCCLPPPPLVVLAAEPDPPDDDVLAAFRFQAQHGYHLLSQLLSSLLSSFQLVQHWWAFALATDHLSSLLSLLLRLQSSQQSVPPPPGDFLLLSSSLSLSLLLQLRQLRHPANLVVLQFHSLLSSLLSSLLNSLVVVVHDSLLSSALSLCSQLDDTDGPQCQDPPNPDSCSSRVSSNSSSNSNVSSVVQVVQQPPDLVPDPPHRDHRDHDRCLQPPPCRHCLVVRVVVDDRDGNDRGHRLSSLWMFRRLASADPLLQLVLVQLLVVLVVCVVVVHAQLAWFQAKEKEFAPVLVVRQPDADAQDALSNQSSHSLLQSQCCNNVSHGDHSLCSHCPHPSNPDVSSNSSSVRYDYDYDVVLHVQCSPSVRNWSKMKMWTATPVRDIDDIRIDGHGCCTSVHPCNSVSSLVSSQVSCVSRDDPVLSVVLVVQSVPRRDRSNVSSVSRYDNDDAPQLVLLVVLLLQLLQQLVLLCVQQPNCLLLVVFWDSLLQRLQLSLLLSLLSRNVHPPQLSQQLSQQSNVRRGDGNCCLVQNPCNVCSNVSSNVSSNVSSVCSVVVNGGDHPQCPDCPNRSSNVSQPPSPDVVSGHSCSSVPQVVHDGCSVVDFDDLALADFLLQLLLVQLVVLCVVPVPQLLPLVQWQAKEKEGEPQSCVFAQDQDDPPAALSRLRGHNLLSNLCCSPVVGHYVLCSFNVNSVDPSSVVSSVRYHYDYDNVADHNKMKMWTDGHPDPDIRIDIRNHGARHPHHDDPVSVVVSQCVVQVQWDDPVLSVQLVVCVVVSSVDDDCVSNVVSVPDGTHPSNDDDPDDDD

pLDDT: mean 89.78, std 12.15, range [28.73, 98.88]